Protein 2QG7 (pdb70)

Secondary structure (DSSP, 8-state):
-PBPTTTT---TTS-HHHHHHHHHHH--S--BSSHHHHHHHHHHIIIIITTTTS-GGGSTTEEEEEE---EEEEEEEETTTTEEEEEEEE----S-S-HHHHHHHHHHHTTSSSB--EEEEETTEEEEE---SEE--TTTTTSHHHHHHHHHHHHHHHT----HHHHHHHHHHHT--SSS--SHHHHHHHHHHHHHHHHHS---TTSTTHHHHHB-HHHHHHHHHHHHHHHHTTTPPEEEE-S---GGGEEE-------EEE---TT-EEEEHHHHHHHHHHGGGTTTT-GGGSPPHHHHHHHHHHHHT---HHHHHHHHHHHTTHHHHHHHHHHHHHHHHTT----HHHHHHHHHHHTTSHHHHTT-/-GGG---TTS-TTTTHHHHHHH------SSHHHHHHHHHHHHHHTTTTTS-GGGGGGEEEEEE---SSEEEEEEETTTTEEEEEEE---S--HHHHHHHHHHHHHTTSS--EEEEETTEEEEE---SEE--HHHHHSHHHHHHHHHHHHHHHT----HHHHHHHHHHHT--SSS--SHHHHHHHHHHHHHHHHHS---TT-GGGTTTTB-HHHHHHHHHHHHHHHHTTTPPEEEE-S---GGGEEE------EEE---TT-EEEEHHHHHHHHHHGGGTTTT-GGGSPPHHHHHHHHHHHHT---HHHHHHHHHHHTTHHHHHHHHHHHHHHHHHHH-----HHHHHHHHHHHTT-HHHHTT-/-PBPTTTS---TTS-TTHHHHHHHHH--S--BSSHHHHHHHHHHHHHHTSTTTS-TTGGGT-EEEEE----EEEEEEE-SSS--EEEEEEE-S-----TTHHHHHHHHHHTTSS--EEEEETTEEEEE---SEEP-HHHHHSHHHHHHHHHHHHHHHHS---HHHHHHHHHHTT--SSS--SHHHHHHHHHHHHHHHHHS---TT-TTHHHHTB-HHHHHHHHHHHHHHHHTT-PPEEEE-S---GGGEEE-----EEE---SS-EEEEHHHHHHHHHHTTSTTTT-GGGS--HHHHHHHHHHHHTS--HHHHHHHHHHHTTHHHHHHHHHHHHHHHHHHS-----HHHHHHHHHHHTTSHHHHTT-/-PBPTTTT---TTS-HHHHHHHHHHH--S--BSSHHHHHHHHHHIIIIITTTT-------EEEEE---SEEEEEEE-TTT---EEEEEE-S-SSSS--HHHHHHHHHHHHHTTSSPPEEEEETTEEEEE----EEPPHHHHHSHHHHHHHHHHHHHHHT----HHHHHHHHHHHT--SSS--SHHHHHHHHHHHHHHHHTS---TT-TTHHHHTB-HHHHHHHHHHHHHHHHTT---EEEE-S---GGGEEE------EEE---SS-EEEEHHHHHHHHHHTTSTTTT-GGGSPPHHHHHHHHHHHHT---HHHHHHHHHHHTTHHHHHHHHHHHHHHHHHHS-----HHHHHHHHHHHTT-HHHHTT-

Solvent-accessible surface area: 65878 Å² total; per-residue (Å²): 224,55,3,41,44,74,53,0,126,42,119,185,86,75,89,86,58,94,49,0,90,93,10,1,140,145,48,67,55,5,36,29,86,69,91,124,0,7,40,35,0,0,51,10,0,0,8,41,45,0,113,137,40,2,67,58,140,45,3,99,55,17,46,36,88,50,53,155,82,151,54,34,27,0,59,0,48,1,105,68,142,144,31,90,24,15,0,18,0,20,10,116,69,33,113,43,34,29,46,103,14,1,88,59,0,14,93,32,6,83,114,103,139,4,16,19,76,18,60,38,40,19,127,9,0,1,0,0,51,40,33,110,20,108,51,6,48,65,105,34,0,53,54,77,117,8,2,90,44,0,0,96,8,0,54,104,0,6,64,19,165,11,98,71,121,36,2,118,75,1,15,117,41,24,79,8,103,58,111,115,20,15,0,0,17,52,16,3,56,78,9,0,91,74,0,10,111,52,58,134,118,180,34,71,58,58,33,86,10,17,1,0,56,8,5,18,6,87,38,2,80,90,23,3,82,84,4,27,57,34,0,113,164,54,131,7,62,58,22,0,0,0,3,16,0,24,16,55,8,0,11,2,46,73,69,176,45,50,50,16,19,0,17,26,12,19,36,0,3,0,6,9,30,0,2,0,0,0,0,0,0,2,7,0,0,15,110,105,13,54,20,139,52,19,5,54,136,117,50,6,64,64,0,0,65,32,3,38,65,38,119,57,100,131,95,0,47,74,0,15,153,5,0,25,4,0,0,0,1,0,0,4,7,16,0,0,33,0,0,29,16,9,22,151,97,148,77,43,15,24,20,0,8,33,2,0,0,0,6,8,15,39,84,1,21,65,53,70,72,108,84,10,150,36,124,179,71,87,74,89,44,118,56,0,78,109,13,1,134,149,72,56,90,25,132,55,137,79,112,119,5,10,46,25,3,0,64,10,0,0,9,26,28,0,105,133,43,1,76,57,128,28,0,102,53,15,101,30,97,47,44,157,54,92,35,10,81,5,0,64,0,51,2,88,66,146,139,36,78,22,2,0,7,1,54,139,110,20,10,43,62,98,10,3,102,53,0,11,71,20,0,89,102,97,130,18,19,114,68,33,74,38,55,18,115,10,0,8,0,15,48,34,40,100,43,107,49,7,43,60,110,38,0,57,52,78,122,13,2,74,48,0,0,97,21,0,54,106,0,9,92,13,151,14,90,116,123,28,4,108,83,0,6,106,19,42,181,6,98,51,121,99,18,16,0,0,16,52,21,3,56,107,5,6,94,45,0,20,102,29,41,141,125,182,42,70,70,58,26,107,7,16,2,0,52,6,3,18,4,61,27,3,93,60,25,2,81,78,6,25,52,30,0,105,151,50,128,8,65,60,21,0,0,0,3,12,0,24,15,58,7,0,4,1,49,100,96,96,47,65,15,48,4,30,18,17,7,21,0,4,0,7,9,42,0,1,0,0,0,0,0,0,2,4,0,0,12,88,112,12,40,21,121,44,20,4,61,146,146,46,5,57,53,0,0,50,26,4,44,67,41,126,62,104,125,86,0,53,78,1,7,154,14,0,27,4,0,0,1,0,0,0,2,9,12,0,0,10,0,0,19,29,2,9,135,59,105,170,62,85,14,24,26,18,0,6,31,3,0,0,0,6,7,16,35,95,1,20,64,54,72,190,49,2,49,54,80,49,1,148,41,116,175,85,57,70,95,50,101,67,0,60,101,20,1,137,121,28,31,42,6,58,34,81,71,94,130,0,15,46,38,0,0,46,12,0,1,18,42,53,1,116,144,40,4,56,80,111,60,2,94,51,10,97,27,108,71,57,145,46,68,50,19,51,12,0,64,0,72,0,101,67,120,141,34,80,17,4,0,6,0,16,21,90,130,75,62,50,56,116,13,6,78,66,0,11,67,21,0,87,100,107,124,24,16,29,84,22,65,35,86,17,124,10,0,13,0,0,71,33,49,114,23,104,49,6,46,67,111,32,0,60,55,72,124,18,3,88,42,0,0,90,22,0,52,97,1,11,87,16,166,24,53,139,121,41,2,125,52,0,20,98,39,19,115,8,117,55,123,130,23,12,0,0,16,38,17,0,50,67,6,0,105,84,0,14,75,36,40,84,118,68,47,68,52,58,19,89,10,10,1,0,48,8,3,19,1,95,46,2,87,92,24,0,87,78,4,30,64,41,1,111,192,58,123,6,64,48,20,0,0,0,4,18,1,24,15,59,8,0,14,2,60,126,106,54,67,16,21,4,14,34,16,25,36,0,2,0,8,12,45,0,3,0,0,0,0,0,0,3,10,0,0,13,110,113,12,47,21,132,48,19,6,53,139,137,46,8,54,50,0,0,50,37,3,28,66,53,122,67,109,122,85,0,36,98,1,5,145,12,0,29,4,0,0,5,0,0,0,3,7,16,0,0,19,0,0,15,26,2,17,92,36,90,186,86,83,29,20,27,16,0,6,34,2,0,0,0,6,5,16,37,96,0,22,68,52,80,203,60,0,42,39,72,50,0,138,43,113,176,74,62,91,96,58,86,52,0,94,71,19,0,123,78,23,25,28,4,55,31,81,66,92,124,0,6,42,30,0,0,73,15,0,5,20,41,31,0,126,129,45,43,70,166,47,77,79,18,115,22,80,67,82,148,53,80,8,14,47,14,0,31,0,74,10,157,78,164,151,34,80,28,19,0,10,0,11,16,70,11,38,79,69,8,1,28,36,99,12,7,106,62,0,10,68,22,0,85,100,121,126,19,15,87,80,34,74,37,85,16,108,7,0,14,0,17,50,41,39,90,40,104,52,6,44,61,110,34,0,55,50,76,113,6,1,82,43,0,0,87,16,0,49,109,0,10,83,15,178,37,81,129,120,31,9,119,80,0,20,95,34,24,121,14,119,52,128,47,25,14,0,0,15,48,21,2,52,78,3,1,89,73,0,16,107,41,44,90,121,79,40,66,54,56,24,97,8,11,2,0,46,7,3,27,2,62,45,3,81,98,20,2,82,74,9,29,55,33,0,106,154,54,131,8,66,59,19,0,0,0,4,14,0,25,16,55,6,0,16,0,44,94,102,90,47,60,18,26,5,48,15,20,8,19,0,2,0,8,8,43,0,1,0,0,0,0,0,0,2,8,1,0,13,83,102,13,45,20,129,50,19,6,60,128,141,50,4,57,60,0,0,52,40,3,33,66,38,119,67,103,128,87,0,56,121,3,3,186,15,0,24,2,0,0,3,0,0,0,5,8,13,0,0,8,0,0,9,1,3,16,97,57,60,178,55,85,7,18,21,18,0,5,34,3,1,0,0,6,6,11,34,98,2,20,68,53,68

Organism: Plasmodium vivax (strain Salvador I) (NCBI:txid126793)

B-factor: mean 61.78, std 18.73, range [25.59, 129.17]

Radius of gyration: 41.49 Å; Cα contacts (8 Å, |Δi|>4): 2337; chains: 4; bounding box: 93×149×98 Å

Nearest PDB structures (foldseek):
  2qg7-assembly1_A  TM=1.003E+00  e=7.247E-63  Plasmodium vivax
  2qg7-assembly2_B  TM=9.684E-01  e=3.246E-54  Plasmodium vivax
  2qg7-assembly1_E  TM=9.569E-01  e=1.333E-53  Plasmodium vivax
  2qg7-assembly2_D  TM=9.509E-01  e=3.203E-53  Plasmodium vivax
  3mes-assembly1_A  TM=7.557E-01  e=2.251E-16  Cryptosporidium parvum Iowa II

CATH classification: 3.30.200.20 (+1 more: 3.90.1200.10)

Foldseek 3Di:
DAAEPVLLDDDPPDDNLVSLVVSCVVDQQQGHPDPVRVVSNVLSCCLHFVCVPDPNVQSVQKDWDFDPLVWTWIWIARPPVGFIKIKTFAHNDDPPFLVVLVVLVLVLCQPQQAAWHWDGDDDGTTITHDDPFAFFALVQCLPLLVLLQNLQSLLSQQPRDADQVSQVVSCVSLVPDDGLDACQLVLLVVLLVVLVVLQPDDDDPPALNVLSVVDDSVVVVVLSVVLVVVLVVLVAHWGWAQQQDARRQWTWDPPVDTHIHGYDSRPTDTHRSLLRLLLHQQNSCPLVRNVVSRDDPVSQLSSLCSNVVHPDPVVSVSSLLNNQSSNLSSLSSQLSVLSVCSNPDVVSNVSSVSSVVSSVDCVRVVSD/DVLLDDPPPDDNQVVLVVSCVVDQPLDDDDDVGVVSNVLSCCLHFVCVPDPNVLSVQKDKDWDDDDQWTKIWIASPVVRAIKIKIFGDVQFQVVLVVLVQVLCVVLVQDWAWPGDDDGTTMTHDDAFAFFALVQCLDLVVLLQVLLSQLSQQPRDADQVSQVVSCVSLVPDDGLDACQLVLLVSLLVVLVVLQVDDDDPPALNPLSVVDDSVVVVVLSVVLVVLLVVLVADWGWAQQAPARRQWTFNPCVTHIHGDDSRNTDTHGSLLRLLLHLQNSCPLVRPNVRRDDPVSQLSSQCSNVVHPPVVVSVSSLLNNQSSNLSSLSSQLSVLSVCSNPHDPDPSPVSSVSSVVVSVDCVRVVSD/DADELVLLDDDDPGDLAPVLVVSCVVHQQQGHPDPVSNLSNVLSCCCHFVPVPDPVVCSVVWDWDWDDDDCKTKIKIARPVVRAIKIKIFHHHDDLADVLLVVVQVLVVVLPQAFAWDGDDPGITMTHDDDFAFFDLVQCLPLVNLLQVLQSQLSQQPDDDDDVNQVVSCVRVVDPDHLDFPQLVLLVSLLVVLVVLQVDDDDPPALNPLSVVDDSVVVVVLSVVLVVLLVVLVADWGWALQQQARRQWTWPPVTHIGGYDSVVTDTHRSLLRLLLNLQNSCPLVRPNVRRDDPVSQLSSQCSNVVHDDPVVSVSSLLNNQSSNLSSLSSQLSVLSVQSNSDPDDPSNVSSVSSNVVSVDPVSVVSD/DAQEPVLLDDDPPDDNLVSLVVSLVVHQQLHHPDPVRNVSPVLSCCCHFVVVPDPPDPVWDWDFDDPDQWTKIWIADDVVRFIKIKIFGHPCDPLQFQVQLLVLVQVLCVVLPQHFAWDGDDPGITMTHDDDFAFFDLVRCLDLVVLLQVLLSQLSQQVRDDDDPSQVVNCVSLVDDDDPDACQLVLLVSLLVVLVVVLPDDDDPPALNPLSVVDDSVVVVVLSVVLVVVLVVLVADWGFAQQQQARRQWGWDPPVTHIGGDDSRVTDTHGSLLRLLLHLQNSCPLVRPVVSRDDPVSQQSSQCSNVVHPPVVVSVSSQLNNQSSNLSSLSSQLSVLSSCSNVDDPDPSNVSSVSSNVVSVDPVRVVSD

Sequence (1467 aa):
YPITESNLRILEGEDRSEKAKELLKKYVSNVFENEKTLYIYCKYVMLHYGKDLVNPNEVDSLEFQIINGTNILIKVKDMSKQAKYLIRLYGPTDEIINREREKKISCILYNKNIAKKIYVFFTNGRIEEFMDGYALSREEDIKNPKFQKLIAKNLKLLHDIKLNENLYKELQVTQKVPGTRPSFLWNTIWKYFHLLNEERKKICSFDAKANILKLIDFDVLRDSIVEVESLCKRENSPIVLCHCDLLSSNIINTVGEGDSISFIDFEYSCPMERAYDIANHFNEYAGFNCDWDDLTPSKEEEYHFIMHYLGTDDEELINQLIREIQPFYICSHINWGLWSLLQGMHSFDFINYGMTRLTASCLPIFRSKVESNLRILEGEDRSEKAKELLKKYVSNVFENEKTLYIYCKYVMLHYGKDLVNPNEVDSLEFQIINGITNILIKVKDMSKQAKYLIRLYDEIINREREKKISCILYNKNIAKKIYVFFTNGRIEEFMDGYALSREDIKNPKFQKLIAKNLKLLHDIKLNENLYKELQVTQKVPGTRPSFLWNTIWKYFHLLNEERKKICSFDAKANILKLIDFDVLRDSIVEVESLCKRENSPIVLCHCDLLSSNIINTVGGDSISFIDFEYSCPMERAYDIANHFNEYAGFNCDWDLTPSKEEEYHFIMHYLGTDDEELINQLIREIQPFYICSHINWGLWSLLQGMHSSDFDFINNYGMTRLTASCLPIFRSKVYPITESNLRILEGEDRSEKAKELLKKYVSNVFENEKTLYIYCKYVMLHYGKDLVNPNEVDSLEFQIINGGTNILIKVKDMSKQAKYLIRLYGPKTDNREREKKISCILYNKNIAKKIYVFFTNGRIEEFMDGYALSREDIKNPKFQKLIAKNLKLLHDIKLNENLYKELQVTQKVPGTRPSFLWNTIWKYFHLLNEERKKICSFDAKANILKLIDFDVLRDSIVEVESLCKRENSPIVLCHCDLLSSNIINTVGDSISFIDFEYSCPMERAYDIANHFNEYAGFNCDWDLTPSKEEEYHFIMHYLGTDDEELINQLIREIQPFYICSHINWGLWSLLQGMHSSDFDFINYGMTRLTASCLPIFRSKVYPITESNLRILEGEDRSEKAKELLKKYVSNVFENEKTLYIYCKYVMLHYGKDLVNEVDSLEFQIINGITNILIKVKDMMSKQAKYLIRLYGPKTDEIINREREKKISCILYNKNIAKKIYVFFTNGRIEEFMDGYALSREDIKNPKFQKLIAKNLKLLHDIKLNENLYKELQVTQKVPGTRPSFLWNTIWKYFHLLNEERKKICSFDAKANILKLIDFDVLRDSIVEVESLCKRENSPIVLCHCDLLSSNIINTVGGDSISFIDFEYSCPMERAYDIANHFNEYAGFNCDWDLTPSKEEEYHFIMHYLGTDDEELINQLIREIQPFYICSHINWGLWSLLQGMHSSDFDFINYGMTRLTASCLPIFRSKV

Structure (mmCIF, N/CA/C/O backbone):
data_2QG7
#
_entry.id   2QG7
#
_cell.length_a   77.031
_cell.length_b   172.702
_cell.length_c   93.353
_cell.angle_alpha   90.00
_cell.angle_beta   110.72
_cell.angle_gamma   90.00
#
_symmetry.space_group_name_H-M   'P 1 21 1'
#
loop_
_entity.id
_entity.type
_entity.pdbx_description
1 polymer 'ethanolamine kinase Pv091845'
2 non-polymer 'SULFATE ION'
3 water water
#
loop_
_atom_site.group_PDB
_atom_site.id
_atom_site.type_symbol
_atom_site.label_atom_id
_atom_site.label_alt_id
_atom_site.label_comp_id
_atom_site.label_asym_id
_atom_site.label_entity_id
_atom_site.label_seq_id
_atom_site.pdbx_PDB_ins_code
_atom_site.Cartn_x
_atom_site.Cartn_y
_atom_site.Cartn_z
_atom_site.occupancy
_atom_site.B_iso_or_equiv
_atom_site.auth_seq_id
_atom_site.auth_comp_id
_atom_site.auth_asym_id
_atom_site.auth_atom_id
_atom_site.pdbx_PDB_model_num
ATOM 1 N N . TYR A 1 50 ? 44.178 -12.520 34.238 1.00 72.52 50 TYR A N 1
ATOM 2 C CA . TYR A 1 50 ? 43.261 -13.640 33.825 1.00 72.24 50 TYR A CA 1
ATOM 3 C C . TYR A 1 50 ? 42.339 -14.117 34.989 1.00 70.92 50 TYR A C 1
ATOM 4 O O . TYR A 1 50 ? 41.115 -13.921 34.900 1.00 71.51 50 TYR A O 1
ATOM 13 N N . PRO A 1 51 ? 42.894 -14.715 36.083 1.00 69.29 51 PRO A N 1
ATOM 14 C CA . PRO A 1 51 ? 41.964 -14.978 37.194 1.00 68.06 51 PRO A CA 1
ATOM 15 C C . PRO A 1 51 ? 41.507 -13.684 37.880 1.00 67.13 51 PRO A C 1
ATOM 16 O O . PRO A 1 51 ? 42.313 -12.737 38.018 1.00 67.01 51 PRO A O 1
ATOM 20 N N . ILE A 1 52 ? 40.222 -13.617 38.258 1.00 65.77 52 ILE A N 1
ATOM 21 C CA . ILE A 1 52 ? 39.708 -12.485 39.053 1.00 65.10 52 ILE A CA 1
ATOM 22 C C . ILE A 1 52 ? 40.433 -12.377 40.411 1.00 64.64 52 ILE A C 1
ATOM 23 O O . ILE A 1 52 ? 40.464 -13.332 41.177 1.00 63.95 52 ILE A O 1
ATOM 28 N N . THR A 1 53 ? 41.041 -11.218 40.664 1.00 65.16 53 THR A N 1
ATOM 29 C CA . THR A 1 53 ? 41.897 -11.000 41.834 1.00 65.80 53 THR A CA 1
ATOM 30 C C . THR A 1 53 ? 41.172 -10.256 42.945 1.00 65.92 53 THR A C 1
ATOM 31 O O . THR A 1 53 ? 40.155 -9.594 42.721 1.00 64.96 53 THR A O 1
ATOM 35 N N . GLU A 1 54 ? 41.718 -10.374 44.152 1.00 66.97 54 GLU A N 1
ATOM 36 C CA . GLU A 1 54 ? 41.239 -9.591 45.280 1.00 68.04 54 GLU A CA 1
ATOM 37 C C . GLU A 1 54 ? 41.265 -8.083 44.984 1.00 68.59 54 GLU A C 1
ATOM 38 O O . GLU A 1 54 ? 40.331 -7.358 45.368 1.00 69.06 54 GLU A O 1
ATOM 44 N N . SER A 1 55 ? 42.330 -7.622 44.309 1.00 69.38 55 SER A N 1
ATOM 45 C CA . SER A 1 55 ? 42.445 -6.215 43.885 1.00 70.01 55 SER A CA 1
ATOM 46 C C . SER A 1 55 ? 41.443 -5.813 42.832 1.00 69.69 55 SER A C 1
ATOM 47 O O . SER A 1 55 ? 41.056 -4.652 42.808 1.00 69.84 55 SER A O 1
ATOM 50 N N . ASN A 1 56 ? 41.052 -6.748 41.950 1.00 69.61 56 ASN A N 1
ATOM 51 C CA . ASN A 1 56 ? 39.997 -6.465 40.963 1.00 69.63 56 ASN A CA 1
ATOM 52 C C . ASN A 1 56 ? 38.666 -6.023 41.590 1.00 70.07 56 ASN A C 1
ATOM 53 O O . ASN A 1 56 ? 37.948 -5.190 41.022 1.00 69.67 56 ASN A O 1
ATOM 58 N N . LEU A 1 57 ? 38.349 -6.582 42.767 1.00 70.83 57 LEU A N 1
ATOM 59 C CA . LEU A 1 57 ? 37.035 -6.365 43.411 1.00 71.31 57 LEU A CA 1
ATOM 60 C C . LEU A 1 57 ? 37.096 -5.397 44.574 1.00 71.68 57 LEU A C 1
ATOM 61 O O . LEU A 1 57 ? 36.120 -5.246 45.284 1.00 71.62 57 LEU A O 1
ATOM 66 N N . ARG A 1 58 ? 38.242 -4.750 44.755 1.00 73.17 58 ARG A N 1
ATOM 67 C CA . ARG A 1 58 ? 38.413 -3.761 45.811 1.00 75.16 58 ARG A CA 1
ATOM 68 C C . ARG A 1 58 ? 37.408 -2.589 45.705 1.00 75.90 58 ARG A C 1
ATOM 69 O O . ARG A 1 58 ? 37.238 -1.992 44.635 1.00 76.03 58 ARG A O 1
ATOM 77 N N . ILE A 1 59 ? 36.713 -2.308 46.809 1.00 77.17 59 ILE A N 1
ATOM 78 C CA . ILE A 1 59 ? 35.785 -1.178 46.898 1.00 78.62 59 ILE A CA 1
ATOM 79 C C . ILE A 1 59 ? 36.393 -0.122 47.832 1.00 80.37 59 ILE A C 1
ATOM 80 O O . ILE A 1 59 ? 36.610 -0.378 49.017 1.00 80.76 59 ILE A O 1
ATOM 85 N N . LEU A 1 60 ? 36.681 1.055 47.288 1.00 82.34 60 LEU A N 1
ATOM 86 C CA . LEU A 1 60 ? 37.370 2.102 48.048 1.00 84.51 60 LEU A CA 1
ATOM 87 C C . LEU A 1 60 ? 36.447 2.846 49.005 1.00 85.28 60 LEU A C 1
ATOM 88 O O . LEU A 1 60 ? 35.239 3.025 48.734 1.00 85.55 60 LEU A O 1
ATOM 93 N N . GLU A 1 61 ? 37.051 3.261 50.131 1.00 86.61 61 GLU A N 1
ATOM 94 C CA . GLU A 1 61 ? 36.389 4.058 51.173 1.00 87.26 61 GLU A CA 1
ATOM 95 C C . GLU A 1 61 ? 35.753 5.282 50.522 1.00 86.85 61 GLU A C 1
ATOM 96 O O . GLU A 1 61 ? 36.385 5.975 49.684 1.00 87.07 61 GLU A O 1
ATOM 102 N N . GLY A 1 62 ? 34.494 5.524 50.878 1.00 86.35 62 GLY A N 1
ATOM 103 C CA . GLY A 1 62 ? 33.757 6.652 50.309 1.00 85.63 62 GLY A CA 1
ATOM 104 C C . GLY A 1 62 ? 33.024 6.392 49.002 1.00 84.78 62 GLY A C 1
ATOM 105 O O . GLY A 1 62 ? 32.421 7.319 48.444 1.00 84.85 62 GLY A O 1
ATOM 106 N N . GLU A 1 63 ? 33.054 5.144 48.518 1.00 83.82 63 GLU A N 1
ATOM 107 C CA . GLU A 1 63 ? 32.269 4.761 47.332 1.00 82.66 63 GLU A CA 1
ATOM 108 C C . GLU A 1 63 ? 31.080 3.923 47.758 1.00 80.99 63 GLU A C 1
ATOM 109 O O . GLU A 1 63 ? 31.194 3.138 48.692 1.00 81.39 63 GLU A O 1
ATOM 115 N N . ASP A 1 64 ? 29.935 4.107 47.107 1.00 79.24 64 ASP A N 1
ATOM 116 C CA . ASP A 1 64 ? 28.745 3.326 47.437 1.00 77.71 64 ASP A CA 1
ATOM 117 C C . ASP A 1 64 ? 28.984 1.836 47.125 1.00 76.37 64 ASP A C 1
ATOM 118 O O . ASP A 1 64 ? 29.192 1.448 45.965 1.00 76.32 64 ASP A O 1
ATOM 123 N N . ARG A 1 65 ? 28.984 1.023 48.181 1.00 74.25 65 ARG A N 1
ATOM 124 C CA . ARG A 1 65 ? 29.247 -0.403 48.088 1.00 72.34 65 ARG A CA 1
ATOM 125 C C . ARG A 1 65 ? 28.249 -1.090 47.145 1.00 70.58 65 ARG A C 1
ATOM 126 O O . ARG A 1 65 ? 28.665 -1.845 46.286 1.00 70.40 65 ARG A O 1
ATOM 134 N N . SER A 1 66 ? 26.958 -0.790 47.283 1.00 69.02 66 SER A N 1
ATOM 135 C CA . SER A 1 66 ? 25.904 -1.415 46.475 1.00 68.31 66 SER A CA 1
ATOM 136 C C . SER A 1 66 ? 26.037 -1.181 44.973 1.00 68.24 66 SER A C 1
ATOM 137 O O . SER A 1 66 ? 25.784 -2.097 44.185 1.00 68.70 66 SER A O 1
ATOM 140 N N . GLU A 1 67 ? 26.385 0.046 44.572 1.00 67.96 67 GLU A N 1
ATOM 141 C CA . GLU A 1 67 ? 26.591 0.365 43.155 1.00 67.19 67 GLU A CA 1
ATOM 142 C C . GLU A 1 67 ? 27.937 -0.153 42.630 1.00 65.60 67 GLU A C 1
ATOM 143 O O . GLU A 1 67 ? 28.031 -0.599 41.501 1.00 65.53 67 GLU A O 1
ATOM 149 N N . LYS A 1 68 ? 28.970 -0.114 43.459 1.00 64.05 68 LYS A N 1
ATOM 150 C CA . LYS A 1 68 ? 30.272 -0.557 43.034 1.00 62.68 68 LYS A CA 1
ATOM 151 C C . LYS A 1 68 ? 30.289 -2.062 42.836 1.00 62.03 68 LYS A C 1
ATOM 152 O O . LYS A 1 68 ? 31.060 -2.575 42.023 1.00 62.39 68 LYS A O 1
ATOM 158 N N . ALA A 1 69 ? 29.440 -2.765 43.588 1.00 61.13 69 ALA A N 1
ATOM 159 C CA . ALA A 1 69 ? 29.371 -4.220 43.536 1.00 59.69 69 ALA A CA 1
ATOM 160 C C . ALA A 1 69 ? 28.556 -4.650 42.329 1.00 59.08 69 ALA A C 1
ATOM 161 O O . ALA A 1 69 ? 28.872 -5.659 41.729 1.00 58.39 69 ALA A O 1
ATOM 163 N N . LYS A 1 70 ? 27.498 -3.893 42.011 1.00 58.57 70 LYS A N 1
ATOM 164 C CA . LYS A 1 70 ? 26.725 -4.060 40.781 1.00 58.47 70 LYS A CA 1
ATOM 165 C C . LYS A 1 70 ? 27.591 -3.929 39.511 1.00 58.35 70 LYS A C 1
ATOM 166 O O . LYS A 1 70 ? 27.438 -4.717 38.576 1.00 59.18 70 LYS A O 1
ATOM 172 N N . GLU A 1 71 ? 28.506 -2.959 39.505 1.00 57.57 71 GLU A N 1
ATOM 173 C CA . GLU A 1 71 ? 29.459 -2.748 38.430 1.00 57.03 71 GLU A CA 1
ATOM 174 C C . GLU A 1 71 ? 30.466 -3.882 38.356 1.00 56.16 71 GLU A C 1
ATOM 175 O O . GLU A 1 71 ? 30.813 -4.330 37.263 1.00 56.38 71 GLU A O 1
ATOM 181 N N . LEU A 1 72 ? 30.940 -4.351 39.502 1.00 54.61 72 LEU A N 1
ATOM 182 C CA . LEU A 1 72 ? 31.926 -5.420 39.512 1.00 54.13 72 LEU A CA 1
ATOM 183 C C . LEU A 1 72 ? 31.372 -6.812 39.128 1.00 54.03 72 LEU A C 1
ATOM 184 O O . LEU A 1 72 ? 32.113 -7.693 38.690 1.00 54.25 72 LEU A O 1
ATOM 189 N N . LEU A 1 73 ? 30.074 -7.004 39.289 1.00 53.70 73 LEU A N 1
ATOM 190 C CA . LEU A 1 73 ? 29.450 -8.279 38.986 1.00 53.70 73 LEU A CA 1
ATOM 191 C C . LEU A 1 73 ? 29.194 -8.398 37.484 1.00 54.51 73 LEU A C 1
ATOM 192 O O . LEU A 1 73 ? 29.122 -9.512 36.958 1.00 55.25 73 LEU A O 1
ATOM 197 N N . LYS A 1 74 ? 29.028 -7.261 36.810 1.00 55.18 74 LYS A N 1
ATOM 198 C CA . LYS A 1 74 ? 28.874 -7.229 35.340 1.00 55.94 74 LYS A CA 1
ATOM 199 C C . LYS A 1 74 ? 30.216 -7.350 34.635 1.00 55.38 74 LYS A C 1
ATOM 200 O O . LYS A 1 74 ? 30.318 -7.934 33.572 1.00 55.40 74 LYS A O 1
ATOM 206 N N . LYS A 1 75 ? 31.243 -6.795 35.258 1.00 55.20 75 LYS A N 1
ATOM 207 C CA . LYS A 1 75 ? 32.550 -6.727 34.666 1.00 55.11 75 LYS A CA 1
ATOM 208 C C . LYS A 1 75 ? 33.279 -8.042 34.797 1.00 55.29 75 LYS A C 1
ATOM 209 O O . LYS A 1 75 ? 34.087 -8.369 33.944 1.00 56.05 75 LYS A O 1
ATOM 215 N N . TYR A 1 76 ? 33.023 -8.776 35.880 1.00 55.28 76 TYR A N 1
ATOM 216 C CA . TYR A 1 76 ? 33.694 -10.036 36.152 1.00 54.01 76 TYR A CA 1
ATOM 217 C C . TYR A 1 76 ? 32.687 -11.160 36.253 1.00 53.56 76 TYR A C 1
ATOM 218 O O . TYR A 1 76 ? 32.039 -11.332 37.284 1.00 54.49 76 TYR A O 1
ATOM 227 N N . VAL A 1 77 ? 32.560 -11.910 35.167 1.00 52.42 77 VAL A N 1
ATOM 228 C CA . VAL A 1 77 ? 31.603 -13.000 35.048 1.00 50.82 77 VAL A CA 1
ATOM 229 C C . VAL A 1 77 ? 32.230 -14.376 34.768 1.00 50.40 77 VAL A C 1
ATOM 230 O O . VAL A 1 77 ? 31.525 -15.384 34.749 1.00 51.33 77 VAL A O 1
ATOM 234 N N . SER A 1 78 ? 33.546 -14.431 34.569 1.00 49.40 78 SER A N 1
ATOM 235 C CA . SER A 1 78 ? 34.222 -15.653 34.123 1.00 47.80 78 SER A CA 1
ATOM 236 C C . SER A 1 78 ? 34.217 -16.754 35.158 1.00 47.27 78 SER A C 1
ATOM 237 O O . SER A 1 78 ? 34.375 -17.937 34.809 1.00 47.70 78 SER A O 1
ATOM 240 N N . ASN A 1 79 ? 34.078 -16.356 36.425 1.00 46.32 79 ASN A N 1
ATOM 241 C CA . ASN A 1 79 ? 34.049 -17.259 37.591 1.00 45.20 79 ASN A CA 1
ATOM 242 C C . ASN A 1 79 ? 35.355 -17.970 37.868 1.00 45.08 79 ASN A C 1
ATOM 243 O O . ASN A 1 79 ? 35.367 -19.071 38.386 1.00 45.26 79 ASN A O 1
ATOM 248 N N . VAL A 1 80 ? 36.452 -17.321 37.529 1.00 45.59 80 VAL A N 1
ATOM 249 C CA . VAL A 1 80 ? 37.761 -17.879 37.776 1.00 46.83 80 VAL A CA 1
ATOM 250 C C . VAL A 1 80 ? 38.474 -16.920 38.703 1.00 46.12 80 VAL A C 1
ATOM 251 O O . VAL A 1 80 ? 38.644 -15.767 38.368 1.00 45.91 80 VAL A O 1
ATOM 255 N N . PHE A 1 81 ? 38.865 -17.403 39.887 1.00 46.43 81 PHE A N 1
ATOM 256 C CA . PHE A 1 81 ? 39.339 -16.499 40.952 1.00 45.60 81 PHE A CA 1
ATOM 257 C C . PHE A 1 81 ? 40.695 -16.968 41.386 1.00 46.71 81 PHE A C 1
ATOM 258 O O . PHE A 1 81 ? 40.945 -18.164 41.328 1.00 47.85 81 PHE A O 1
ATOM 266 N N . GLU A 1 82 ? 41.549 -16.054 41.845 1.00 47.99 82 GLU A N 1
ATOM 267 C CA . GLU A 1 82 ? 42.918 -16.419 42.259 1.00 49.99 82 GLU A CA 1
ATOM 268 C C . GLU A 1 82 ? 42.986 -17.296 43.515 1.00 49.92 82 GLU A C 1
ATOM 269 O O . GLU A 1 82 ? 43.805 -18.219 43.602 1.00 49.37 82 GLU A O 1
ATOM 275 N N . ASN A 1 83 ? 42.100 -17.013 44.476 1.00 50.05 83 ASN A N 1
ATOM 276 C CA . ASN A 1 83 ? 42.048 -17.773 45.723 1.00 49.65 83 ASN A CA 1
ATOM 277 C C . ASN A 1 83 ? 40.616 -17.810 46.285 1.00 49.30 83 ASN A C 1
ATOM 278 O O . ASN A 1 83 ? 39.728 -17.087 45.797 1.00 48.79 83 ASN A O 1
ATOM 283 N N . GLU A 1 84 ? 40.428 -18.652 47.307 1.00 49.14 84 GLU A N 1
ATOM 284 C CA . GLU A 1 84 ? 39.164 -18.829 48.016 1.00 49.04 84 GLU A CA 1
ATOM 285 C C . GLU A 1 84 ? 38.651 -17.518 48.591 1.00 48.27 84 GLU A C 1
ATOM 286 O O . GLU A 1 84 ? 37.455 -17.224 48.521 1.00 48.66 84 GLU A O 1
ATOM 292 N N . LYS A 1 85 ? 39.563 -16.703 49.103 1.00 48.04 85 LYS A N 1
ATOM 293 C CA . LYS A 1 85 ? 39.220 -15.392 49.632 1.00 47.45 85 LYS A CA 1
ATOM 294 C C . LYS A 1 85 ? 38.526 -14.488 48.633 1.00 46.86 85 LYS A C 1
ATOM 295 O O . LYS A 1 85 ? 37.560 -13.788 48.981 1.00 48.03 85 LYS A O 1
ATOM 301 N N . THR A 1 86 ? 39.065 -14.434 47.414 1.00 46.25 86 THR A N 1
ATOM 302 C CA . THR A 1 86 ? 38.497 -13.666 46.301 1.00 44.45 86 THR A CA 1
ATOM 303 C C . THR A 1 86 ? 37.127 -14.237 45.851 1.00 43.63 86 THR A C 1
ATOM 304 O O . THR A 1 86 ? 36.182 -13.494 45.613 1.00 43.73 86 THR A O 1
ATOM 308 N N . LEU A 1 87 ? 37.041 -15.566 45.749 1.00 42.82 87 LEU A N 1
ATOM 309 C CA . LEU A 1 87 ? 35.770 -16.241 45.583 1.00 41.90 87 LEU A CA 1
ATOM 310 C C . LEU A 1 87 ? 34.672 -15.730 46.560 1.00 41.87 87 LEU A C 1
ATOM 311 O O . LEU A 1 87 ? 33.550 -15.418 46.133 1.00 42.57 87 LEU A O 1
ATOM 316 N N . TYR A 1 88 ? 34.993 -15.655 47.858 1.00 40.12 88 TYR A N 1
ATOM 317 C CA . TYR A 1 88 ? 34.011 -15.240 48.870 1.00 39.63 88 TYR A CA 1
ATOM 318 C C . TYR A 1 88 ? 33.648 -13.747 48.838 1.00 40.20 88 TYR A C 1
ATOM 319 O O . TYR A 1 88 ? 32.507 -13.389 49.056 1.00 39.16 88 TYR A O 1
ATOM 328 N N . ILE A 1 89 ? 34.613 -12.894 48.511 1.00 40.94 89 ILE A N 1
ATOM 329 C CA . ILE A 1 89 ? 34.334 -11.476 48.364 1.00 42.16 89 ILE A CA 1
ATOM 330 C C . ILE A 1 89 ? 33.317 -11.289 47.245 1.00 42.81 89 ILE A C 1
ATOM 331 O O . ILE A 1 89 ? 32.411 -10.469 47.359 1.00 44.70 89 ILE A O 1
ATOM 336 N N . TYR A 1 90 ? 33.454 -12.078 46.179 1.00 42.96 90 TYR A N 1
ATOM 337 C CA . TYR A 1 90 ? 32.558 -12.036 45.039 1.00 41.30 90 TYR A CA 1
ATOM 338 C C . TYR A 1 90 ? 31.203 -12.601 45.433 1.00 40.40 90 TYR A C 1
ATOM 339 O O . TYR A 1 90 ? 30.162 -12.075 45.081 1.00 39.30 90 TYR A O 1
ATOM 348 N N . CYS A 1 91 ? 31.223 -13.714 46.172 1.00 40.88 91 CYS A N 1
ATOM 349 C CA . CYS A 1 91 ? 29.969 -14.251 46.751 1.00 40.04 91 CYS A CA 1
ATOM 350 C C . CYS A 1 91 ? 29.231 -13.247 47.634 1.00 38.80 91 CYS A C 1
ATOM 351 O O . CYS A 1 91 ? 28.032 -13.225 47.669 1.00 38.94 91 CYS A O 1
ATOM 354 N N . LYS A 1 92 ? 29.963 -12.403 48.333 1.00 39.15 92 LYS A N 1
ATOM 355 C CA . LYS A 1 92 ? 29.323 -11.374 49.107 1.00 41.02 92 LYS A CA 1
ATOM 356 C C . LYS A 1 92 ? 28.518 -10.382 48.241 1.00 40.64 92 LYS A C 1
ATOM 357 O O . LYS A 1 92 ? 27.422 -9.970 48.617 1.00 41.46 92 LYS A O 1
ATOM 363 N N . TYR A 1 93 ? 29.075 -9.979 47.090 1.00 40.98 93 TYR A N 1
ATOM 364 C CA . TYR A 1 93 ? 28.375 -9.085 46.158 1.00 39.86 93 TYR A CA 1
ATOM 365 C C . TYR A 1 93 ? 27.220 -9.765 45.451 1.00 39.51 93 TYR A C 1
ATOM 366 O O . TYR A 1 93 ? 26.204 -9.133 45.207 1.00 39.70 93 TYR A O 1
ATOM 375 N N . VAL A 1 94 ? 27.361 -11.051 45.106 1.00 38.47 94 VAL A N 1
ATOM 376 C CA . VAL A 1 94 ? 26.229 -11.809 44.612 1.00 37.50 94 VAL A CA 1
ATOM 377 C C . VAL A 1 94 ? 25.058 -11.690 45.591 1.00 38.70 94 VAL A C 1
ATOM 378 O O . VAL A 1 94 ? 23.897 -11.404 45.203 1.00 39.99 94 VAL A O 1
ATOM 382 N N . MET A 1 95 ? 25.347 -11.923 46.865 1.00 38.25 95 MET A N 1
ATOM 383 C CA . MET A 1 95 ? 24.283 -11.894 47.870 1.00 38.37 95 MET A CA 1
ATOM 384 C C . MET A 1 95 ? 23.779 -10.459 48.084 1.00 38.56 95 MET A C 1
ATOM 385 O O . MET A 1 95 ? 22.610 -10.245 48.315 1.00 38.66 95 MET A O 1
ATOM 390 N N . LEU A 1 96 ? 24.691 -9.487 48.021 1.00 39.96 96 LEU A N 1
ATOM 391 C CA . LEU A 1 96 ? 24.286 -8.083 48.074 1.00 41.94 96 LEU A CA 1
ATOM 392 C C . LEU A 1 96 ? 23.363 -7.571 46.969 1.00 42.76 96 LEU A C 1
ATOM 393 O O . LEU A 1 96 ? 22.324 -6.937 47.261 1.00 44.72 96 LEU A O 1
ATOM 398 N N . HIS A 1 97 ? 23.745 -7.805 45.706 1.00 44.17 97 HIS A N 1
ATOM 399 C CA . HIS A 1 97 ? 23.034 -7.293 44.553 1.00 43.93 97 HIS A CA 1
ATOM 400 C C . HIS A 1 97 ? 21.955 -8.271 44.121 1.00 44.75 97 HIS A C 1
ATOM 401 O O . HIS A 1 97 ? 20.778 -7.908 43.973 1.00 45.61 97 HIS A O 1
ATOM 408 N N . TYR A 1 98 ? 22.311 -9.527 43.907 1.00 45.38 98 TYR A N 1
ATOM 409 C CA . TYR A 1 98 ? 21.288 -10.455 43.409 1.00 46.19 98 TYR A CA 1
ATOM 410 C C . TYR A 1 98 ? 20.394 -11.043 44.494 1.00 46.77 98 TYR A C 1
ATOM 411 O O . TYR A 1 98 ? 19.261 -11.434 44.214 1.00 47.37 98 TYR A O 1
ATOM 420 N N . GLY A 1 99 ? 20.895 -11.128 45.723 1.00 47.57 99 GLY A N 1
ATOM 421 C CA . GLY A 1 99 ? 20.162 -11.781 46.790 1.00 49.22 99 GLY A CA 1
ATOM 422 C C . GLY A 1 99 ? 19.605 -10.822 47.827 1.00 50.73 99 GLY A C 1
ATOM 423 O O . GLY A 1 99 ? 19.655 -11.107 49.017 1.00 50.94 99 GLY A O 1
ATOM 424 N N . LYS A 1 100 ? 19.065 -9.682 47.389 1.00 52.11 100 LYS A N 1
ATOM 425 C CA . LYS A 1 100 ? 18.537 -8.695 48.335 1.00 52.25 100 LYS A CA 1
ATOM 426 C C . LYS A 1 100 ? 17.125 -8.991 48.810 1.00 52.45 100 LYS A C 1
ATOM 427 O O . LYS A 1 100 ? 16.668 -8.403 49.800 1.00 53.64 100 LYS A O 1
ATOM 433 N N . ASP A 1 101 ? 16.457 -9.938 48.162 1.00 52.36 101 ASP A N 1
ATOM 434 C CA . ASP A 1 101 ? 15.151 -10.432 48.625 1.00 52.63 101 ASP A CA 1
ATOM 435 C C . ASP A 1 101 ? 15.206 -11.688 49.467 1.00 51.31 101 ASP A C 1
ATOM 436 O O . ASP A 1 101 ? 14.170 -12.252 49.817 1.00 51.66 101 ASP A O 1
ATOM 441 N N . LEU A 1 102 ? 16.428 -12.110 49.792 1.00 50.25 102 LEU A N 1
ATOM 442 C CA . LEU A 1 102 ? 16.696 -13.337 50.518 1.00 48.73 102 LEU A CA 1
ATOM 443 C C . LEU A 1 102 ? 17.447 -12.998 51.789 1.00 48.15 102 LEU A C 1
ATOM 444 O O . LEU A 1 102 ? 17.153 -13.559 52.838 1.00 49.28 102 LEU A O 1
ATOM 449 N N . VAL A 1 103 ? 18.437 -12.122 51.666 1.00 46.17 103 VAL A N 1
ATOM 450 C CA . VAL A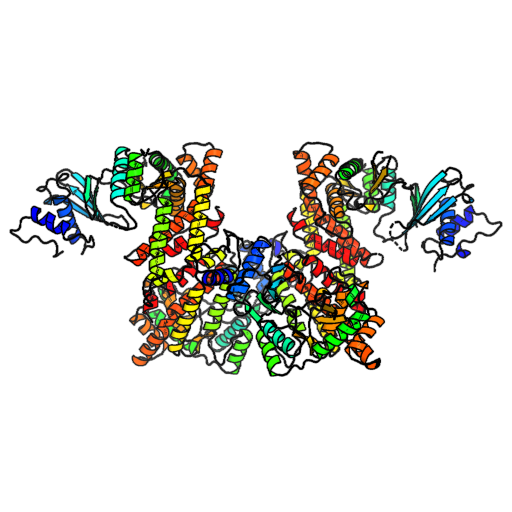 1 103 ? 19.222 -11.682 52.762 1.00 45.76 103 VAL A CA 1
ATOM 451 C C . VAL A 1 103 ? 19.223 -10.138 52.692 1.00 47.40 103 VAL A C 1
ATOM 452 O O . VAL A 1 103 ? 19.504 -9.531 51.635 1.00 46.68 103 VAL A O 1
ATOM 456 N N . ASN A 1 104 ? 18.926 -9.526 53.834 1.00 46.85 104 ASN A N 1
ATOM 457 C CA . ASN A 1 104 ? 18.926 -8.094 53.957 1.00 47.64 104 ASN A CA 1
ATOM 458 C C . ASN A 1 104 ? 20.296 -7.513 53.613 1.00 47.25 104 ASN A C 1
ATOM 459 O O . ASN A 1 104 ? 21.286 -7.969 54.140 1.00 47.35 104 ASN A O 1
ATOM 464 N N . PRO A 1 105 ? 20.340 -6.499 52.714 1.00 47.72 105 PRO A N 1
ATOM 465 C CA . PRO A 1 105 ? 21.587 -5.833 52.354 1.00 47.82 105 PRO A CA 1
ATOM 466 C C . PRO A 1 105 ? 22.429 -5.311 53.514 1.00 48.53 105 PRO A C 1
ATOM 467 O O . PRO A 1 105 ? 23.632 -5.154 53.366 1.00 49.45 105 PRO A O 1
ATOM 471 N N . ASN A 1 106 ? 21.790 -4.994 54.641 1.00 49.61 106 ASN A N 1
ATOM 472 C CA . ASN A 1 106 ? 22.484 -4.590 55.861 1.00 49.96 106 ASN A CA 1
ATOM 473 C C . ASN A 1 106 ? 23.192 -5.729 56.570 1.00 49.41 106 ASN A C 1
ATOM 474 O O . ASN A 1 106 ? 24.097 -5.510 57.374 1.00 50.23 106 ASN A O 1
ATOM 479 N N . GLU A 1 107 ? 22.795 -6.955 56.268 1.00 48.03 107 GLU A N 1
ATOM 480 C CA . GLU A 1 107 ? 23.380 -8.096 56.946 1.00 48.18 107 GLU A CA 1
ATOM 481 C C . GLU A 1 107 ? 24.324 -8.946 56.091 1.00 46.88 107 GLU A C 1
ATOM 482 O O . GLU A 1 107 ? 24.400 -10.128 56.319 1.00 47.32 107 GLU A O 1
ATOM 488 N N . VAL A 1 108 ? 25.053 -8.331 55.146 1.00 44.86 108 VAL A N 1
ATOM 489 C CA . VAL A 1 108 ? 25.925 -9.067 54.219 1.00 43.82 108 VAL A CA 1
ATOM 490 C C . VAL A 1 108 ? 27.288 -9.361 54.838 1.00 43.40 108 VAL A C 1
ATOM 491 O O . VAL A 1 108 ? 27.920 -10.393 54.483 1.00 41.86 108 VAL A O 1
ATOM 495 N N . ASP A 1 109 ? 27.739 -8.471 55.763 1.00 42.46 109 ASP A N 1
ATOM 496 C CA . ASP A 1 109 ? 28.978 -8.734 56.547 1.00 41.18 109 ASP A CA 1
ATOM 497 C C . ASP A 1 109 ? 28.821 -9.785 57.670 1.00 39.71 109 ASP A C 1
ATOM 498 O O . ASP A 1 109 ? 29.810 -10.189 58.308 1.00 38.46 109 ASP A O 1
ATOM 503 N N . SER A 1 110 ? 27.599 -10.278 57.868 1.00 38.43 110 SER A N 1
ATOM 504 C CA . SER A 1 110 ? 27.381 -11.398 58.806 1.00 39.99 110 SER A CA 1
ATOM 505 C C . SER A 1 110 ? 27.281 -12.740 58.139 1.00 38.67 110 SER A C 1
ATOM 506 O O . SER A 1 110 ? 27.130 -13.741 58.819 1.00 38.60 110 SER A O 1
ATOM 509 N N . LEU A 1 111 ? 27.383 -12.754 56.811 1.00 38.79 111 LEU A N 1
ATOM 510 C CA . LEU A 1 111 ? 27.231 -13.979 56.017 1.00 36.66 111 LEU A CA 1
ATOM 511 C C . LEU A 1 111 ? 28.504 -14.764 56.139 1.00 36.97 111 LEU A C 1
ATOM 512 O O . LEU A 1 111 ? 29.599 -14.190 56.127 1.00 37.16 111 LEU A O 1
ATOM 517 N N . GLU A 1 112 ? 28.353 -16.067 56.306 1.00 36.06 112 GLU A N 1
ATOM 518 C CA . GLU A 1 112 ? 29.478 -16.982 56.223 1.00 36.18 112 GLU A CA 1
ATOM 519 C C . GLU A 1 112 ? 29.419 -17.783 54.909 1.00 35.04 112 GLU A C 1
ATOM 520 O O . GLU A 1 112 ? 28.354 -18.167 54.432 1.00 33.25 112 GLU A O 1
ATOM 522 N N . PHE A 1 113 ? 30.596 -18.094 54.378 1.00 36.72 113 PHE A N 1
ATOM 523 C CA . PHE A 1 113 ? 30.713 -18.800 53.073 1.00 36.38 113 PHE A CA 1
ATOM 524 C C . PHE A 1 113 ? 31.592 -19.992 53.177 1.00 36.54 113 PHE A C 1
ATOM 525 O O . PHE A 1 113 ? 32.616 -19.923 53.799 1.00 37.77 113 PHE A O 1
ATOM 533 N N . GLN A 1 114 ? 31.168 -21.109 52.599 1.00 39.32 114 GLN A N 1
ATOM 534 C CA . GLN A 1 114 ? 32.038 -22.295 52.469 1.00 42.10 114 GLN A CA 1
ATOM 535 C C . GLN A 1 114 ? 31.924 -22.893 51.060 1.00 43.96 114 GLN A C 1
ATOM 536 O O . GLN A 1 114 ? 30.837 -23.235 50.616 1.00 44.20 114 GLN A O 1
ATOM 542 N N . ILE A 1 115 ? 33.039 -23.026 50.367 1.00 46.25 115 ILE A N 1
ATOM 543 C CA . ILE A 1 115 ? 33.021 -23.730 49.095 1.00 49.00 115 ILE A CA 1
ATOM 544 C C . ILE A 1 115 ? 32.712 -25.233 49.324 1.00 51.19 115 ILE A C 1
ATOM 545 O O . ILE A 1 115 ? 33.364 -25.912 50.128 1.00 51.69 115 ILE A O 1
ATOM 550 N N . ILE A 1 116 ? 31.683 -25.725 48.651 1.00 53.47 116 ILE A N 1
ATOM 551 C CA . ILE A 1 116 ? 31.282 -27.115 48.711 1.00 56.67 116 ILE A CA 1
ATOM 552 C C . ILE A 1 116 ? 32.037 -27.924 47.647 1.00 58.54 116 ILE A C 1
ATOM 553 O O . ILE A 1 116 ? 31.996 -27.615 46.469 1.00 58.77 116 ILE A O 1
ATOM 558 N N . ASN A 1 117 ? 32.764 -28.944 48.079 1.00 62.02 117 ASN A N 1
ATOM 559 C CA . ASN A 1 117 ? 33.490 -29.840 47.164 1.00 64.83 117 ASN A CA 1
ATOM 560 C C . ASN A 1 117 ? 32.541 -30.914 46.636 1.00 65.96 117 ASN A C 1
ATOM 561 O O . ASN A 1 117 ? 32.887 -32.093 46.591 1.00 66.74 117 ASN A O 1
ATOM 566 N N . GLY A 1 118 ? 31.339 -30.493 46.244 1.00 67.64 118 GLY A N 1
ATOM 567 C CA . GLY A 1 118 ? 30.288 -31.414 45.765 1.00 68.56 118 GLY A CA 1
ATOM 568 C C . GLY A 1 118 ? 28.953 -30.700 45.575 1.00 68.96 118 GLY A C 1
ATOM 569 O O . GLY A 1 118 ? 27.870 -31.321 45.650 1.00 69.36 118 GLY A O 1
ATOM 570 N N . THR A 1 121 ? 30.702 -28.634 35.625 1.00 63.98 121 THR A N 1
ATOM 571 C CA . THR A 1 121 ? 31.724 -27.996 36.436 1.00 63.80 121 THR A CA 1
ATOM 572 C C . THR A 1 121 ? 31.358 -26.539 36.714 1.00 62.75 121 THR A C 1
ATOM 573 O O . THR A 1 121 ? 31.168 -25.718 35.813 1.00 63.42 121 THR A O 1
ATOM 577 N N . ASN A 1 122 ? 31.264 -26.246 37.999 1.00 60.87 122 ASN A N 1
ATOM 578 C CA . ASN A 1 122 ? 30.916 -24.942 38.510 1.00 57.93 122 ASN A CA 1
ATOM 579 C C . ASN A 1 122 ? 31.384 -24.903 39.958 1.00 55.75 122 ASN A C 1
ATOM 580 O O . ASN A 1 122 ? 31.842 -25.915 40.488 1.00 55.44 122 ASN A O 1
ATOM 585 N N . ILE A 1 123 ? 31.260 -23.734 40.576 1.00 52.92 123 ILE A N 1
ATOM 586 C CA . ILE A 1 123 ? 31.583 -23.567 41.971 1.00 50.66 123 ILE A CA 1
ATOM 587 C C . ILE A 1 123 ? 30.271 -23.538 42.729 1.00 48.77 123 ILE A C 1
ATOM 588 O O . ILE A 1 123 ? 29.339 -22.803 42.368 1.00 48.14 123 ILE A O 1
ATOM 593 N N . LEU A 1 124 ? 30.179 -24.399 43.734 1.00 47.26 124 LEU A N 1
ATOM 594 C CA . LEU A 1 124 ? 29.039 -24.389 44.645 1.00 46.58 124 LEU A CA 1
ATOM 595 C C . LEU A 1 124 ? 29.478 -23.832 46.016 1.00 45.32 124 LEU A C 1
ATOM 596 O O . LEU A 1 124 ? 30.461 -24.284 46.604 1.00 44.66 124 LEU A O 1
ATOM 601 N N . ILE A 1 125 ? 28.782 -22.799 46.478 1.00 43.85 125 ILE A N 1
ATOM 602 C CA . ILE A 1 125 ? 29.151 -22.108 47.722 1.00 42.45 125 ILE A CA 1
ATOM 603 C C . ILE A 1 125 ? 28.005 -22.126 48.739 1.00 41.49 125 ILE A C 1
ATOM 604 O O . ILE A 1 125 ? 26.887 -21.627 48.454 1.00 41.06 125 ILE A O 1
ATOM 609 N N . LYS A 1 126 ? 28.287 -22.709 49.901 1.00 39.97 126 LYS A N 1
ATOM 610 C CA . LYS A 1 126 ? 27.384 -22.596 51.049 1.00 40.02 126 LYS A CA 1
ATOM 611 C C . LYS A 1 126 ? 27.361 -21.177 51.671 1.00 39.37 126 LYS A C 1
ATOM 612 O O . LYS A 1 126 ? 28.393 -20.623 52.036 1.00 38.64 126 LYS A O 1
ATOM 618 N N . VAL A 1 127 ? 26.165 -20.613 51.796 1.00 40.36 127 VAL A N 1
ATOM 619 C CA . VAL A 1 127 ? 25.945 -19.298 52.382 1.00 40.50 127 VAL A CA 1
ATOM 620 C C . VAL A 1 127 ? 25.127 -19.424 53.651 1.00 42.43 127 VAL A C 1
ATOM 621 O O . VAL A 1 127 ? 24.005 -19.955 53.629 1.00 41.05 127 VAL A O 1
ATOM 625 N N . LYS A 1 128 ? 25.689 -18.892 54.744 1.00 43.62 128 LYS A N 1
ATOM 626 C CA . LYS A 1 128 ? 24.940 -18.789 56.011 1.00 45.02 128 LYS A CA 1
ATOM 627 C C . LYS A 1 128 ? 24.737 -17.376 56.490 1.00 45.05 128 LYS A C 1
ATOM 628 O O . LYS A 1 128 ? 25.708 -16.653 56.759 1.00 44.28 128 LYS A O 1
ATOM 634 N N . ASP A 1 129 ? 23.459 -17.015 56.580 1.00 46.48 129 ASP A N 1
ATOM 635 C CA . ASP A 1 129 ? 23.010 -15.811 57.232 1.00 48.21 129 ASP A CA 1
ATOM 636 C C . ASP A 1 129 ? 23.002 -16.140 58.715 1.00 48.99 129 ASP A C 1
ATOM 637 O O . ASP A 1 129 ? 22.186 -16.938 59.192 1.00 48.28 129 ASP A O 1
ATOM 642 N N . MET A 1 130 ? 23.948 -15.542 59.429 1.00 50.69 130 MET A N 1
ATOM 643 C CA . MET A 1 130 ? 24.173 -15.894 60.802 1.00 52.66 130 MET A CA 1
ATOM 644 C C . MET A 1 130 ? 23.139 -15.185 61.635 1.00 53.38 130 MET A C 1
ATOM 645 O O . MET A 1 130 ? 22.681 -15.709 62.666 1.00 54.05 130 MET A O 1
ATOM 650 N N . SER A 1 131 ? 22.726 -14.028 61.135 1.00 54.54 131 SER A N 1
ATOM 651 C CA . SER A 1 131 ? 21.612 -13.267 61.708 1.00 55.90 131 SER A CA 1
ATOM 652 C C . SER A 1 131 ? 20.271 -14.047 61.850 1.00 57.57 131 SER A C 1
ATOM 653 O O . SER A 1 131 ? 19.751 -14.202 62.986 1.00 59.16 131 SER A O 1
ATOM 656 N N . LYS A 1 132 ? 19.729 -14.538 60.733 1.00 57.95 132 LYS A N 1
ATOM 657 C CA . LYS A 1 132 ? 18.432 -15.195 60.717 1.00 58.53 132 LYS A CA 1
ATOM 658 C C . LYS A 1 132 ? 18.576 -16.714 60.655 1.00 58.69 132 LYS A C 1
ATOM 659 O O . LYS A 1 132 ? 17.606 -17.425 60.399 1.00 59.36 132 LYS A O 1
ATOM 665 N N . GLN A 1 133 ? 19.785 -17.208 60.885 1.00 58.43 133 GLN A N 1
ATOM 666 C CA . GLN A 1 133 ? 20.093 -18.621 60.694 1.00 58.22 133 GLN A CA 1
ATOM 667 C C . GLN A 1 133 ? 19.413 -19.342 59.473 1.00 57.51 133 GLN A C 1
ATOM 668 O O . GLN A 1 133 ? 18.557 -20.234 59.628 1.00 57.20 133 GLN A O 1
ATOM 674 N N . ALA A 1 134 ? 19.810 -18.927 58.267 1.00 55.39 134 ALA A N 1
ATOM 675 C CA . ALA A 1 134 ? 19.226 -19.412 57.000 1.00 53.34 134 ALA A CA 1
ATOM 676 C C . ALA A 1 134 ? 20.356 -19.706 56.032 1.00 52.08 134 ALA A C 1
ATOM 677 O O . ALA A 1 134 ? 21.283 -18.924 55.962 1.00 52.64 134 ALA A O 1
ATOM 679 N N . LYS A 1 135 ? 20.278 -20.831 55.314 1.00 50.75 135 LYS A N 1
ATOM 680 C CA . LYS A 1 135 ? 21.327 -21.276 54.406 1.00 49.27 135 LYS A CA 1
ATOM 681 C C . LYS A 1 135 ? 20.870 -21.128 52.965 1.00 47.41 135 LYS A C 1
ATOM 682 O O . LYS A 1 135 ? 19.683 -21.287 52.627 1.00 47.16 135 LYS A O 1
ATOM 688 N N . TYR A 1 136 ? 21.836 -20.828 52.110 1.00 45.58 136 TYR A N 1
ATOM 689 C CA . TYR A 1 136 ? 21.618 -20.677 50.658 1.00 43.40 136 TYR A CA 1
ATOM 690 C C . TYR A 1 136 ? 22.805 -21.288 49.941 1.00 42.38 136 TYR A C 1
ATOM 691 O O . TYR A 1 136 ? 23.905 -21.462 50.513 1.00 40.16 136 TYR A O 1
ATOM 700 N N . LEU A 1 137 ? 22.579 -21.602 48.668 1.00 41.75 137 LEU A N 1
ATOM 701 C CA . LEU A 1 137 ? 23.651 -22.099 47.819 1.00 41.20 137 LEU A CA 1
ATOM 702 C C . LEU A 1 137 ? 23.819 -21.189 46.586 1.00 40.86 137 LEU A C 1
ATOM 703 O O . LEU A 1 137 ? 22.890 -21.005 45.797 1.00 40.31 137 LEU A O 1
ATOM 708 N N . ILE A 1 138 ? 24.989 -20.570 46.477 1.00 40.98 138 ILE A N 1
ATOM 709 C CA . ILE A 1 138 ? 25.351 -19.881 45.252 1.00 41.43 138 ILE A CA 1
ATOM 710 C C . ILE A 1 138 ? 25.977 -20.875 44.251 1.00 42.34 138 ILE A C 1
ATOM 711 O O . ILE A 1 138 ? 26.949 -21.580 44.564 1.00 41.43 138 ILE A O 1
ATOM 716 N N . ARG A 1 139 ? 25.376 -20.940 43.067 1.00 42.84 139 ARG A N 1
ATOM 717 C CA . ARG A 1 139 ? 25.960 -21.697 41.951 1.00 44.07 139 ARG A CA 1
ATOM 718 C C . ARG A 1 139 ? 26.583 -20.759 40.919 1.00 43.59 139 ARG A C 1
ATOM 719 O O . ARG A 1 139 ? 25.887 -20.034 40.253 1.00 42.84 139 ARG A O 1
ATOM 727 N N . LEU A 1 140 ? 27.906 -20.793 40.828 1.00 45.10 140 LEU A N 1
ATOM 728 C CA . LEU A 1 140 ? 28.655 -20.010 39.850 1.00 46.17 140 LEU A CA 1
ATOM 729 C C . LEU A 1 140 ? 29.063 -20.887 38.670 1.00 46.60 140 LEU A C 1
ATOM 730 O O . LEU A 1 140 ? 29.886 -21.788 38.829 1.00 46.87 140 LEU A O 1
ATOM 735 N N . TYR A 1 141 ? 28.481 -20.629 37.496 1.00 48.25 141 TYR A N 1
ATOM 736 C CA . TYR A 1 141 ? 28.756 -21.425 36.260 1.00 49.07 141 TYR A CA 1
ATOM 737 C C . TYR A 1 141 ? 30.223 -21.390 35.824 1.00 50.94 141 TYR A C 1
ATOM 738 O O . TYR A 1 141 ? 30.868 -20.346 35.819 1.00 51.24 141 TYR A O 1
ATOM 747 N N . GLY A 1 142 ? 30.744 -22.554 35.468 1.00 53.82 142 GLY A N 1
ATOM 748 C CA . GLY A 1 142 ? 32.149 -22.701 35.128 1.00 57.62 142 GLY A CA 1
ATOM 749 C C . GLY A 1 142 ? 32.481 -22.278 33.705 1.00 60.32 142 GLY A C 1
ATOM 750 O O . GLY A 1 142 ? 31.590 -22.225 32.851 1.00 59.85 142 GLY A O 1
ATOM 751 N N . PRO A 1 143 ? 33.779 -21.957 33.453 1.00 62.68 143 PRO A N 1
ATOM 752 C CA . PRO A 1 143 ? 34.285 -21.533 32.119 1.00 63.72 143 PRO A CA 1
ATOM 753 C C . PRO A 1 143 ? 34.341 -22.695 31.120 1.00 63.69 143 PRO A C 1
ATOM 754 O O . PRO A 1 143 ? 33.280 -23.138 30.641 1.00 63.69 143 PRO A O 1
ATOM 758 N N . THR A 1 145 ? 30.943 -25.623 31.686 1.00 92.17 145 THR A N 1
ATOM 759 C CA . THR A 1 145 ? 29.571 -25.363 31.226 1.00 92.26 145 THR A CA 1
ATOM 760 C C . THR A 1 145 ? 29.556 -25.228 29.694 1.00 91.98 145 THR A C 1
ATOM 761 O O . THR A 1 145 ? 30.346 -24.445 29.115 1.00 91.99 145 THR A O 1
ATOM 765 N N . ASP A 1 146 ? 28.673 -25.994 29.038 1.00 91.26 146 ASP A N 1
ATOM 766 C CA . ASP A 1 146 ? 28.523 -25.907 27.563 1.00 90.47 146 ASP A CA 1
ATOM 767 C C . ASP A 1 146 ? 27.222 -25.241 27.108 1.00 89.12 146 ASP A C 1
ATOM 768 O O . ASP A 1 146 ? 26.208 -25.284 27.831 1.00 89.06 146 ASP A O 1
ATOM 773 N N . GLU A 1 147 ? 27.272 -24.644 25.910 1.00 87.42 147 GLU A N 1
ATOM 774 C CA . GLU A 1 147 ? 26.197 -23.786 25.392 1.00 85.72 147 GLU A CA 1
ATOM 775 C C . GLU A 1 147 ? 24.976 -24.544 24.871 1.00 84.29 147 GLU A C 1
ATOM 776 O O . GLU A 1 147 ? 24.178 -23.980 24.123 1.00 84.28 147 GLU A O 1
ATOM 778 N N . ILE A 1 148 ? 24.836 -25.813 25.261 1.00 82.51 148 ILE A N 1
ATOM 779 C CA . ILE A 1 148 ? 23.640 -26.628 24.931 1.00 80.20 148 ILE A CA 1
ATOM 780 C C . ILE A 1 148 ? 22.785 -26.946 26.191 1.00 78.17 148 ILE A C 1
ATOM 781 O O . ILE A 1 148 ? 22.252 -28.066 26.340 1.00 78.35 148 ILE A O 1
ATOM 786 N N . ILE A 1 149 ? 22.710 -25.967 27.100 1.00 74.99 149 ILE A N 1
ATOM 787 C CA . ILE A 1 149 ? 21.716 -25.897 28.178 1.00 71.97 149 ILE A CA 1
ATOM 788 C C . ILE A 1 149 ? 21.005 -24.575 27.988 1.00 69.19 149 ILE A C 1
ATOM 789 O O . ILE A 1 149 ? 21.652 -23.533 27.968 1.00 69.35 149 ILE A O 1
ATOM 794 N N . ASN A 1 150 ? 19.684 -24.629 27.846 1.00 66.49 150 ASN A N 1
ATOM 795 C CA . ASN A 1 150 ? 18.839 -23.453 27.728 1.00 63.31 150 ASN A CA 1
ATOM 796 C C . ASN A 1 150 ? 18.477 -22.953 29.123 1.00 61.70 150 ASN A C 1
ATOM 797 O O . ASN A 1 150 ? 17.598 -23.523 29.793 1.00 61.55 150 ASN A O 1
ATOM 802 N N . ARG A 1 151 ? 19.153 -21.895 29.567 1.00 59.18 151 ARG A N 1
ATOM 803 C CA . ARG A 1 151 ? 18.900 -21.334 30.886 1.00 57.63 151 ARG A CA 1
ATOM 804 C C . ARG A 1 151 ? 17.505 -20.723 30.998 1.00 56.78 151 ARG A C 1
ATOM 805 O O . ARG A 1 151 ? 16.892 -20.741 32.061 1.00 56.37 151 ARG A O 1
ATOM 813 N N . GLU A 1 152 ? 17.028 -20.167 29.890 1.00 56.23 152 GLU A N 1
ATOM 814 C CA . GLU A 1 152 ? 15.715 -19.523 29.808 1.00 55.53 152 GLU A CA 1
ATOM 815 C C . GLU A 1 152 ? 14.554 -20.522 29.917 1.00 53.70 152 GLU A C 1
ATOM 816 O O . GLU A 1 152 ? 13.569 -20.213 30.560 1.00 53.80 152 GLU A O 1
ATOM 822 N N . ARG A 1 153 ? 14.679 -21.701 29.291 1.00 52.42 153 ARG A N 1
ATOM 823 C CA . ARG A 1 153 ? 13.771 -22.845 29.529 1.00 51.61 153 ARG A CA 1
ATOM 824 C C . ARG A 1 153 ? 13.845 -23.322 30.984 1.00 51.78 153 ARG A C 1
ATOM 825 O O . ARG A 1 153 ? 12.825 -23.637 31.606 1.00 52.08 153 ARG A O 1
ATOM 833 N N . GLU A 1 154 ? 15.075 -23.409 31.500 1.00 51.58 154 GLU A N 1
ATOM 834 C CA . GLU A 1 154 ? 15.355 -23.857 32.856 1.00 51.80 154 GLU A CA 1
ATOM 835 C C . GLU A 1 154 ? 14.702 -22.915 33.898 1.00 51.51 154 GLU A C 1
ATOM 836 O O . GLU A 1 154 ? 14.067 -23.387 34.862 1.00 51.53 154 GLU A O 1
ATOM 842 N N . LYS A 1 155 ? 14.811 -21.598 33.658 1.00 52.12 155 LYS A N 1
ATOM 843 C CA . LYS A 1 155 ? 14.070 -20.562 34.415 1.00 51.77 155 LYS A CA 1
ATOM 844 C C . LYS A 1 155 ? 12.540 -20.729 34.423 1.00 51.87 155 LYS A C 1
ATOM 845 O O . LYS A 1 155 ? 11.899 -20.607 35.472 1.00 51.45 155 LYS A O 1
ATOM 851 N N . LYS A 1 156 ? 11.966 -21.011 33.253 1.00 52.14 156 LYS A N 1
ATOM 852 C CA . LYS A 1 156 ? 10.523 -21.196 33.100 1.00 52.57 156 LYS A CA 1
ATOM 853 C C . LYS A 1 156 ? 9.993 -22.408 33.855 1.00 52.71 156 LYS A C 1
ATOM 854 O O . LYS A 1 156 ? 8.977 -22.309 34.553 1.00 52.81 156 LYS A O 1
ATOM 860 N N . ILE A 1 157 ? 10.681 -23.548 33.713 1.00 52.69 157 ILE A N 1
ATOM 861 C CA . ILE A 1 157 ? 10.330 -24.772 34.439 1.00 52.21 157 ILE A CA 1
ATOM 862 C C . ILE A 1 157 ? 10.548 -24.588 35.933 1.00 52.87 157 ILE A C 1
ATOM 863 O O . ILE A 1 157 ? 9.766 -25.043 36.741 1.00 52.65 157 ILE A O 1
ATOM 868 N N . SER A 1 158 ? 11.618 -23.896 36.293 1.00 54.16 158 SER A N 1
ATOM 869 C CA . SER A 1 158 ? 11.845 -23.537 37.679 1.00 55.77 158 SER A CA 1
ATOM 870 C C . SER A 1 158 ? 10.643 -22.806 38.290 1.00 55.90 158 SER A C 1
ATOM 871 O O . SER A 1 158 ? 10.301 -23.051 39.443 1.00 56.82 158 SER A O 1
ATOM 874 N N . CYS A 1 159 ? 9.984 -21.934 37.524 1.00 56.80 159 CYS A N 1
ATOM 875 C CA . CYS A 1 159 ? 8.812 -21.194 38.027 1.00 56.80 159 CYS A CA 1
ATOM 876 C C . CYS A 1 159 ? 7.578 -22.044 38.167 1.00 56.28 159 CYS A C 1
ATOM 877 O O . CYS A 1 159 ? 6.838 -21.896 39.132 1.00 57.15 159 CYS A O 1
ATOM 880 N N . ILE A 1 160 ? 7.351 -22.928 37.197 1.00 56.21 160 ILE A N 1
ATOM 881 C CA . ILE A 1 160 ? 6.285 -23.920 37.308 1.00 55.93 160 ILE A CA 1
ATOM 882 C C . ILE A 1 160 ? 6.433 -24.800 38.554 1.00 56.48 160 ILE A C 1
ATOM 883 O O . ILE A 1 160 ? 5.436 -25.268 39.089 1.00 57.15 160 ILE A O 1
ATOM 888 N N . LEU A 1 161 ? 7.667 -25.030 39.013 1.00 56.80 161 LEU A N 1
ATOM 889 C CA . LEU A 1 161 ? 7.942 -25.999 40.092 1.00 57.43 161 LEU A CA 1
ATOM 890 C C . LEU A 1 161 ? 8.128 -25.403 41.491 1.00 57.87 161 LEU A C 1
ATOM 891 O O . LEU A 1 161 ? 8.271 -26.149 42.472 1.00 57.41 161 LEU A O 1
ATOM 896 N N . TYR A 1 162 ? 8.161 -24.072 41.572 1.00 58.71 162 TYR A N 1
ATOM 897 C CA . TYR A 1 162 ? 8.607 -23.360 42.785 1.00 59.97 162 TYR A CA 1
ATOM 898 C C . TYR A 1 162 ? 7.844 -23.790 44.061 1.00 60.49 162 TYR A C 1
ATOM 899 O O . TYR A 1 162 ? 8.456 -23.934 45.134 1.00 60.20 162 TYR A O 1
ATOM 908 N N . ASN A 1 163 ? 6.537 -24.045 43.915 1.00 60.92 163 ASN A N 1
ATOM 909 C CA . ASN A 1 163 ? 5.687 -24.450 45.031 1.00 61.92 163 ASN A CA 1
ATOM 910 C C . ASN A 1 163 ? 5.136 -25.878 44.954 1.00 61.88 163 ASN A C 1
ATOM 911 O O . ASN A 1 163 ? 4.259 -26.253 45.745 1.00 62.91 163 ASN A O 1
ATOM 916 N N . LYS A 1 164 ? 5.642 -26.685 44.028 1.00 61.46 164 LYS A N 1
ATOM 917 C CA . LYS A 1 164 ? 5.041 -27.993 43.784 1.00 60.78 164 LYS A CA 1
ATOM 918 C C . LYS A 1 164 ? 5.514 -29.123 44.675 1.00 60.00 164 LYS A C 1
ATOM 919 O O . LYS A 1 164 ? 4.942 -30.214 44.599 1.00 61.02 164 LYS A O 1
ATOM 925 N N . ASN A 1 165 ? 6.519 -28.875 45.524 1.00 58.60 165 ASN A N 1
ATOM 926 C CA . ASN A 1 165 ? 7.142 -29.940 46.368 1.00 57.82 165 ASN A CA 1
ATOM 927 C C . ASN A 1 165 ? 7.790 -31.156 45.659 1.00 55.89 165 ASN A C 1
ATOM 928 O O . ASN A 1 165 ? 7.867 -32.257 46.218 1.00 55.57 165 ASN A O 1
ATOM 933 N N . ILE A 1 166 ? 8.277 -30.927 44.439 1.00 53.79 166 ILE A N 1
ATOM 934 C CA . ILE A 1 166 ? 8.919 -31.939 43.623 1.00 51.40 166 ILE A CA 1
ATOM 935 C C . ILE A 1 166 ? 10.428 -31.665 43.540 1.00 50.75 166 ILE A C 1
ATOM 936 O O . ILE A 1 166 ? 11.248 -32.588 43.629 1.00 50.31 166 ILE A O 1
ATOM 941 N N . ALA A 1 167 ? 10.778 -30.394 43.389 1.00 49.98 167 ALA A N 1
ATOM 942 C CA . ALA A 1 167 ? 12.147 -29.980 43.103 1.00 50.02 167 ALA A CA 1
ATOM 943 C C . ALA A 1 167 ? 12.640 -28.980 44.137 1.00 49.68 167 ALA A C 1
ATOM 944 O O . ALA A 1 167 ? 11.854 -28.455 44.886 1.00 50.90 167 ALA A O 1
ATOM 946 N N . LYS A 1 168 ? 13.936 -28.718 44.180 1.00 48.89 168 LYS A N 1
ATOM 947 C CA . LYS A 1 168 ? 14.457 -27.634 44.998 1.00 47.87 168 LYS A CA 1
ATOM 948 C C . LYS A 1 168 ? 14.097 -26.269 44.443 1.00 47.72 168 LYS A C 1
ATOM 949 O O . LYS A 1 168 ? 13.909 -26.116 43.241 1.00 49.58 168 LYS A O 1
ATOM 955 N N . LYS A 1 169 ? 14.048 -25.265 45.294 1.00 47.04 169 LYS A N 1
ATOM 956 C CA . LYS A 1 169 ? 13.825 -23.924 44.833 1.00 47.17 169 LYS A CA 1
ATOM 957 C C . LYS A 1 169 ? 15.087 -23.254 44.303 1.00 47.28 169 LYS A C 1
ATOM 958 O O . LYS A 1 169 ? 16.205 -23.447 44.818 1.00 46.93 169 LYS A O 1
ATOM 964 N N . ILE A 1 170 ? 14.883 -22.433 43.266 1.00 47.40 170 ILE A N 1
ATOM 965 C CA . ILE A 1 170 ? 15.913 -21.540 42.771 1.00 46.50 170 ILE A CA 1
ATOM 966 C C . ILE A 1 170 ? 15.348 -20.142 42.906 1.00 46.65 170 ILE A C 1
ATOM 967 O O . ILE A 1 170 ? 14.269 -19.851 42.430 1.00 47.90 170 ILE A O 1
ATOM 972 N N . TYR A 1 171 ? 16.088 -19.267 43.563 1.00 47.24 171 TYR A N 1
ATOM 973 C CA . TYR A 1 171 ? 15.543 -17.987 43.959 1.00 47.33 171 TYR A CA 1
ATOM 974 C C . TYR A 1 171 ? 15.780 -16.932 42.904 1.00 47.32 171 TYR A C 1
ATOM 975 O O . TYR A 1 171 ? 14.856 -16.254 42.478 1.00 48.65 171 TYR A O 1
ATOM 984 N N . VAL A 1 172 ? 17.032 -16.780 42.499 1.00 46.73 172 VAL A N 1
ATOM 985 C CA . VAL A 1 172 ? 17.438 -15.795 41.495 1.00 46.04 172 VAL A CA 1
ATOM 986 C C . VAL A 1 172 ? 18.335 -16.445 40.403 1.00 44.94 172 VAL A C 1
ATOM 987 O O . VAL A 1 172 ? 19.273 -17.195 40.702 1.00 44.71 172 VAL A O 1
ATOM 991 N N . PHE A 1 173 ? 18.045 -16.134 39.150 1.00 44.09 173 PHE A N 1
ATOM 992 C CA . PHE A 1 173 ? 18.905 -16.489 38.025 1.00 42.43 173 PHE A CA 1
ATOM 993 C C . PHE A 1 173 ? 19.639 -15.239 37.577 1.00 42.36 173 PHE A C 1
ATOM 994 O O . PHE A 1 173 ? 19.004 -14.216 37.292 1.00 42.59 173 PHE A O 1
ATOM 1002 N N . PHE A 1 174 ? 20.964 -15.297 37.545 1.00 41.79 174 PHE A N 1
ATOM 1003 C CA . PHE A 1 174 ? 21.743 -14.250 36.912 1.00 42.79 174 PHE A CA 1
ATOM 1004 C C . PHE A 1 174 ? 22.597 -14.876 35.786 1.00 44.46 174 PHE A C 1
ATOM 1005 O O . PHE A 1 174 ? 22.552 -16.109 35.583 1.00 45.47 174 PHE A O 1
ATOM 1013 N N . THR A 1 175 ? 23.356 -14.052 35.064 1.00 44.83 175 THR A N 1
ATOM 1014 C CA . THR A 1 175 ? 23.985 -14.513 33.806 1.00 46.43 175 THR A CA 1
ATOM 1015 C C . THR A 1 175 ? 25.106 -15.543 34.015 1.00 45.56 175 THR A C 1
ATOM 1016 O O . THR A 1 175 ? 25.201 -16.491 33.228 1.00 47.11 175 THR A O 1
ATOM 1020 N N . ASN A 1 176 ? 25.929 -15.378 35.059 1.00 43.63 176 ASN A N 1
ATOM 1021 C CA . ASN A 1 176 ? 26.996 -16.348 35.354 1.00 42.13 176 ASN A CA 1
ATOM 1022 C C . ASN A 1 176 ? 26.728 -17.272 36.556 1.00 41.71 176 ASN A C 1
ATOM 1023 O O . ASN A 1 176 ? 27.655 -17.904 37.071 1.00 41.68 176 ASN A O 1
ATOM 1028 N N . GLY A 1 177 ? 25.474 -17.375 36.980 1.00 40.53 177 GLY A N 1
ATOM 1029 C CA . GLY A 1 177 ? 25.139 -18.261 38.068 1.00 39.95 177 GLY A CA 1
ATOM 1030 C C . GLY A 1 177 ? 23.738 -18.032 38.593 1.00 41.31 177 GLY A C 1
ATOM 1031 O O . GLY A 1 177 ? 22.948 -17.311 37.989 1.00 41.99 177 GLY A O 1
ATOM 1032 N N . ARG A 1 178 ? 23.407 -18.677 39.710 1.00 41.92 178 ARG A N 1
ATOM 1033 C CA . ARG A 1 178 ? 22.090 -18.513 40.349 1.00 41.41 178 ARG A CA 1
ATOM 1034 C C . ARG A 1 178 ? 22.230 -18.700 41.886 1.00 41.33 178 ARG A C 1
ATOM 1035 O O . ARG A 1 178 ? 23.282 -19.153 42.386 1.00 41.34 178 ARG A O 1
ATOM 1043 N N . ILE A 1 179 ? 21.174 -18.348 42.620 1.00 41.31 179 ILE A N 1
ATOM 1044 C CA . ILE A 1 179 ? 21.117 -18.589 44.060 1.00 40.64 179 ILE A CA 1
ATOM 1045 C C . ILE A 1 179 ? 19.959 -19.559 44.268 1.00 41.31 179 ILE A C 1
ATOM 1046 O O . ILE A 1 179 ? 18.825 -19.283 43.879 1.00 41.17 179 ILE A O 1
ATOM 1051 N N . GLU A 1 180 ? 20.253 -20.704 44.871 1.00 42.14 180 GLU A N 1
ATOM 1052 C CA . GLU A 1 180 ? 19.276 -21.759 44.999 1.00 43.11 180 GLU A CA 1
ATOM 1053 C C . GLU A 1 180 ? 19.176 -22.246 46.432 1.00 44.40 180 GLU A C 1
ATOM 1054 O O . GLU A 1 180 ? 19.953 -21.826 47.294 1.00 45.14 180 GLU A O 1
ATOM 1060 N N . GLU A 1 181 ? 18.219 -23.145 46.669 1.00 45.20 181 GLU A N 1
ATOM 1061 C CA . GLU A 1 181 ? 17.977 -23.744 47.957 1.00 46.26 181 GLU A CA 1
ATOM 1062 C C . GLU A 1 181 ? 19.172 -24.576 48.484 1.00 46.60 181 GLU A C 1
ATOM 1063 O O . GLU A 1 181 ? 19.786 -25.338 47.738 1.00 46.38 181 GLU A O 1
ATOM 1069 N N . PHE A 1 182 ? 19.479 -24.436 49.774 1.00 46.33 182 PHE A N 1
ATOM 1070 C CA . PHE A 1 182 ? 20.457 -25.302 50.377 1.00 47.56 182 PHE A CA 1
ATOM 1071 C C . PHE A 1 182 ? 19.839 -26.620 50.836 1.00 48.13 182 PHE A C 1
ATOM 1072 O O . PHE A 1 182 ? 18.871 -26.637 51.573 1.00 47.80 182 PHE A O 1
ATOM 1080 N N . MET A 1 183 ? 20.414 -27.726 50.376 1.00 49.86 183 MET A N 1
ATOM 1081 C CA . MET A 1 183 ? 19.886 -29.039 50.680 1.00 50.85 183 MET A CA 1
ATOM 1082 C C . MET A 1 183 ? 20.606 -29.647 51.862 1.00 51.93 183 MET A C 1
ATOM 1083 O O . MET A 1 183 ? 21.807 -29.960 51.777 1.00 52.31 183 MET A O 1
ATOM 1088 N N . ASP A 1 184 ? 19.871 -29.799 52.971 1.00 52.79 184 ASP A N 1
ATOM 1089 C CA . ASP A 1 184 ? 20.362 -30.553 54.149 1.00 53.36 184 ASP A CA 1
ATOM 1090 C C . ASP A 1 184 ? 20.461 -32.067 53.961 1.00 52.42 184 ASP A C 1
ATOM 1091 O O . ASP A 1 184 ? 21.240 -32.719 54.645 1.00 53.80 184 ASP A O 1
ATOM 1096 N N . GLY A 1 185 ? 19.720 -32.623 53.018 1.00 51.72 185 GLY A N 1
ATOM 1097 C CA . GLY A 1 185 ? 19.803 -34.048 52.727 1.00 50.43 185 GLY A CA 1
ATOM 1098 C C . GLY A 1 185 ? 21.024 -34.397 51.919 1.00 49.74 185 GLY A C 1
ATOM 1099 O O . GLY A 1 185 ? 21.867 -33.561 51.678 1.00 49.58 185 GLY A O 1
ATOM 1100 N N . TYR A 1 186 ? 21.122 -35.657 51.518 1.00 50.09 186 TYR A N 1
ATOM 1101 C CA . TYR A 1 186 ? 22.247 -36.153 50.732 1.00 49.14 186 TYR A CA 1
ATOM 1102 C C . TYR A 1 186 ? 21.791 -36.696 49.379 1.00 48.97 186 TYR A C 1
ATOM 1103 O O . TYR A 1 186 ? 20.670 -37.132 49.228 1.00 49.03 186 TYR A O 1
ATOM 1112 N N . ALA A 1 187 ? 22.678 -36.639 48.395 1.00 49.19 187 ALA A N 1
ATOM 1113 C CA . ALA A 1 187 ? 22.459 -37.203 47.081 1.00 48.71 187 ALA A CA 1
ATOM 1114 C C . ALA A 1 187 ? 22.553 -38.747 47.155 1.00 49.11 187 ALA A C 1
ATOM 1115 O O . ALA A 1 187 ? 23.390 -39.309 47.861 1.00 49.27 187 ALA A O 1
ATOM 1117 N N . LEU A 1 188 ? 21.700 -39.437 46.404 1.00 49.19 188 LEU A N 1
ATOM 1118 C CA . LEU A 1 188 ? 21.695 -40.890 46.424 1.00 47.97 188 LEU A CA 1
ATOM 1119 C C . LEU A 1 188 ? 22.812 -41.468 45.574 1.00 47.88 188 LEU A C 1
ATOM 1120 O O . LEU A 1 188 ? 23.414 -40.777 44.736 1.00 47.30 188 LEU A O 1
ATOM 1125 N N . SER A 1 189 ? 23.100 -42.746 45.811 1.00 47.27 189 SER A N 1
ATOM 1126 C CA . SER A 1 189 ? 24.070 -43.442 45.005 1.00 47.11 189 SER A CA 1
ATOM 1127 C C . SER A 1 189 ? 23.304 -44.350 44.066 1.00 46.29 189 SER A C 1
ATOM 1128 O O . SER A 1 189 ? 22.086 -44.530 44.223 1.00 46.18 189 SER A O 1
ATOM 1131 N N . ARG A 1 190 ? 24.007 -44.923 43.101 1.00 45.42 190 ARG A N 1
ATOM 1132 C CA . ARG A 1 190 ? 23.420 -45.919 42.228 1.00 45.70 190 ARG A CA 1
ATOM 1133 C C . ARG A 1 190 ? 22.838 -47.162 42.926 1.00 46.34 190 ARG A C 1
ATOM 1134 O O . ARG A 1 190 ? 22.029 -47.861 42.338 1.00 47.33 190 ARG A O 1
ATOM 1142 N N A GLU A 1 191 ? 23.268 -47.439 44.158 0.50 46.34 191 GLU A N 1
ATOM 1143 N N B GLU A 1 191 ? 23.269 -47.428 44.165 0.50 46.97 191 GLU A N 1
ATOM 1144 C CA A GLU A 1 191 ? 22.736 -48.574 44.909 0.50 46.20 191 GLU A CA 1
ATOM 1145 C CA B GLU A 1 191 ? 22.784 -48.577 44.941 0.50 47.50 191 GLU A CA 1
ATOM 1146 C C A GLU A 1 191 ? 21.438 -48.173 45.595 0.50 46.40 191 GLU A C 1
ATOM 1147 C C B GLU A 1 191 ? 21.510 -48.200 45.710 0.50 47.13 191 GLU A C 1
ATOM 1148 O O A GLU A 1 191 ? 20.499 -48.974 45.676 0.50 47.31 191 GLU A O 1
ATOM 1149 O O B GLU A 1 191 ? 20.654 -49.047 45.950 0.50 48.03 191 GLU A O 1
ATOM 1160 N N . ASP A 1 192 ? 21.398 -46.929 46.094 1.00 46.77 192 ASP A N 1
ATOM 1161 C CA . ASP A 1 192 ? 20.156 -46.365 46.655 1.00 46.37 192 ASP A CA 1
ATOM 1162 C C . ASP A 1 192 ? 18.973 -46.338 45.685 1.00 45.77 192 ASP A C 1
ATOM 1163 O O . ASP A 1 192 ? 17.861 -46.700 46.085 1.00 46.76 192 ASP A O 1
ATOM 1168 N N . ILE A 1 193 ? 19.195 -45.883 44.448 1.00 44.25 193 ILE A N 1
ATOM 1169 C CA . ILE A 1 193 ? 18.107 -45.789 43.471 1.00 43.78 193 ILE A CA 1
ATOM 1170 C C . ILE A 1 193 ? 17.559 -47.149 43.047 1.00 43.80 193 ILE A C 1
ATOM 1171 O O . ILE A 1 193 ? 16.410 -47.241 42.621 1.00 43.90 193 ILE A O 1
ATOM 1176 N N . LYS A 1 194 ? 18.372 -48.189 43.199 1.00 44.54 194 LYS A N 1
ATOM 1177 C CA . LYS A 1 194 ? 17.975 -49.561 42.926 1.00 44.97 194 LYS A CA 1
ATOM 1178 C C . LYS A 1 194 ? 17.168 -50.147 44.080 1.00 46.33 194 LYS A C 1
ATOM 1179 O O . LYS A 1 194 ? 16.347 -51.053 43.890 1.00 47.13 194 LYS A O 1
ATOM 1185 N N . ASN A 1 195 ? 17.411 -49.645 45.289 1.00 47.50 195 ASN A N 1
ATOM 1186 C CA . ASN A 1 195 ? 16.715 -50.102 46.487 1.00 47.53 195 ASN A CA 1
ATOM 1187 C C . ASN A 1 195 ? 15.218 -49.806 46.392 1.00 48.00 195 ASN A C 1
ATOM 1188 O O . ASN A 1 195 ? 14.826 -48.637 46.203 1.00 47.56 195 ASN A O 1
ATOM 1193 N N . PRO A 1 196 ? 14.370 -50.869 46.483 1.00 48.24 196 PRO A N 1
ATOM 1194 C CA . PRO A 1 196 ? 12.928 -50.765 46.345 1.00 48.48 196 PRO A CA 1
ATOM 1195 C C . PRO A 1 196 ? 12.320 -49.690 47.242 1.00 49.79 196 PRO A C 1
ATOM 1196 O O . PRO A 1 196 ? 11.266 -49.126 46.924 1.00 49.62 196 PRO A O 1
ATOM 1200 N N . LYS A 1 197 ? 12.978 -49.436 48.370 1.00 50.89 197 LYS A N 1
ATOM 1201 C CA . LYS A 1 197 ? 12.560 -48.432 49.342 1.00 51.38 197 LYS A CA 1
ATOM 1202 C C . LYS A 1 197 ? 12.618 -47.031 48.715 1.00 50.89 197 LYS A C 1
ATOM 1203 O O . LYS A 1 197 ? 11.736 -46.185 48.935 1.00 51.30 197 LYS A O 1
ATOM 1209 N N . PHE A 1 198 ? 13.665 -46.788 47.933 1.00 49.89 198 PHE A N 1
ATOM 1210 C CA . PHE A 1 198 ? 13.813 -45.530 47.228 1.00 49.38 198 PHE A CA 1
ATOM 1211 C C . PHE A 1 198 ? 13.099 -45.533 45.859 1.00 49.46 198 PHE A C 1
ATOM 1212 O O . PHE A 1 198 ? 12.583 -44.504 45.427 1.00 50.93 198 PHE A O 1
ATOM 1220 N N . GLN A 1 199 ? 13.095 -46.670 45.164 1.00 49.15 199 GLN A N 1
ATOM 1221 C CA . GLN A 1 199 ? 12.217 -46.856 43.988 1.00 48.04 199 GLN A CA 1
ATOM 1222 C C . GLN A 1 199 ? 10.793 -46.310 44.215 1.00 48.08 199 GLN A C 1
ATOM 1223 O O . GLN A 1 199 ? 10.263 -45.588 43.351 1.00 48.53 199 GLN A O 1
ATOM 1229 N N . LYS A 1 200 ? 10.202 -46.648 45.374 1.00 47.09 200 LYS A N 1
ATOM 1230 C CA . LYS A 1 200 ? 8.868 -46.198 45.773 1.00 46.34 200 LYS A CA 1
ATOM 1231 C C . LYS A 1 200 ? 8.758 -44.673 45.780 1.00 46.34 200 LYS A C 1
ATOM 1232 O O . LYS A 1 200 ? 7.869 -44.095 45.146 1.00 47.83 200 LYS A O 1
ATOM 1238 N N . LEU A 1 201 ? 9.695 -44.028 46.465 1.00 45.65 201 LEU A N 1
ATOM 1239 C CA . LEU A 1 201 ? 9.699 -42.595 46.668 1.00 43.63 201 LEU A CA 1
ATOM 1240 C C . LEU A 1 201 ? 10.081 -41.820 45.411 1.00 42.86 201 LEU A C 1
ATOM 1241 O O . LEU A 1 201 ? 9.649 -40.692 45.224 1.00 43.13 201 LEU A O 1
ATOM 1246 N N . ILE A 1 202 ? 10.907 -42.408 44.567 1.00 42.20 202 ILE A N 1
ATOM 1247 C CA . ILE A 1 202 ? 11.342 -41.731 43.349 1.00 42.28 202 ILE A CA 1
ATOM 1248 C C . ILE A 1 202 ? 10.225 -41.720 42.306 1.00 42.21 202 ILE A C 1
ATOM 1249 O O . ILE A 1 202 ? 9.878 -40.659 41.778 1.00 42.72 202 ILE A O 1
ATOM 1254 N N . ALA A 1 203 ? 9.659 -42.912 42.051 1.00 43.17 203 ALA A N 1
ATOM 1255 C CA . ALA A 1 203 ? 8.473 -43.107 41.173 1.00 42.53 203 ALA A CA 1
ATOM 1256 C C . ALA A 1 203 ? 7.309 -42.187 41.505 1.00 43.64 203 ALA A C 1
ATOM 1257 O O . ALA A 1 203 ? 6.647 -41.648 40.596 1.00 44.83 203 ALA A O 1
ATOM 1259 N N . LYS A 1 204 ? 7.059 -41.997 42.805 1.00 44.10 204 LYS A N 1
ATOM 1260 C CA . LYS A 1 204 ? 5.965 -41.149 43.264 1.00 44.32 204 LYS A CA 1
ATOM 1261 C C . LYS A 1 204 ? 6.226 -39.657 43.068 1.00 44.04 204 LYS A C 1
ATOM 1262 O O . LYS A 1 204 ? 5.282 -38.867 42.831 1.00 45.35 204 LYS A O 1
ATOM 1268 N N . ASN A 1 205 ? 7.493 -39.269 43.167 1.00 42.89 205 ASN A N 1
ATOM 1269 C CA . ASN A 1 205 ? 7.878 -37.891 42.966 1.00 42.17 205 ASN A CA 1
ATOM 1270 C C . ASN A 1 205 ? 7.989 -37.648 41.447 1.00 42.98 205 ASN A C 1
ATOM 1271 O O . ASN A 1 205 ? 7.750 -36.536 40.969 1.00 41.90 205 ASN A O 1
ATOM 1276 N N . LEU A 1 206 ? 8.340 -38.719 40.716 1.00 42.38 206 LEU A N 1
ATOM 1277 C CA . LEU A 1 206 ? 8.319 -38.670 39.283 1.00 43.28 206 LEU A CA 1
ATOM 1278 C C . LEU A 1 206 ? 6.902 -38.509 38.702 1.00 44.27 206 LEU A C 1
ATOM 1279 O O . LEU A 1 206 ? 6.702 -37.748 37.750 1.00 45.81 206 LEU A O 1
ATOM 1284 N N . LYS A 1 207 ? 5.936 -39.240 39.254 1.00 44.73 207 LYS A N 1
ATOM 1285 C CA . LYS A 1 207 ? 4.549 -39.124 38.844 1.00 45.08 207 LYS A CA 1
ATOM 1286 C C . LYS A 1 207 ? 3.982 -37.699 39.029 1.00 45.64 207 LYS A C 1
ATOM 1287 O O . LYS A 1 207 ? 3.342 -37.145 38.137 1.00 45.67 207 LYS A O 1
ATOM 1293 N N . LEU A 1 208 ? 4.232 -37.110 40.194 1.00 46.29 208 LEU A N 1
ATOM 1294 C CA . LEU A 1 208 ? 3.850 -35.758 40.458 1.00 46.92 208 LEU A CA 1
ATOM 1295 C C . LEU A 1 208 ? 4.429 -34.757 39.454 1.00 47.48 208 LEU A C 1
ATOM 1296 O O . LEU A 1 208 ? 3.736 -33.825 39.048 1.00 48.85 208 LEU A O 1
ATOM 1301 N N . LEU A 1 209 ? 5.691 -34.927 39.068 1.00 47.36 209 LEU A N 1
ATOM 1302 C CA . LEU A 1 209 ? 6.294 -34.114 38.016 1.00 46.70 209 LEU A CA 1
ATOM 1303 C C . LEU A 1 209 ? 5.626 -34.370 36.666 1.00 46.28 209 LEU A C 1
ATOM 1304 O O . LEU A 1 209 ? 5.245 -33.421 35.977 1.00 46.24 209 LEU A O 1
ATOM 1309 N N . HIS A 1 210 ? 5.455 -35.650 36.321 1.00 45.99 210 HIS A N 1
ATOM 1310 C CA . HIS A 1 210 ? 4.775 -36.031 35.080 1.00 46.46 210 HIS A CA 1
ATOM 1311 C C . HIS A 1 210 ? 3.309 -35.541 34.905 1.00 47.78 210 HIS A C 1
ATOM 1312 O O . HIS A 1 210 ? 2.831 -35.359 33.760 1.00 47.05 210 HIS A O 1
ATOM 1319 N N . ASP A 1 211 ? 2.610 -35.350 36.036 1.00 48.93 211 ASP A N 1
ATOM 1320 C CA . ASP A 1 211 ? 1.216 -34.917 36.056 1.00 50.22 211 ASP A CA 1
ATOM 1321 C C . ASP A 1 211 ? 1.027 -33.404 36.073 1.00 51.91 211 ASP A C 1
ATOM 1322 O O . ASP A 1 211 ? -0.100 -32.938 36.056 1.00 52.31 211 ASP A O 1
ATOM 1327 N N . ILE A 1 212 ? 2.118 -32.641 36.094 1.00 53.84 212 ILE A N 1
ATOM 1328 C CA . ILE A 1 212 ? 2.021 -31.198 35.988 1.00 55.75 212 ILE A CA 1
ATOM 1329 C C . ILE A 1 212 ? 1.430 -30.813 34.636 1.00 58.61 212 ILE A C 1
ATOM 1330 O O . ILE A 1 212 ? 1.963 -31.169 33.569 1.00 57.91 212 ILE A O 1
ATOM 1335 N N . LYS A 1 213 ? 0.289 -30.109 34.706 1.00 62.04 213 LYS A N 1
ATOM 1336 C CA . LYS A 1 213 ? -0.456 -29.729 33.515 1.00 64.91 213 LYS A CA 1
ATOM 1337 C C . LYS A 1 213 ? 0.209 -28.516 32.910 1.00 65.99 213 LYS A C 1
ATOM 1338 O O . LYS A 1 213 ? 0.463 -27.533 33.603 1.00 65.65 213 LYS A O 1
ATOM 1344 N N . LEU A 1 214 ? 0.506 -28.629 31.614 1.00 68.13 214 LEU A N 1
ATOM 1345 C CA . LEU A 1 214 ? 1.187 -27.591 30.850 1.00 70.09 214 LEU A CA 1
ATOM 1346 C C . LEU A 1 214 ? 0.231 -26.949 29.857 1.00 71.74 214 LEU A C 1
ATOM 1347 O O . LEU A 1 214 ? -0.115 -27.560 28.845 1.00 71.84 214 LEU A O 1
ATOM 1352 N N . ASN A 1 215 ? -0.181 -25.712 30.141 1.00 74.44 215 ASN A N 1
ATOM 1353 C CA . ASN A 1 215 ? -0.987 -24.903 29.196 1.00 76.55 215 ASN A CA 1
ATOM 1354 C C . ASN A 1 215 ? -0.394 -24.805 27.801 1.00 77.48 215 ASN A C 1
ATOM 1355 O O . ASN A 1 215 ? 0.814 -25.037 27.614 1.00 77.73 215 ASN A O 1
ATOM 1360 N N . GLU A 1 216 ? -1.246 -24.464 26.828 1.00 78.77 216 GLU A N 1
ATOM 1361 C CA . GLU A 1 216 ? -0.791 -24.175 25.468 1.00 79.63 216 GLU A CA 1
ATOM 1362 C C . GLU A 1 216 ? 0.064 -22.912 25.455 1.00 79.67 216 GLU A C 1
ATOM 1363 O O . GLU A 1 216 ? 0.997 -22.796 24.651 1.00 79.47 216 GLU A O 1
ATOM 1369 N N . ASN A 1 217 ? -0.240 -21.977 26.361 1.00 79.64 217 ASN A N 1
ATOM 1370 C CA . ASN A 1 217 ? 0.563 -20.751 26.505 1.00 79.67 217 ASN A CA 1
ATOM 1371 C C . ASN A 1 217 ? 1.933 -20.998 27.137 1.00 79.14 217 ASN A C 1
ATOM 1372 O O . ASN A 1 217 ? 2.922 -20.365 26.756 1.00 78.97 217 ASN A O 1
ATOM 1377 N N . LEU A 1 218 ? 1.996 -21.912 28.104 1.00 78.68 218 LEU A N 1
ATOM 1378 C CA . LEU A 1 218 ? 3.286 -22.239 28.719 1.00 78.05 218 LEU A CA 1
ATOM 1379 C C . LEU A 1 218 ? 4.036 -23.241 27.845 1.00 77.04 218 LEU A C 1
ATOM 1380 O O . LEU A 1 218 ? 5.263 -23.231 27.796 1.00 76.96 218 LEU A O 1
ATOM 1385 N N . TYR A 1 219 ? 3.279 -24.090 27.152 1.00 76.01 219 TYR A N 1
ATOM 1386 C CA . TYR A 1 219 ? 3.858 -24.967 26.148 1.00 75.34 219 TYR A CA 1
ATOM 1387 C C . TYR A 1 219 ? 4.516 -24.230 24.975 1.00 75.82 219 TYR A C 1
ATOM 1388 O O . TYR A 1 219 ? 5.539 -24.672 24.440 1.00 75.88 219 TYR A O 1
ATOM 1397 N N . LYS A 1 220 ? 3.925 -23.116 24.551 1.00 76.73 220 LYS A N 1
ATOM 1398 C CA . LYS A 1 220 ? 4.468 -22.414 23.396 1.00 77.42 220 LYS A CA 1
ATOM 1399 C C . LYS A 1 220 ? 5.628 -21.510 23.770 1.00 77.33 220 LYS A C 1
ATOM 1400 O O . LYS A 1 220 ? 6.533 -21.273 22.956 1.00 77.60 220 LYS A O 1
ATOM 1406 N N . GLU A 1 221 ? 5.628 -21.023 25.002 1.00 77.14 221 GLU A N 1
ATOM 1407 C CA . GLU A 1 221 ? 6.744 -20.218 25.438 1.00 77.90 221 GLU A CA 1
ATOM 1408 C C . GLU A 1 221 ? 7.968 -21.093 25.696 1.00 77.46 221 GLU A C 1
ATOM 1409 O O . GLU A 1 221 ? 9.087 -20.590 25.686 1.00 77.85 221 GLU A O 1
ATOM 1415 N N . LEU A 1 222 ? 7.743 -22.392 25.924 1.00 76.95 222 LEU A N 1
ATOM 1416 C CA . LEU A 1 222 ? 8.816 -23.385 26.008 1.00 76.53 222 LEU A CA 1
ATOM 1417 C C . LEU A 1 222 ? 9.278 -23.790 24.611 1.00 77.04 222 LEU A C 1
ATOM 1418 O O . LEU A 1 222 ? 10.487 -23.990 24.380 1.00 76.58 222 LEU A O 1
ATOM 1423 N N . GLN A 1 223 ? 8.301 -23.921 23.693 1.00 77.79 223 GLN A N 1
ATOM 1424 C CA . GLN A 1 223 ? 8.565 -24.246 22.289 1.00 78.36 223 GLN A CA 1
ATOM 1425 C C . GLN A 1 223 ? 9.413 -23.189 21.611 1.00 78.92 223 GLN A C 1
ATOM 1426 O O . GLN A 1 223 ? 10.286 -23.543 20.832 1.00 79.51 223 GLN A O 1
ATOM 1432 N N . VAL A 1 224 ? 9.164 -21.902 21.880 1.00 79.78 224 VAL A N 1
ATOM 1433 C CA . VAL A 1 224 ? 9.988 -20.828 21.267 1.00 80.70 224 VAL A CA 1
ATOM 1434 C C . VAL A 1 224 ? 11.421 -20.737 21.832 1.00 81.19 224 VAL A C 1
ATOM 1435 O O . VAL A 1 224 ? 12.369 -20.404 21.074 1.00 81.50 224 VAL A O 1
ATOM 1439 N N . THR A 1 225 ? 11.577 -21.026 23.145 1.00 81.39 225 THR A N 1
ATOM 1440 C CA . THR A 1 225 ? 12.924 -21.094 23.736 1.00 81.96 225 THR A CA 1
ATOM 1441 C C . THR A 1 225 ? 13.833 -22.117 23.006 1.00 82.07 225 THR A C 1
ATOM 1442 O O . THR A 1 225 ? 15.017 -21.823 22.734 1.00 82.60 225 THR A O 1
ATOM 1446 N N . GLN A 1 226 ? 13.289 -23.300 22.682 1.00 81.51 226 GLN A N 1
ATOM 1447 C CA . GLN A 1 226 ? 14.089 -24.338 22.012 1.00 80.82 226 GLN A CA 1
ATOM 1448 C C . GLN A 1 226 ? 13.765 -24.528 20.518 1.00 80.36 226 GLN A C 1
ATOM 1449 O O . GLN A 1 226 ? 14.297 -25.446 19.880 1.00 80.70 226 GLN A O 1
ATOM 1455 N N . LYS A 1 227 ? 12.901 -23.666 19.971 1.00 79.37 227 LYS A N 1
ATOM 1456 C CA . LYS A 1 227 ? 12.462 -23.737 18.559 1.00 78.45 227 LYS A CA 1
ATOM 1457 C C . LYS A 1 227 ? 11.940 -25.110 18.086 1.00 77.89 227 LYS A C 1
ATOM 1458 O O . LYS A 1 227 ? 12.189 -25.521 16.945 1.00 77.71 227 LYS A O 1
ATOM 1460 N N . VAL A 1 228 ? 11.199 -25.800 18.967 1.00 77.21 228 VAL A N 1
ATOM 1461 C CA . VAL A 1 228 ? 10.501 -27.058 18.604 1.00 76.76 228 VAL A CA 1
ATOM 1462 C C . VAL A 1 228 ? 9.104 -26.795 18.008 1.00 76.51 228 VAL A C 1
ATOM 1463 O O . VAL A 1 228 ? 8.242 -26.205 18.674 1.00 76.69 228 VAL A O 1
ATOM 1467 N N . PRO A 1 229 ? 8.876 -27.232 16.752 1.00 76.08 229 PRO A N 1
ATOM 1468 C CA . PRO A 1 229 ? 7.598 -27.009 16.072 1.00 75.26 229 PRO A CA 1
ATOM 1469 C C . PRO A 1 229 ? 6.572 -28.130 16.265 1.00 74.10 229 PRO A C 1
ATOM 1470 O O . PRO A 1 229 ? 6.926 -29.221 16.737 1.00 73.97 229 PRO A O 1
ATOM 1474 N N . GLY A 1 230 ? 5.318 -27.845 15.876 1.00 72.91 230 GLY A N 1
ATOM 1475 C CA . GLY A 1 230 ? 4.167 -28.743 16.068 1.00 70.47 230 GLY A CA 1
ATOM 1476 C C . GLY A 1 230 ? 3.287 -28.291 17.231 1.00 69.22 230 GLY A C 1
ATOM 1477 O O . GLY A 1 230 ? 3.472 -27.179 17.797 1.00 68.61 230 GLY A O 1
ATOM 1478 N N . THR A 1 231 ? 2.329 -29.153 17.594 1.00 67.53 231 THR A N 1
ATOM 1479 C CA . THR A 1 231 ? 1.425 -28.866 18.712 1.00 66.11 231 THR A CA 1
ATOM 1480 C C . THR A 1 231 ? 1.534 -29.954 19.793 1.00 65.25 231 THR A C 1
ATOM 1481 O O . THR A 1 231 ? 1.380 -31.179 19.505 1.00 64.50 231 THR A O 1
ATOM 1485 N N . ARG A 1 232 ? 1.767 -29.507 21.036 1.00 63.04 232 ARG A N 1
ATOM 1486 C CA . ARG A 1 232 ? 2.033 -30.451 22.122 1.00 61.54 232 ARG A CA 1
ATOM 1487 C C . ARG A 1 232 ? 3.173 -31.420 21.751 1.00 58.97 232 ARG A C 1
ATOM 1488 O O . ARG A 1 232 ? 3.040 -32.646 21.923 1.00 59.05 232 ARG A O 1
ATOM 1496 N N . PRO A 1 233 ? 4.284 -30.874 21.226 1.00 56.45 233 PRO A N 1
ATOM 1497 C CA . PRO A 1 233 ? 5.330 -31.779 20.750 1.00 54.99 233 PRO A CA 1
ATOM 1498 C C . PRO A 1 233 ? 6.325 -32.239 21.838 1.00 53.49 233 PRO A C 1
ATOM 1499 O O . PRO A 1 233 ? 6.489 -31.581 22.881 1.00 53.20 233 PRO A O 1
ATOM 1503 N N . SER A 1 234 ? 6.952 -33.385 21.589 1.00 52.41 234 SER A N 1
ATOM 1504 C CA . SER A 1 234 ? 8.066 -33.884 22.378 1.00 50.59 234 SER A CA 1
ATOM 1505 C C . SER A 1 234 ? 9.299 -33.074 21.993 1.00 49.70 234 SER A C 1
ATOM 1506 O O . SER A 1 234 ? 9.522 -32.810 20.812 1.00 50.12 234 SER A O 1
ATOM 1509 N N . PHE A 1 235 ? 10.088 -32.647 22.984 1.00 48.39 235 PHE A N 1
ATOM 1510 C CA . PHE A 1 235 ? 11.362 -31.962 22.711 1.00 46.55 235 PHE A CA 1
ATOM 1511 C C . PHE A 1 235 ? 12.475 -32.994 22.442 1.00 45.78 235 PHE A C 1
ATOM 1512 O O . PHE A 1 235 ? 13.585 -32.632 22.062 1.00 46.83 235 PHE A O 1
ATOM 1520 N N . LEU A 1 236 ? 12.166 -34.273 22.610 1.00 44.89 236 LEU A N 1
ATOM 1521 C CA . LEU A 1 236 ? 13.175 -35.330 22.608 1.00 45.59 236 LEU A CA 1
ATOM 1522 C C . LEU A 1 236 ? 13.937 -35.518 21.291 1.00 46.07 236 LEU A C 1
ATOM 1523 O O . LEU A 1 236 ? 15.198 -35.483 21.272 1.00 48.07 236 LEU A O 1
ATOM 1528 N N . TRP A 1 237 ? 13.206 -35.696 20.201 1.00 45.93 237 TRP A N 1
ATOM 1529 C CA . TRP A 1 237 ? 13.795 -35.927 18.893 1.00 45.60 237 TRP A CA 1
ATOM 1530 C C . TRP A 1 237 ? 14.467 -34.720 18.305 1.00 46.30 237 TRP A C 1
ATOM 1531 O O . TRP A 1 237 ? 15.429 -34.834 17.558 1.00 48.71 237 TRP A O 1
ATOM 1542 N N . ASN A 1 238 ? 13.941 -33.547 18.602 1.00 47.14 238 ASN A N 1
ATOM 1543 C CA . ASN A 1 238 ? 14.570 -32.300 18.215 1.00 47.10 238 ASN A CA 1
ATOM 1544 C C . ASN A 1 238 ? 15.999 -32.155 18.845 1.00 46.72 238 ASN A C 1
ATOM 1545 O O . ASN A 1 238 ? 16.932 -31.629 18.212 1.00 46.17 238 ASN A O 1
ATOM 1550 N N . THR A 1 239 ? 16.128 -32.608 20.098 1.00 45.62 239 THR A N 1
ATOM 1551 C CA . THR A 1 239 ? 17.364 -32.544 20.855 1.00 44.82 239 THR A CA 1
ATOM 1552 C C . THR A 1 239 ? 18.391 -33.536 20.334 1.00 44.48 239 THR A C 1
ATOM 1553 O O . THR A 1 239 ? 19.532 -33.186 20.102 1.00 44.63 239 THR A O 1
ATOM 1557 N N . ILE A 1 240 ? 17.967 -34.772 20.143 1.00 43.99 240 ILE A N 1
ATOM 1558 C CA . ILE A 1 240 ? 18.812 -35.798 19.561 1.00 43.92 240 ILE A CA 1
ATOM 1559 C C . ILE A 1 240 ? 19.320 -35.419 18.184 1.00 43.57 240 ILE A C 1
ATOM 1560 O O . ILE A 1 240 ? 20.500 -35.602 17.898 1.00 44.92 240 ILE A O 1
ATOM 1565 N N . TRP A 1 241 ? 18.448 -34.933 17.317 1.00 42.87 241 TRP A N 1
ATOM 1566 C CA . TRP A 1 241 ? 18.907 -34.505 15.986 1.00 43.34 241 TRP A CA 1
ATOM 1567 C C . TRP A 1 241 ? 19.825 -33.299 16.026 1.00 43.33 241 TRP A C 1
ATOM 1568 O O . TRP A 1 241 ? 20.709 -33.179 15.189 1.00 44.28 241 TRP A O 1
ATOM 1579 N N . LYS A 1 242 ? 19.629 -32.408 16.996 1.00 43.38 242 LYS A N 1
ATOM 1580 C CA . LYS A 1 242 ? 20.505 -31.284 17.125 1.00 43.50 242 LYS A CA 1
ATOM 1581 C C . LYS A 1 242 ? 21.932 -31.785 17.483 1.00 43.37 242 LYS A C 1
ATOM 1582 O O . LYS A 1 242 ? 22.909 -31.387 16.852 1.00 44.08 242 LYS A O 1
ATOM 1588 N N . TYR A 1 243 ? 22.049 -32.653 18.489 1.00 42.02 243 TYR A N 1
ATOM 1589 C CA . TYR A 1 243 ? 23.325 -33.292 18.799 1.00 40.56 243 TYR A CA 1
ATOM 1590 C C . TYR A 1 243 ? 23.955 -33.995 17.593 1.00 41.35 243 TYR A C 1
ATOM 1591 O O . TYR A 1 243 ? 25.170 -33.866 17.371 1.00 41.41 243 TYR A O 1
ATOM 1600 N N . PHE A 1 244 ? 23.156 -34.748 16.833 1.00 40.79 244 PHE A N 1
ATOM 1601 C CA . PHE A 1 244 ? 23.686 -35.497 15.701 1.00 41.60 244 PHE A CA 1
ATOM 1602 C C . PHE A 1 244 ? 24.317 -34.608 14.645 1.00 42.27 244 PHE A C 1
ATOM 1603 O O . PHE A 1 244 ? 25.423 -34.888 14.178 1.00 44.03 244 PHE A O 1
ATOM 1611 N N . HIS A 1 245 ? 23.605 -33.567 14.235 1.00 42.51 245 HIS A N 1
ATOM 1612 C CA . HIS A 1 245 ? 24.085 -32.668 13.182 1.00 42.25 245 HIS A CA 1
ATOM 1613 C C . HIS A 1 245 ? 25.215 -31.749 13.621 1.00 42.66 245 HIS A C 1
ATOM 1614 O O . HIS A 1 245 ? 26.052 -31.392 12.812 1.00 43.64 245 HIS A O 1
ATOM 1621 N N . LEU A 1 246 ? 25.230 -31.343 14.890 1.00 42.77 246 LEU A N 1
ATOM 1622 C CA . LEU A 1 246 ? 26.360 -30.640 15.437 1.00 42.87 246 LEU A CA 1
ATOM 1623 C C . LEU A 1 246 ? 27.632 -31.493 15.399 1.00 44.04 246 LEU A C 1
ATOM 1624 O O . LEU A 1 246 ? 28.699 -30.984 15.079 1.00 44.82 246 LEU A O 1
ATOM 1629 N N . LEU A 1 247 ? 27.512 -32.786 15.705 1.00 45.33 247 LEU A N 1
ATOM 1630 C CA . LEU A 1 247 ? 28.631 -33.730 15.636 1.00 46.00 247 LEU A CA 1
ATOM 1631 C C . LEU A 1 247 ? 28.991 -34.125 14.224 1.00 46.77 247 LEU A C 1
ATOM 1632 O O . LEU A 1 247 ? 30.172 -34.168 13.903 1.00 47.48 247 LEU A O 1
ATOM 1637 N N . ASN A 1 248 ? 28.002 -34.440 13.392 1.00 48.16 248 ASN A N 1
ATOM 1638 C CA . ASN A 1 248 ? 28.274 -34.699 11.973 1.00 50.94 248 ASN A CA 1
ATOM 1639 C C . ASN A 1 248 ? 28.972 -33.533 11.245 1.00 53.42 248 ASN A C 1
ATOM 1640 O O . ASN A 1 248 ? 29.702 -33.721 10.270 1.00 54.18 248 ASN A O 1
ATOM 1645 N N . GLU A 1 249 ? 28.711 -32.320 11.712 1.00 55.81 249 GLU A N 1
ATOM 1646 C CA . GLU A 1 249 ? 29.325 -31.141 11.167 1.00 58.48 249 GLU A CA 1
ATOM 1647 C C . GLU A 1 249 ? 30.789 -31.011 11.591 1.00 59.08 249 GLU A C 1
ATOM 1648 O O . GLU A 1 249 ? 31.641 -30.636 10.754 1.00 60.00 249 GLU A O 1
ATOM 1654 N N . GLU A 1 250 ? 31.080 -31.264 12.882 1.00 59.51 250 GLU A N 1
ATOM 1655 C CA . GLU A 1 250 ? 32.476 -31.339 13.345 1.00 60.16 250 GLU A CA 1
ATOM 1656 C C . GLU A 1 250 ? 33.265 -32.415 12.582 1.00 59.83 250 GLU A C 1
ATOM 1657 O O . GLU A 1 250 ? 34.426 -32.203 12.215 1.00 60.28 250 GLU A O 1
ATOM 1663 N N . ARG A 1 251 ? 32.610 -33.554 12.345 1.00 60.18 251 ARG A N 1
ATOM 1664 C CA . ARG A 1 251 ? 33.207 -34.738 11.738 1.00 60.97 251 ARG A CA 1
ATOM 1665 C C . ARG A 1 251 ? 33.738 -34.480 10.318 1.00 61.69 251 ARG A C 1
ATOM 1666 O O . ARG A 1 251 ? 34.740 -35.094 9.899 1.00 61.99 251 ARG A O 1
ATOM 1674 N N . LYS A 1 252 ? 33.078 -33.580 9.588 1.00 62.25 252 LYS A N 1
ATOM 1675 C CA . LYS A 1 252 ? 33.435 -33.300 8.184 1.00 62.98 252 LYS A CA 1
ATOM 1676 C C . LYS A 1 252 ? 34.619 -32.319 8.015 1.00 63.51 252 LYS A C 1
ATOM 1677 O O . LYS A 1 252 ? 35.239 -32.257 6.940 1.00 64.07 252 LYS A O 1
ATOM 1683 N N . LYS A 1 253 ? 34.930 -31.571 9.074 1.00 63.48 253 LYS A N 1
ATOM 1684 C CA . LYS A 1 253 ? 36.027 -30.616 9.081 1.00 63.75 253 LYS A CA 1
ATOM 1685 C C . LYS A 1 253 ? 37.396 -31.309 8.988 1.00 64.82 253 LYS A C 1
ATOM 1686 O O . LYS A 1 253 ? 37.637 -32.363 9.617 1.00 64.29 253 LYS A O 1
ATOM 1692 N N . ILE A 1 254 ? 38.291 -30.689 8.207 1.00 66.07 254 ILE A N 1
ATOM 1693 C CA . ILE A 1 254 ? 39.677 -31.150 8.053 1.00 66.58 254 ILE A CA 1
ATOM 1694 C C . ILE A 1 254 ? 40.365 -31.008 9.395 1.00 65.86 254 ILE A C 1
ATOM 1695 O O . ILE A 1 254 ? 40.322 -29.956 10.030 1.00 66.11 254 ILE A O 1
ATOM 1700 N N . CYS A 1 255 ? 41.011 -32.091 9.804 1.00 64.92 255 CYS A N 1
ATOM 1701 C CA . CYS A 1 255 ? 41.388 -32.263 11.183 1.00 64.30 255 CYS A CA 1
ATOM 1702 C C . CYS A 1 255 ? 42.883 -32.629 11.311 1.00 63.24 255 CYS A C 1
ATOM 1703 O O . CYS A 1 255 ? 43.424 -33.409 10.501 1.00 62.88 255 CYS A O 1
ATOM 1706 N N . SER A 1 256 ? 43.542 -32.071 12.324 1.00 61.81 256 SER A N 1
ATOM 1707 C CA . SER A 1 256 ? 44.892 -32.532 12.642 1.00 61.53 256 SER A CA 1
ATOM 1708 C C . SER A 1 256 ? 44.898 -33.952 13.298 1.00 60.85 256 SER A C 1
ATOM 1709 O O . SER A 1 256 ? 43.952 -34.345 14.006 1.00 60.42 256 SER A O 1
ATOM 1712 N N . PHE A 1 257 ? 45.975 -34.702 13.030 1.00 59.42 257 PHE A N 1
ATOM 1713 C CA . PHE A 1 257 ? 46.185 -36.076 13.486 1.00 57.12 257 PHE A CA 1
ATOM 1714 C C . PHE A 1 257 ? 45.908 -36.298 14.998 1.00 56.47 257 PHE A C 1
ATOM 1715 O O . PHE A 1 257 ? 45.512 -37.389 15.397 1.00 55.92 257 PHE A O 1
ATOM 1723 N N . ASP A 1 258 ? 46.089 -35.283 15.834 1.00 55.20 258 ASP A N 1
ATOM 1724 C CA . ASP A 1 258 ? 45.825 -35.464 17.264 1.00 55.01 258 ASP A CA 1
ATOM 1725 C C . ASP A 1 258 ? 44.698 -34.593 17.867 1.00 54.10 258 ASP A C 1
ATOM 1726 O O . ASP A 1 258 ? 44.673 -34.346 19.079 1.00 53.71 258 ASP A O 1
ATOM 1731 N N . ALA A 1 259 ? 43.761 -34.151 17.035 1.00 53.79 259 ALA A N 1
ATOM 1732 C CA . ALA A 1 259 ? 42.649 -33.313 17.516 1.00 53.83 259 ALA A CA 1
ATOM 1733 C C . ALA A 1 259 ? 41.554 -34.184 18.094 1.00 53.34 259 ALA A C 1
ATOM 1734 O O . ALA A 1 259 ? 41.483 -35.397 17.810 1.00 53.53 259 ALA A O 1
ATOM 1736 N N . LYS A 1 260 ? 40.704 -33.560 18.900 1.00 52.59 260 LYS A N 1
ATOM 1737 C CA . LYS A 1 260 ? 39.635 -34.272 19.591 1.00 52.49 260 LYS A CA 1
ATOM 1738 C C . LYS A 1 260 ? 38.628 -34.941 18.654 1.00 52.16 260 LYS A C 1
ATOM 1739 O O . LYS A 1 260 ? 38.069 -35.974 18.988 1.00 53.04 260 LYS A O 1
ATOM 1745 N N . ALA A 1 261 ? 38.481 -34.405 17.455 1.00 51.69 261 ALA A N 1
ATOM 1746 C CA . ALA A 1 261 ? 37.442 -34.796 16.532 1.00 50.94 261 ALA A CA 1
ATOM 1747 C C . ALA A 1 261 ? 37.683 -36.098 15.820 1.00 50.75 261 ALA A C 1
ATOM 1748 O O . ALA A 1 261 ? 36.779 -36.584 15.101 1.00 51.57 261 ALA A O 1
ATOM 1750 N N . ASN A 1 262 ? 38.881 -36.669 15.970 1.00 49.63 262 ASN A N 1
ATOM 1751 C CA . ASN A 1 262 ? 39.249 -37.878 15.187 1.00 47.90 262 ASN A CA 1
ATOM 1752 C C . ASN A 1 262 ? 38.455 -39.122 15.570 1.00 46.89 262 ASN A C 1
ATOM 1753 O O . ASN A 1 262 ? 38.314 -40.046 14.773 1.00 47.77 262 ASN A O 1
ATOM 1758 N N . ILE A 1 263 ? 37.956 -39.135 16.800 1.00 46.08 263 ILE A N 1
ATOM 1759 C CA . ILE A 1 263 ? 37.025 -40.156 17.274 1.00 45.63 263 ILE A CA 1
ATOM 1760 C C . ILE A 1 263 ? 35.695 -40.173 16.509 1.00 45.43 263 ILE A C 1
ATOM 1761 O O . ILE A 1 263 ? 35.179 -41.259 16.204 1.00 46.08 263 ILE A O 1
ATOM 1766 N N . LEU A 1 264 ? 35.192 -38.999 16.144 1.00 44.79 264 LEU A N 1
ATOM 1767 C CA . LEU A 1 264 ? 33.998 -38.915 15.299 1.00 44.68 264 LEU A CA 1
ATOM 1768 C C . LEU A 1 264 ? 34.178 -39.531 13.916 1.00 45.78 264 LEU A C 1
ATOM 1769 O O . LEU A 1 264 ? 33.229 -40.026 13.337 1.00 46.26 264 LEU A O 1
ATOM 1774 N N . LYS A 1 265 ? 35.393 -39.505 13.377 1.00 47.07 265 LYS A N 1
ATOM 1775 C CA . LYS A 1 265 ? 35.622 -40.033 12.021 1.00 47.61 265 LYS A CA 1
ATOM 1776 C C . LYS A 1 265 ? 35.554 -41.524 11.956 1.00 47.61 265 LYS A C 1
ATOM 1777 O O . LYS A 1 265 ? 35.207 -42.070 10.916 1.00 47.92 265 LYS A O 1
ATOM 1783 N N . LEU A 1 266 ? 35.894 -42.180 13.067 1.00 48.14 266 LEU A N 1
ATOM 1784 C CA . LEU A 1 266 ? 35.871 -43.644 13.145 1.00 48.27 266 LEU A CA 1
ATOM 1785 C C . LEU A 1 266 ? 34.425 -44.139 13.273 1.00 48.41 266 LEU A C 1
ATOM 1786 O O . LEU A 1 266 ? 34.111 -45.283 12.909 1.00 49.48 266 LEU A O 1
ATOM 1791 N N . ILE A 1 267 ? 33.546 -43.275 13.789 1.00 48.59 267 ILE A N 1
ATOM 1792 C CA . ILE A 1 267 ? 32.109 -43.560 13.855 1.00 47.50 267 ILE A CA 1
ATOM 1793 C C . ILE A 1 267 ? 31.501 -43.410 12.468 1.00 47.26 267 ILE A C 1
ATOM 1794 O O . ILE A 1 267 ? 31.603 -42.342 11.879 1.00 46.57 267 ILE A O 1
ATOM 1799 N N . ASP A 1 268 ? 30.904 -44.494 11.953 1.00 47.31 268 ASP A N 1
ATOM 1800 C CA . ASP A 1 268 ? 30.055 -44.437 10.751 1.00 48.13 268 ASP A CA 1
ATOM 1801 C C . ASP A 1 268 ? 28.746 -43.665 11.013 1.00 48.68 268 ASP A C 1
ATOM 1802 O O . ASP A 1 268 ? 27.830 -44.158 11.724 1.00 48.67 268 ASP A O 1
ATOM 1807 N N . PHE A 1 269 ? 28.676 -42.445 10.467 1.00 49.37 269 PHE A N 1
ATOM 1808 C CA . PHE A 1 269 ? 27.543 -41.531 10.707 1.00 50.07 269 PHE A CA 1
ATOM 1809 C C . PHE A 1 269 ? 26.296 -41.772 9.874 1.00 50.80 269 PHE A C 1
ATOM 1810 O O . PHE A 1 269 ? 25.227 -41.291 10.243 1.00 52.33 269 PHE A O 1
ATOM 1818 N N . ASP A 1 270 ? 26.430 -42.491 8.757 1.00 51.17 270 ASP A N 1
ATOM 1819 C CA . ASP A 1 270 ? 25.272 -42.919 7.991 1.00 51.33 270 ASP A CA 1
ATOM 1820 C C . ASP A 1 270 ? 24.525 -44.032 8.692 1.00 51.01 270 ASP A C 1
ATOM 1821 O O . ASP A 1 270 ? 23.304 -44.107 8.605 1.00 53.26 270 ASP A O 1
ATOM 1826 N N . VAL A 1 271 ? 25.254 -44.923 9.354 1.00 49.21 271 VAL A N 1
ATOM 1827 C CA . VAL A 1 271 ? 24.673 -45.981 10.136 1.00 47.05 271 VAL A CA 1
ATOM 1828 C C . VAL A 1 271 ? 24.104 -45.406 11.427 1.00 46.26 271 VAL A C 1
ATOM 1829 O O . VAL A 1 271 ? 23.091 -45.870 11.897 1.00 46.26 271 VAL A O 1
ATOM 1833 N N . LEU A 1 272 ? 24.775 -44.414 12.003 1.00 46.18 272 LEU A N 1
ATOM 1834 C CA . LEU A 1 272 ? 24.307 -43.731 13.216 1.00 46.38 272 LEU A CA 1
ATOM 1835 C C . LEU A 1 272 ? 22.960 -43.038 12.951 1.00 46.74 272 LEU A C 1
ATOM 1836 O O . LEU A 1 272 ? 22.092 -43.013 13.821 1.00 46.53 272 LEU A O 1
ATOM 1841 N N . ARG A 1 273 ? 22.811 -42.502 11.733 1.00 46.99 273 ARG A N 1
ATOM 1842 C CA . ARG A 1 273 ? 21.615 -41.834 11.272 1.00 47.28 273 ARG A CA 1
ATOM 1843 C C . ARG A 1 273 ? 20.484 -42.829 11.096 1.00 47.42 273 ARG A C 1
ATOM 1844 O O . ARG A 1 273 ? 19.431 -42.602 11.636 1.00 49.01 273 ARG A O 1
ATOM 1852 N N . ASP A 1 274 ? 20.707 -43.940 10.404 1.00 47.66 274 ASP A N 1
ATOM 1853 C CA . ASP A 1 274 ? 19.698 -44.996 10.280 1.00 48.04 274 ASP A CA 1
ATOM 1854 C C . ASP A 1 274 ? 19.303 -45.591 11.606 1.00 48.35 274 ASP A C 1
ATOM 1855 O O . ASP A 1 274 ? 18.183 -46.036 11.752 1.00 50.19 274 ASP A O 1
ATOM 1860 N N . SER A 1 275 ? 20.213 -45.627 12.576 1.00 47.42 275 SER A N 1
ATOM 1861 C CA . SER A 1 275 ? 19.891 -46.124 13.915 1.00 46.27 275 SER A CA 1
ATOM 1862 C C . SER A 1 275 ? 18.990 -45.164 14.726 1.00 45.19 275 SER A C 1
ATOM 1863 O O . SER A 1 275 ? 18.079 -45.607 15.398 1.00 45.24 275 SER A O 1
ATOM 1866 N N . ILE A 1 276 ? 19.297 -43.867 14.717 1.00 44.18 276 ILE A N 1
ATOM 1867 C CA . ILE A 1 276 ? 18.410 -42.867 15.298 1.00 43.96 276 ILE A CA 1
ATOM 1868 C C . ILE A 1 276 ? 17.017 -42.946 14.644 1.00 44.52 276 ILE A C 1
ATOM 1869 O O . ILE A 1 276 ? 15.995 -42.932 15.352 1.00 44.98 276 ILE A O 1
ATOM 1874 N N . VAL A 1 277 ? 16.971 -43.072 13.321 1.00 44.42 277 VAL A N 1
ATOM 1875 C CA . VAL A 1 277 ? 15.671 -43.244 12.600 1.00 45.63 277 VAL A CA 1
ATOM 1876 C C . VAL A 1 277 ? 14.909 -44.485 13.071 1.00 46.07 277 VAL A C 1
ATOM 1877 O O . VAL A 1 277 ? 13.728 -44.431 13.361 1.00 46.77 277 VAL A O 1
ATOM 1881 N N . GLU A 1 278 ? 15.602 -45.610 13.154 1.00 47.11 278 GLU A N 1
ATOM 1882 C CA . GLU A 1 278 ? 14.987 -46.858 13.565 1.00 47.84 278 GLU A CA 1
ATOM 1883 C C . GLU A 1 278 ? 14.489 -46.802 15.000 1.00 47.33 278 GLU A C 1
ATOM 1884 O O . GLU A 1 278 ? 13.389 -47.261 15.264 1.00 49.27 278 GLU A O 1
ATOM 1890 N N . VAL A 1 279 ? 15.252 -46.190 15.910 1.00 46.48 279 VAL A N 1
ATOM 1891 C CA . VAL A 1 279 ? 14.858 -46.057 17.314 1.00 45.55 279 VAL A CA 1
ATOM 1892 C C . VAL A 1 279 ? 13.683 -45.063 17.508 1.00 45.00 279 VAL A C 1
ATOM 1893 O O . VAL A 1 279 ? 12.764 -45.318 18.305 1.00 43.99 279 VAL A O 1
ATOM 1897 N N . GLU A 1 280 ? 13.740 -43.932 16.802 1.00 44.33 280 GLU A N 1
ATOM 1898 C CA . GLU A 1 280 ? 12.660 -42.919 16.812 1.00 44.74 280 GLU A CA 1
ATOM 1899 C C . GLU A 1 280 ? 11.300 -43.522 16.443 1.00 44.44 280 GLU A C 1
ATOM 1900 O O . GLU A 1 280 ? 10.274 -43.266 17.056 1.00 44.13 280 GLU A O 1
ATOM 1906 N N . SER A 1 281 ? 11.344 -44.389 15.465 1.00 45.30 281 SER A N 1
ATOM 1907 C CA . SER A 1 281 ? 10.176 -45.091 14.963 1.00 45.65 281 SER A CA 1
ATOM 1908 C C . SER A 1 281 ? 9.622 -46.068 15.990 1.00 46.51 281 SER A C 1
ATOM 1909 O O . SER A 1 281 ? 8.404 -46.086 16.259 1.00 46.51 281 SER A O 1
ATOM 1912 N N . LEU A 1 282 ? 10.523 -46.874 16.566 1.00 46.38 282 LEU A N 1
ATOM 1913 C CA . LEU A 1 282 ? 10.128 -47.828 17.586 1.00 46.74 282 LEU A CA 1
ATOM 1914 C C . LEU A 1 282 ? 9.547 -47.208 18.867 1.00 45.58 282 LEU A C 1
ATOM 1915 O O . LEU A 1 282 ? 8.716 -47.810 19.517 1.00 46.37 282 LEU A O 1
ATOM 1920 N N . CYS A 1 283 ? 9.994 -46.018 19.215 1.00 45.13 283 CYS A N 1
ATOM 1921 C CA . CYS A 1 283 ? 9.560 -45.310 20.406 1.00 44.38 283 CYS A CA 1
ATOM 1922 C C . CYS A 1 283 ? 8.232 -44.600 20.187 1.00 45.39 283 CYS A C 1
ATOM 1923 O O . CYS A 1 283 ? 7.332 -44.579 21.098 1.00 45.22 283 CYS A O 1
ATOM 1926 N N . LYS A 1 284 ? 8.137 -43.975 18.999 1.00 45.34 284 LYS A N 1
ATOM 1927 C CA . LYS A 1 284 ? 6.900 -43.354 18.523 1.00 46.28 284 LYS A CA 1
ATOM 1928 C C . LYS A 1 284 ? 5.722 -44.371 18.351 1.00 47.04 284 LYS A C 1
ATOM 1929 O O . LYS A 1 284 ? 4.564 -44.025 18.613 1.00 47.52 284 LYS A O 1
ATOM 1935 N N . ARG A 1 285 ? 6.027 -45.613 17.984 1.00 48.04 285 ARG A N 1
ATOM 1936 C CA . ARG A 1 285 ? 5.037 -46.703 17.928 1.00 50.29 285 ARG A CA 1
ATOM 1937 C C . ARG A 1 285 ? 4.427 -47.028 19.305 1.00 50.36 285 ARG A C 1
ATOM 1938 O O . ARG A 1 285 ? 3.300 -47.527 19.410 1.00 51.36 285 ARG A O 1
ATOM 1946 N N . GLU A 1 286 ? 5.164 -46.748 20.363 1.00 49.84 286 GLU A N 1
ATOM 1947 C CA . GLU A 1 286 ? 4.682 -47.010 21.704 1.00 49.03 286 GLU A CA 1
ATOM 1948 C C . GLU A 1 286 ? 3.691 -45.948 22.173 1.00 48.79 286 GLU A C 1
ATOM 1949 O O . GLU A 1 286 ? 3.010 -46.150 23.169 1.00 48.74 286 GLU A O 1
ATOM 1955 N N . ASN A 1 287 ? 3.619 -44.820 21.461 1.00 49.21 287 ASN A N 1
ATOM 1956 C CA . ASN A 1 287 ? 2.645 -43.770 21.762 1.00 50.16 287 ASN A CA 1
ATOM 1957 C C . ASN A 1 287 ? 2.682 -43.307 23.242 1.00 49.48 287 ASN A C 1
ATOM 1958 O O . ASN A 1 287 ? 1.670 -43.228 23.908 1.00 49.83 287 ASN A O 1
ATOM 1963 N N . SER A 1 288 ? 3.874 -43.010 23.737 1.00 48.62 288 SER A N 1
ATOM 1964 C CA . SER A 1 288 ? 4.085 -42.595 25.117 1.00 47.28 288 SER A CA 1
ATOM 1965 C C . SER A 1 288 ? 3.691 -41.118 25.309 1.00 46.32 288 SER A C 1
ATOM 1966 O O . SER A 1 288 ? 4.194 -40.234 24.607 1.00 46.37 288 SER A O 1
ATOM 1969 N N . PRO A 1 289 ? 2.772 -40.859 26.251 1.00 45.32 289 PRO A N 1
ATOM 1970 C CA . PRO A 1 289 ? 2.289 -39.505 26.462 1.00 45.41 289 PRO A CA 1
ATOM 1971 C C . PRO A 1 289 ? 3.400 -38.534 26.797 1.00 44.95 289 PRO A C 1
ATOM 1972 O O . PRO A 1 289 ? 4.284 -38.870 27.563 1.00 44.94 289 PRO A O 1
ATOM 1976 N N . ILE A 1 290 ? 3.320 -37.336 26.232 1.00 45.08 290 ILE A N 1
ATOM 1977 C CA . ILE A 1 290 ? 4.312 -36.291 26.433 1.00 44.69 290 ILE A CA 1
ATOM 1978 C C . ILE A 1 290 ? 3.987 -35.519 27.725 1.00 45.71 290 ILE A C 1
ATOM 1979 O O . ILE A 1 290 ? 2.835 -35.036 27.920 1.00 46.94 290 ILE A O 1
ATOM 1984 N N . VAL A 1 291 ? 4.984 -35.392 28.608 1.00 43.86 291 VAL A N 1
ATOM 1985 C CA . VAL A 1 291 ? 4.801 -34.761 29.907 1.00 42.63 291 VAL A CA 1
ATOM 1986 C C . VAL A 1 291 ? 6.021 -33.919 30.189 1.00 42.67 291 VAL A C 1
ATOM 1987 O O . VAL A 1 291 ? 6.998 -33.944 29.435 1.00 42.58 291 VAL A O 1
ATOM 1991 N N . LEU A 1 292 ? 5.980 -33.179 31.284 1.00 42.31 292 LEU A N 1
ATOM 1992 C CA . LEU A 1 292 ? 7.154 -32.451 31.741 1.00 41.38 292 LEU A CA 1
ATOM 1993 C C . LEU A 1 292 ? 8.101 -33.501 32.336 1.00 40.15 292 LEU A C 1
ATOM 1994 O O . LEU A 1 292 ? 7.773 -34.140 33.345 1.00 38.77 292 LEU A O 1
ATOM 1999 N N . CYS A 1 293 ? 9.231 -33.718 31.661 1.00 39.38 293 CYS A N 1
ATOM 2000 C CA . CYS A 1 293 ? 10.262 -34.628 32.153 1.00 39.31 293 CYS A CA 1
ATOM 2001 C C . CYS A 1 293 ? 11.456 -33.928 32.803 1.00 38.82 293 CYS A C 1
ATOM 2002 O O . CYS A 1 293 ? 11.732 -32.753 32.556 1.00 37.67 293 CYS A O 1
ATOM 2005 N N . HIS A 1 294 ? 12.160 -34.657 33.669 1.00 39.72 294 HIS A N 1
ATOM 2006 C CA . HIS A 1 294 ? 13.439 -34.139 34.244 1.00 38.53 294 HIS A CA 1
ATOM 2007 C C . HIS A 1 294 ? 14.627 -34.343 33.294 1.00 37.94 294 HIS A C 1
ATOM 2008 O O . HIS A 1 294 ? 15.456 -33.453 33.130 1.00 39.40 294 HIS A O 1
ATOM 2015 N N . CYS A 1 295 ? 14.707 -35.538 32.709 1.00 38.15 295 CYS A N 1
ATOM 2016 C CA . CYS A 1 295 ? 15.586 -35.893 31.588 1.00 39.15 295 CYS A CA 1
ATOM 2017 C C . CYS A 1 295 ? 16.985 -36.343 31.980 1.00 39.59 295 CYS A C 1
ATOM 2018 O O . CYS A 1 295 ? 17.704 -36.909 31.159 1.00 39.22 295 CYS A O 1
ATOM 2021 N N . ASP A 1 296 ? 17.366 -36.075 33.219 1.00 40.25 296 ASP A N 1
ATOM 2022 C CA . ASP A 1 296 ? 18.693 -36.442 33.681 1.00 42.23 296 ASP A CA 1
ATOM 2023 C C . ASP A 1 296 ? 18.621 -37.009 35.119 1.00 42.63 296 ASP A C 1
ATOM 2024 O O . ASP A 1 296 ? 19.230 -36.485 36.047 1.00 42.64 296 ASP A O 1
ATOM 2029 N N . LEU A 1 297 ? 17.831 -38.062 35.306 1.00 42.65 297 LEU A N 1
ATOM 2030 C CA . LEU A 1 297 ? 17.615 -38.587 36.645 1.00 42.22 297 LEU A CA 1
ATOM 2031 C C . LEU A 1 297 ? 18.656 -39.595 37.048 1.00 42.52 297 LEU A C 1
ATOM 2032 O O . LEU A 1 297 ? 18.336 -40.779 37.284 1.00 44.05 297 LEU A O 1
ATOM 2037 N N . LEU A 1 298 ? 19.902 -39.147 37.131 1.00 40.61 298 LEU A N 1
ATOM 2038 C CA . LEU A 1 298 ? 20.927 -39.957 37.769 1.00 39.82 298 LEU A CA 1
ATOM 2039 C C . LEU A 1 298 ? 20.832 -39.787 39.308 1.00 39.98 298 LEU A C 1
ATOM 2040 O O . LEU A 1 298 ? 20.178 -38.844 39.826 1.00 39.50 298 LEU A O 1
ATOM 2045 N N . SER A 1 299 ? 21.445 -40.726 40.016 1.00 39.27 299 SER A N 1
ATOM 2046 C CA . SER A 1 299 ? 21.278 -40.836 41.447 1.00 40.53 299 SER A CA 1
ATOM 2047 C C . SER A 1 299 ? 21.663 -39.555 42.165 1.00 41.20 299 SER A C 1
ATOM 2048 O O . SER A 1 299 ? 21.001 -39.184 43.157 1.00 42.69 299 SER A O 1
ATOM 2051 N N . SER A 1 300 ? 22.668 -38.831 41.671 1.00 41.62 300 SER A N 1
ATOM 2052 C CA . SER A 1 300 ? 23.058 -37.596 42.350 1.00 43.19 300 SER A CA 1
ATOM 2053 C C . SER A 1 300 ? 22.127 -36.406 42.162 1.00 43.48 300 SER A C 1
ATOM 2054 O O . SER A 1 300 ? 22.336 -35.348 42.813 1.00 44.10 300 SER A O 1
ATOM 2057 N N . ASN A 1 301 ? 21.090 -36.564 41.318 1.00 43.29 301 ASN A N 1
ATOM 2058 C CA . ASN A 1 301 ? 20.100 -35.493 41.137 1.00 42.33 301 ASN A CA 1
ATOM 2059 C C . ASN A 1 301 ? 18.887 -35.774 42.017 1.00 42.19 301 ASN A C 1
ATOM 2060 O O . ASN A 1 301 ? 17.900 -35.042 42.031 1.00 41.65 301 ASN A O 1
ATOM 2065 N N . ILE A 1 302 ? 18.965 -36.870 42.754 1.00 42.73 302 ILE A N 1
ATOM 2066 C CA . ILE A 1 302 ? 17.890 -37.265 43.648 1.00 42.59 302 ILE A CA 1
ATOM 2067 C C . ILE A 1 302 ? 18.404 -37.167 45.083 1.00 43.67 302 ILE A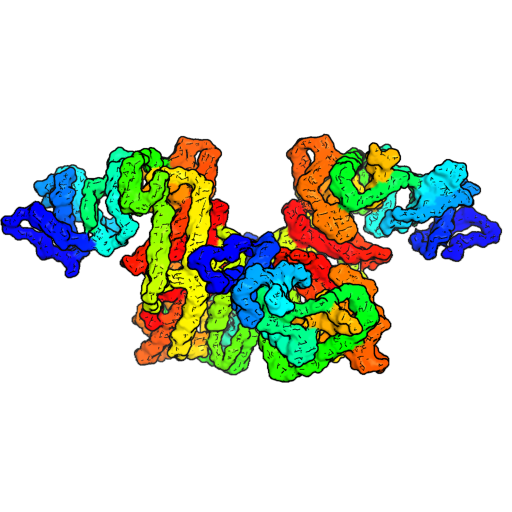 C 1
ATOM 2068 O O . ILE A 1 302 ? 19.394 -37.790 45.435 1.00 44.07 302 ILE A O 1
ATOM 2073 N N . ILE A 1 303 ? 17.717 -36.370 45.886 1.00 45.10 303 ILE A N 1
ATOM 2074 C CA . ILE A 1 303 ? 18.173 -35.993 47.213 1.00 47.56 303 ILE A CA 1
ATOM 2075 C C . ILE A 1 303 ? 17.245 -36.486 48.337 1.00 47.84 303 ILE A C 1
ATOM 2076 O O . ILE A 1 303 ? 16.041 -36.283 48.299 1.00 48.02 303 ILE A O 1
ATOM 2081 N N . ASN A 1 304 ? 17.824 -37.170 49.313 1.00 49.46 304 ASN A N 1
ATOM 2082 C CA . ASN A 1 304 ? 17.070 -37.682 50.455 1.00 51.01 304 ASN A CA 1
ATOM 2083 C C . ASN A 1 304 ? 17.237 -36.780 51.673 1.00 52.59 304 ASN A C 1
ATOM 2084 O O . ASN A 1 304 ? 18.324 -36.704 52.255 1.00 53.23 304 ASN A O 1
ATOM 2089 N N . THR A 1 305 ? 16.166 -36.062 52.012 1.00 54.73 305 THR A N 1
ATOM 2090 C CA . THR A 1 305 ? 16.086 -35.243 53.208 1.00 57.25 305 THR A CA 1
ATOM 2091 C C . THR A 1 305 ? 15.282 -36.008 54.270 1.00 59.08 305 THR A C 1
ATOM 2092 O O . THR A 1 305 ? 14.052 -36.143 54.158 1.00 58.57 305 THR A O 1
ATOM 2096 N N . VAL A 1 306 ? 15.992 -36.502 55.296 1.00 61.94 306 VAL A N 1
ATOM 2097 C CA . VAL A 1 306 ? 15.402 -37.315 56.392 1.00 63.96 306 VAL A CA 1
ATOM 2098 C C . VAL A 1 306 ? 14.532 -36.461 57.340 1.00 65.36 306 VAL A C 1
ATOM 2099 O O . VAL A 1 306 ? 15.070 -35.711 58.179 1.00 65.82 306 VAL A O 1
ATOM 2103 N N . GLY A 1 307 ? 13.201 -36.571 57.172 1.00 66.32 307 GLY A N 1
ATOM 2104 C CA . GLY A 1 307 ? 12.232 -35.670 57.824 1.00 67.32 307 GLY A CA 1
ATOM 2105 C C . GLY A 1 307 ? 11.796 -34.465 56.971 1.00 68.06 307 GLY A C 1
ATOM 2106 O O . GLY A 1 307 ? 11.470 -34.594 55.774 1.00 67.99 307 GLY A O 1
ATOM 2107 N N . GLU A 1 343 ? 14.114 -41.051 61.162 1.00 77.18 343 GLU A N 1
ATOM 2108 C CA . GLU A 1 343 ? 12.701 -40.844 60.830 1.00 76.93 343 GLU A CA 1
ATOM 2109 C C . GLU A 1 343 ? 12.414 -41.141 59.337 1.00 75.77 343 GLU A C 1
ATOM 2110 O O . GLU A 1 343 ? 12.955 -42.112 58.777 1.00 76.01 343 GLU A O 1
ATOM 2116 N N . GLY A 1 344 ? 11.561 -40.322 58.709 1.00 74.12 344 GLY A N 1
ATOM 2117 C CA . GLY A 1 344 ? 11.040 -40.636 57.386 1.00 71.89 344 GLY A CA 1
ATOM 2118 C C . GLY A 1 344 ? 11.909 -40.094 56.266 1.00 70.19 344 GLY A C 1
ATOM 2119 O O . GLY A 1 344 ? 12.359 -38.933 56.322 1.00 70.30 344 GLY A O 1
ATOM 2120 N N . ASP A 1 345 ? 12.136 -40.945 55.253 1.00 67.60 345 ASP A N 1
ATOM 2121 C CA . ASP A 1 345 ? 12.800 -40.545 54.016 1.00 64.69 345 ASP A CA 1
ATOM 2122 C C . ASP A 1 345 ? 11.897 -39.609 53.228 1.00 62.31 345 ASP A C 1
ATOM 2123 O O . ASP A 1 345 ? 10.711 -39.881 53.059 1.00 62.45 345 ASP A O 1
ATOM 2128 N N . SER A 1 346 ? 12.462 -38.519 52.732 1.00 59.35 346 SER A N 1
ATOM 2129 C CA . SER A 1 346 ? 11.738 -37.620 51.835 1.00 56.97 346 SER A CA 1
ATOM 2130 C C . SER A 1 346 ? 12.575 -37.288 50.592 1.00 55.35 346 SER A C 1
ATOM 2131 O O . SER A 1 346 ? 13.622 -36.639 50.702 1.00 55.38 346 SER A O 1
ATOM 2134 N N . ILE A 1 347 ? 12.094 -37.723 49.425 1.00 53.42 347 ILE A N 1
ATOM 2135 C CA . ILE A 1 347 ? 12.819 -37.608 48.145 1.00 51.41 347 ILE A CA 1
ATOM 2136 C C . ILE A 1 347 ? 12.463 -36.367 47.331 1.00 50.60 347 ILE A C 1
ATOM 2137 O O . ILE A 1 347 ? 11.289 -35.994 47.157 1.00 50.24 347 ILE A O 1
ATOM 2142 N N . SER A 1 348 ? 13.499 -35.739 46.803 1.00 48.83 348 SER A N 1
ATOM 2143 C CA . SER A 1 348 ? 13.321 -34.567 45.979 1.00 47.72 348 SER A CA 1
ATOM 2144 C C . SER A 1 348 ? 14.299 -34.553 44.819 1.00 45.51 348 SER A C 1
ATOM 2145 O O . SER A 1 348 ? 15.388 -35.087 44.938 1.00 44.36 348 SER A O 1
ATOM 2148 N N . PHE A 1 349 ? 13.900 -33.937 43.706 1.00 44.90 349 PHE A N 1
ATOM 2149 C CA . PHE A 1 349 ? 14.753 -33.801 42.482 1.00 43.74 349 PHE A CA 1
ATOM 2150 C C . PHE A 1 349 ? 15.423 -32.412 42.336 1.00 43.40 349 PHE A C 1
ATOM 2151 O O . PHE A 1 349 ? 14.835 -31.383 42.662 1.00 42.81 349 PHE A O 1
ATOM 2159 N N . ILE A 1 350 ? 16.654 -32.408 41.825 1.00 43.19 350 ILE A N 1
ATOM 2160 C CA . ILE A 1 350 ? 17.420 -31.203 41.602 1.00 42.41 350 ILE A CA 1
ATOM 2161 C C . ILE A 1 350 ? 17.985 -31.202 40.199 1.00 41.71 350 ILE A C 1
ATOM 2162 O O . ILE A 1 350 ? 18.003 -32.225 39.548 1.00 42.35 350 ILE A O 1
ATOM 2167 N N . ASP A 1 351 ? 18.443 -30.039 39.753 1.00 42.37 351 ASP A N 1
ATOM 2168 C CA . ASP A 1 351 ? 19.189 -29.854 38.488 1.00 42.42 351 ASP A CA 1
ATOM 2169 C C . ASP A 1 351 ? 18.360 -30.207 37.273 1.00 42.40 351 ASP A C 1
ATOM 2170 O O . ASP A 1 351 ? 18.448 -31.305 36.713 1.00 42.11 351 ASP A O 1
ATOM 2175 N N . PHE A 1 352 ? 17.523 -29.249 36.900 1.00 43.12 352 PHE A N 1
ATOM 2176 C CA . PHE A 1 352 ? 16.592 -29.383 35.784 1.00 42.77 352 PHE A CA 1
ATOM 2177 C C . PHE A 1 352 ? 17.095 -28.699 34.486 1.00 43.26 352 PHE A C 1
ATOM 2178 O O . PHE A 1 352 ? 16.300 -28.147 33.728 1.00 42.78 352 PHE A O 1
ATOM 2186 N N . GLU A 1 353 ? 18.410 -28.763 34.253 1.00 43.89 353 GLU A N 1
ATOM 2187 C CA . GLU A 1 353 ? 19.074 -28.174 33.087 1.00 44.05 353 GLU A CA 1
ATOM 2188 C C . GLU A 1 353 ? 18.593 -28.744 31.783 1.00 43.01 353 GLU A C 1
ATOM 2189 O O . GLU A 1 353 ? 18.623 -28.066 30.763 1.00 43.51 353 GLU A O 1
ATOM 2195 N N . TYR A 1 354 ? 18.209 -30.014 31.808 1.00 42.30 354 TYR A N 1
ATOM 2196 C CA . TYR A 1 354 ? 17.766 -30.732 30.616 1.00 42.22 354 TYR A CA 1
ATOM 2197 C C . TYR A 1 354 ? 16.246 -30.907 30.554 1.00 42.44 354 TYR A C 1
ATOM 2198 O O . TYR A 1 354 ? 15.722 -31.440 29.587 1.00 42.03 354 TYR A O 1
ATOM 2207 N N . SER A 1 355 ? 15.565 -30.477 31.611 1.00 42.86 355 SER A N 1
ATOM 2208 C CA . SER A 1 355 ? 14.141 -30.705 31.773 1.00 44.00 355 SER A CA 1
ATOM 2209 C C . SER A 1 355 ? 13.374 -30.088 30.597 1.00 44.04 355 SER A C 1
ATOM 2210 O O . SER A 1 355 ? 13.660 -28.956 30.189 1.00 44.47 355 SER A O 1
ATOM 2213 N N . CYS A 1 356 ? 12.434 -30.847 30.043 1.00 43.61 356 CYS A N 1
ATOM 2214 C CA . CYS A 1 356 ? 11.591 -30.360 28.944 1.00 44.15 356 CYS A CA 1
ATOM 2215 C C . CYS A 1 356 ? 10.473 -31.363 28.654 1.00 43.93 356 CYS A C 1
ATOM 2216 O O . CYS A 1 356 ? 10.508 -32.490 29.182 1.00 44.12 356 CYS A O 1
ATOM 2219 N N . PRO A 1 357 ? 9.426 -30.932 27.910 1.00 43.38 357 PRO A N 1
ATOM 2220 C CA . PRO A 1 357 ? 8.361 -31.884 27.515 1.00 42.61 357 PRO A CA 1
ATOM 2221 C C . PRO A 1 357 ? 8.852 -33.017 26.634 1.00 41.76 357 PRO A C 1
ATOM 2222 O O . PRO A 1 357 ? 9.348 -32.769 25.539 1.00 42.45 357 PRO A O 1
ATOM 2226 N N . MET A 1 358 ? 8.690 -34.249 27.101 1.00 40.80 358 MET A N 1
ATOM 2227 C CA . MET A 1 358 ? 9.123 -35.419 26.359 1.00 41.46 358 MET A CA 1
ATOM 2228 C C . MET A 1 358 ? 8.181 -36.585 26.678 1.00 40.62 358 MET A C 1
ATOM 2229 O O . MET A 1 358 ? 7.426 -36.510 27.622 1.00 39.99 358 MET A O 1
ATOM 2234 N N . GLU A 1 359 ? 8.307 -37.693 25.952 1.00 41.02 359 GLU A N 1
ATOM 2235 C CA . GLU A 1 359 ? 7.607 -38.914 26.271 1.00 40.22 359 GLU A CA 1
ATOM 2236 C C . GLU A 1 359 ? 7.954 -39.346 27.685 1.00 41.64 359 GLU A C 1
ATOM 2237 O O . GLU A 1 359 ? 9.148 -39.411 28.072 1.00 41.80 359 GLU A O 1
ATOM 2243 N N . ARG A 1 360 ? 6.932 -39.668 28.469 1.00 41.39 360 ARG A N 1
ATOM 2244 C CA . ARG A 1 360 ? 7.172 -40.105 29.851 1.00 41.74 360 ARG A CA 1
ATOM 2245 C C . ARG A 1 360 ? 8.071 -41.337 30.012 1.00 41.67 360 ARG A C 1
ATOM 2246 O O . ARG A 1 360 ? 8.731 -41.503 31.053 1.00 43.23 360 ARG A O 1
ATOM 2254 N N . ALA A 1 361 ? 8.112 -42.170 28.979 1.00 40.44 361 ALA A N 1
ATOM 2255 C CA . ALA A 1 361 ? 8.799 -43.457 28.985 1.00 39.23 361 ALA A CA 1
ATOM 2256 C C . ALA A 1 361 ? 10.302 -43.258 28.811 1.00 39.24 361 ALA A C 1
ATOM 2257 O O . ALA A 1 361 ? 11.106 -44.109 29.179 1.00 39.03 361 ALA A O 1
ATOM 2259 N N . TYR A 1 362 ? 10.664 -42.105 28.273 1.00 39.48 362 TYR A N 1
ATOM 2260 C CA . TYR A 1 362 ? 12.056 -41.700 28.208 1.00 40.08 362 TYR A CA 1
ATOM 2261 C C . TYR A 1 362 ? 12.629 -41.423 29.590 1.00 39.48 362 TYR A C 1
ATOM 2262 O O . TYR A 1 362 ? 13.707 -41.913 29.917 1.00 40.45 362 TYR A O 1
ATOM 2271 N N . ASP A 1 363 ? 11.907 -40.645 30.383 1.00 39.34 363 ASP A N 1
ATOM 2272 C CA . ASP A 1 363 ? 12.335 -40.291 31.727 1.00 40.14 363 ASP A CA 1
ATOM 2273 C C . ASP A 1 363 ? 12.566 -41.537 32.596 1.00 40.14 363 ASP A C 1
ATOM 2274 O O . ASP A 1 363 ? 13.490 -41.589 33.363 1.00 42.10 363 ASP A O 1
ATOM 2279 N N . ILE A 1 364 ? 11.707 -42.533 32.468 1.00 40.52 364 ILE A N 1
ATOM 2280 C CA . ILE A 1 364 ? 11.753 -43.752 33.259 1.00 39.97 364 ILE A CA 1
ATOM 2281 C C . ILE A 1 364 ? 12.891 -44.684 32.815 1.00 39.95 364 ILE A C 1
ATOM 2282 O O . ILE A 1 364 ? 13.627 -45.207 33.660 1.00 39.25 364 ILE A O 1
ATOM 2287 N N . ALA A 1 365 ? 13.015 -44.894 31.494 1.00 38.35 365 ALA A N 1
ATOM 2288 C CA . ALA A 1 365 ? 14.042 -45.740 30.932 1.00 36.64 365 ALA A CA 1
ATOM 2289 C C . ALA A 1 365 ? 15.425 -45.088 31.091 1.00 37.21 365 ALA A C 1
ATOM 2290 O O . ALA A 1 365 ? 16.418 -45.771 31.282 1.00 36.69 365 ALA A O 1
ATOM 2292 N N . ASN A 1 366 ? 15.473 -43.762 31.013 1.00 37.02 366 ASN A N 1
ATOM 2293 C CA . ASN A 1 366 ? 16.693 -43.031 31.279 1.00 38.21 366 ASN A CA 1
ATOM 2294 C C . ASN A 1 366 ? 17.130 -43.174 32.746 1.00 38.48 366 ASN A C 1
ATOM 2295 O O . ASN A 1 366 ? 18.316 -43.364 33.014 1.00 40.22 366 ASN A O 1
ATOM 2300 N N . HIS A 1 367 ? 16.185 -43.037 33.677 1.00 37.84 367 HIS A N 1
ATOM 2301 C CA . HIS A 1 367 ? 16.472 -43.303 35.057 1.00 37.98 367 HIS A CA 1
ATOM 2302 C C . HIS A 1 367 ? 16.933 -44.740 35.286 1.00 38.31 367 HIS A C 1
ATOM 2303 O O . HIS A 1 367 ? 17.809 -44.990 36.076 1.00 39.00 367 HIS A O 1
ATOM 2310 N N . PHE A 1 368 ? 16.349 -45.695 34.584 1.00 39.44 368 PHE A N 1
ATOM 2311 C CA . PHE A 1 368 ? 16.736 -47.072 34.754 1.00 39.92 368 PHE A CA 1
ATOM 2312 C C . PHE A 1 368 ? 18.157 -47.372 34.259 1.00 40.48 368 PHE A C 1
ATOM 2313 O O . PHE A 1 368 ? 18.826 -48.247 34.802 1.00 41.68 368 PHE A O 1
ATOM 2321 N N . ASN A 1 369 ? 18.602 -46.659 33.234 1.00 39.91 369 ASN A N 1
ATOM 2322 C CA . ASN A 1 369 ? 19.932 -46.798 32.723 1.00 39.97 369 ASN A CA 1
ATOM 2323 C C . ASN A 1 369 ? 20.975 -46.286 33.724 1.00 40.68 369 ASN A C 1
ATOM 2324 O O . ASN A 1 369 ? 22.091 -46.775 33.757 1.00 40.53 369 ASN A O 1
ATOM 2329 N N . GLU A 1 370 ? 20.592 -45.283 34.505 1.00 41.32 370 GLU A N 1
ATOM 2330 C CA . GLU A 1 370 ? 21.437 -44.671 35.496 1.00 42.10 370 GLU A CA 1
ATOM 2331 C C . GLU A 1 370 ? 21.593 -45.493 36.776 1.00 42.55 370 GLU A C 1
ATOM 2332 O O . GLU A 1 370 ? 22.342 -45.084 37.679 1.00 43.42 370 GLU A O 1
ATOM 2338 N N . TYR A 1 371 ? 20.891 -46.635 36.868 1.00 42.77 371 TYR A N 1
ATOM 2339 C CA . TYR A 1 371 ? 21.189 -47.682 37.892 1.00 42.89 371 TYR A CA 1
ATOM 2340 C C . TYR A 1 371 ? 22.647 -48.219 37.809 1.00 42.68 371 TYR A C 1
ATOM 2341 O O . TYR A 1 371 ? 23.214 -48.688 38.813 1.00 42.21 371 TYR A O 1
ATOM 2350 N N . ALA A 1 372 ? 23.193 -48.154 36.592 1.00 41.73 372 ALA A N 1
ATOM 2351 C CA . ALA A 1 372 ? 24.525 -48.558 36.239 1.00 41.93 372 ALA A CA 1
ATOM 2352 C C . ALA A 1 372 ? 25.596 -47.580 36.757 1.00 42.44 372 ALA A C 1
ATOM 2353 O O . ALA A 1 372 ? 26.752 -47.998 36.968 1.00 43.40 372 ALA A O 1
ATOM 2355 N N . GLY A 1 373 ? 25.222 -46.307 36.951 1.00 42.48 373 GLY A N 1
ATOM 2356 C CA . GLY A 1 373 ? 26.150 -45.242 37.356 1.00 41.63 373 GLY A CA 1
ATOM 2357 C C . GLY A 1 373 ? 26.957 -44.768 36.168 1.00 42.00 373 GLY A C 1
ATOM 2358 O O . GLY A 1 373 ? 26.739 -45.244 35.055 1.00 42.08 373 GLY A O 1
ATOM 2359 N N . PHE A 1 374 ? 27.898 -43.842 36.406 1.00 42.92 374 PHE A N 1
ATOM 2360 C CA . PHE A 1 374 ? 28.863 -43.398 35.370 1.00 43.65 374 PHE A CA 1
ATOM 2361 C C . PHE A 1 374 ? 29.860 -44.468 34.972 1.00 43.66 374 PHE A C 1
ATOM 2362 O O . PHE A 1 374 ? 30.495 -44.390 33.901 1.00 42.21 374 PHE A O 1
ATOM 2370 N N . ASN A 1 375 ? 29.992 -45.477 35.836 1.00 44.17 375 ASN A N 1
ATOM 2371 C CA . ASN A 1 375 ? 30.817 -46.640 35.484 1.00 45.82 375 ASN A CA 1
ATOM 2372 C C . ASN A 1 375 ? 30.249 -47.525 34.387 1.00 44.49 375 ASN A C 1
ATOM 2373 O O . ASN A 1 375 ? 30.986 -48.318 33.785 1.00 45.47 375 ASN A O 1
ATOM 2378 N N . CYS A 1 376 ? 28.943 -47.365 34.115 1.00 44.37 376 CYS A N 1
ATOM 2379 C CA . CYS A 1 376 ? 28.206 -48.071 33.049 1.00 42.02 376 CYS A CA 1
ATOM 2380 C C . CYS A 1 376 ? 28.209 -49.577 33.246 1.00 41.43 376 CYS A C 1
ATOM 2381 O O . CYS A 1 376 ? 28.395 -50.335 32.317 1.00 41.40 376 CYS A O 1
ATOM 2384 N N . ASP A 1 377 ? 28.012 -50.019 34.486 1.00 42.10 377 ASP A N 1
ATOM 2385 C CA . ASP A 1 377 ? 27.859 -51.439 34.769 1.00 42.15 377 ASP A CA 1
ATOM 2386 C C . ASP A 1 377 ? 26.420 -51.860 34.437 1.00 41.63 377 ASP A C 1
ATOM 2387 O O . ASP A 1 377 ? 25.534 -51.827 35.282 1.00 41.42 377 ASP A O 1
ATOM 2392 N N . TRP A 1 378 ? 26.220 -52.257 33.181 1.00 41.95 378 TRP A N 1
ATOM 2393 C CA . TRP A 1 378 ? 24.905 -52.538 32.612 1.00 41.52 378 TRP A CA 1
ATOM 2394 C C . TRP A 1 378 ? 24.101 -53.663 33.275 1.00 43.28 378 TRP A C 1
ATOM 2395 O O . TRP A 1 378 ? 22.862 -53.734 33.114 1.00 44.22 378 TRP A O 1
ATOM 2406 N N A ASP A 1 379 ? 24.763 -54.538 34.024 0.50 43.57 379 ASP A N 1
ATOM 2407 N N B ASP A 1 379 ? 24.807 -54.512 34.023 0.50 43.35 379 ASP A N 1
ATOM 2408 C CA A ASP A 1 379 ? 24.064 -55.639 34.687 0.50 43.78 379 ASP A CA 1
ATOM 2409 C CA B ASP A 1 379 ? 24.239 -55.638 34.766 0.50 43.35 379 ASP A CA 1
ATOM 2410 C C A ASP A 1 379 ? 23.344 -55.190 35.966 0.50 43.76 379 ASP A C 1
ATOM 2411 C C B ASP A 1 379 ? 23.366 -55.182 35.942 0.50 43.46 379 ASP A C 1
ATOM 2412 O O A ASP A 1 379 ? 22.620 -55.971 36.596 0.50 43.76 379 ASP A O 1
ATOM 2413 O O B ASP A 1 379 ? 22.563 -55.953 36.475 0.50 43.23 379 ASP A O 1
ATOM 2422 N N . LEU A 1 380 ? 23.519 -53.912 36.316 1.00 43.89 380 LEU A N 1
ATOM 2423 C CA . LEU A 1 380 ? 22.787 -53.294 37.409 1.00 43.36 380 LEU A CA 1
ATOM 2424 C C . LEU A 1 380 ? 21.441 -52.644 36.971 1.00 43.28 380 LEU A C 1
ATOM 2425 O O . LEU A 1 380 ? 20.602 -52.251 37.808 1.00 43.69 380 LEU A O 1
ATOM 2430 N N . THR A 1 381 ? 21.239 -52.529 35.669 1.00 43.41 381 THR A N 1
ATOM 2431 C CA . THR A 1 381 ? 19.955 -52.073 35.103 1.00 43.67 381 THR A CA 1
ATOM 2432 C C . THR A 1 381 ? 18.833 -53.048 35.491 1.00 43.99 381 THR A C 1
ATOM 2433 O O . THR A 1 381 ? 19.081 -54.248 35.578 1.00 44.02 381 THR A O 1
ATOM 2437 N N . PRO A 1 382 ? 17.598 -52.530 35.707 1.00 44.44 382 PRO A N 1
ATOM 2438 C CA . PRO A 1 382 ? 16.517 -53.326 36.321 1.00 44.41 382 PRO A CA 1
ATOM 2439 C C . PRO A 1 382 ? 16.071 -54.531 35.490 1.00 44.90 382 PRO A C 1
ATOM 2440 O O . PRO A 1 382 ? 15.993 -54.446 34.253 1.00 44.80 382 PRO A O 1
ATOM 2444 N N . SER A 1 383 ? 15.832 -55.653 36.180 1.00 45.46 383 SER A N 1
ATOM 2445 C CA . SER A 1 383 ? 15.122 -56.773 35.582 1.00 46.82 383 SER A CA 1
ATOM 2446 C C . SER A 1 383 ? 13.631 -56.407 35.416 1.00 48.01 383 SER A C 1
ATOM 2447 O O . SER A 1 383 ? 13.178 -55.375 35.924 1.00 47.99 383 SER A O 1
ATOM 2450 N N . LYS A 1 384 ? 12.876 -57.263 34.729 1.00 49.50 384 LYS A N 1
ATOM 2451 C CA . LYS A 1 384 ? 11.439 -57.091 34.542 1.00 50.96 384 LYS A CA 1
ATOM 2452 C C . LYS A 1 384 ? 10.703 -56.910 35.855 1.00 51.47 384 LYS A C 1
ATOM 2453 O O . LYS A 1 384 ? 9.749 -56.096 35.938 1.00 51.52 384 LYS A O 1
ATOM 2459 N N . GLU A 1 385 ? 11.157 -57.641 36.887 1.00 51.53 385 GLU A N 1
ATOM 2460 C CA . GLU A 1 385 ? 10.603 -57.515 38.243 1.00 52.52 385 GLU A CA 1
ATOM 2461 C C . GLU A 1 385 ? 10.903 -56.182 38.938 1.00 51.73 385 GLU A C 1
ATOM 2462 O O . GLU A 1 385 ? 10.071 -55.657 39.695 1.00 52.32 385 GLU A O 1
ATOM 2468 N N . GLU A 1 386 ? 12.066 -55.599 38.668 1.00 50.73 386 GLU A N 1
ATOM 2469 C CA . GLU A 1 386 ? 12.417 -54.328 39.309 1.00 49.31 386 GLU A CA 1
ATOM 2470 C C . GLU A 1 386 ? 11.806 -53.162 38.594 1.00 47.57 386 GLU A C 1
ATOM 2471 O O . GLU A 1 386 ? 11.525 -52.156 39.220 1.00 46.66 386 GLU A O 1
ATOM 2477 N N . GLU A 1 387 ? 11.665 -53.293 37.273 1.00 46.66 387 GLU A N 1
ATOM 2478 C CA . GLU A 1 387 ? 10.878 -52.372 36.441 1.00 45.92 387 GLU A CA 1
ATOM 2479 C C . GLU A 1 387 ? 9.420 -52.340 36.908 1.00 46.04 387 GLU A C 1
ATOM 2480 O O . GLU A 1 387 ? 8.809 -51.278 36.994 1.00 47.15 387 GLU A O 1
ATOM 2486 N N . TYR A 1 388 ? 8.871 -53.510 37.225 1.00 46.01 388 TYR A N 1
ATOM 2487 C CA . TYR A 1 388 ? 7.482 -53.661 37.717 1.00 45.87 388 TYR A CA 1
ATOM 2488 C C . TYR A 1 388 ? 7.233 -52.933 39.015 1.00 45.13 388 TYR A C 1
ATOM 2489 O O . TYR A 1 388 ? 6.199 -52.275 39.190 1.00 45.79 388 TYR A O 1
ATOM 2498 N N . HIS A 1 389 ? 8.181 -53.058 39.927 1.00 44.65 389 HIS A N 1
ATOM 2499 C CA . HIS A 1 389 ? 8.016 -52.512 41.242 1.00 44.67 389 HIS A CA 1
ATOM 2500 C C . HIS A 1 389 ? 8.056 -50.971 41.259 1.00 44.52 389 HIS A C 1
ATOM 2501 O O . HIS A 1 389 ? 7.293 -50.323 41.994 1.00 43.64 389 HIS A O 1
ATOM 2508 N N . PHE A 1 390 ? 8.933 -50.394 40.434 1.00 43.79 390 PHE A N 1
ATOM 2509 C CA . PHE A 1 390 ? 8.997 -48.944 40.270 1.00 43.03 390 PHE A CA 1
ATOM 2510 C C . PHE A 1 390 ? 7.713 -48.419 39.599 1.00 43.27 390 PHE A C 1
ATOM 2511 O O . PHE A 1 390 ? 7.066 -47.486 40.105 1.00 42.97 390 PHE A O 1
ATOM 2519 N N . ILE A 1 391 ? 7.349 -49.029 38.479 1.00 43.86 391 ILE A N 1
ATOM 2520 C CA . ILE A 1 391 ? 6.141 -48.640 37.709 1.00 45.90 391 ILE A CA 1
ATOM 2521 C C . ILE A 1 391 ? 4.809 -48.794 38.511 1.00 46.56 391 ILE A C 1
ATOM 2522 O O . ILE A 1 391 ? 3.895 -47.988 38.373 1.00 46.09 391 ILE A O 1
ATOM 2527 N N . MET A 1 392 ? 4.751 -49.805 39.383 1.00 47.71 392 MET A N 1
ATOM 2528 C CA . MET A 1 392 ? 3.629 -49.977 40.297 1.00 48.50 392 MET A CA 1
ATOM 2529 C C . MET A 1 392 ? 3.423 -48.768 41.193 1.00 48.59 392 MET A C 1
ATOM 2530 O O . MET A 1 392 ? 2.287 -48.346 41.422 1.00 49.81 392 MET A O 1
ATOM 2535 N N . HIS A 1 393 ? 4.512 -48.213 41.708 1.00 48.07 393 HIS A N 1
ATOM 2536 C CA . HIS A 1 393 ? 4.454 -47.017 42.538 1.00 47.48 393 HIS A CA 1
ATOM 2537 C C . HIS A 1 393 ? 4.349 -45.744 41.729 1.00 46.79 393 HIS A C 1
ATOM 2538 O O . HIS A 1 393 ? 3.828 -44.760 42.230 1.00 46.95 393 HIS A O 1
ATOM 2545 N N . TYR A 1 394 ? 4.838 -45.769 40.482 1.00 47.03 394 TYR A N 1
ATOM 2546 C CA . TYR A 1 394 ? 4.725 -44.619 39.587 1.00 46.81 394 TYR A CA 1
ATOM 2547 C C . TYR A 1 394 ? 3.259 -44.424 39.230 1.00 47.38 394 TYR A C 1
ATOM 2548 O O . TYR A 1 394 ? 2.755 -43.326 39.395 1.00 49.08 394 TYR A O 1
ATOM 2557 N N . LEU A 1 395 ? 2.597 -45.483 38.768 1.00 47.65 395 LEU A N 1
ATOM 2558 C CA . LEU A 1 395 ? 1.149 -45.475 38.467 1.00 48.54 395 LEU A CA 1
ATOM 2559 C C . LEU A 1 395 ? 0.224 -45.380 39.682 1.00 50.32 395 LEU A C 1
ATOM 2560 O O . LEU A 1 395 ? -0.872 -44.855 39.571 1.00 51.02 395 LEU A O 1
ATOM 2565 N N . GLY A 1 396 ? 0.643 -45.923 40.824 1.00 52.01 396 GLY A N 1
ATOM 2566 C CA . GLY A 1 396 ? -0.157 -45.869 42.051 1.00 54.63 396 GLY A CA 1
ATOM 2567 C C . GLY A 1 396 ? -1.319 -46.845 42.005 1.00 55.99 396 GLY A C 1
ATOM 2568 O O . GLY A 1 396 ? -2.417 -46.519 42.465 1.00 55.71 396 GLY A O 1
ATOM 2569 N N . THR A 1 397 ? -1.062 -48.023 41.418 1.00 57.27 397 THR A N 1
ATOM 2570 C CA . THR A 1 397 ? -2.043 -49.084 41.251 1.00 58.28 397 THR A CA 1
ATOM 2571 C C . THR A 1 397 ? -1.355 -50.450 41.311 1.00 59.95 397 THR A C 1
ATOM 2572 O O . THR A 1 397 ? -0.155 -50.556 41.007 1.00 60.42 397 THR A O 1
ATOM 2576 N N . ASP A 1 398 ? -2.131 -51.478 41.691 1.00 60.82 398 ASP A N 1
ATOM 2577 C CA . ASP A 1 398 ? -1.702 -52.883 41.747 1.00 61.36 398 ASP A CA 1
ATOM 2578 C C . ASP A 1 398 ? -2.127 -53.592 40.465 1.00 60.86 398 ASP A C 1
ATOM 2579 O O . ASP A 1 398 ? -1.838 -54.772 40.267 1.00 61.34 398 ASP A O 1
ATOM 2584 N N . ASP A 1 399 ? -2.809 -52.861 39.592 1.00 60.17 399 ASP A N 1
ATOM 2585 C CA . ASP A 1 399 ? -3.338 -53.408 38.356 1.00 59.25 399 ASP A CA 1
ATOM 2586 C C . ASP A 1 399 ? -2.226 -53.885 37.419 1.00 59.10 399 ASP A C 1
ATOM 2587 O O . ASP A 1 399 ? -1.445 -53.104 36.870 1.00 58.81 399 ASP A O 1
ATOM 2592 N N . GLU A 1 400 ? -2.183 -55.198 37.239 1.00 59.32 400 GLU A N 1
ATOM 2593 C CA . GLU A 1 400 ? -1.133 -55.867 36.514 1.00 58.82 400 GLU A CA 1
ATOM 2594 C C . GLU A 1 400 ? -1.092 -55.465 35.031 1.00 58.03 400 GLU A C 1
ATOM 2595 O O . GLU A 1 400 ? -0.010 -55.297 34.463 1.00 57.79 400 GLU A O 1
ATOM 2601 N N . GLU A 1 401 ? -2.258 -55.291 34.416 1.00 56.89 401 GLU A N 1
ATOM 2602 C CA . GLU A 1 401 ? -2.353 -54.938 32.984 1.00 55.82 401 GLU A CA 1
ATOM 2603 C C . GLU A 1 401 ? -1.857 -53.522 32.692 1.00 54.00 401 GLU A C 1
ATOM 2604 O O . GLU A 1 401 ? -1.291 -53.280 31.650 1.00 53.09 401 GLU A O 1
ATOM 2610 N N . LEU A 1 402 ? -2.092 -52.605 33.622 1.00 52.75 402 LEU A N 1
ATOM 2611 C CA . LEU A 1 402 ? -1.674 -51.219 33.494 1.00 52.71 402 LEU A CA 1
ATOM 2612 C C . LEU A 1 402 ? -0.150 -51.084 33.660 1.00 52.50 402 LEU A C 1
ATOM 2613 O O . LEU A 1 402 ? 0.492 -50.326 32.905 1.00 52.44 402 LEU A O 1
ATOM 2618 N N . ILE A 1 403 ? 0.399 -51.835 34.637 1.00 51.57 403 ILE A N 1
ATOM 2619 C CA . ILE A 1 403 ? 1.843 -51.972 34.847 1.00 49.64 403 ILE A CA 1
ATOM 2620 C C . ILE A 1 403 ? 2.549 -52.575 33.629 1.00 49.17 403 ILE A C 1
ATOM 2621 O O . ILE A 1 403 ? 3.484 -51.968 33.103 1.00 49.34 403 ILE A O 1
ATOM 2626 N N . ASN A 1 404 ? 2.073 -53.720 33.145 1.00 47.95 404 ASN A N 1
ATOM 2627 C CA . ASN A 1 404 ? 2.686 -54.381 32.003 1.00 47.17 404 ASN A CA 1
ATOM 2628 C C . ASN A 1 404 ? 2.698 -53.555 30.726 1.00 47.50 404 ASN A C 1
ATOM 2629 O O . ASN A 1 404 ? 3.608 -53.647 29.893 1.00 47.32 404 ASN A O 1
ATOM 2634 N N . GLN A 1 405 ? 1.674 -52.743 30.586 1.00 47.15 405 GLN A N 1
ATOM 2635 C CA . GLN A 1 405 ? 1.548 -51.830 29.490 1.00 46.96 405 GLN A CA 1
ATOM 2636 C C . GLN A 1 405 ? 2.663 -50.761 29.507 1.00 46.03 405 GLN A C 1
ATOM 2637 O O . GLN A 1 405 ? 3.203 -50.434 28.471 1.00 45.75 405 GLN A O 1
ATOM 2643 N N . LEU A 1 406 ? 2.965 -50.199 30.680 1.00 45.56 406 LEU A N 1
ATOM 2644 C CA . LEU A 1 406 ? 4.022 -49.206 30.815 1.00 44.73 406 LEU A CA 1
ATOM 2645 C C . LEU A 1 406 ? 5.401 -49.863 30.720 1.00 44.66 406 LEU A C 1
ATOM 2646 O O . LEU A 1 406 ? 6.321 -49.267 30.195 1.00 46.24 406 LEU A O 1
ATOM 2651 N N . ILE A 1 407 ? 5.543 -51.096 31.194 1.00 44.19 407 ILE A N 1
ATOM 2652 C CA . ILE A 1 407 ? 6.776 -51.861 31.000 1.00 43.72 407 ILE A CA 1
ATOM 2653 C C . ILE A 1 407 ? 7.054 -52.056 29.520 1.00 44.34 407 ILE A C 1
ATOM 2654 O O . ILE A 1 407 ? 8.183 -51.929 29.071 1.00 46.05 407 ILE A O 1
ATOM 2659 N N . ARG A 1 408 ? 6.026 -52.346 28.750 1.00 44.74 408 ARG A N 1
ATOM 2660 C CA . ARG A 1 408 ? 6.139 -52.523 27.312 1.00 45.04 408 ARG A CA 1
ATOM 2661 C C . ARG A 1 408 ? 6.472 -51.191 26.649 1.00 44.73 408 ARG A C 1
ATOM 2662 O O . ARG A 1 408 ? 7.278 -51.151 25.726 1.00 46.12 408 ARG A O 1
ATOM 2670 N N . GLU A 1 409 ? 5.859 -50.104 27.132 1.00 44.29 409 GLU A N 1
ATOM 2671 C CA . GLU A 1 409 ? 6.001 -48.771 26.576 1.00 43.37 409 GLU A CA 1
ATOM 2672 C C . GLU A 1 409 ? 7.453 -48.244 26.650 1.00 44.11 409 GLU A C 1
ATOM 2673 O O . GLU A 1 409 ? 7.964 -47.654 25.683 1.00 43.46 409 GLU A O 1
ATOM 2679 N N . ILE A 1 410 ? 8.093 -48.437 27.825 1.00 44.56 410 ILE A N 1
ATOM 2680 C CA . ILE A 1 410 ? 9.441 -47.945 28.102 1.00 43.01 410 ILE A CA 1
ATOM 2681 C C . ILE A 1 410 ? 10.581 -48.672 27.421 1.00 42.86 410 ILE A C 1
ATOM 2682 O O . ILE A 1 410 ? 11.643 -48.095 27.325 1.00 44.91 410 ILE A O 1
ATOM 2687 N N . GLN A 1 411 ? 10.383 -49.886 26.929 1.00 42.32 411 GLN A N 1
ATOM 2688 C CA . GLN A 1 411 ? 11.490 -50.710 26.350 1.00 42.24 411 GLN A CA 1
ATOM 2689 C C . GLN A 1 411 ? 12.444 -50.107 25.300 1.00 42.19 411 GLN A C 1
ATOM 2690 O O . GLN A 1 411 ? 13.662 -50.212 25.490 1.00 42.31 411 GLN A O 1
ATOM 2696 N N . PRO A 1 412 ? 11.911 -49.531 24.180 1.00 41.33 412 PRO A N 1
ATOM 2697 C CA . PRO A 1 412 ? 12.834 -48.999 23.143 1.00 40.26 412 PRO A CA 1
ATOM 2698 C C . PRO A 1 412 ? 13.537 -47.680 23.612 1.00 39.50 412 PRO A C 1
ATOM 2699 O O . PRO A 1 412 ? 14.395 -47.180 22.921 1.00 38.67 412 PRO A O 1
ATOM 2703 N N . PHE A 1 413 ? 13.107 -47.123 24.743 1.00 38.72 413 PHE A N 1
ATOM 2704 C CA . PHE A 1 413 ? 13.645 -45.843 25.209 1.00 39.40 413 PHE A CA 1
ATOM 2705 C C . PHE A 1 413 ? 14.980 -46.004 25.963 1.00 40.01 413 PHE A C 1
ATOM 2706 O O . PHE A 1 413 ? 15.663 -45.013 26.210 1.00 40.13 413 PHE A O 1
ATOM 2714 N N . TYR A 1 414 ? 15.353 -47.260 26.270 1.00 40.16 414 TYR A N 1
ATOM 2715 C CA . TYR A 1 414 ? 16.688 -47.605 26.750 1.00 38.90 414 TYR A CA 1
ATOM 2716 C C . TYR A 1 414 ? 17.752 -47.218 25.749 1.00 39.16 414 TYR A C 1
ATOM 2717 O O . TYR A 1 414 ? 18.687 -46.507 26.103 1.00 39.69 414 TYR A O 1
ATOM 2726 N N . ILE A 1 415 ? 17.594 -47.671 24.509 1.00 38.93 415 ILE A N 1
ATOM 2727 C CA . ILE A 1 415 ? 18.481 -47.352 23.406 1.00 40.07 415 ILE A CA 1
ATOM 2728 C C . ILE A 1 415 ? 18.501 -45.861 23.072 1.00 40.30 415 ILE A C 1
ATOM 2729 O O . ILE A 1 415 ? 19.553 -45.278 22.826 1.00 41.91 415 ILE A O 1
ATOM 2734 N N . CYS A 1 416 ? 17.326 -45.248 23.036 1.00 40.60 416 CYS A N 1
ATOM 2735 C CA . CYS A 1 416 ? 17.164 -43.800 22.872 1.00 39.54 416 CYS A CA 1
ATOM 2736 C C . CYS A 1 416 ? 17.933 -42.961 23.937 1.00 37.64 416 CYS A C 1
ATOM 2737 O O . CYS A 1 416 ? 18.435 -41.895 23.653 1.00 37.08 416 CYS A O 1
ATOM 2740 N N . SER A 1 417 ? 17.968 -43.440 25.171 1.00 38.13 417 SER A N 1
ATOM 2741 C CA . SER A 1 417 ? 18.748 -42.855 26.274 1.00 38.35 417 SER A CA 1
ATOM 2742 C C . SER A 1 417 ? 20.282 -42.964 26.050 1.00 39.17 417 SER A C 1
ATOM 2743 O O . SER A 1 417 ? 21.025 -42.016 26.316 1.00 40.79 417 SER A O 1
ATOM 2746 N N . HIS A 1 418 ? 20.743 -44.087 25.503 1.00 38.79 418 HIS A N 1
ATOM 2747 C CA . HIS A 1 418 ? 22.125 -44.281 25.154 1.00 37.94 418 HIS A CA 1
ATOM 2748 C C . HIS A 1 418 ? 22.634 -43.375 24.047 1.00 38.93 418 HIS A C 1
ATOM 2749 O O . HIS A 1 418 ? 23.699 -42.764 24.187 1.00 38.59 418 HIS A O 1
ATOM 2756 N N . ILE A 1 419 ? 21.894 -43.317 22.940 1.00 39.06 419 ILE A N 1
ATOM 2757 C CA . ILE A 1 419 ? 22.191 -42.391 21.865 1.00 39.17 419 ILE A CA 1
ATOM 2758 C C . ILE A 1 419 ? 22.196 -40.918 22.277 1.00 39.89 419 ILE A C 1
ATOM 2759 O O . ILE A 1 419 ? 23.116 -40.189 21.887 1.00 42.05 419 ILE A O 1
ATOM 2764 N N . ASN A 1 420 ? 21.208 -40.475 23.060 1.00 38.68 420 ASN A N 1
ATOM 2765 C CA . ASN A 1 420 ? 21.149 -39.098 23.520 1.00 37.96 420 ASN A CA 1
ATOM 2766 C C . ASN A 1 420 ? 22.391 -38.726 24.312 1.00 36.92 420 ASN A C 1
ATOM 2767 O O . ASN A 1 420 ? 23.050 -37.740 24.014 1.00 36.38 420 ASN A O 1
ATOM 2772 N N . TRP A 1 421 ? 22.688 -39.516 25.327 1.00 36.69 421 TRP A N 1
ATOM 2773 C CA . TRP A 1 421 ? 23.808 -39.247 26.190 1.00 37.17 421 TRP A CA 1
ATOM 2774 C C . TRP A 1 421 ? 25.172 -39.575 25.564 1.00 37.35 421 TRP A C 1
ATOM 2775 O O . TRP A 1 421 ? 26.187 -38.868 25.874 1.00 38.79 421 TRP A O 1
ATOM 2786 N N . GLY A 1 422 ? 25.199 -40.564 24.661 1.00 37.06 422 GLY A N 1
ATOM 2787 C CA . GLY A 1 422 ? 26.362 -40.789 23.772 1.00 36.25 422 GLY A CA 1
ATOM 2788 C C . GLY A 1 422 ? 26.778 -39.609 22.924 1.00 37.04 422 GLY A C 1
ATOM 2789 O O . GLY A 1 422 ? 27.956 -39.235 22.910 1.00 37.82 422 GLY A O 1
ATOM 2790 N N . LEU A 1 423 ? 25.820 -39.036 22.197 1.00 36.94 423 LEU A N 1
ATOM 2791 C CA . LEU A 1 423 ? 26.007 -37.854 21.371 1.00 37.35 423 LEU A CA 1
ATOM 2792 C C . LEU A 1 423 ? 26.286 -36.590 22.181 1.00 37.39 423 LEU A C 1
ATOM 2793 O O . LEU A 1 423 ? 27.113 -35.777 21.806 1.00 38.42 423 LEU A O 1
ATOM 2798 N N . TRP A 1 424 ? 25.626 -36.431 23.312 1.00 38.08 424 TRP A N 1
ATOM 2799 C CA . TRP A 1 424 ? 25.861 -35.279 24.186 1.00 38.81 424 TRP A CA 1
ATOM 2800 C C . TRP A 1 424 ? 27.306 -35.275 24.756 1.00 40.19 424 TRP A C 1
ATOM 2801 O O . TRP A 1 424 ? 27.948 -34.246 24.777 1.00 39.34 424 TRP A O 1
ATOM 2812 N N . SER A 1 425 ? 27.760 -36.435 25.259 1.00 41.81 425 SER A N 1
ATOM 2813 C CA . SER A 1 425 ? 29.089 -36.611 25.858 1.00 42.34 425 SER A CA 1
ATOM 2814 C C . SER A 1 425 ? 30.213 -36.386 24.847 1.00 42.15 425 SER A C 1
ATOM 2815 O O . SER A 1 425 ? 31.157 -35.631 25.112 1.00 40.92 425 SER A O 1
ATOM 2818 N N . LEU A 1 426 ? 30.074 -36.998 23.667 1.00 43.22 426 LEU A N 1
ATOM 2819 C CA . LEU A 1 426 ? 30.955 -36.653 22.571 1.00 43.69 426 LEU A CA 1
ATOM 2820 C C . LEU A 1 426 ? 31.003 -35.157 22.228 1.00 45.79 426 LEU A C 1
ATOM 2821 O O . LEU A 1 426 ? 32.092 -34.631 21.950 1.00 47.49 426 LEU A O 1
ATOM 2826 N N . LEU A 1 427 ? 29.857 -34.460 22.218 1.00 47.81 427 LEU A N 1
ATOM 2827 C CA . LEU A 1 427 ? 29.844 -32.996 22.041 1.00 49.23 427 LEU A CA 1
ATOM 2828 C C . LEU A 1 427 ? 30.572 -32.256 23.131 1.00 50.12 427 LEU A C 1
ATOM 2829 O O . LEU A 1 427 ? 31.280 -31.306 22.853 1.00 51.79 427 LEU A O 1
ATOM 2834 N N . GLN A 1 428 ? 30.385 -32.670 24.373 1.00 51.65 428 GLN A N 1
ATOM 2835 C CA . GLN A 1 428 ? 31.087 -32.075 25.503 1.00 52.69 428 GLN A CA 1
ATOM 2836 C C . GLN A 1 428 ? 32.561 -32.352 25.328 1.00 53.86 428 GLN A C 1
ATOM 2837 O O . GLN A 1 428 ? 33.396 -31.504 25.636 1.00 53.91 428 GLN A O 1
ATOM 2843 N N . GLY A 1 429 ? 32.866 -33.545 24.814 1.00 55.19 429 GLY A N 1
ATOM 2844 C CA . GLY A 1 429 ? 34.223 -33.964 24.571 1.00 56.68 429 GLY A CA 1
ATOM 2845 C C . GLY A 1 429 ? 34.939 -33.195 23.493 1.00 58.61 429 GLY A C 1
ATOM 2846 O O . GLY A 1 429 ? 36.146 -33.339 23.381 1.00 59.96 429 GLY A O 1
ATOM 2847 N N . MET A 1 430 ? 34.237 -32.395 22.683 1.00 60.48 430 MET A N 1
ATOM 2848 C CA . MET A 1 430 ? 34.904 -31.696 21.558 1.00 62.40 430 MET A CA 1
ATOM 2849 C C . MET A 1 430 ? 35.490 -30.378 21.979 1.00 64.58 430 MET A C 1
ATOM 2850 O O . MET A 1 430 ? 36.419 -29.888 21.343 1.00 64.66 430 MET A O 1
ATOM 2855 N N . HIS A 1 431 ? 34.932 -29.787 23.028 1.00 68.09 431 HIS A N 1
ATOM 2856 C CA . HIS A 1 431 ? 35.416 -28.487 23.484 1.00 71.69 431 HIS A CA 1
ATOM 2857 C C . HIS A 1 431 ? 35.064 -28.242 24.919 1.00 72.70 431 HIS A C 1
ATOM 2858 O O . HIS A 1 431 ? 34.108 -27.514 25.202 1.00 73.46 431 HIS A O 1
ATOM 2865 N N . SER A 1 432 ? 35.854 -28.850 25.813 1.00 74.33 432 SER A N 1
ATOM 2866 C CA . SER A 1 432 ? 35.702 -28.641 27.261 1.00 75.51 432 SER A CA 1
ATOM 2867 C C . SER A 1 432 ? 36.752 -29.434 28.061 1.00 75.88 432 SER A C 1
ATOM 2868 O O . SER A 1 432 ? 37.216 -28.968 29.114 1.00 76.50 432 SER A O 1
ATOM 2871 N N . PHE A 1 436 ? 36.757 -34.970 33.611 1.00 59.91 436 PHE A N 1
ATOM 2872 C CA . PHE A 1 436 ? 35.805 -35.961 33.087 1.00 59.35 436 PHE A CA 1
ATOM 2873 C C . PHE A 1 436 ? 36.205 -36.420 31.669 1.00 58.55 436 PHE A C 1
ATOM 2874 O O . PHE A 1 436 ? 36.503 -35.602 30.785 1.00 57.95 436 PHE A O 1
ATOM 2882 N N . ASP A 1 437 ? 36.225 -37.741 31.476 1.00 57.15 437 ASP A N 1
ATOM 2883 C CA . ASP A 1 437 ? 36.445 -38.312 30.154 1.00 55.92 437 ASP A CA 1
ATOM 2884 C C . ASP A 1 437 ? 35.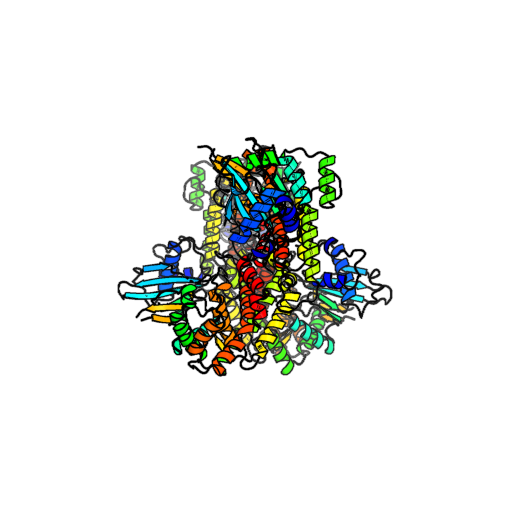143 -38.428 29.346 1.00 53.91 437 ASP A C 1
ATOM 2885 O O . ASP A 1 437 ? 34.471 -39.457 29.398 1.00 53.44 437 ASP A O 1
ATOM 2890 N N . PHE A 1 438 ? 34.825 -37.374 28.599 1.00 51.69 438 PHE A N 1
ATOM 2891 C CA . PHE A 1 438 ? 33.613 -37.263 27.816 1.00 49.55 438 PHE A CA 1
ATOM 2892 C C . PHE A 1 438 ? 33.607 -38.208 26.628 1.00 49.08 438 PHE A C 1
ATOM 2893 O O . PHE A 1 438 ? 32.587 -38.841 26.302 1.00 49.15 438 PHE A O 1
ATOM 2901 N N . ILE A 1 439 ? 34.756 -38.345 26.001 1.00 48.76 439 ILE A N 1
ATOM 2902 C CA . ILE A 1 439 ? 34.866 -39.156 24.779 1.00 48.98 439 ILE A CA 1
ATOM 2903 C C . ILE A 1 439 ? 34.621 -40.630 25.036 1.00 48.37 439 ILE A C 1
ATOM 2904 O O . ILE A 1 439 ? 33.894 -41.280 24.284 1.00 49.14 439 ILE A O 1
ATOM 2909 N N . ASN A 1 440 ? 35.207 -41.143 26.113 1.00 46.98 440 ASN A N 1
ATOM 2910 C CA . ASN A 1 440 ? 35.053 -42.520 26.458 1.00 45.76 440 ASN A CA 1
ATOM 2911 C C . ASN A 1 440 ? 33.666 -42.847 26.950 1.00 44.89 440 ASN A C 1
ATOM 2912 O O . ASN A 1 440 ? 33.145 -43.936 26.670 1.00 43.71 440 ASN A O 1
ATOM 2917 N N . TYR A 1 441 ? 33.109 -41.941 27.744 1.00 43.56 441 TYR A N 1
ATOM 2918 C CA . TYR A 1 441 ? 31.736 -42.099 28.211 1.00 43.70 441 TYR A CA 1
ATOM 2919 C C . TYR A 1 441 ? 30.727 -42.076 27.037 1.00 42.77 441 TYR A C 1
ATOM 2920 O O . TYR A 1 441 ? 29.858 -42.925 26.969 1.00 43.30 441 TYR A O 1
ATOM 2929 N N . GLY A 1 442 ? 30.891 -41.135 26.106 1.00 42.69 442 GLY A N 1
ATOM 2930 C CA . GLY A 1 442 ? 30.120 -41.100 24.857 1.00 41.47 442 GLY A CA 1
ATOM 2931 C C . GLY A 1 442 ? 30.188 -42.354 24.030 1.00 41.04 442 GLY A C 1
ATOM 2932 O O . GLY A 1 442 ? 29.206 -42.798 23.463 1.00 42.73 442 GLY A O 1
ATOM 2933 N N . MET A 1 443 ? 31.359 -42.943 23.933 1.00 41.45 443 MET A N 1
ATOM 2934 C CA . MET A 1 443 ? 31.537 -44.155 23.140 1.00 39.59 443 MET A CA 1
ATOM 2935 C C . MET A 1 443 ? 31.004 -45.369 23.865 1.00 38.64 443 MET A C 1
ATOM 2936 O O . MET A 1 443 ? 30.519 -46.300 23.211 1.00 38.62 443 MET A O 1
ATOM 2941 N N . THR A 1 444 ? 31.069 -45.359 25.200 1.00 37.56 444 THR A N 1
ATOM 2942 C CA . THR A 1 444 ? 30.477 -46.432 26.026 1.00 37.35 444 THR A CA 1
ATOM 2943 C C . THR A 1 444 ? 28.943 -46.422 25.935 1.00 36.93 444 THR A C 1
ATOM 2944 O O . THR A 1 444 ? 28.324 -47.465 25.930 1.00 37.33 444 THR A O 1
ATOM 2948 N N . ARG A 1 445 ? 28.346 -45.227 25.898 1.00 36.44 445 ARG A N 1
ATOM 2949 C CA . ARG A 1 445 ? 26.904 -45.070 25.649 1.00 35.91 445 ARG A CA 1
ATOM 2950 C C . ARG A 1 445 ? 26.459 -45.477 24.233 1.00 35.24 445 ARG A C 1
ATOM 2951 O O . ARG A 1 445 ? 25.515 -46.251 24.087 1.00 36.41 445 ARG A O 1
ATOM 2959 N N . LEU A 1 446 ? 27.120 -44.964 23.204 1.00 34.08 446 LEU A N 1
ATOM 2960 C CA . LEU A 1 446 ? 26.879 -45.458 21.851 1.00 34.47 446 LEU A CA 1
ATOM 2961 C C . LEU A 1 446 ? 27.126 -46.926 21.621 1.00 34.99 446 LEU A C 1
ATOM 2962 O O . LEU A 1 446 ? 26.493 -47.526 20.782 1.00 37.38 446 LEU A O 1
ATOM 2967 N N . THR A 1 447 ? 28.100 -47.509 22.298 1.00 35.69 447 THR A N 1
ATOM 2968 C CA . THR A 1 447 ? 28.287 -48.958 22.254 1.00 35.56 447 THR A CA 1
ATOM 2969 C C . THR A 1 447 ? 27.059 -49.646 22.832 1.00 36.12 447 THR A C 1
ATOM 2970 O O . THR A 1 447 ? 26.626 -50.646 22.262 1.00 36.27 447 THR A O 1
ATOM 2974 N N . ALA A 1 448 ? 26.572 -49.158 23.999 1.00 35.65 448 ALA A N 1
ATOM 2975 C CA . ALA A 1 448 ? 25.432 -49.723 24.693 1.00 36.25 448 ALA A CA 1
ATOM 2976 C C . ALA A 1 448 ? 24.151 -49.752 23.830 1.00 37.12 448 ALA A C 1
ATOM 2977 O O . ALA A 1 448 ? 23.326 -50.681 23.906 1.00 37.60 448 ALA A O 1
ATOM 2979 N N . SER A 1 449 ? 23.986 -48.713 23.024 1.00 37.79 449 SER A N 1
ATOM 2980 C CA . SER A 1 449 ? 22.909 -48.648 22.030 1.00 38.68 449 SER A CA 1
ATOM 2981 C C . SER A 1 449 ? 22.932 -49.812 20.988 1.00 38.57 449 SER A C 1
ATOM 2982 O O . SER A 1 449 ? 21.921 -50.127 20.381 1.00 39.08 449 SER A O 1
ATOM 2985 N N . CYS A 1 450 ? 24.065 -50.473 20.845 1.00 38.98 450 CYS A N 1
ATOM 2986 C CA . CYS A 1 450 ? 24.236 -51.559 19.867 1.00 39.27 450 CYS A CA 1
ATOM 2987 C C . CYS A 1 450 ? 24.307 -52.924 20.527 1.00 39.21 450 CYS A C 1
ATOM 2988 O O . CYS A 1 450 ? 24.384 -53.928 19.825 1.00 39.01 450 CYS A O 1
ATOM 2991 N N . LEU A 1 451 ? 24.283 -52.946 21.864 1.00 39.34 451 LEU A N 1
ATOM 2992 C CA . LEU A 1 451 ? 24.498 -54.177 22.626 1.00 39.57 451 LEU A CA 1
ATOM 2993 C C . LEU A 1 451 ? 23.225 -54.975 22.654 1.00 40.26 451 LEU A C 1
ATOM 2994 O O . LEU A 1 451 ? 22.179 -54.395 22.885 1.00 43.10 451 LEU A O 1
ATOM 2999 N N . PRO A 1 452 ? 23.298 -56.300 22.463 1.00 40.20 452 PRO A N 1
ATOM 3000 C CA . PRO A 1 452 ? 22.099 -57.133 22.530 1.00 40.75 452 PRO A CA 1
ATOM 3001 C C . PRO A 1 452 ? 21.257 -56.964 23.802 1.00 42.61 452 PRO A C 1
ATOM 3002 O O . PRO A 1 452 ? 20.010 -57.098 23.742 1.00 43.79 452 PRO A O 1
ATOM 3006 N N . ILE A 1 453 ? 21.902 -56.744 24.955 1.00 42.32 453 ILE A N 1
ATOM 3007 C CA . ILE A 1 453 ? 21.149 -56.655 26.207 1.00 42.12 453 ILE A CA 1
ATOM 3008 C C . ILE A 1 453 ? 20.169 -55.484 26.190 1.00 41.57 453 ILE A C 1
ATOM 3009 O O . ILE A 1 453 ? 19.203 -55.483 26.934 1.00 42.71 453 ILE A O 1
ATOM 3014 N N . PHE A 1 454 ? 20.443 -54.473 25.377 1.00 40.71 454 PHE A N 1
ATOM 3015 C CA . PHE A 1 454 ? 19.502 -53.377 25.241 1.00 40.06 454 PHE A CA 1
ATOM 3016 C C . PHE A 1 454 ? 18.600 -53.542 24.004 1.00 40.95 454 PHE A C 1
ATOM 3017 O O . PHE A 1 454 ? 17.416 -53.180 24.061 1.00 42.13 454 PHE A O 1
ATOM 3025 N N . ARG A 1 455 ? 19.151 -54.069 22.906 1.00 41.54 455 ARG A N 1
ATOM 3026 C CA . ARG A 1 455 ? 18.430 -54.215 21.642 1.00 42.60 455 ARG A CA 1
ATOM 3027 C C . ARG A 1 455 ? 17.362 -55.304 21.691 1.00 43.31 455 ARG A C 1
ATOM 3028 O O . ARG A 1 455 ? 16.384 -55.273 20.911 1.00 44.04 455 ARG A O 1
ATOM 3036 N N . SER A 1 456 ? 17.563 -56.272 22.586 1.00 43.55 456 SER A N 1
ATOM 3037 C CA . SER A 1 456 ? 16.684 -57.425 22.689 1.00 43.44 456 SER A CA 1
ATOM 3038 C C . SER A 1 456 ? 15.453 -57.127 23.527 1.00 43.25 456 SER A C 1
ATOM 3039 O O . SER A 1 456 ? 14.537 -57.932 23.599 1.00 43.58 456 SER A O 1
ATOM 3042 N N . LYS A 1 457 ? 15.446 -55.964 24.164 1.00 43.34 457 LYS A N 1
ATOM 3043 C CA . LYS A 1 457 ? 14.346 -55.516 24.996 1.00 42.51 457 LYS A CA 1
ATOM 3044 C C . LYS A 1 457 ? 13.149 -55.084 24.115 1.00 43.91 457 LYS A C 1
ATOM 3045 O O . LYS A 1 457 ? 12.002 -55.144 24.532 1.00 43.83 457 LYS A O 1
ATOM 3051 N N . VAL A 1 458 ? 13.459 -54.600 22.920 1.00 45.14 458 VAL A N 1
ATOM 3052 C CA . VAL A 1 458 ? 12.491 -54.046 22.002 1.00 46.75 458 VAL A CA 1
ATOM 3053 C C . VAL A 1 458 ? 11.572 -55.113 21.364 1.00 47.20 458 VAL A C 1
ATOM 3054 O O . VAL A 1 458 ? 11.914 -56.316 21.375 1.00 49.29 458 VAL A O 1
ATOM 3058 N N . GLU B 1 54 ? 10.305 -124.502 -12.387 1.00 120.71 54 GLU B N 1
ATOM 3059 C CA . GLU B 1 54 ? 9.059 -125.238 -12.777 1.00 120.82 54 GLU B CA 1
ATOM 3060 C C . GLU B 1 54 ? 9.224 -126.754 -12.675 1.00 121.05 54 GLU B C 1
ATOM 3061 O O . GLU B 1 54 ? 8.317 -127.452 -12.210 1.00 120.96 54 GLU B O 1
ATOM 3067 N N . SER B 1 55 ? 10.390 -127.249 -13.099 1.00 121.45 55 SER B N 1
ATOM 3068 C CA . SER B 1 55 ? 10.669 -128.694 -13.152 1.00 121.68 55 SER B CA 1
ATOM 3069 C C . SER B 1 55 ? 10.777 -129.324 -11.756 1.00 121.93 55 SER B C 1
ATOM 3070 O O . SER B 1 55 ? 10.823 -130.550 -11.622 1.00 121.71 55 SER B O 1
ATOM 3073 N N . ASN B 1 56 ? 10.809 -128.475 -10.726 1.00 122.35 56 ASN B N 1
ATOM 3074 C CA . ASN B 1 56 ? 10.755 -128.919 -9.339 1.00 122.76 56 ASN B CA 1
ATOM 3075 C C . ASN B 1 56 ? 9.396 -129.562 -9.025 1.00 123.20 56 ASN B C 1
ATOM 3076 O O . ASN B 1 56 ? 9.318 -130.652 -8.425 1.00 123.03 56 ASN B O 1
ATOM 3081 N N . LEU B 1 57 ? 8.329 -128.868 -9.437 1.00 123.74 57 LEU B N 1
ATOM 3082 C CA . LEU B 1 57 ? 6.962 -129.206 -9.019 1.00 124.15 57 LEU B CA 1
ATOM 3083 C C . LEU B 1 57 ? 6.188 -129.965 -10.090 1.00 124.60 57 LEU B C 1
ATOM 3084 O O . LEU B 1 57 ? 5.009 -129.687 -10.322 1.00 124.79 57 LEU B O 1
ATOM 3089 N N . ARG B 1 58 ? 6.850 -130.913 -10.749 1.00 125.03 58 ARG B N 1
ATOM 3090 C CA . ARG B 1 58 ? 6.188 -131.727 -11.758 1.00 125.37 58 ARG B CA 1
ATOM 3091 C C . ARG B 1 58 ? 5.809 -133.100 -11.198 1.00 125.33 58 ARG B C 1
ATOM 3092 O O . ARG B 1 58 ? 6.677 -133.891 -10.807 1.00 125.28 58 ARG B O 1
ATOM 3100 N N . ILE B 1 59 ? 4.507 -133.364 -11.130 1.00 125.28 59 ILE B N 1
ATOM 3101 C CA . ILE B 1 59 ? 4.040 -134.704 -10.818 1.00 125.42 59 ILE B CA 1
ATOM 3102 C C . ILE B 1 59 ? 3.862 -135.435 -12.148 1.00 125.65 59 ILE B C 1
ATOM 3103 O O . ILE B 1 59 ? 2.882 -135.211 -12.870 1.00 125.86 59 ILE B O 1
ATOM 3108 N N . LEU B 1 60 ? 4.844 -136.278 -12.475 1.00 125.59 60 LEU B N 1
ATOM 3109 C CA . LEU B 1 60 ? 4.804 -137.103 -13.685 1.00 125.47 60 LEU B CA 1
ATOM 3110 C C . LEU B 1 60 ? 3.659 -138.119 -13.589 1.00 125.11 60 LEU B C 1
ATOM 3111 O O . LEU B 1 60 ? 3.316 -138.577 -12.486 1.00 124.82 60 LEU B O 1
ATOM 3116 N N . GLU B 1 61 ? 3.073 -138.442 -14.748 1.00 124.83 61 GLU B N 1
ATOM 3117 C CA . GLU B 1 61 ? 1.909 -139.339 -14.865 1.00 124.42 61 GLU B CA 1
ATOM 3118 C C . GLU B 1 61 ? 2.069 -140.633 -14.047 1.00 123.81 61 GLU B C 1
ATOM 3119 O O . GLU B 1 61 ? 3.151 -141.253 -14.039 1.00 123.67 61 GLU B O 1
ATOM 3125 N N . GLY B 1 62 ? 0.989 -141.014 -13.352 1.00 122.97 62 GLY B N 1
ATOM 3126 C CA . GLY B 1 62 ? 0.966 -142.228 -12.542 1.00 121.89 62 GLY B CA 1
ATOM 3127 C C . GLY B 1 62 ? 0.963 -141.902 -11.063 1.00 121.25 62 GLY B C 1
ATOM 3128 O O . GLY B 1 62 ? 0.070 -142.359 -10.321 1.00 121.31 62 GLY B O 1
ATOM 3129 N N . GLU B 1 63 ? 1.962 -141.106 -10.646 1.00 120.33 63 GLU B N 1
ATOM 3130 C CA . GLU B 1 63 ? 2.125 -140.661 -9.249 1.00 119.30 63 GLU B CA 1
ATOM 3131 C C . GLU B 1 63 ? 0.859 -140.003 -8.699 1.00 118.16 63 GLU B C 1
ATOM 3132 O O . GLU B 1 63 ? 0.153 -139.298 -9.430 1.00 118.06 63 GLU B O 1
ATOM 3138 N N . ASP B 1 64 ? 0.581 -140.236 -7.414 1.00 116.77 64 ASP B N 1
ATOM 3139 C CA . ASP B 1 64 ? -0.566 -139.612 -6.736 1.00 115.42 64 ASP B CA 1
ATOM 3140 C C . ASP B 1 64 ? -0.381 -138.086 -6.522 1.00 114.05 64 ASP B C 1
ATOM 3141 O O . ASP B 1 64 ? 0.634 -137.640 -5.931 1.00 114.04 64 ASP B O 1
ATOM 3146 N N . ARG B 1 65 ? -1.364 -137.296 -6.990 1.00 112.08 65 ARG B N 1
ATOM 3147 C CA . ARG B 1 65 ? -1.221 -135.834 -6.981 1.00 110.15 65 ARG B CA 1
ATOM 3148 C C . ARG B 1 65 ? -1.217 -135.204 -5.584 1.00 108.82 65 ARG B C 1
ATOM 3149 O O . ARG B 1 65 ? -0.471 -134.263 -5.353 1.00 108.50 65 ARG B O 1
ATOM 3157 N N . SER B 1 66 ? -2.020 -135.736 -4.661 1.00 107.39 66 SER B N 1
ATOM 3158 C CA . SER B 1 66 ? -2.258 -135.080 -3.364 1.00 106.09 66 SER B CA 1
ATOM 3159 C C . SER B 1 66 ? -1.324 -135.501 -2.217 1.00 105.06 66 SER B C 1
ATOM 3160 O O . SER B 1 66 ? -0.883 -134.655 -1.434 1.00 105.27 66 SER B O 1
ATOM 3163 N N . GLU B 1 67 ? -1.047 -136.799 -2.099 1.00 103.51 67 GLU B N 1
ATOM 3164 C CA . GLU B 1 67 ? -0.106 -137.317 -1.088 1.00 101.84 67 GLU B CA 1
ATOM 3165 C C . GLU B 1 67 ? 1.358 -136.981 -1.433 1.00 100.15 67 GLU B C 1
ATOM 3166 O O . GLU B 1 67 ? 2.228 -137.024 -0.568 1.00 99.62 67 GLU B O 1
ATOM 3172 N N . LYS B 1 68 ? 1.598 -136.647 -2.702 1.00 98.32 68 LYS B N 1
ATOM 3173 C CA . LYS B 1 68 ? 2.898 -136.222 -3.218 1.00 96.66 68 LYS B CA 1
ATOM 3174 C C . LYS B 1 68 ? 2.946 -134.699 -3.340 1.00 95.22 68 LYS B C 1
ATOM 3175 O O . LYS B 1 68 ? 4.026 -134.109 -3.530 1.00 94.82 68 LYS B O 1
ATOM 3181 N N . ALA B 1 69 ? 1.769 -134.069 -3.233 1.00 93.90 69 ALA B N 1
ATOM 3182 C CA . ALA B 1 69 ? 1.660 -132.604 -3.136 1.00 92.54 69 ALA B CA 1
ATOM 3183 C C . ALA B 1 69 ? 2.116 -132.067 -1.770 1.00 91.60 69 ALA B C 1
ATOM 3184 O O . ALA B 1 69 ? 2.827 -131.071 -1.707 1.00 90.95 69 ALA B O 1
ATOM 3186 N N . LYS B 1 70 ? 1.704 -132.738 -0.690 1.00 91.06 70 LYS B N 1
ATOM 3187 C CA . LYS B 1 70 ? 2.117 -132.388 0.673 1.00 90.93 70 LYS B CA 1
ATOM 3188 C C . LYS B 1 70 ? 3.626 -132.431 0.804 1.00 90.33 70 LYS B C 1
ATOM 3189 O O . LYS B 1 70 ? 4.208 -131.533 1.393 1.00 90.72 70 LYS B O 1
ATOM 3195 N N . GLU B 1 71 ? 4.243 -133.473 0.244 1.00 89.66 71 GLU B N 1
ATOM 3196 C CA . GLU B 1 71 ? 5.696 -133.675 0.284 1.00 88.82 71 GLU B CA 1
ATOM 3197 C C . GLU B 1 71 ? 6.493 -132.550 -0.366 1.00 87.62 71 GLU B C 1
ATOM 3198 O O . GLU B 1 71 ? 7.499 -132.121 0.187 1.00 87.60 71 GLU B O 1
ATOM 3204 N N . LEU B 1 72 ? 6.048 -132.085 -1.531 1.00 86.50 72 LEU B N 1
ATOM 3205 C CA . LEU B 1 72 ? 6.734 -131.014 -2.268 1.00 85.59 72 LEU B CA 1
ATOM 3206 C C . LEU B 1 72 ? 6.560 -129.642 -1.631 1.00 85.02 72 LEU B C 1
ATOM 3207 O O . LEU B 1 72 ? 7.365 -128.749 -1.869 1.00 84.52 72 LEU B O 1
ATOM 3212 N N . LEU B 1 73 ? 5.485 -129.478 -0.854 1.00 84.66 73 LEU B N 1
ATOM 3213 C CA . LEU B 1 73 ? 5.197 -128.223 -0.147 1.00 84.37 73 LEU B CA 1
ATOM 3214 C C . LEU B 1 73 ? 6.078 -128.066 1.095 1.00 84.73 73 LEU B C 1
ATOM 3215 O O . LEU B 1 73 ? 6.526 -126.954 1.391 1.00 84.38 73 LEU B O 1
ATOM 3220 N N . LYS B 1 74 ? 6.301 -129.185 1.801 1.00 85.06 74 LYS B N 1
ATOM 3221 C CA . LYS B 1 74 ? 7.257 -129.296 2.906 1.00 85.46 74 LYS B CA 1
ATOM 3222 C C . LYS B 1 74 ? 8.684 -129.265 2.366 1.00 85.71 74 LYS B C 1
ATOM 3223 O O . LYS B 1 74 ? 9.594 -128.750 3.009 1.00 85.67 74 LYS B O 1
ATOM 3229 N N . LYS B 1 75 ? 8.872 -129.833 1.180 1.00 86.46 75 LYS B N 1
ATOM 3230 C CA . LYS B 1 75 ? 10.152 -129.768 0.479 1.00 87.30 75 LYS B CA 1
ATOM 3231 C C . LYS B 1 75 ? 10.433 -128.332 -0.028 1.00 87.35 75 LYS B C 1
ATOM 3232 O O . LYS B 1 75 ? 11.280 -127.640 0.540 1.00 87.99 75 LYS B O 1
ATOM 3238 N N . TYR B 1 76 ? 9.729 -127.874 -1.062 1.00 87.33 76 TYR B N 1
ATOM 3239 C CA . TYR B 1 76 ? 10.010 -126.536 -1.599 1.00 88.02 76 TYR B CA 1
ATOM 3240 C C . TYR B 1 76 ? 9.271 -125.452 -0.814 1.00 87.68 76 TYR B C 1
ATOM 3241 O O . TYR B 1 76 ? 8.035 -125.395 -0.795 1.00 87.09 76 TYR B O 1
ATOM 3250 N N . VAL B 1 77 ? 10.068 -124.611 -0.156 1.00 87.56 77 VAL B N 1
ATOM 3251 C CA . VAL B 1 77 ? 9.601 -123.637 0.828 1.00 87.42 77 VAL B CA 1
ATOM 3252 C C . VAL B 1 77 ? 10.183 -122.251 0.505 1.00 87.01 77 VAL B C 1
ATOM 3253 O O . VAL B 1 77 ? 9.869 -121.270 1.157 1.00 86.73 77 VAL B O 1
ATOM 3257 N N . SER B 1 78 ? 11.013 -122.184 -0.530 1.00 87.17 78 SER B N 1
ATOM 3258 C CA . SER B 1 78 ? 11.714 -120.947 -0.919 1.00 87.26 78 SER B CA 1
ATOM 3259 C C . SER B 1 78 ? 10.817 -119.714 -1.094 1.00 86.78 78 SER B C 1
ATOM 3260 O O . SER B 1 78 ? 11.128 -118.652 -0.555 1.00 86.86 78 SER B O 1
ATOM 3263 N N . ASN B 1 79 ? 9.715 -119.885 -1.832 1.00 86.49 79 ASN B N 1
ATOM 3264 C CA . ASN B 1 79 ? 8.824 -118.806 -2.310 1.00 85.98 79 ASN B CA 1
ATOM 3265 C C . ASN B 1 79 ? 9.501 -117.813 -3.259 1.00 86.23 79 ASN B C 1
ATOM 3266 O O . ASN B 1 79 ? 9.021 -116.684 -3.455 1.00 86.35 79 ASN B O 1
ATOM 3271 N N . VAL B 1 80 ? 10.624 -118.239 -3.836 1.00 86.35 80 VAL B N 1
ATOM 3272 C CA . VAL B 1 80 ? 11.220 -117.562 -4.994 1.00 86.31 80 VAL B CA 1
ATOM 3273 C C . VAL B 1 80 ? 10.839 -118.357 -6.231 1.00 86.00 80 VAL B C 1
ATOM 3274 O O . VAL B 1 80 ? 11.124 -119.561 -6.310 1.00 85.53 80 VAL B O 1
ATOM 3278 N N . PHE B 1 81 ? 10.218 -117.675 -7.201 1.00 86.00 81 PHE B N 1
ATOM 3279 C CA . PHE B 1 81 ? 9.583 -118.387 -8.318 1.00 85.84 81 PHE B CA 1
ATOM 3280 C C . PHE B 1 81 ? 10.083 -118.018 -9.699 1.00 86.26 81 PHE B C 1
ATOM 3281 O O . PHE B 1 81 ? 10.348 -116.829 -9.979 1.00 86.06 81 PHE B O 1
ATOM 3289 N N . GLU B 1 82 ? 10.167 -119.056 -10.551 1.00 86.77 82 GLU B N 1
ATOM 3290 C CA . GLU B 1 82 ? 10.581 -118.926 -11.958 1.00 87.61 82 GLU B CA 1
ATOM 3291 C C . GLU B 1 82 ? 9.904 -117.785 -12.743 1.00 87.15 82 GLU B C 1
ATOM 3292 O O . GLU B 1 82 ? 10.574 -116.834 -13.190 1.00 86.81 82 GLU B O 1
ATOM 3298 N N . ASN B 1 83 ? 8.584 -117.930 -12.921 1.00 86.87 83 ASN B N 1
ATOM 3299 C CA . ASN B 1 83 ? 7.702 -116.948 -13.582 1.00 86.25 83 ASN B CA 1
ATOM 3300 C C . ASN B 1 83 ? 6.245 -117.084 -13.083 1.00 85.85 83 ASN B C 1
ATOM 3301 O O . ASN B 1 83 ? 5.966 -117.805 -12.099 1.00 85.87 83 ASN B O 1
ATOM 3306 N N . GLU B 1 84 ? 5.333 -116.403 -13.780 1.00 85.35 84 GLU B N 1
ATOM 3307 C CA . GLU B 1 84 ? 3.899 -116.415 -13.461 1.00 84.78 84 GLU B CA 1
ATOM 3308 C C . GLU B 1 84 ? 3.272 -117.802 -13.494 1.00 83.98 84 GLU B C 1
ATOM 3309 O O . GLU B 1 84 ? 2.594 -118.198 -12.530 1.00 84.33 84 GLU B O 1
ATOM 3315 N N . LYS B 1 85 ? 3.526 -118.538 -14.580 1.00 82.69 85 LYS B N 1
ATOM 3316 C CA . LYS B 1 85 ? 3.050 -119.916 -14.748 1.00 81.51 85 LYS B CA 1
ATOM 3317 C C . LYS B 1 85 ? 3.510 -120.901 -13.653 1.00 80.61 85 LYS B C 1
ATOM 3318 O O . LYS B 1 85 ? 2.764 -121.811 -13.277 1.00 81.33 85 LYS B O 1
ATOM 3324 N N . THR B 1 86 ? 4.738 -120.735 -13.161 1.00 79.57 86 THR B N 1
ATOM 3325 C CA . THR B 1 86 ? 5.344 -121.662 -12.166 1.00 78.08 86 THR B CA 1
ATOM 3326 C C . THR B 1 86 ? 4.762 -121.505 -10.749 1.00 76.49 86 THR B C 1
ATOM 3327 O O . THR B 1 86 ? 4.668 -122.485 -9.969 1.00 75.61 86 THR B O 1
ATOM 3331 N N . LEU B 1 87 ? 4.423 -120.252 -10.423 1.00 74.80 87 LEU B N 1
ATOM 3332 C CA . LEU B 1 87 ? 3.885 -119.891 -9.113 1.00 73.08 87 LEU B CA 1
ATOM 3333 C C . LEU B 1 87 ? 2.517 -120.550 -8.922 1.00 71.69 87 LEU B C 1
ATOM 3334 O O . LEU B 1 87 ? 2.245 -121.177 -7.876 1.00 70.90 87 LEU B O 1
ATOM 3339 N N . TYR B 1 88 ? 1.698 -120.447 -9.981 1.00 70.26 88 TYR B N 1
ATOM 3340 C CA . TYR B 1 88 ? 0.309 -120.922 -9.997 1.00 68.09 88 TYR B CA 1
ATOM 3341 C C . TYR B 1 88 ? 0.185 -122.411 -9.725 1.00 67.24 88 TYR B C 1
ATOM 3342 O O . TYR B 1 88 ? -0.865 -122.893 -9.284 1.00 66.60 88 TYR B O 1
ATOM 3351 N N . ILE B 1 89 ? 1.280 -123.129 -9.966 1.00 66.29 89 ILE B N 1
ATOM 3352 C CA . ILE B 1 89 ? 1.345 -124.570 -9.736 1.00 65.55 89 ILE B CA 1
ATOM 3353 C C . ILE B 1 89 ? 1.532 -124.873 -8.260 1.00 65.06 89 ILE B C 1
ATOM 3354 O O . ILE B 1 89 ? 0.955 -125.829 -7.728 1.00 64.74 89 ILE B O 1
ATOM 3359 N N . TYR B 1 90 ? 2.357 -124.053 -7.606 1.00 64.93 90 TYR B N 1
ATOM 3360 C CA . TYR B 1 90 ? 2.601 -124.161 -6.161 1.00 63.87 90 TYR B CA 1
ATOM 3361 C C . TYR B 1 90 ? 1.334 -123.692 -5.445 1.00 62.71 90 TYR B C 1
ATOM 3362 O O . TYR B 1 90 ? 0.861 -124.342 -4.502 1.00 61.56 90 TYR B O 1
ATOM 3371 N N . CYS B 1 91 ? 0.770 -122.587 -5.953 1.00 62.20 91 CYS B N 1
ATOM 3372 C CA . CYS B 1 91 ? -0.557 -122.093 -5.526 1.00 62.21 91 CYS B CA 1
ATOM 3373 C C . CYS B 1 91 ? -1.674 -123.136 -5.614 1.00 61.25 91 CYS B C 1
ATOM 3374 O O . CYS B 1 91 ? -2.518 -123.233 -4.702 1.00 61.10 91 CYS B O 1
ATOM 3377 N N . LYS B 1 92 ? -1.664 -123.895 -6.706 1.00 60.16 92 LYS B N 1
ATOM 3378 C CA . LYS B 1 92 ? -2.610 -124.966 -6.919 1.00 59.84 92 LYS B CA 1
ATOM 3379 C C . LYS B 1 92 ? -2.457 -126.016 -5.840 1.00 58.60 92 LYS B C 1
ATOM 3380 O O . LYS B 1 92 ? -3.428 -126.550 -5.328 1.00 58.91 92 LYS B O 1
ATOM 3386 N N . TYR B 1 93 ? -1.211 -126.286 -5.489 1.00 58.77 93 TYR B N 1
ATOM 3387 C CA . TYR B 1 93 ? -0.827 -127.241 -4.446 1.00 57.75 93 TYR B CA 1
ATOM 3388 C C . TYR B 1 93 ? -1.121 -126.722 -3.037 1.00 56.38 93 TYR B C 1
ATOM 3389 O O . TYR B 1 93 ? -1.605 -127.472 -2.199 1.00 55.62 93 TYR B O 1
ATOM 3398 N N . VAL B 1 94 ? -0.819 -125.439 -2.793 1.00 55.59 94 VAL B N 1
ATOM 3399 C CA . VAL B 1 94 ? -1.241 -124.742 -1.568 1.00 55.01 94 VAL B CA 1
ATOM 3400 C C . VAL B 1 94 ? -2.745 -124.973 -1.283 1.00 54.68 94 VAL B C 1
ATOM 3401 O O . VAL B 1 94 ? -3.118 -125.426 -0.197 1.00 54.83 94 VAL B O 1
ATOM 3405 N N . MET B 1 95 ? -3.598 -124.654 -2.266 1.00 54.76 95 MET B N 1
ATOM 3406 C CA . MET B 1 95 ? -5.051 -124.846 -2.159 1.00 54.64 95 MET B CA 1
ATOM 3407 C C . MET B 1 95 ? -5.418 -126.315 -2.009 1.00 55.64 95 MET B C 1
ATOM 3408 O O . MET B 1 95 ? -6.372 -126.666 -1.320 1.00 55.00 95 MET B O 1
ATOM 3413 N N . LEU B 1 96 ? -4.652 -127.174 -2.679 1.00 57.74 96 LEU B N 1
ATOM 3414 C CA . LEU B 1 96 ? -4.850 -128.629 -2.606 1.00 58.71 96 LEU B CA 1
ATOM 3415 C C . LEU B 1 96 ? -4.561 -129.233 -1.230 1.00 59.46 96 LEU B C 1
ATOM 3416 O O . LEU B 1 96 ? -5.320 -130.070 -0.740 1.00 59.26 96 LEU B O 1
ATOM 3421 N N . HIS B 1 97 ? -3.432 -128.847 -0.623 1.00 60.72 97 HIS B N 1
ATOM 3422 C CA . HIS B 1 97 ? -3.015 -129.444 0.649 1.00 61.05 97 HIS B CA 1
ATOM 3423 C C . HIS B 1 97 ? -3.480 -128.616 1.833 1.00 61.37 97 HIS B C 1
ATOM 3424 O O . HIS B 1 97 ? -4.202 -129.118 2.692 1.00 61.89 97 HIS B O 1
ATOM 3431 N N . TYR B 1 98 ? -3.098 -127.341 1.860 1.00 61.36 98 TYR B N 1
ATOM 3432 C CA . TYR B 1 98 ? -3.432 -126.475 2.982 1.00 61.51 98 TYR B CA 1
ATOM 3433 C C . TYR B 1 98 ? -4.872 -125.967 2.925 1.00 61.99 98 TYR B C 1
ATOM 3434 O O . TYR B 1 98 ? -5.529 -125.832 3.963 1.00 61.69 98 TYR B O 1
ATOM 3443 N N . GLY B 1 99 ? -5.346 -125.679 1.707 1.00 62.37 99 GLY B N 1
ATOM 3444 C CA . GLY B 1 99 ? -6.693 -125.132 1.479 1.00 62.84 99 GLY B CA 1
ATOM 3445 C C . GLY B 1 99 ? -7.815 -126.143 1.331 1.00 63.06 99 GLY B C 1
ATOM 3446 O O . GLY B 1 99 ? -8.842 -125.845 0.758 1.00 63.40 99 GLY B O 1
ATOM 3447 N N . LYS B 1 100 ? -7.629 -127.337 1.873 1.00 64.52 100 LYS B N 1
ATOM 3448 C CA . LYS B 1 100 ? -8.551 -128.440 1.661 1.00 65.48 100 LYS B CA 1
ATOM 3449 C C . LYS B 1 100 ? -9.879 -128.316 2.422 1.00 65.71 100 LYS B C 1
ATOM 3450 O O . LYS B 1 100 ? -10.859 -129.040 2.106 1.00 66.03 100 LYS B O 1
ATOM 3456 N N . ASP B 1 101 ? -9.900 -127.428 3.425 1.00 65.78 101 ASP B N 1
ATOM 3457 C CA . ASP B 1 101 ? -11.101 -127.133 4.224 1.00 65.23 101 ASP B CA 1
ATOM 3458 C C . ASP B 1 101 ? -11.862 -125.993 3.578 1.00 63.96 101 ASP B C 1
ATOM 3459 O O . ASP B 1 101 ? -12.957 -125.654 4.013 1.00 64.39 101 ASP B O 1
ATOM 3464 N N . LEU B 1 102 ? -11.266 -125.383 2.554 1.00 62.78 102 LEU B N 1
ATOM 3465 C CA . LEU B 1 102 ? -11.851 -124.206 1.881 1.00 61.40 102 LEU B CA 1
ATOM 3466 C C . LEU B 1 102 ? -12.417 -124.588 0.548 1.00 59.98 102 LEU B C 1
ATOM 3467 O O . LEU B 1 102 ? -13.570 -124.319 0.254 1.00 60.08 102 LEU B O 1
ATOM 3472 N N . VAL B 1 103 ? -11.577 -125.215 -0.255 1.00 58.82 103 VAL B N 1
ATOM 3473 C CA . VAL B 1 103 ? -11.987 -125.688 -1.551 1.00 58.10 103 VAL B CA 1
ATOM 3474 C C . VAL B 1 103 ? -11.824 -127.193 -1.582 1.00 57.67 103 VAL B C 1
ATOM 3475 O O . VAL B 1 103 ? -10.799 -127.707 -1.126 1.00 58.00 103 VAL B O 1
ATOM 3479 N N . ASN B 1 104 ? -12.821 -127.891 -2.124 1.00 57.05 104 ASN B N 1
ATOM 3480 C CA . ASN B 1 104 ? -12.735 -129.348 -2.272 1.00 57.36 104 ASN B CA 1
ATOM 3481 C C . ASN B 1 104 ? -11.578 -129.762 -3.180 1.00 57.31 104 ASN B C 1
ATOM 3482 O O . ASN B 1 104 ? -11.442 -129.245 -4.289 1.00 55.72 104 ASN B O 1
ATOM 3487 N N . PRO B 1 105 ? -10.725 -130.686 -2.696 1.00 58.48 105 PRO B N 1
ATOM 3488 C CA . PRO B 1 105 ? -9.578 -131.220 -3.448 1.00 59.26 105 PRO B CA 1
ATOM 3489 C C . PRO B 1 105 ? -9.843 -131.570 -4.922 1.00 59.53 105 PRO B C 1
ATOM 3490 O O . PRO B 1 105 ? -8.947 -131.419 -5.739 1.00 59.37 105 PRO B O 1
ATOM 3494 N N . ASN B 1 106 ? -11.046 -132.040 -5.258 1.00 60.33 106 ASN B N 1
ATOM 3495 C CA . ASN B 1 106 ? -11.329 -132.403 -6.651 1.00 61.21 106 ASN B CA 1
ATOM 3496 C C . ASN B 1 106 ? -11.820 -131.236 -7.480 1.00 61.23 106 ASN B C 1
ATOM 3497 O O . ASN B 1 106 ? -11.964 -131.361 -8.693 1.00 61.32 106 ASN B O 1
ATOM 3502 N N . GLU B 1 107 ? -12.042 -130.106 -6.812 1.00 61.07 107 GLU B N 1
ATOM 3503 C CA . GLU B 1 107 ? -12.576 -128.907 -7.413 1.00 60.81 107 GLU B CA 1
ATOM 3504 C C . GLU B 1 107 ? -11.426 -127.957 -7.753 1.00 60.08 107 GLU B C 1
ATOM 3505 O O . GLU B 1 107 ? -11.645 -126.776 -8.049 1.00 60.62 107 GLU B O 1
ATOM 3511 N N . VAL B 1 108 ? -10.206 -128.498 -7.737 1.00 58.61 108 VAL B N 1
ATOM 3512 C CA . VAL B 1 108 ? -8.973 -127.717 -7.762 1.00 57.73 108 VAL B CA 1
ATOM 3513 C C . VAL B 1 108 ? -8.519 -127.300 -9.176 1.00 57.40 108 VAL B C 1
ATOM 3514 O O . VAL B 1 108 ? -7.845 -126.250 -9.357 1.00 57.06 108 VAL B O 1
ATOM 3518 N N . ASP B 1 109 ? -8.863 -128.109 -10.178 1.00 56.21 109 ASP B N 1
ATOM 3519 C CA . ASP B 1 109 ? -8.641 -127.672 -11.556 1.00 55.06 109 ASP B CA 1
ATOM 3520 C C . ASP B 1 109 ? -9.591 -126.586 -12.071 1.00 53.84 109 ASP B C 1
ATOM 3521 O O . ASP B 1 109 ? -9.373 -126.085 -13.160 1.00 54.35 109 ASP B O 1
ATOM 3526 N N . SER B 1 110 ? -10.591 -126.192 -11.280 1.00 52.86 110 SER B N 1
ATOM 3527 C CA . SER B 1 110 ? -11.488 -125.067 -11.620 1.00 53.38 110 SER B CA 1
ATOM 3528 C C . SER B 1 110 ? -11.091 -123.719 -10.989 1.00 53.30 110 SER B C 1
ATOM 3529 O O . SER B 1 110 ? -11.808 -122.688 -11.123 1.00 52.83 110 SER B O 1
ATOM 3532 N N . LEU B 1 111 ? -9.964 -123.733 -10.295 1.00 52.91 111 LEU B N 1
ATOM 3533 C CA . LEU B 1 111 ? -9.440 -122.520 -9.682 1.00 52.86 111 LEU B CA 1
ATOM 3534 C C . LEU B 1 111 ? -8.693 -121.682 -10.723 1.00 53.86 111 LEU B C 1
ATOM 3535 O O . LEU B 1 111 ? -7.828 -122.195 -11.448 1.00 53.66 111 LEU B O 1
ATOM 3540 N N . GLU B 1 112 ? -9.046 -120.402 -10.785 1.00 55.17 112 GLU B N 1
ATOM 3541 C CA . GLU B 1 112 ? -8.291 -119.378 -11.510 1.00 56.82 112 GLU B CA 1
ATOM 3542 C C . GLU B 1 112 ? -7.391 -118.592 -10.544 1.00 56.86 112 GLU B C 1
ATOM 3543 O O . GLU B 1 112 ? -7.861 -118.089 -9.513 1.00 56.15 112 GLU B O 1
ATOM 3549 N N . PHE B 1 113 ? -6.103 -118.508 -10.885 1.00 58.49 113 PHE B N 1
ATOM 3550 C CA . PHE B 1 113 ? -5.079 -117.775 -10.111 1.00 59.44 113 PHE B CA 1
ATOM 3551 C C . PHE B 1 113 ? -4.598 -116.510 -10.832 1.00 61.67 113 PHE B C 1
ATOM 3552 O O . PHE B 1 113 ? -4.497 -116.461 -12.069 1.00 61.51 113 PHE B O 1
ATOM 3560 N N . GLN B 1 114 ? -4.302 -115.485 -10.038 1.00 64.50 114 GLN B N 1
ATOM 3561 C CA . GLN B 1 114 ? -3.916 -114.166 -10.544 1.00 67.33 114 GLN B CA 1
ATOM 3562 C C . GLN B 1 114 ? -3.048 -113.430 -9.512 1.00 68.45 114 GLN B C 1
ATOM 3563 O O . GLN B 1 114 ? -3.469 -113.167 -8.383 1.00 68.30 114 GLN B O 1
ATOM 3569 N N . ILE B 1 115 ? -1.825 -113.113 -9.902 1.00 70.67 115 ILE B N 1
ATOM 3570 C CA . ILE B 1 115 ? -0.879 -112.463 -8.990 1.00 72.67 115 ILE B CA 1
ATOM 3571 C C . ILE B 1 115 ? -1.221 -110.976 -8.797 1.00 73.38 115 ILE B C 1
ATOM 3572 O O . ILE B 1 115 ? -1.417 -110.245 -9.767 1.00 73.75 115 ILE B O 1
ATOM 3577 N N . ILE B 1 116 ? -1.339 -110.545 -7.544 1.00 74.40 116 ILE B N 1
ATOM 3578 C CA . ILE B 1 116 ? -1.648 -109.141 -7.258 1.00 75.75 116 ILE B CA 1
ATOM 3579 C C . ILE B 1 116 ? -0.538 -108.442 -6.440 1.00 76.48 116 ILE B C 1
ATOM 3580 O O . ILE B 1 116 ? 0.483 -109.057 -6.112 1.00 76.15 116 ILE B O 1
ATOM 3585 N N . ASN B 1 117 ? -0.743 -107.154 -6.137 1.00 77.82 117 ASN B N 1
ATOM 3586 C CA . ASN B 1 117 ? 0.255 -106.329 -5.422 1.00 78.77 117 ASN B CA 1
ATOM 3587 C C . ASN B 1 117 ? -0.111 -106.058 -3.959 1.00 78.62 117 ASN B C 1
ATOM 3588 O O . ASN B 1 117 ? -0.721 -106.919 -3.301 1.00 78.38 117 ASN B O 1
ATOM 3593 N N . GLY B 1 119 ? 1.801 -105.839 -0.669 1.00 91.61 119 GLY B N 1
ATOM 3594 C CA . GLY B 1 119 ? 2.815 -106.787 -0.210 1.00 91.60 119 GLY B CA 1
ATOM 3595 C C . GLY B 1 119 ? 4.234 -106.413 -0.620 1.00 91.51 119 GLY B C 1
ATOM 3596 O O . GLY B 1 119 ? 4.560 -106.405 -1.807 1.00 91.72 119 GLY B O 1
ATOM 3597 N N . ILE B 1 120 ? 5.078 -106.112 0.368 1.00 91.24 120 ILE B N 1
ATOM 3598 C CA . ILE B 1 120 ? 6.497 -105.780 0.133 1.00 90.82 120 ILE B CA 1
ATOM 3599 C C . ILE B 1 120 ? 7.444 -106.943 0.505 1.00 89.89 120 ILE B C 1
ATOM 3600 O O . ILE B 1 120 ? 8.299 -107.327 -0.301 1.00 89.62 120 ILE B O 1
ATOM 3605 N N . THR B 1 121 ? 7.271 -107.500 1.711 1.00 88.84 121 THR B N 1
ATOM 3606 C CA . THR B 1 121 ? 8.044 -108.682 2.156 1.00 88.00 121 THR B CA 1
ATOM 3607 C C . THR B 1 121 ? 7.264 -110.014 1.972 1.00 86.75 121 THR B C 1
ATOM 3608 O O . THR B 1 121 ? 7.518 -111.020 2.678 1.00 86.54 121 THR B O 1
ATOM 3612 N N . ASN B 1 122 ? 6.301 -109.989 1.040 1.00 85.14 122 ASN B N 1
ATOM 3613 C CA . ASN B 1 122 ? 5.538 -111.177 0.610 1.00 83.27 122 ASN B CA 1
ATOM 3614 C C . ASN B 1 122 ? 4.871 -111.034 -0.775 1.00 81.38 122 ASN B C 1
ATOM 3615 O O . ASN B 1 122 ? 4.588 -109.921 -1.230 1.00 80.22 122 ASN B O 1
ATOM 3620 N N . ILE B 1 123 ? 4.661 -112.177 -1.446 1.00 79.99 123 ILE B N 1
ATOM 3621 C CA . ILE B 1 123 ? 3.899 -112.221 -2.731 1.00 78.16 123 ILE B CA 1
ATOM 3622 C C . ILE B 1 123 ? 2.416 -112.607 -2.517 1.00 75.92 123 ILE B C 1
ATOM 3623 O O . ILE B 1 123 ? 2.108 -113.525 -1.739 1.00 74.90 123 ILE B O 1
ATOM 3628 N N . LEU B 1 124 ? 1.523 -111.874 -3.191 1.00 73.72 124 LEU B N 1
ATOM 3629 C CA . LEU B 1 124 ? 0.077 -112.036 -3.015 1.00 72.10 124 LEU B CA 1
ATOM 3630 C C . LEU B 1 124 ? -0.665 -112.565 -4.253 1.00 70.14 124 LEU B C 1
ATOM 3631 O O . LEU B 1 124 ? -0.639 -111.930 -5.316 1.00 69.72 124 LEU B O 1
ATOM 3636 N N . ILE B 1 125 ? -1.357 -113.706 -4.098 1.00 67.85 125 ILE B N 1
ATOM 3637 C CA . ILE B 1 125 ? -2.144 -114.299 -5.222 1.00 65.12 125 ILE B CA 1
ATOM 3638 C C . ILE B 1 125 ? -3.669 -114.373 -5.025 1.00 63.30 125 ILE B C 1
ATOM 3639 O O . ILE B 1 125 ? -4.162 -115.059 -4.128 1.00 61.99 125 ILE B O 1
ATOM 3644 N N . LYS B 1 126 ? -4.391 -113.662 -5.899 1.00 61.95 126 LYS B N 1
ATOM 3645 C CA . LYS B 1 126 ? -5.867 -113.834 -6.026 1.00 61.15 126 LYS B CA 1
ATOM 3646 C C . LYS B 1 126 ? -6.294 -115.243 -6.522 1.00 59.03 126 LYS B C 1
ATOM 3647 O O . LYS B 1 126 ? -5.864 -115.704 -7.584 1.00 57.77 126 LYS B O 1
ATOM 3653 N N . VAL B 1 127 ? -7.149 -115.899 -5.742 1.00 57.51 127 VAL B N 1
ATOM 3654 C CA . VAL B 1 127 ? -7.713 -117.207 -6.107 1.00 56.30 127 VAL B CA 1
ATOM 3655 C C . VAL B 1 127 ? -9.230 -117.140 -6.248 1.00 56.51 127 VAL B C 1
ATOM 3656 O O . VAL B 1 127 ? -9.949 -116.836 -5.290 1.00 56.00 127 VAL B O 1
ATOM 3660 N N . LYS B 1 128 ? -9.722 -117.411 -7.453 1.00 56.44 128 LYS B N 1
ATOM 3661 C CA . LYS B 1 128 ? -11.165 -117.498 -7.642 1.00 56.54 128 LYS B CA 1
ATOM 3662 C C . LYS B 1 128 ? -11.580 -118.929 -7.908 1.00 56.53 128 LYS B C 1
ATOM 3663 O O . LYS B 1 128 ? -11.026 -119.602 -8.800 1.00 54.81 128 LYS B O 1
ATOM 3669 N N . ASP B 1 129 ? -12.531 -119.384 -7.080 1.00 57.46 129 ASP B N 1
ATOM 3670 C CA . ASP B 1 129 ? -13.239 -120.651 -7.270 1.00 58.41 129 ASP B CA 1
ATOM 3671 C C . ASP B 1 129 ? -14.398 -120.375 -8.231 1.00 58.54 129 ASP B C 1
ATOM 3672 O O . ASP B 1 129 ? -15.393 -119.757 -7.849 1.00 58.36 129 ASP B O 1
ATOM 3677 N N . MET B 1 130 ? -14.232 -120.819 -9.479 1.00 58.81 130 MET B N 1
ATOM 3678 C CA . MET B 1 130 ? -15.112 -120.458 -10.565 1.00 58.97 130 MET B CA 1
ATOM 3679 C C . MET B 1 130 ? -16.436 -121.194 -10.411 1.00 59.29 130 MET B C 1
ATOM 3680 O O . MET B 1 130 ? -17.481 -120.716 -10.854 1.00 58.78 130 MET B O 1
ATOM 3685 N N . SER B 1 131 ? -16.380 -122.359 -9.774 1.00 59.33 131 SER B N 1
ATOM 3686 C CA . SER B 1 131 ? -17.562 -123.162 -9.583 1.00 60.49 131 SER B CA 1
ATOM 3687 C C . SER B 1 131 ? -18.554 -122.560 -8.589 1.00 60.37 131 SER B C 1
ATOM 3688 O O . SER B 1 131 ? -19.768 -122.666 -8.772 1.00 60.68 131 SER B O 1
ATOM 3691 N N . LYS B 1 132 ? -18.027 -121.944 -7.540 1.00 60.46 132 LYS B N 1
ATOM 3692 C CA . LYS B 1 132 ? -18.826 -121.411 -6.449 1.00 60.60 132 LYS B CA 1
ATOM 3693 C C . LYS B 1 132 ? -18.739 -119.888 -6.379 1.00 60.25 132 LYS B C 1
ATOM 3694 O O . LYS B 1 132 ? -19.350 -119.261 -5.517 1.00 60.12 132 LYS B O 1
ATOM 3700 N N . GLN B 1 133 ? -17.972 -119.301 -7.296 1.00 60.20 133 GLN B N 1
ATOM 3701 C CA . GLN B 1 133 ? -17.740 -117.855 -7.338 1.00 60.65 133 GLN B CA 1
ATOM 3702 C C . GLN B 1 133 ? -17.142 -117.230 -6.032 1.00 59.86 133 GLN B C 1
ATOM 3703 O O . GLN B 1 133 ? -17.259 -116.015 -5.817 1.00 59.31 133 GLN B O 1
ATOM 3709 N N . ALA B 1 134 ? -16.523 -118.072 -5.187 1.00 59.20 134 ALA B N 1
ATOM 3710 C CA . ALA B 1 134 ? -15.818 -117.636 -3.973 1.00 58.78 134 ALA B CA 1
ATOM 3711 C C . ALA B 1 134 ? -14.374 -117.193 -4.264 1.00 58.77 134 ALA B C 1
ATOM 3712 O O . ALA B 1 134 ? -13.668 -117.835 -5.045 1.00 58.75 134 ALA B O 1
ATOM 3714 N N . LYS B 1 135 ? -13.953 -116.087 -3.637 1.00 59.07 135 LYS B N 1
ATOM 3715 C CA . LYS B 1 135 ? -12.581 -115.535 -3.774 1.00 58.99 135 LYS B CA 1
ATOM 3716 C C . LYS B 1 135 ? -11.696 -115.793 -2.543 1.00 58.54 135 LYS B C 1
ATOM 3717 O O . LYS B 1 135 ? -12.185 -115.832 -1.417 1.00 58.82 135 LYS B O 1
ATOM 3723 N N . TYR B 1 136 ? -10.405 -115.998 -2.784 1.00 57.96 136 TYR B N 1
ATOM 3724 C CA . TYR B 1 136 ? -9.410 -116.210 -1.734 1.00 57.65 136 TYR B CA 1
ATOM 3725 C C . TYR B 1 136 ? -8.103 -115.484 -2.014 1.00 57.14 136 TYR B C 1
ATO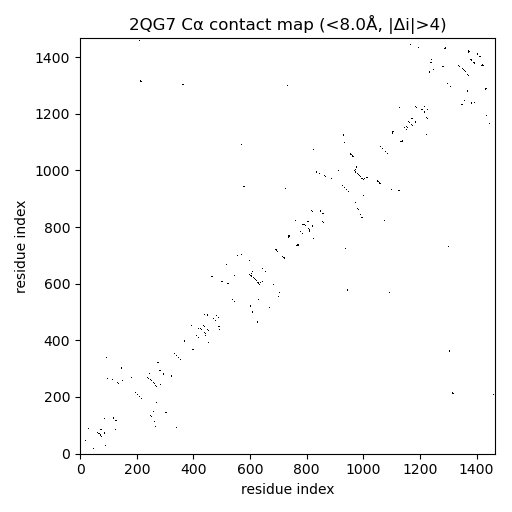M 3726 O O . TYR B 1 136 ? -7.871 -114.952 -3.105 1.00 56.28 136 TYR B O 1
ATOM 3735 N N . LEU B 1 137 ? -7.251 -115.466 -0.998 1.00 57.54 137 LEU B N 1
ATOM 3736 C CA . LEU B 1 137 ? -5.944 -114.822 -1.105 1.00 57.97 137 LEU B CA 1
ATOM 3737 C C . LEU B 1 137 ? -4.884 -115.748 -0.606 1.00 57.12 137 LEU B C 1
ATOM 3738 O O . LEU B 1 137 ? -4.976 -116.224 0.527 1.00 57.50 137 LEU B O 1
ATOM 3743 N N . ILE B 1 138 ? -3.908 -116.050 -1.457 1.00 56.70 138 ILE B N 1
ATOM 3744 C CA . ILE B 1 138 ? -2.728 -116.744 -0.983 1.00 56.88 138 ILE B CA 1
ATOM 3745 C C . ILE B 1 138 ? -1.622 -115.737 -0.758 1.00 57.66 138 ILE B C 1
ATOM 3746 O O . ILE B 1 138 ? -1.240 -115.005 -1.687 1.00 57.29 138 ILE B O 1
ATOM 3751 N N . ARG B 1 139 ? -1.111 -115.715 0.477 1.00 58.60 139 ARG B N 1
ATOM 3752 C CA . ARG B 1 139 ? 0.066 -114.899 0.812 1.00 60.14 139 ARG B CA 1
ATOM 3753 C C . ARG B 1 139 ? 1.271 -115.790 1.032 1.00 60.03 139 ARG B C 1
ATOM 3754 O O . ARG B 1 139 ? 1.265 -116.703 1.876 1.00 60.03 139 ARG B O 1
ATOM 3762 N N . LEU B 1 140 ? 2.306 -115.526 0.254 1.00 60.19 140 LEU B N 1
ATOM 3763 C CA . LEU B 1 140 ? 3.548 -116.270 0.397 1.00 60.66 140 LEU B CA 1
ATOM 3764 C C . LEU B 1 140 ? 4.677 -115.367 0.948 1.00 60.58 140 LEU B C 1
ATOM 3765 O O . LEU B 1 140 ? 5.041 -114.336 0.329 1.00 60.86 140 LEU B O 1
ATOM 3770 N N . TYR B 1 141 ? 5.200 -115.750 2.116 1.00 60.06 141 TYR B N 1
ATOM 3771 C CA . TYR B 1 141 ? 6.224 -114.967 2.798 1.00 59.20 141 TYR B CA 1
ATOM 3772 C C . TYR B 1 141 ? 7.552 -115.087 2.026 1.00 59.91 141 TYR B C 1
ATOM 3773 O O . TYR B 1 141 ? 7.918 -114.196 1.240 1.00 60.82 141 TYR B O 1
ATOM 3782 N N . ASP B 1 146 ? 12.683 -113.364 8.262 1.00 91.86 146 ASP B N 1
ATOM 3783 C CA . ASP B 1 146 ? 12.162 -112.850 9.537 1.00 91.69 146 ASP B CA 1
ATOM 3784 C C . ASP B 1 146 ? 13.215 -112.070 10.354 1.00 91.05 146 ASP B C 1
ATOM 3785 O O . ASP B 1 146 ? 13.943 -111.236 9.794 1.00 91.12 146 ASP B O 1
ATOM 3790 N N . GLU B 1 147 ? 13.284 -112.345 11.664 1.00 90.15 147 GLU B N 1
ATOM 3791 C CA . GLU B 1 147 ? 14.003 -111.505 12.646 1.00 89.37 147 GLU B CA 1
ATOM 3792 C C . GLU B 1 147 ? 13.399 -110.088 12.757 1.00 88.21 147 GLU B C 1
ATOM 3793 O O . GLU B 1 147 ? 13.696 -109.333 13.698 1.00 88.07 147 GLU B O 1
ATOM 3799 N N . ILE B 1 148 ? 12.557 -109.754 11.777 1.00 86.66 148 ILE B N 1
ATOM 3800 C CA . ILE B 1 148 ? 11.803 -108.500 11.720 1.00 84.81 148 ILE B CA 1
ATOM 3801 C C . ILE B 1 148 ? 10.308 -108.783 11.961 1.00 83.36 148 ILE B C 1
ATOM 3802 O O . ILE B 1 148 ? 9.587 -107.916 12.481 1.00 83.22 148 ILE B O 1
ATOM 3807 N N . ILE B 1 149 ? 9.864 -109.997 11.594 1.00 81.14 149 ILE B N 1
ATOM 3808 C CA . ILE B 1 149 ? 8.479 -110.452 11.825 1.00 78.74 149 ILE B CA 1
ATOM 3809 C C . ILE B 1 149 ? 8.449 -111.764 12.616 1.00 77.05 149 ILE B C 1
ATOM 3810 O O . ILE B 1 149 ? 9.062 -112.750 12.225 1.00 76.78 149 ILE B O 1
ATOM 3815 N N . ASN B 1 150 ? 7.743 -111.743 13.742 1.00 74.97 150 ASN B N 1
ATOM 3816 C CA . ASN B 1 150 ? 7.449 -112.924 14.535 1.00 72.52 150 ASN B CA 1
ATOM 3817 C C . ASN B 1 150 ? 6.099 -113.459 14.092 1.00 71.16 150 ASN B C 1
ATOM 3818 O O . ASN B 1 150 ? 5.071 -112.808 14.329 1.00 71.18 150 ASN B O 1
ATOM 3823 N N . ARG B 1 151 ? 6.092 -114.636 13.459 1.00 69.15 151 ARG B N 1
ATOM 3824 C CA . ARG B 1 151 ? 4.874 -115.181 12.826 1.00 66.41 151 ARG B CA 1
ATOM 3825 C C . ARG B 1 151 ? 3.854 -115.664 13.830 1.00 65.38 151 ARG B C 1
ATOM 3826 O O . ARG B 1 151 ? 2.657 -115.576 13.577 1.00 65.07 151 ARG B O 1
ATOM 3834 N N . GLU B 1 152 ? 4.332 -116.181 14.961 1.00 64.69 152 GLU B N 1
ATOM 3835 C CA . GLU B 1 152 ? 3.442 -116.621 16.046 1.00 64.61 152 GLU B CA 1
ATOM 3836 C C . GLU B 1 152 ? 2.718 -115.454 16.714 1.00 62.82 152 GLU B C 1
ATOM 3837 O O . GLU B 1 152 ? 1.585 -115.596 17.175 1.00 62.33 152 GLU B O 1
ATOM 3843 N N . ARG B 1 153 ? 3.402 -114.314 16.765 1.00 61.33 153 ARG B N 1
ATOM 3844 C CA . ARG B 1 153 ? 2.849 -113.056 17.269 1.00 59.76 153 ARG B CA 1
ATOM 3845 C C . ARG B 1 153 ? 1.718 -112.614 16.363 1.00 59.34 153 ARG B C 1
ATOM 3846 O O . ARG B 1 153 ? 0.668 -112.157 16.809 1.00 59.02 153 ARG B O 1
ATOM 3854 N N . GLU B 1 154 ? 1.972 -112.745 15.072 1.00 59.12 154 GLU B N 1
ATOM 3855 C CA . GLU B 1 154 ? 1.064 -112.280 14.062 1.00 59.66 154 GLU B CA 1
ATOM 3856 C C . GLU B 1 154 ? -0.185 -113.159 14.026 1.00 59.61 154 GLU B C 1
ATOM 3857 O O . GLU B 1 154 ? -1.290 -112.658 13.818 1.00 59.86 154 GLU B O 1
ATOM 3863 N N . LYS B 1 155 ? -0.003 -114.442 14.306 1.00 59.65 155 LYS B N 1
ATOM 3864 C CA . LYS B 1 155 ? -1.081 -115.400 14.387 1.00 60.04 155 LYS B CA 1
ATOM 3865 C C . LYS B 1 155 ? -2.000 -115.179 15.604 1.00 60.79 155 LYS B C 1
ATOM 3866 O O . LYS B 1 155 ? -3.246 -115.243 15.462 1.00 60.65 155 LYS B O 1
ATOM 3872 N N . LYS B 1 156 ? -1.399 -114.961 16.792 1.00 60.82 156 LYS B N 1
ATOM 3873 C CA . LYS B 1 156 ? -2.156 -114.615 17.999 1.00 61.22 156 LYS B CA 1
ATOM 3874 C C . LYS B 1 156 ? -2.903 -113.291 17.849 1.00 61.27 156 LYS B C 1
ATOM 3875 O O . LYS B 1 156 ? -4.026 -113.153 18.333 1.00 61.66 156 LYS B O 1
ATOM 3881 N N . ILE B 1 157 ? -2.279 -112.314 17.199 1.00 60.89 157 ILE B N 1
ATOM 3882 C CA . ILE B 1 157 ? -2.883 -110.990 17.068 1.00 61.06 157 ILE B CA 1
ATOM 3883 C C . ILE B 1 157 ? -3.998 -111.004 16.054 1.00 61.33 157 ILE B C 1
ATOM 3884 O O . ILE B 1 157 ? -5.025 -110.390 16.257 1.00 61.33 157 ILE B O 1
ATOM 3889 N N . SER B 1 158 ? -3.775 -111.723 14.960 1.00 62.62 158 SER B N 1
ATOM 3890 C CA . SER B 1 158 ? -4.750 -111.866 13.894 1.00 63.11 158 SER B CA 1
ATOM 3891 C C . SER B 1 158 ? -6.076 -112.450 14.393 1.00 63.36 158 SER B C 1
ATOM 3892 O O . SER B 1 158 ? -7.121 -112.121 13.848 1.00 63.01 158 SER B O 1
ATOM 3895 N N . CYS B 1 159 ? -6.030 -113.314 15.403 1.00 64.30 159 CYS B N 1
ATOM 3896 C CA . CYS B 1 159 ? -7.247 -113.805 16.030 1.00 66.80 159 CYS B CA 1
ATOM 3897 C C . CYS B 1 159 ? -8.098 -112.733 16.718 1.00 66.87 159 CYS B C 1
ATOM 3898 O O . CYS B 1 159 ? -9.334 -112.792 16.655 1.00 67.28 159 CYS B O 1
ATOM 3901 N N . ILE B 1 160 ? -7.443 -111.791 17.396 1.00 66.76 160 ILE B N 1
ATOM 3902 C CA . ILE B 1 160 ? -8.125 -110.769 18.158 1.00 67.53 160 ILE B CA 1
ATOM 3903 C C . ILE B 1 160 ? -8.717 -109.732 17.238 1.00 67.38 160 ILE B C 1
ATOM 3904 O O . ILE B 1 160 ? -9.739 -109.136 17.540 1.00 67.78 160 ILE B O 1
ATOM 3909 N N . LEU B 1 161 ? -8.051 -109.496 16.121 1.00 67.71 161 LEU B N 1
ATOM 3910 C CA . LEU B 1 161 ? -8.479 -108.478 15.184 1.00 68.06 161 LEU B CA 1
ATOM 3911 C C . LEU B 1 161 ? -9.659 -108.943 14.370 1.00 68.56 161 LEU B C 1
ATOM 3912 O O . LEU B 1 161 ? -10.536 -108.147 14.053 1.00 69.02 161 LEU B O 1
ATOM 3917 N N . TYR B 1 162 ? -9.679 -110.229 14.041 1.00 69.32 162 TYR B N 1
ATOM 3918 C CA . TYR B 1 162 ? -10.809 -110.834 13.347 1.00 70.32 162 TYR B CA 1
ATOM 3919 C C . TYR B 1 162 ? -12.044 -110.848 14.259 1.00 71.32 162 TYR B C 1
ATOM 3920 O O . TYR B 1 162 ? -13.160 -110.443 13.839 1.00 70.94 162 TYR B O 1
ATOM 3929 N N . ASN B 1 163 ? -11.829 -111.295 15.508 1.00 72.35 163 ASN B N 1
ATOM 3930 C CA . ASN B 1 163 ? -12.882 -111.310 16.525 1.00 73.85 163 ASN B CA 1
ATOM 3931 C C . ASN B 1 163 ? -13.551 -109.957 16.777 1.00 74.02 163 ASN B C 1
ATOM 3932 O O . ASN B 1 163 ? -14.749 -109.901 17.023 1.00 74.40 163 ASN B O 1
ATOM 3937 N N . LYS B 1 164 ? -12.776 -108.879 16.715 1.00 74.31 164 LYS B N 1
ATOM 3938 C CA . LYS B 1 164 ? -13.298 -107.529 16.903 1.00 74.77 164 LYS B CA 1
ATOM 3939 C C . LYS B 1 164 ? -13.600 -106.827 15.567 1.00 75.13 164 LYS B C 1
ATOM 3940 O O . LYS B 1 164 ? -13.870 -105.628 15.544 1.00 75.70 164 LYS B O 1
ATOM 3946 N N . ASN B 1 165 ? -13.547 -107.572 14.461 1.00 75.41 165 ASN B N 1
ATOM 3947 C CA . ASN B 1 165 ? -13.948 -107.072 13.136 1.00 75.66 165 ASN B CA 1
ATOM 3948 C C . ASN B 1 165 ? -13.131 -105.905 12.611 1.00 75.42 165 ASN B C 1
ATOM 3949 O O . ASN B 1 165 ? -13.661 -105.034 11.918 1.00 75.69 165 ASN B O 1
ATOM 3954 N N . ILE B 1 166 ? -11.842 -105.877 12.933 1.00 75.20 166 ILE B N 1
ATOM 3955 C CA . ILE B 1 166 ? -10.956 -104.858 12.375 1.00 74.76 166 ILE B CA 1
ATOM 3956 C C . ILE B 1 166 ? -10.073 -105.432 11.249 1.00 74.07 166 ILE B C 1
ATOM 3957 O O . ILE B 1 166 ? -9.575 -104.681 10.383 1.00 74.07 166 ILE B O 1
ATOM 3962 N N . ALA B 1 167 ? -9.918 -106.761 11.252 1.00 72.99 167 ALA B N 1
ATOM 3963 C CA . ALA B 1 167 ? -9.183 -107.466 10.197 1.00 72.53 167 ALA B CA 1
ATOM 3964 C C . ALA B 1 167 ? -9.936 -108.684 9.646 1.00 71.94 167 ALA B C 1
ATOM 3965 O O . ALA B 1 167 ? -10.821 -109.228 10.311 1.00 70.85 167 ALA B O 1
ATOM 3967 N N . LYS B 1 168 ? -9.553 -109.111 8.436 1.00 71.69 168 LYS B N 1
ATOM 3968 C CA . LYS B 1 168 ? -10.200 -110.242 7.748 1.00 72.12 168 LYS B CA 1
ATOM 3969 C C . LYS B 1 168 ? -9.838 -111.595 8.346 1.00 71.54 168 LYS B C 1
ATOM 3970 O O . LYS B 1 168 ? -8.883 -111.710 9.113 1.00 72.26 168 LYS B O 1
ATOM 3976 N N . LYS B 1 169 ? -10.595 -112.624 7.999 1.00 70.67 169 LYS B N 1
ATOM 3977 C CA . LYS B 1 169 ? -10.304 -113.956 8.513 1.00 70.63 169 LYS B CA 1
ATOM 3978 C C . LYS B 1 169 ? -9.083 -114.563 7.786 1.00 70.41 169 LYS B C 1
ATOM 3979 O O . LYS B 1 169 ? -8.957 -114.432 6.547 1.00 71.31 169 LYS B O 1
ATOM 3985 N N . ILE B 1 170 ? -8.183 -115.193 8.548 1.00 68.92 170 ILE B N 1
ATOM 3986 C CA . ILE B 1 170 ? -7.089 -115.964 7.966 1.00 67.76 170 ILE B CA 1
ATOM 3987 C C . ILE B 1 170 ? -7.391 -117.429 8.210 1.00 67.95 170 ILE B C 1
ATOM 3988 O O . ILE B 1 170 ? -7.352 -117.896 9.349 1.00 67.90 170 ILE B O 1
ATOM 3993 N N . TYR B 1 171 ? -7.709 -118.147 7.135 1.00 67.92 171 TYR B N 1
ATOM 3994 C CA . TYR B 1 171 ? -8.288 -119.489 7.245 1.00 67.33 171 TYR B CA 1
ATOM 3995 C C . TYR B 1 171 ? -7.274 -120.520 7.718 1.00 67.08 171 TYR B C 1
ATOM 3996 O O . TYR B 1 171 ? -7.630 -121.490 8.435 1.00 66.46 171 TYR B O 1
ATOM 4005 N N . VAL B 1 172 ? -6.018 -120.308 7.297 1.00 67.00 172 VAL B N 1
ATOM 4006 C CA . VAL B 1 172 ? -4.954 -121.292 7.537 1.00 67.09 172 VAL B CA 1
ATOM 4007 C C . VAL B 1 172 ? -3.553 -120.652 7.490 1.00 66.32 172 VAL B C 1
ATOM 4008 O O . VAL B 1 172 ? -3.238 -119.866 6.590 1.00 65.79 172 VAL B O 1
ATOM 4012 N N . PHE B 1 173 ? -2.743 -120.983 8.496 1.00 65.87 173 PHE B N 1
ATOM 4013 C CA . PHE B 1 173 ? -1.331 -120.569 8.558 1.00 65.33 173 PHE B CA 1
ATOM 4014 C C . PHE B 1 173 ? -0.426 -121.748 8.223 1.00 65.04 173 PHE B C 1
ATOM 4015 O O . PHE B 1 173 ? -0.612 -122.865 8.759 1.00 65.03 173 PHE B O 1
ATOM 4023 N N . PHE B 1 174 ? 0.539 -121.507 7.335 1.00 63.87 174 PHE B N 1
ATOM 4024 C CA . PHE B 1 174 ? 1.578 -122.508 7.069 1.00 63.40 174 PHE B CA 1
ATOM 4025 C C . PHE B 1 174 ? 2.975 -121.862 7.035 1.00 63.99 174 PHE B C 1
ATOM 4026 O O . PHE B 1 174 ? 3.108 -120.629 6.897 1.00 63.69 174 PHE B O 1
ATOM 4034 N N . THR B 1 175 ? 4.008 -122.701 7.147 1.00 64.22 175 THR B N 1
ATOM 4035 C CA . THR B 1 175 ? 5.360 -122.206 7.340 1.00 64.14 175 THR B CA 1
ATOM 4036 C C . THR B 1 175 ? 5.713 -121.009 6.465 1.00 63.56 175 THR B C 1
ATOM 4037 O O . THR B 1 175 ? 6.155 -119.970 6.976 1.00 64.80 175 THR B O 1
ATOM 4041 N N . ASN B 1 176 ? 5.541 -121.143 5.155 1.00 62.23 176 ASN B N 1
ATOM 4042 C CA . ASN B 1 176 ? 5.957 -120.080 4.223 1.00 60.10 176 ASN B CA 1
ATOM 4043 C C . ASN B 1 176 ? 4.811 -119.223 3.660 1.00 59.30 176 ASN B C 1
ATOM 4044 O O . ASN B 1 176 ? 4.990 -118.492 2.673 1.00 58.56 176 ASN B O 1
ATOM 4049 N N . GLY B 1 177 ? 3.641 -119.310 4.287 1.00 58.32 177 GLY B N 1
ATOM 4050 C CA . GLY B 1 177 ? 2.552 -118.407 3.931 1.00 58.13 177 GLY B CA 1
ATOM 4051 C C . GLY B 1 177 ? 1.223 -118.681 4.596 1.00 58.09 177 GLY B C 1
ATOM 4052 O O . GLY B 1 177 ? 1.109 -119.441 5.569 1.00 57.64 177 GLY B O 1
ATOM 4053 N N . ARG B 1 178 ? 0.194 -118.067 4.042 1.00 58.60 178 ARG B N 1
ATOM 4054 C CA . ARG B 1 178 ? -1.156 -118.287 4.551 1.00 59.70 178 ARG B CA 1
ATOM 4055 C C . ARG B 1 178 ? -2.219 -118.175 3.443 1.00 59.62 178 ARG B C 1
ATOM 4056 O O . ARG B 1 178 ? -1.950 -117.685 2.323 1.00 58.81 178 ARG B O 1
ATOM 4064 N N . ILE B 1 179 ? -3.421 -118.641 3.770 1.00 60.07 179 ILE B N 1
ATOM 4065 C CA . ILE B 1 179 ? -4.609 -118.353 2.969 1.00 60.39 179 ILE B CA 1
ATOM 4066 C C . ILE B 1 179 ? -5.614 -117.545 3.791 1.00 61.45 179 ILE B C 1
ATOM 4067 O O . ILE B 1 179 ? -6.066 -117.955 4.877 1.00 60.49 179 ILE B O 1
ATOM 4072 N N . GLU B 1 180 ? -5.947 -116.376 3.267 1.00 62.86 180 GLU B N 1
ATOM 4073 C CA . GLU B 1 180 ? -6.863 -115.487 3.955 1.00 64.84 180 GLU B CA 1
ATOM 4074 C C . GLU B 1 180 ? -8.090 -115.075 3.096 1.00 65.41 180 GLU B C 1
ATOM 4075 O O . GLU B 1 180 ? -8.169 -115.381 1.890 1.00 64.73 180 GLU B O 1
ATOM 4081 N N . GLU B 1 181 ? -9.047 -114.402 3.744 1.00 66.14 181 GLU B N 1
ATOM 4082 C CA . GLU B 1 181 ? -10.176 -113.787 3.055 1.00 66.95 181 GLU B CA 1
ATOM 4083 C C . GLU B 1 181 ? -9.695 -112.779 2.041 1.00 67.04 181 GLU B C 1
ATOM 4084 O O . GLU B 1 181 ? -8.775 -112.013 2.320 1.00 66.46 181 GLU B O 1
ATOM 4090 N N . PHE B 1 182 ? -10.341 -112.780 0.873 1.00 67.96 182 PHE B N 1
ATOM 4091 C CA . PHE B 1 182 ? -10.053 -111.793 -0.157 1.00 68.82 182 PHE B CA 1
ATOM 4092 C C . PHE B 1 182 ? -10.665 -110.424 0.167 1.00 70.17 182 PHE B C 1
ATOM 4093 O O . PHE B 1 182 ? -11.707 -110.329 0.792 1.00 70.10 182 PHE B O 1
ATOM 4101 N N . MET B 1 183 ? -9.974 -109.378 -0.275 1.00 72.31 183 MET B N 1
ATOM 4102 C CA . MET B 1 183 ? -10.254 -107.988 0.078 1.00 74.09 183 MET B CA 1
ATOM 4103 C C . MET B 1 183 ? -10.734 -107.186 -1.144 1.00 74.32 183 MET B C 1
ATOM 4104 O O . MET B 1 183 ? -9.938 -106.836 -2.068 1.00 74.02 183 MET B O 1
ATOM 4109 N N . ASP B 1 184 ? -12.038 -106.894 -1.140 1.00 74.57 184 ASP B N 1
ATOM 4110 C CA . ASP B 1 184 ? -12.603 -106.022 -2.155 1.00 75.31 184 ASP B CA 1
ATOM 4111 C C . ASP B 1 184 ? -12.297 -104.567 -1.807 1.00 74.91 184 ASP B C 1
ATOM 4112 O O . ASP B 1 184 ? -12.605 -104.112 -0.694 1.00 75.48 184 ASP B O 1
ATOM 4117 N N . GLY B 1 185 ? -11.676 -103.842 -2.739 1.00 73.61 185 GLY B N 1
ATOM 4118 C CA . GLY B 1 185 ? -11.352 -102.424 -2.505 1.00 71.60 185 GLY B CA 1
ATOM 4119 C C . GLY B 1 185 ? -10.040 -102.045 -3.142 1.00 69.92 185 GLY B C 1
ATOM 4120 O O . GLY B 1 185 ? -9.473 -102.843 -3.874 1.00 70.25 185 GLY B O 1
ATOM 4121 N N . TYR B 1 186 ? -9.564 -100.830 -2.883 1.00 68.43 186 TYR B N 1
ATOM 4122 C CA . TYR B 1 186 ? -8.277 -100.379 -3.413 1.00 67.29 186 TYR B CA 1
ATOM 4123 C C . TYR B 1 186 ? -7.429 -99.694 -2.320 1.00 66.60 186 TYR B C 1
ATOM 4124 O O . TYR B 1 186 ? -7.952 -99.102 -1.363 1.00 66.06 186 TYR B O 1
ATOM 4133 N N . ALA B 1 187 ? -6.117 -99.758 -2.492 1.00 65.80 187 ALA B N 1
ATOM 4134 C CA . ALA B 1 187 ? -5.182 -99.192 -1.539 1.00 65.09 187 ALA B CA 1
ATOM 4135 C C . ALA B 1 187 ? -5.017 -97.689 -1.749 1.00 64.92 187 ALA B C 1
ATOM 4136 O O . ALA B 1 187 ? -4.887 -97.238 -2.890 1.00 64.51 187 ALA B O 1
ATOM 4138 N N . LEU B 1 188 ? -4.989 -96.925 -0.645 1.00 64.47 188 LEU B N 1
ATOM 4139 C CA . LEU B 1 188 ? -4.831 -95.454 -0.697 1.00 63.41 188 LEU B CA 1
ATOM 4140 C C . LEU B 1 188 ? -3.432 -95.023 -1.107 1.00 62.53 188 LEU B C 1
ATOM 4141 O O . LEU B 1 188 ? -2.517 -95.841 -1.167 1.00 61.97 188 LEU B O 1
ATOM 4146 N N . SER B 1 189 ? -3.283 -93.723 -1.378 1.00 62.08 189 SER B N 1
ATOM 4147 C CA . SER B 1 189 ? -1.990 -93.131 -1.706 1.00 61.49 189 SER B CA 1
ATOM 4148 C C . SER B 1 189 ? -1.546 -92.139 -0.646 1.00 60.30 189 SER B C 1
ATOM 4149 O O . SER B 1 189 ? -2.280 -91.849 0.289 1.00 60.38 189 SER B O 1
ATOM 4152 N N . ARG B 1 190 ? -0.343 -91.610 -0.795 1.00 59.67 190 ARG B N 1
ATOM 4153 C CA . ARG B 1 190 ? 0.235 -90.726 0.208 1.00 59.06 190 ARG B CA 1
ATOM 4154 C C . ARG B 1 190 ? -0.447 -89.338 0.231 1.00 60.03 190 ARG B C 1
ATOM 4155 O O . ARG B 1 190 ? -0.396 -88.595 1.237 1.00 60.20 190 ARG B O 1
ATOM 4163 N N . GLU B 1 191 ? -1.094 -88.994 -0.880 1.00 60.31 191 GLU B N 1
ATOM 4164 C CA . GLU B 1 191 ? -1.909 -87.786 -0.944 1.00 60.15 191 GLU B CA 1
ATOM 4165 C C . GLU B 1 191 ? -3.307 -88.038 -0.374 1.00 59.56 191 GLU B C 1
ATOM 4166 O O . GLU B 1 191 ? -3.938 -87.115 0.180 1.00 60.18 191 GLU B O 1
ATOM 4172 N N . ASP B 1 192 ? -3.778 -89.286 -0.475 1.00 59.09 192 ASP B N 1
ATOM 4173 C CA . ASP B 1 192 ? -5.061 -89.664 0.110 1.00 58.93 192 ASP B CA 1
ATOM 4174 C C . ASP B 1 192 ? -5.070 -89.615 1.653 1.00 58.51 192 ASP B C 1
ATOM 4175 O O . ASP B 1 192 ? -6.018 -89.128 2.271 1.00 58.86 192 ASP B O 1
ATOM 4180 N N . ILE B 1 193 ? -4.022 -90.142 2.278 1.00 57.63 193 ILE B N 1
ATOM 4181 C CA . ILE B 1 193 ? -3.934 -90.175 3.741 1.00 56.33 193 ILE B CA 1
ATOM 4182 C C . ILE B 1 193 ? -3.734 -88.770 4.324 1.00 56.53 193 ILE B C 1
ATOM 4183 O O . ILE B 1 193 ? -4.095 -88.514 5.475 1.00 56.57 193 ILE B O 1
ATOM 4188 N N . LYS B 1 194 ? -3.198 -87.857 3.512 1.00 56.83 194 LYS B N 1
ATOM 4189 C CA . LYS B 1 194 ? -3.092 -86.448 3.889 1.00 57.81 194 LYS B CA 1
ATOM 4190 C C . LYS B 1 194 ? -4.443 -85.717 3.842 1.00 58.80 194 LYS B C 1
ATOM 4191 O O . LYS B 1 194 ? -4.635 -84.702 4.497 1.00 58.95 194 LYS B O 1
ATOM 4197 N N . ASN B 1 195 ? -5.369 -86.263 3.056 1.00 60.42 195 ASN B N 1
ATOM 4198 C CA . ASN B 1 195 ? -6.664 -85.670 2.788 1.00 61.92 195 ASN B CA 1
ATOM 4199 C C . ASN B 1 195 ? -7.560 -85.686 4.031 1.00 62.49 195 ASN B C 1
ATOM 4200 O O . ASN B 1 195 ? -7.859 -86.762 4.556 1.00 63.11 195 ASN B O 1
ATOM 4205 N N . PRO B 1 196 ? -8.007 -84.498 4.503 1.00 62.73 196 PRO B N 1
ATOM 4206 C CA . PRO B 1 196 ? -8.897 -84.373 5.671 1.00 62.59 196 PRO B CA 1
ATOM 4207 C C . PRO B 1 196 ? -10.085 -85.312 5.670 1.00 63.11 196 PRO B C 1
ATOM 4208 O O . PRO B 1 196 ? -10.544 -85.688 6.739 1.00 63.57 196 PRO B O 1
ATOM 4212 N N . LYS B 1 197 ? -10.579 -85.661 4.483 1.00 63.80 197 LYS B N 1
ATOM 4213 C CA . LYS B 1 197 ? -11.660 -86.634 4.301 1.00 64.48 197 LYS B CA 1
ATOM 4214 C C . LYS B 1 197 ? -11.255 -88.024 4.787 1.00 64.04 197 LYS B C 1
ATOM 4215 O O . LYS B 1 197 ? -12.006 -88.674 5.513 1.00 64.16 197 LYS B O 1
ATOM 4221 N N . PHE B 1 198 ? -10.078 -88.477 4.350 1.00 63.39 198 PHE B N 1
ATOM 4222 C CA . PHE B 1 198 ? -9.587 -89.806 4.679 1.00 62.47 198 PHE B CA 1
ATOM 4223 C C . PHE B 1 198 ? -8.986 -89.851 6.072 1.00 61.76 198 PHE B C 1
ATOM 4224 O O . PHE B 1 198 ? -9.137 -90.846 6.773 1.00 62.26 198 PHE B O 1
ATOM 4232 N N . GLN B 1 199 ? -8.341 -88.761 6.481 1.00 60.81 199 GLN B N 1
ATOM 4233 C CA . GLN B 1 199 ? -7.692 -88.702 7.783 1.00 60.61 199 GLN B CA 1
ATOM 4234 C C . GLN B 1 199 ? -8.668 -88.741 8.954 1.00 60.77 199 GLN B C 1
ATOM 4235 O O . GLN B 1 199 ? -8.309 -89.172 10.060 1.00 61.64 199 GLN B O 1
ATOM 4241 N N . LYS B 1 200 ? -9.916 -88.364 8.688 1.00 60.69 200 LYS B N 1
ATOM 4242 C CA . LYS B 1 200 ? -11.012 -88.587 9.618 1.00 60.06 200 LYS B CA 1
ATOM 4243 C C . LYS B 1 200 ? -11.327 -90.074 9.808 1.00 59.22 200 LYS B C 1
ATOM 4244 O O . LYS B 1 200 ? -11.616 -90.537 10.923 1.00 58.84 200 LYS B O 1
ATOM 4250 N N . LEU B 1 201 ? -11.300 -90.810 8.704 1.00 58.10 201 LEU B N 1
ATOM 4251 C CA . LEU B 1 201 ? -11.773 -92.188 8.713 1.00 56.87 201 LEU B CA 1
ATOM 4252 C C . LEU B 1 201 ? -10.681 -93.111 9.185 1.00 55.15 201 LEU B C 1
ATOM 4253 O O . LEU B 1 201 ? -10.951 -94.162 9.726 1.00 55.08 201 LEU B O 1
ATOM 4258 N N . ILE B 1 202 ? -9.443 -92.708 8.939 1.00 54.14 202 ILE B N 1
ATOM 4259 C CA . ILE B 1 202 ? -8.259 -93.433 9.404 1.00 52.41 202 ILE B CA 1
ATOM 4260 C C . ILE B 1 202 ? -8.159 -93.305 10.909 1.00 51.98 202 ILE B C 1
ATOM 4261 O O . ILE B 1 202 ? -7.972 -94.297 11.599 1.00 52.92 202 ILE B O 1
ATOM 4266 N N . ALA B 1 203 ? -8.334 -92.089 11.405 1.00 51.37 203 ALA B N 1
ATOM 4267 C CA . ALA B 1 203 ? -8.281 -91.812 12.830 1.00 51.29 203 ALA B CA 1
ATOM 4268 C C . ALA B 1 203 ? -9.310 -92.584 13.649 1.00 51.46 203 ALA B C 1
ATOM 4269 O O . ALA B 1 203 ? -8.981 -93.110 14.734 1.00 51.02 203 ALA B O 1
ATOM 4271 N N . LYS B 1 204 ? -10.541 -92.649 13.125 1.00 51.52 204 LYS B N 1
ATOM 4272 C CA . LYS B 1 204 ? -11.657 -93.361 13.761 1.00 51.36 204 LYS B CA 1
ATOM 4273 C C . LYS B 1 204 ? -11.425 -94.861 13.789 1.00 51.03 204 LYS B C 1
ATOM 4274 O O . LYS B 1 204 ? -11.759 -95.529 14.769 1.00 50.69 204 LYS B O 1
ATOM 4280 N N . ASN B 1 205 ? -10.856 -95.376 12.702 1.00 50.68 205 ASN B N 1
ATOM 4281 C CA . ASN B 1 205 ? -10.471 -96.778 12.612 1.00 50.50 205 ASN B CA 1
ATOM 4282 C C . ASN B 1 205 ? -9.232 -97.118 13.453 1.00 50.43 205 ASN B C 1
ATOM 4283 O O . ASN B 1 205 ? -9.154 -98.247 13.984 1.00 50.53 205 ASN B O 1
ATOM 4288 N N . LEU B 1 206 ? -8.291 -96.157 13.580 1.00 49.30 206 LEU B N 1
ATOM 4289 C CA . LEU B 1 206 ? -7.121 -96.335 14.461 1.00 48.39 206 LEU B CA 1
ATOM 4290 C C . LEU B 1 206 ? -7.507 -96.376 15.939 1.00 49.05 206 LEU B C 1
ATOM 4291 O O . LEU B 1 206 ? -6.921 -97.128 16.714 1.00 48.56 206 LEU B O 1
ATOM 4296 N N . LYS B 1 207 ? -8.502 -95.571 16.318 1.00 49.81 207 LYS B N 1
ATOM 4297 C CA . LYS B 1 207 ? -8.987 -95.522 17.693 1.00 50.36 207 LYS B CA 1
ATOM 4298 C C . LYS B 1 207 ? -9.679 -96.825 18.057 1.00 50.43 207 LYS B C 1
ATOM 4299 O O . LYS B 1 207 ? -9.524 -97.316 19.160 1.00 51.33 207 LYS B O 1
ATOM 4305 N N . LEU B 1 208 ? -10.447 -97.382 17.128 1.00 51.36 208 LEU B N 1
ATOM 4306 C CA . LEU B 1 208 ? -11.089 -98.704 17.318 1.00 51.23 208 LEU B CA 1
ATOM 4307 C C . LEU B 1 208 ? -10.056 -99.774 17.586 1.00 50.68 208 LEU B C 1
ATOM 4308 O O . LEU B 1 208 ? -10.261 -100.635 18.408 1.00 51.88 208 LEU B O 1
ATOM 4313 N N . LEU B 1 209 ? -8.959 -99.721 16.846 1.00 50.51 209 LEU B N 1
ATOM 4314 C CA . LEU B 1 209 ? -7.836 -100.625 17.025 1.00 50.13 209 LEU B CA 1
ATOM 4315 C C . LEU B 1 209 ? -7.108 -100.446 18.361 1.00 50.18 209 LEU B C 1
ATOM 4316 O O . LEU B 1 209 ? -6.809 -101.438 19.043 1.00 51.05 209 LEU B O 1
ATOM 4321 N N . HIS B 1 210 ? -6.818 -99.192 18.719 1.00 49.62 210 HIS B N 1
ATOM 4322 C CA . HIS B 1 210 ? -6.169 -98.852 19.988 1.00 49.15 210 HIS B CA 1
ATOM 4323 C C . HIS B 1 210 ? -7.048 -99.165 21.197 1.00 49.83 210 HIS B C 1
ATOM 4324 O O . HIS B 1 210 ? -6.527 -99.390 22.297 1.00 49.24 210 HIS B O 1
ATOM 4331 N N . ASP B 1 211 ? -8.369 -99.168 20.991 1.00 50.76 211 ASP B N 1
ATOM 4332 C CA . ASP B 1 211 ? -9.325 -99.495 22.044 1.00 52.41 211 ASP B CA 1
ATOM 4333 C C . ASP B 1 211 ? -9.554 -100.981 22.229 1.00 53.42 211 ASP B C 1
ATOM 4334 O O . ASP B 1 211 ? -10.291 -101.373 23.108 1.00 53.67 211 ASP B O 1
ATOM 4339 N N . ILE B 1 212 ? -8.930 -101.813 21.403 1.00 55.49 212 ILE B N 1
ATOM 4340 C CA . ILE B 1 212 ? -8.991 -103.265 21.608 1.00 56.94 212 ILE B CA 1
ATOM 4341 C C . ILE B 1 212 ? -8.354 -103.616 22.960 1.00 58.35 212 ILE B C 1
ATOM 4342 O O . ILE B 1 212 ? -7.192 -103.237 23.232 1.00 57.98 212 ILE B O 1
ATOM 4347 N N . LYS B 1 213 ? -9.133 -104.301 23.798 1.00 59.45 213 LYS B N 1
ATOM 4348 C CA . LYS B 1 213 ? -8.690 -104.701 25.124 1.00 61.49 213 LYS B CA 1
ATOM 4349 C C . LYS B 1 213 ? -7.761 -105.892 25.046 1.00 61.22 213 LYS B C 1
ATOM 4350 O O . LYS B 1 213 ? -7.987 -106.810 24.265 1.00 61.74 213 LYS B O 1
ATOM 4356 N N . LEU B 1 214 ? -6.707 -105.871 25.848 1.00 62.04 214 LEU B N 1
ATOM 4357 C CA . LEU B 1 214 ? -5.779 -107.016 25.933 1.00 62.87 214 LEU B CA 1
ATOM 4358 C C . LEU B 1 214 ? -5.691 -107.562 27.367 1.00 63.79 214 LEU B C 1
ATOM 4359 O O . LEU B 1 214 ? -5.161 -106.894 28.266 1.00 63.66 214 LEU B O 1
ATOM 4364 N N . ASN B 1 215 ? -6.202 -108.775 27.580 1.00 65.05 215 ASN B N 1
ATOM 4365 C CA . ASN B 1 215 ? -6.177 -109.395 28.903 1.00 66.16 215 ASN B CA 1
ATOM 4366 C C . ASN B 1 215 ? -4.770 -109.821 29.326 1.00 66.91 215 ASN B C 1
ATOM 4367 O O . ASN B 1 215 ? -3.849 -109.900 28.496 1.00 67.21 215 ASN B O 1
ATOM 4372 N N . GLU B 1 216 ? -4.605 -110.080 30.622 1.00 67.50 216 GLU B N 1
ATOM 4373 C CA . GLU B 1 216 ? -3.301 -110.394 31.189 1.00 67.68 216 GLU B CA 1
ATOM 4374 C C . GLU B 1 216 ? -2.716 -111.647 30.573 1.00 67.42 216 GLU B C 1
ATOM 4375 O O . GLU B 1 216 ? -1.519 -111.714 30.338 1.00 67.57 216 GLU B O 1
ATOM 4381 N N . ASN B 1 217 ? -3.562 -112.634 30.295 1.00 67.53 217 ASN B N 1
ATOM 4382 C CA . ASN B 1 217 ? -3.099 -113.910 29.728 1.00 67.34 217 ASN B CA 1
ATOM 4383 C C . ASN B 1 217 ? -2.607 -113.741 28.304 1.00 66.27 217 ASN B C 1
ATOM 4384 O O . ASN B 1 217 ? -1.569 -114.289 27.919 1.00 66.35 217 ASN B O 1
ATOM 4389 N N . LEU B 1 218 ? -3.375 -112.981 27.533 1.00 64.98 218 LEU B N 1
ATOM 4390 C CA . LEU B 1 218 ? -3.033 -112.632 26.162 1.00 64.25 218 LEU B CA 1
ATOM 4391 C C . LEU B 1 218 ? -1.754 -111.798 26.061 1.00 62.21 218 LEU B C 1
ATOM 4392 O O . LEU B 1 218 ? -0.891 -112.064 25.227 1.00 61.87 218 LEU B O 1
ATOM 4397 N N . TYR B 1 219 ? -1.657 -110.785 26.920 1.00 60.68 219 TYR B N 1
ATOM 4398 C CA . TYR B 1 219 ? -0.473 -109.939 26.964 1.00 58.96 219 TYR B CA 1
ATOM 4399 C C . TYR B 1 219 ? 0.775 -110.737 27.209 1.00 59.04 219 TYR B C 1
ATOM 4400 O O . TYR B 1 219 ? 1.756 -110.577 26.498 1.00 59.06 219 TYR B O 1
ATOM 4409 N N . LYS B 1 220 ? 0.727 -111.598 28.220 1.00 59.88 220 LYS B N 1
ATOM 4410 C CA . LYS B 1 220 ? 1.881 -112.408 28.618 1.00 61.11 220 LYS B CA 1
ATOM 4411 C C . LYS B 1 220 ? 2.227 -113.471 27.566 1.00 60.35 220 LYS B C 1
ATOM 4412 O O . LYS B 1 220 ? 3.385 -113.850 27.403 1.00 60.54 220 LYS B O 1
ATOM 4418 N N . GLU B 1 221 ? 1.213 -113.924 26.844 1.00 60.41 221 GLU B N 1
ATOM 4419 C CA . GLU B 1 221 ? 1.380 -114.876 25.753 1.00 60.66 221 GLU B CA 1
ATOM 4420 C C . GLU B 1 221 ? 2.133 -114.273 24.563 1.00 59.95 221 GLU B C 1
ATOM 4421 O O . GLU B 1 221 ? 2.876 -114.975 23.881 1.00 60.01 221 GLU B O 1
ATOM 4427 N N . LEU B 1 222 ? 1.917 -112.977 24.316 1.00 59.20 222 LEU B N 1
ATOM 4428 C CA . LEU B 1 222 ? 2.701 -112.198 23.340 1.00 58.24 222 LEU B CA 1
ATOM 4429 C C . LEU B 1 222 ? 4.119 -111.867 23.799 1.00 57.46 222 LEU B C 1
ATOM 4430 O O . LEU B 1 222 ? 4.999 -111.704 22.975 1.00 57.06 222 LEU B O 1
ATOM 4435 N N . GLN B 1 223 ? 4.327 -111.720 25.109 1.00 57.37 223 GLN B N 1
ATOM 4436 C CA . GLN B 1 223 ? 5.653 -111.385 25.662 1.00 56.81 223 GLN B CA 1
ATOM 4437 C C . GLN B 1 223 ? 6.587 -112.555 25.541 1.00 57.19 223 GLN B C 1
ATOM 4438 O O . GLN B 1 223 ? 7.753 -112.399 25.235 1.00 57.68 223 GLN B O 1
ATOM 4444 N N . VAL B 1 224 ? 6.046 -113.735 25.794 1.00 58.47 224 VAL B N 1
ATOM 4445 C CA . VAL B 1 224 ? 6.762 -114.987 25.668 1.00 59.64 224 VAL B CA 1
ATOM 4446 C C . VAL B 1 224 ? 7.162 -115.238 24.206 1.00 60.43 224 VAL B C 1
ATOM 4447 O O . VAL B 1 224 ? 8.277 -115.686 23.921 1.00 61.12 224 VAL B O 1
ATOM 4451 N N . THR B 1 225 ? 6.259 -114.910 23.281 1.00 61.37 225 THR B N 1
ATOM 4452 C CA . THR B 1 225 ? 6.513 -115.111 21.859 1.00 61.88 225 THR B CA 1
ATOM 4453 C C . THR B 1 225 ? 7.642 -114.246 21.268 1.00 61.74 225 THR B C 1
ATOM 4454 O O . THR B 1 225 ? 8.242 -114.644 20.278 1.00 63.03 225 THR B O 1
ATOM 4458 N N . GLN B 1 226 ? 7.917 -113.071 21.855 1.00 60.97 226 GLN B N 1
ATOM 4459 C CA . GLN B 1 226 ? 8.984 -112.170 21.378 1.00 58.85 226 GLN B CA 1
ATOM 4460 C C . GLN B 1 226 ? 10.068 -111.969 22.418 1.00 58.25 226 GLN B C 1
ATOM 4461 O O . GLN B 1 226 ? 11.054 -111.288 22.144 1.00 58.50 226 GLN B O 1
ATOM 4467 N N . LYS B 1 227 ? 9.890 -112.565 23.605 1.00 57.14 227 LYS B N 1
ATOM 4468 C CA . LYS B 1 227 ? 10.830 -112.429 24.732 1.00 56.43 227 LYS B CA 1
ATOM 4469 C C . LYS B 1 227 ? 10.958 -110.980 25.209 1.00 54.52 227 LYS B C 1
ATOM 4470 O O . LYS B 1 227 ? 12.058 -110.459 25.418 1.00 53.21 227 LYS B O 1
ATOM 4476 N N . VAL B 1 228 ? 9.803 -110.335 25.357 1.00 53.59 228 VAL B N 1
ATOM 4477 C CA . VAL B 1 228 ? 9.723 -108.977 25.892 1.00 51.93 228 VAL B CA 1
ATOM 4478 C C . VAL B 1 228 ? 9.392 -109.055 27.381 1.00 51.81 228 VAL B C 1
ATOM 4479 O O . VAL B 1 228 ? 8.350 -109.585 27.754 1.00 51.98 228 VAL B O 1
ATOM 4483 N N . PRO B 1 229 ? 10.307 -108.576 28.240 1.00 51.84 229 PRO B N 1
ATOM 4484 C CA . PRO B 1 229 ? 10.069 -108.605 29.695 1.00 51.61 229 PRO B CA 1
ATOM 4485 C C . PRO B 1 229 ? 9.198 -107.504 30.237 1.00 51.16 229 PRO B C 1
ATOM 4486 O O . PRO B 1 229 ? 8.951 -106.495 29.559 1.00 52.66 229 PRO B O 1
ATOM 4490 N N . GLY B 1 230 ? 8.754 -107.696 31.475 1.00 50.18 230 GLY B N 1
ATOM 4491 C CA . GLY B 1 230 ? 8.069 -106.664 32.229 1.00 48.45 230 GLY B CA 1
ATOM 4492 C C . GLY B 1 230 ? 6.591 -106.905 32.338 1.00 46.46 230 GLY B C 1
ATOM 4493 O O . GLY B 1 230 ? 6.098 -107.974 32.050 1.00 45.75 230 GLY B O 1
ATOM 4494 N N . THR B 1 231 ? 5.889 -105.857 32.728 1.00 45.80 231 THR B N 1
ATOM 4495 C CA . THR B 1 231 ? 4.466 -105.930 32.933 1.00 45.54 231 THR B CA 1
ATOM 4496 C C . THR B 1 231 ? 3.787 -104.950 31.995 1.00 44.97 231 THR B C 1
ATOM 4497 O O . THR B 1 231 ? 4.120 -103.762 31.978 1.00 44.88 231 THR B O 1
ATOM 4501 N N . ARG B 1 232 ? 2.797 -105.468 31.259 1.00 45.11 232 ARG B N 1
ATOM 4502 C CA . ARG B 1 232 ? 2.092 -104.745 30.197 1.00 44.74 232 ARG B CA 1
ATOM 4503 C C . ARG B 1 232 ? 3.043 -103.885 29.360 1.00 43.18 232 ARG B C 1
ATOM 4504 O O . ARG B 1 232 ? 2.789 -102.679 29.203 1.00 43.79 232 ARG B O 1
ATOM 4512 N N . PRO B 1 233 ? 4.136 -104.490 28.836 1.00 41.55 233 PRO B N 1
ATOM 4513 C CA . PRO B 1 233 ? 5.180 -103.661 28.281 1.00 41.66 233 PRO B CA 1
ATOM 4514 C C . PRO B 1 233 ? 4.971 -103.183 26.816 1.00 41.73 233 PRO B C 1
ATOM 4515 O O . PRO B 1 233 ? 4.219 -103.808 26.048 1.00 42.61 233 PRO B O 1
ATOM 4519 N N . SER B 1 234 ? 5.613 -102.066 26.457 1.00 40.93 234 SER B N 1
ATOM 4520 C CA . SER B 1 234 ? 5.764 -101.669 25.066 1.00 39.62 234 SER B CA 1
ATOM 4521 C C . SER B 1 234 ? 6.756 -102.599 24.346 1.00 39.76 234 SER B C 1
ATOM 4522 O O . SER B 1 234 ? 7.856 -102.909 24.854 1.00 39.48 234 SER B O 1
ATOM 4525 N N . PHE B 1 235 ? 6.373 -103.042 23.147 1.00 39.37 235 PHE B N 1
ATOM 4526 C CA . PHE B 1 235 ? 7.272 -103.901 22.368 1.00 38.81 235 PHE B CA 1
ATOM 4527 C C . PHE B 1 235 ? 8.217 -103.049 21.535 1.00 38.99 235 PHE B C 1
ATOM 4528 O O . PHE B 1 235 ? 9.230 -103.546 21.054 1.00 40.84 235 PHE B O 1
ATOM 4536 N N . LEU B 1 236 ? 7.898 -101.757 21.420 1.00 39.01 236 LEU B N 1
ATOM 4537 C CA . LEU B 1 236 ? 8.685 -100.776 20.656 1.00 39.40 236 LEU B CA 1
ATOM 4538 C C . LEU B 1 236 ? 10.218 -100.744 20.905 1.00 39.27 236 LEU B C 1
ATOM 4539 O O . LEU B 1 236 ? 11.001 -100.908 19.969 1.00 39.35 236 LEU B O 1
ATOM 4544 N N . TRP B 1 237 ? 10.625 -100.499 22.140 1.00 38.97 237 TRP B N 1
ATOM 4545 C CA . TRP B 1 237 ? 12.027 -100.316 22.496 1.00 39.65 237 TRP B CA 1
ATOM 4546 C C . TRP B 1 237 ? 12.833 -101.581 22.396 1.00 39.84 237 TRP B C 1
ATOM 4547 O O . TRP B 1 237 ? 13.996 -101.532 22.062 1.00 41.27 237 TRP B O 1
ATOM 4558 N N . ASN B 1 238 ? 12.221 -102.705 22.767 1.00 40.90 238 ASN B N 1
ATOM 4559 C CA . ASN B 1 238 ? 12.835 -104.012 22.636 1.00 40.65 238 ASN B CA 1
ATOM 4560 C C . ASN B 1 238 ? 13.188 -104.342 21.176 1.00 41.56 238 ASN B C 1
ATOM 4561 O O . ASN B 1 238 ? 14.160 -105.044 20.907 1.00 42.16 238 ASN B O 1
ATOM 4566 N N . THR B 1 239 ? 12.341 -103.876 20.251 1.00 41.83 239 THR B N 1
ATOM 4567 C CA . THR B 1 239 ? 12.501 -104.087 18.808 1.00 41.77 239 THR B CA 1
ATOM 4568 C C . THR B 1 239 ? 13.587 -103.165 18.217 1.00 42.17 239 THR B C 1
ATOM 4569 O O . THR B 1 239 ? 14.429 -103.623 17.449 1.00 43.48 239 THR B O 1
ATOM 4573 N N . ILE B 1 240 ? 13.564 -101.882 18.583 1.00 41.12 240 ILE B N 1
ATOM 4574 C CA . ILE B 1 240 ? 14.565 -100.927 18.157 1.00 40.68 240 ILE B CA 1
ATOM 4575 C C . ILE B 1 240 ? 15.933 -101.359 18.615 1.00 40.82 240 ILE B C 1
ATOM 4576 O O . ILE B 1 240 ? 16.891 -101.265 17.879 1.00 43.06 240 ILE B O 1
ATOM 4581 N N . TRP B 1 241 ? 16.075 -101.788 19.854 1.00 41.11 241 TRP B N 1
ATOM 4582 C CA . TRP B 1 241 ? 17.396 -102.257 20.307 1.00 40.47 241 TRP B CA 1
ATOM 4583 C C . TRP B 1 241 ? 17.791 -103.574 19.662 1.00 39.47 241 TRP B C 1
ATOM 4584 O O . TRP B 1 241 ? 18.943 -103.853 19.498 1.00 39.31 241 TRP B O 1
ATOM 4595 N N . LYS B 1 242 ? 16.807 -104.379 19.293 1.00 40.88 242 LYS B N 1
ATOM 4596 C CA . LYS B 1 242 ? 17.073 -105.623 18.582 1.00 43.20 242 LYS B CA 1
ATOM 4597 C C . LYS B 1 242 ? 17.683 -105.330 17.197 1.00 42.20 242 LYS B C 1
ATOM 4598 O O . LYS B 1 242 ? 18.736 -105.857 16.881 1.00 43.27 242 LYS B O 1
ATOM 4604 N N . TYR B 1 243 ? 17.044 -104.458 16.408 1.00 41.95 243 TYR B N 1
ATOM 4605 C CA . TYR B 1 243 ? 17.661 -103.958 15.152 1.00 40.72 243 TYR B CA 1
ATOM 4606 C C . TYR B 1 243 ? 19.036 -103.378 15.348 1.00 41.36 243 TYR B C 1
ATOM 4607 O O . TYR B 1 243 ? 19.958 -103.723 14.586 1.00 42.22 243 TYR B O 1
ATOM 4616 N N . PHE B 1 244 ? 19.193 -102.490 16.339 1.00 41.34 244 PHE B N 1
ATOM 4617 C CA . PHE B 1 244 ? 20.507 -101.855 16.587 1.00 41.77 244 PHE B CA 1
ATOM 4618 C C . PHE B 1 244 ? 21.617 -102.866 16.819 1.00 43.23 244 PHE B C 1
ATOM 4619 O O . PHE B 1 244 ? 22.679 -102.744 16.220 1.00 45.69 244 PHE B O 1
ATOM 4627 N N . HIS B 1 245 ? 21.416 -103.855 17.691 1.00 43.54 245 HIS B N 1
ATOM 4628 C CA . HIS B 1 245 ? 22.519 -104.752 18.044 1.00 43.85 245 HIS B CA 1
ATOM 4629 C C . HIS B 1 245 ? 22.780 -105.811 16.993 1.00 44.26 245 HIS B C 1
ATOM 4630 O O . HIS B 1 245 ? 23.887 -106.324 16.888 1.00 45.18 245 HIS B O 1
ATOM 4637 N N . LEU B 1 246 ? 21.751 -106.176 16.237 1.00 45.38 246 LEU B N 1
ATOM 4638 C CA . LEU B 1 246 ? 21.957 -107.045 15.088 1.00 46.03 246 LEU B CA 1
ATOM 4639 C C . LEU B 1 246 ? 22.844 -106.299 14.080 1.00 46.88 246 LEU B C 1
ATOM 4640 O O . LEU B 1 246 ? 23.763 -106.888 13.519 1.00 49.20 246 LEU B O 1
ATOM 4645 N N . LEU B 1 247 ? 22.600 -105.010 13.858 1.00 47.59 247 LEU B N 1
ATOM 4646 C CA . LEU B 1 247 ? 23.404 -104.248 12.895 1.00 48.65 247 LEU B CA 1
ATOM 4647 C C . LEU B 1 247 ? 24.787 -103.960 13.383 1.00 49.43 247 LEU B C 1
ATOM 4648 O O . LEU B 1 247 ? 25.720 -103.908 12.609 1.00 50.11 247 LEU B O 1
ATOM 4653 N N . ASN B 1 248 ? 24.913 -103.732 14.676 1.00 51.58 248 ASN B N 1
ATOM 4654 C CA . ASN B 1 248 ? 26.179 -103.341 15.296 1.00 52.89 248 ASN B CA 1
ATOM 4655 C C . ASN B 1 248 ? 27.171 -104.504 15.328 1.00 54.37 248 ASN B C 1
ATOM 4656 O O . ASN B 1 248 ? 28.365 -104.277 15.241 1.00 54.72 248 ASN B O 1
ATOM 4661 N N . GLU B 1 249 ? 26.676 -105.736 15.449 1.00 56.41 249 GLU B N 1
ATOM 4662 C CA . GLU B 1 249 ? 27.547 -106.914 15.434 1.00 59.11 249 GLU B CA 1
ATOM 4663 C C . GLU B 1 249 ? 27.966 -107.236 13.995 1.00 60.00 249 GLU B C 1
ATOM 4664 O O . GLU B 1 249 ? 29.027 -107.799 13.789 1.00 60.90 249 GLU B O 1
ATOM 4670 N N . GLU B 1 250 ? 27.102 -106.944 13.010 1.00 61.41 250 GLU B N 1
ATOM 4671 C CA . GLU B 1 250 ? 27.520 -106.952 11.596 1.00 62.31 250 GLU B CA 1
ATOM 4672 C C . GLU B 1 250 ? 28.649 -105.965 11.354 1.00 62.01 250 GLU B C 1
ATOM 4673 O O . GLU B 1 250 ? 29.623 -106.303 10.708 1.00 63.39 250 GLU B O 1
ATOM 4679 N N . ARG B 1 251 ? 28.517 -104.745 11.863 1.00 61.97 251 ARG B N 1
ATOM 4680 C CA . ARG B 1 251 ? 29.554 -103.731 11.704 1.00 62.52 251 ARG B CA 1
ATOM 4681 C C . ARG B 1 251 ? 30.908 -104.141 12.287 1.00 62.55 251 ARG B C 1
ATOM 4682 O O . ARG B 1 251 ? 31.950 -103.805 11.720 1.00 63.46 251 ARG B O 1
ATOM 4690 N N . LYS B 1 252 ? 30.902 -104.863 13.406 1.00 62.89 252 LYS B N 1
ATOM 4691 C CA . LYS B 1 252 ? 32.141 -105.152 14.143 1.00 63.07 252 LYS B CA 1
ATOM 4692 C C . LYS B 1 252 ? 33.016 -106.188 13.440 1.00 63.23 252 LYS B C 1
ATOM 4693 O O . LYS B 1 252 ? 34.233 -106.231 13.654 1.00 62.54 252 LYS B O 1
ATOM 4699 N N . LYS B 1 253 ? 32.371 -107.019 12.611 1.00 63.35 253 LYS B N 1
ATOM 4700 C CA . LYS B 1 253 ? 33.025 -108.049 11.818 1.00 63.81 253 LYS B CA 1
ATOM 4701 C C . LYS B 1 253 ? 34.031 -107.520 10.769 1.00 64.67 253 LYS B C 1
ATOM 4702 O O . LYS B 1 253 ? 33.854 -106.449 10.148 1.00 64.62 253 LYS B O 1
ATOM 4708 N N . ILE B 1 254 ? 35.081 -108.306 10.562 1.00 65.79 254 ILE B N 1
ATOM 4709 C CA . ILE B 1 254 ? 36.067 -108.046 9.515 1.00 66.38 254 ILE B CA 1
ATOM 4710 C C . ILE B 1 254 ? 35.404 -108.325 8.163 1.00 65.73 254 ILE B C 1
ATOM 4711 O O . ILE B 1 254 ? 34.637 -109.297 7.990 1.00 65.57 254 ILE B O 1
ATOM 4716 N N . CYS B 1 255 ? 35.710 -107.447 7.216 1.00 64.95 255 CYS B N 1
ATOM 4717 C CA . CYS B 1 255 ? 34.882 -107.288 6.042 1.00 64.69 255 CYS B CA 1
ATOM 4718 C C . CYS B 1 255 ? 35.722 -107.149 4.774 1.00 63.60 255 CYS B C 1
ATOM 4719 O O . CYS B 1 255 ? 36.757 -106.470 4.803 1.00 63.42 255 CYS B O 1
ATOM 4722 N N . SER B 1 256 ? 35.278 -107.771 3.671 1.00 62.56 256 SER B N 1
ATOM 4723 C CA . SER B 1 256 ? 35.874 -107.440 2.356 1.00 62.45 256 SER B CA 1
ATOM 4724 C C . SER B 1 256 ? 35.623 -105.973 1.947 1.00 61.55 256 SER B C 1
ATOM 4725 O O . SER B 1 256 ? 34.656 -105.343 2.407 1.00 61.44 256 SER B O 1
ATOM 4728 N N . PHE B 1 257 ? 36.490 -105.447 1.080 1.00 60.67 257 PHE B N 1
ATOM 4729 C CA . PHE B 1 257 ? 36.397 -104.052 0.601 1.00 59.42 257 PHE B CA 1
ATOM 4730 C C . PHE B 1 257 ? 35.067 -103.681 -0.070 1.00 58.24 257 PHE B C 1
ATOM 4731 O O . PHE B 1 257 ? 34.674 -102.515 -0.057 1.00 57.82 257 PHE B O 1
ATOM 4739 N N . ASP B 1 258 ? 34.366 -104.670 -0.619 1.00 57.13 258 ASP B N 1
ATOM 4740 C CA . ASP B 1 258 ? 33.129 -104.428 -1.335 1.00 56.67 258 ASP B CA 1
ATOM 4741 C C . ASP B 1 258 ? 31.938 -105.209 -0.752 1.00 56.61 258 ASP B C 1
ATOM 4742 O O . ASP B 1 258 ? 30.926 -105.449 -1.437 1.00 55.92 258 ASP B O 1
ATOM 4747 N N . ALA B 1 259 ? 32.046 -105.569 0.531 1.00 56.27 259 ALA B N 1
ATOM 4748 C CA . ALA B 1 259 ? 30.934 -106.194 1.245 1.00 56.20 259 ALA B CA 1
ATOM 4749 C C . ALA B 1 259 ? 29.804 -105.179 1.510 1.00 55.34 259 ALA B C 1
ATOM 4750 O O . ALA B 1 259 ? 30.065 -104.006 1.717 1.00 55.52 259 ALA B O 1
ATOM 4752 N N . LYS B 1 260 ? 28.564 -105.660 1.490 1.00 54.63 260 LYS B N 1
ATOM 4753 C CA . LYS B 1 260 ? 27.419 -104.856 1.828 1.00 55.40 260 LYS B CA 1
ATOM 4754 C C . LYS B 1 260 ? 27.482 -104.073 3.164 1.00 55.41 260 LYS B C 1
ATOM 4755 O O . LYS B 1 260 ? 26.913 -102.981 3.259 1.00 56.53 260 LYS B O 1
ATOM 4761 N N . ALA B 1 261 ? 28.183 -104.608 4.160 1.00 55.39 261 ALA B N 1
ATOM 4762 C CA . ALA B 1 261 ? 28.262 -104.014 5.509 1.00 54.82 261 ALA B CA 1
ATOM 4763 C C . ALA B 1 261 ? 29.226 -102.853 5.662 1.00 54.37 261 ALA B C 1
ATOM 4764 O O . ALA B 1 261 ? 29.420 -102.373 6.777 1.00 55.01 261 ALA B O 1
ATOM 4766 N N . ASN B 1 262 ? 29.876 -102.421 4.586 1.00 53.54 262 ASN B N 1
ATOM 4767 C CA . ASN B 1 262 ? 30.782 -101.255 4.709 1.00 53.03 262 ASN B CA 1
ATOM 4768 C C . ASN B 1 262 ? 30.091 -99.913 5.000 1.00 51.58 262 ASN B C 1
ATOM 4769 O O . ASN B 1 262 ? 30.723 -98.962 5.461 1.00 52.06 262 ASN B O 1
ATOM 4774 N N . ILE B 1 263 ? 28.797 -99.856 4.704 1.00 50.35 263 ILE B N 1
ATOM 4775 C CA . ILE B 1 263 ? 27.938 -98.707 5.012 1.00 49.13 263 ILE B CA 1
ATOM 4776 C C . ILE B 1 263 ? 27.660 -98.534 6.526 1.00 48.71 263 ILE B C 1
ATOM 4777 O O . ILE B 1 263 ? 27.613 -97.407 7.024 1.00 48.88 263 ILE B O 1
ATOM 4782 N N . LEU B 1 264 ? 27.489 -99.656 7.238 1.00 47.95 264 LEU B N 1
ATOM 4783 C CA . LEU B 1 264 ? 27.328 -99.650 8.694 1.00 46.88 264 LEU B CA 1
ATOM 4784 C C . LEU B 1 264 ? 28.556 -99.078 9.380 1.00 46.42 264 LEU B C 1
ATOM 4785 O O . LEU B 1 264 ? 28.429 -98.361 10.365 1.00 46.49 264 LEU B O 1
ATOM 4790 N N . LYS B 1 265 ? 29.738 -99.371 8.847 1.00 46.99 265 LYS B N 1
ATOM 4791 C CA . LYS B 1 265 ? 31.010 -98.849 9.433 1.00 47.68 265 LYS B CA 1
ATOM 4792 C C . LYS B 1 265 ? 31.161 -97.341 9.336 1.00 47.36 265 LYS B C 1
ATOM 4793 O O . LYS B 1 265 ? 31.891 -96.742 10.113 1.00 48.19 265 LYS B O 1
ATOM 4799 N N . LEU B 1 266 ? 30.483 -96.717 8.375 1.00 48.16 266 LEU B N 1
ATOM 4800 C CA . LEU B 1 266 ? 30.586 -95.253 8.210 1.00 48.36 266 LEU B CA 1
ATOM 4801 C C . LEU B 1 266 ? 29.735 -94.473 9.227 1.00 47.66 266 LEU B C 1
ATOM 4802 O O . LEU B 1 266 ? 30.059 -93.342 9.595 1.00 47.05 266 LEU B O 1
ATOM 4807 N N . ILE B 1 267 ? 28.635 -95.097 9.645 1.00 48.76 267 ILE B N 1
ATOM 4808 C CA . ILE B 1 267 ? 27.755 -94.602 10.708 1.00 48.85 267 ILE B CA 1
ATOM 4809 C C . ILE B 1 267 ? 28.441 -94.727 12.081 1.00 47.95 267 ILE B C 1
ATOM 4810 O O . ILE B 1 267 ? 28.919 -95.782 12.412 1.00 48.89 267 ILE B O 1
ATOM 4815 N N . ASP B 1 268 ? 28.528 -93.645 12.847 1.00 47.64 268 ASP B N 1
ATOM 4816 C CA . ASP B 1 268 ? 29.071 -93.699 14.216 1.00 47.22 268 ASP B CA 1
ATOM 4817 C C . ASP B 1 268 ? 28.053 -94.353 15.136 1.00 46.27 268 ASP B C 1
ATOM 4818 O O . ASP B 1 268 ? 27.000 -93.790 15.428 1.00 46.24 268 ASP B O 1
ATOM 4823 N N . PHE B 1 269 ? 28.346 -95.573 15.534 1.00 45.92 269 PHE B N 1
ATOM 4824 C CA . PHE B 1 269 ? 27.382 -96.390 16.268 1.00 47.02 269 PHE B CA 1
ATOM 4825 C C . PHE B 1 269 ? 27.304 -96.082 17.783 1.00 47.01 269 PHE B C 1
ATOM 4826 O O . PHE B 1 269 ? 26.309 -96.408 18.421 1.00 47.48 269 PHE B O 1
ATOM 4834 N N . ASP B 1 270 ? 28.355 -95.458 18.315 1.00 47.95 270 ASP B N 1
ATOM 4835 C CA . ASP B 1 270 ? 28.364 -94.911 19.647 1.00 48.99 270 ASP B CA 1
ATOM 4836 C C . ASP B 1 270 ? 27.340 -93.769 19.791 1.00 48.70 270 ASP B C 1
ATOM 4837 O O . ASP B 1 270 ? 26.573 -93.773 20.743 1.00 48.82 270 ASP B O 1
ATOM 4842 N N . VAL B 1 271 ? 27.320 -92.809 18.861 1.00 47.47 271 VAL B N 1
ATOM 4843 C CA . VAL B 1 271 ? 26.372 -91.708 18.962 1.00 47.62 271 VAL B CA 1
ATOM 4844 C C . VAL B 1 271 ? 24.959 -92.118 18.535 1.00 46.65 271 VAL B C 1
ATOM 4845 O O . VAL B 1 271 ? 23.984 -91.488 18.918 1.00 47.00 271 VAL B O 1
ATOM 4849 N N . LEU B 1 272 ? 24.849 -93.143 17.703 1.00 45.93 272 LEU B N 1
ATOM 4850 C CA . LEU B 1 272 ? 23.557 -93.703 17.343 1.00 45.32 272 LEU B CA 1
ATOM 4851 C C . LEU B 1 272 ? 22.901 -94.329 18.586 1.00 45.50 272 LEU B C 1
ATOM 4852 O O . LEU B 1 272 ? 21.693 -94.168 18.811 1.00 45.99 272 LEU B O 1
ATOM 4857 N N . ARG B 1 273 ? 23.708 -95.034 19.377 1.00 45.63 273 ARG B N 1
ATOM 4858 C CA . ARG B 1 273 ? 23.318 -95.575 20.675 1.00 46.00 273 ARG B CA 1
ATOM 4859 C C . ARG B 1 273 ? 22.865 -94.436 21.582 1.00 44.37 273 ARG B C 1
ATOM 4860 O O . ARG B 1 273 ? 21.807 -94.513 22.145 1.00 43.85 273 ARG B O 1
ATOM 4868 N N . ASP B 1 274 ? 23.662 -93.370 21.660 1.00 44.13 274 ASP B N 1
ATOM 4869 C CA . ASP B 1 274 ? 23.346 -92.175 22.435 1.00 43.78 274 ASP B CA 1
ATOM 4870 C C . ASP B 1 274 ? 22.089 -91.495 21.993 1.00 43.25 274 ASP B C 1
ATOM 4871 O O . ASP B 1 274 ? 21.449 -90.837 22.780 1.00 45.28 274 ASP B O 1
ATOM 4876 N N . SER B 1 275 ? 21.743 -91.637 20.726 1.00 43.14 275 SER B N 1
ATOM 4877 C CA . SER B 1 275 ? 20.542 -91.036 20.163 1.00 42.20 275 SER B CA 1
ATOM 4878 C C . SER B 1 275 ? 19.306 -91.847 20.484 1.00 41.19 275 SER B C 1
ATOM 4879 O O . SER B 1 275 ? 18.268 -91.267 20.709 1.00 40.87 275 SER B O 1
ATOM 4882 N N . ILE B 1 276 ? 19.409 -93.178 20.403 1.00 40.71 276 ILE B N 1
ATOM 4883 C CA . ILE B 1 276 ? 18.313 -94.046 20.753 1.00 40.64 276 ILE B CA 1
ATOM 4884 C C . ILE B 1 276 ? 17.976 -93.895 22.260 1.00 40.59 276 ILE B C 1
ATOM 4885 O O . ILE B 1 276 ? 16.816 -93.855 22.621 1.00 39.92 276 ILE B O 1
ATOM 4890 N N . VAL B 1 277 ? 18.996 -93.752 23.098 1.00 40.69 277 VAL B N 1
ATOM 4891 C CA . VAL B 1 277 ? 18.816 -93.560 24.522 1.00 41.65 277 VAL B CA 1
ATOM 4892 C C . VAL B 1 277 ? 18.055 -92.244 24.827 1.00 43.92 277 VAL B C 1
ATOM 4893 O O . VAL B 1 277 ? 17.139 -92.199 25.687 1.00 44.22 277 VAL B O 1
ATOM 4897 N N . GLU B 1 278 ? 18.428 -91.177 24.122 1.00 44.16 278 GLU B N 1
ATOM 4898 C CA . GLU B 1 278 ? 17.839 -89.878 24.341 1.00 44.47 278 GLU B CA 1
ATOM 4899 C C . GLU B 1 278 ? 16.406 -89.812 23.870 1.00 44.26 278 GLU B C 1
ATOM 4900 O O . GLU B 1 278 ? 15.549 -89.294 24.584 1.00 45.63 278 GLU B O 1
ATOM 4906 N N . VAL B 1 279 ? 16.144 -90.330 22.672 1.00 43.41 279 VAL B N 1
ATOM 4907 C CA . VAL B 1 279 ? 14.813 -90.399 22.077 1.00 42.52 279 VAL B CA 1
ATOM 4908 C C . VAL B 1 279 ? 13.886 -91.252 22.931 1.00 41.29 279 VAL B C 1
ATOM 4909 O O . VAL B 1 279 ? 12.693 -90.954 23.084 1.00 41.79 279 VAL B O 1
ATOM 4913 N N . GLU B 1 280 ? 14.434 -92.338 23.451 1.00 41.49 280 GLU B N 1
ATOM 4914 C CA . GLU B 1 280 ? 13.707 -93.276 24.326 1.00 41.64 280 GLU B CA 1
ATOM 4915 C C . GLU B 1 280 ? 13.184 -92.567 25.567 1.00 41.64 280 GLU B C 1
ATOM 4916 O O . GLU B 1 280 ? 12.026 -92.680 25.942 1.00 42.66 280 GLU B O 1
ATOM 4922 N N . SER B 1 281 ? 14.066 -91.818 26.177 1.00 42.81 281 SER B N 1
ATOM 4923 C CA . SER B 1 281 ? 13.788 -91.011 27.334 1.00 43.38 281 SER B CA 1
ATOM 4924 C C . SER B 1 281 ? 12.759 -89.925 27.055 1.00 43.98 281 SER B C 1
ATOM 4925 O O . SER B 1 281 ? 11.814 -89.745 27.826 1.00 43.99 281 SER B O 1
ATOM 4928 N N . LEU B 1 282 ? 12.944 -89.212 25.937 1.00 44.37 282 LEU B N 1
ATOM 4929 C CA . LEU B 1 282 ? 12.059 -88.170 25.494 1.00 43.30 282 LEU B CA 1
ATOM 4930 C C . LEU B 1 282 ? 10.672 -88.674 25.177 1.00 43.83 282 LEU B C 1
ATOM 4931 O O . LEU B 1 282 ? 9.666 -87.970 25.429 1.00 44.08 282 LEU B O 1
ATOM 4936 N N . CYS B 1 283 ? 10.589 -89.881 24.629 1.00 42.75 283 CYS B N 1
ATOM 4937 C CA . CYS B 1 283 ? 9.279 -90.480 24.348 1.00 42.28 283 CYS B CA 1
ATOM 4938 C C . CYS B 1 283 ? 8.595 -91.018 25.597 1.00 41.25 283 CYS B C 1
ATOM 4939 O O . CYS B 1 283 ? 7.382 -90.854 25.799 1.00 41.60 283 CYS B O 1
ATOM 4942 N N . LYS B 1 284 ? 9.359 -91.738 26.401 1.00 40.91 284 LYS B N 1
ATOM 4943 C CA . LYS B 1 284 ? 8.825 -92.225 27.663 1.00 41.59 284 LYS B CA 1
ATOM 4944 C C . LYS B 1 284 ? 8.410 -91.116 28.629 1.00 42.01 284 LYS B C 1
ATOM 4945 O O . LYS B 1 284 ? 7.553 -91.322 29.435 1.00 44.35 284 LYS B O 1
ATOM 4951 N N . ARG B 1 285 ? 9.004 -89.943 28.542 1.00 43.35 285 ARG B N 1
ATOM 4952 C CA . ARG B 1 285 ? 8.621 -88.790 29.349 1.00 44.80 285 ARG B CA 1
ATOM 4953 C C . ARG B 1 285 ? 7.201 -88.345 29.063 1.00 45.41 285 ARG B C 1
ATOM 4954 O O . ARG B 1 285 ? 6.595 -87.635 29.889 1.00 46.93 285 ARG B O 1
ATOM 4962 N N . GLU B 1 286 ? 6.654 -88.765 27.918 1.00 44.27 286 GLU B N 1
ATOM 4963 C CA . GLU B 1 286 ? 5.358 -88.315 27.504 1.00 44.32 286 GLU B CA 1
ATOM 4964 C C . GLU B 1 286 ? 4.251 -89.165 28.084 1.00 44.38 286 GLU B C 1
ATOM 4965 O O . GLU B 1 286 ? 3.063 -88.818 27.946 1.00 44.49 286 GLU B O 1
ATOM 4971 N N . ASN B 1 287 ? 4.636 -90.302 28.688 1.00 45.24 287 ASN B N 1
ATOM 4972 C CA . ASN B 1 287 ? 3.685 -91.285 29.257 1.00 44.99 287 ASN B CA 1
ATOM 4973 C C . ASN B 1 287 ? 2.560 -91.686 28.300 1.00 44.61 287 ASN B C 1
ATOM 4974 O O . ASN B 1 287 ? 1.390 -91.678 28.697 1.00 44.46 287 ASN B O 1
ATOM 4979 N N . SER B 1 288 ? 2.898 -92.042 27.060 1.00 44.27 288 SER B N 1
ATOM 4980 C CA . SER B 1 288 ? 1.875 -92.465 26.101 1.00 44.63 288 SER B CA 1
ATOM 4981 C C . SER B 1 288 ? 1.329 -93.863 26.477 1.00 45.02 288 SER B C 1
ATOM 4982 O O . SER B 1 288 ? 2.121 -94.799 26.691 1.00 45.90 288 SER B O 1
ATOM 4985 N N . PRO B 1 289 ? -0.013 -94.011 26.589 1.00 44.58 289 PRO B N 1
ATOM 4986 C CA . PRO B 1 289 ? -0.543 -95.342 26.949 1.00 44.94 289 PRO B CA 1
ATOM 4987 C C . PRO B 1 289 ? -0.257 -96.414 25.866 1.00 45.63 289 PRO B C 1
ATOM 4988 O O . PRO B 1 289 ? -0.356 -96.144 24.672 1.00 43.65 289 PRO B O 1
ATOM 4992 N N . ILE B 1 290 ? 0.113 -97.611 26.333 1.00 47.09 290 ILE B N 1
ATOM 4993 C CA . ILE B 1 290 ? 0.464 -98.755 25.500 1.00 46.74 290 ILE B CA 1
ATOM 4994 C C . ILE B 1 290 ? -0.821 -99.436 25.088 1.00 47.41 290 ILE B C 1
ATOM 4995 O O . ILE B 1 290 ? -1.653 -99.804 25.943 1.00 48.17 290 ILE B O 1
ATOM 5000 N N . VAL B 1 291 ? -0.974 -99.601 23.773 1.00 47.13 291 VAL B N 1
ATOM 5001 C CA . VAL B 1 291 ? -2.164 -100.169 23.151 1.00 45.99 291 VAL B CA 1
ATOM 5002 C C . VAL B 1 291 ? -1.738 -101.086 22.006 1.00 45.62 291 VAL B C 1
ATOM 5003 O O . VAL B 1 291 ? -0.579 -101.074 21.604 1.00 45.13 291 VAL B O 1
ATOM 5007 N N . LEU B 1 292 ? -2.662 -101.877 21.488 1.00 44.97 292 LEU B N 1
ATOM 5008 C CA . LEU B 1 292 ? -2.372 -102.671 20.295 1.00 45.29 292 LEU B CA 1
ATOM 5009 C C . LEU B 1 292 ? -2.192 -101.761 19.082 1.00 44.38 292 LEU B C 1
ATOM 5010 O O . LEU B 1 292 ? -3.144 -101.104 18.655 1.00 44.56 292 LEU B O 1
ATOM 5015 N N . CYS B 1 293 ? -0.989 -101.711 18.540 1.00 43.84 293 CYS B N 1
ATOM 5016 C CA . CYS B 1 293 ? -0.727 -100.827 17.415 1.00 44.83 293 CYS B CA 1
ATOM 5017 C C . CYS B 1 293 ? -0.577 -101.588 16.103 1.00 44.48 293 CYS B C 1
ATOM 5018 O O . CYS B 1 293 ? -0.267 -102.786 16.080 1.00 45.07 293 CYS B O 1
ATOM 5021 N N . HIS B 1 294 ? -0.763 -100.882 14.995 1.00 44.90 294 HIS B N 1
ATOM 5022 C CA . HIS B 1 294 ? -0.600 -101.487 13.665 1.00 44.22 294 HIS B CA 1
ATOM 5023 C C . HIS B 1 294 ? 0.874 -101.474 13.269 1.00 44.64 294 HIS B C 1
ATOM 5024 O O . HIS B 1 294 ? 1.409 -102.490 12.762 1.00 44.55 294 HIS B O 1
ATOM 5031 N N . CYS B 1 295 ? 1.513 -100.311 13.512 1.00 44.26 295 CYS B N 1
ATOM 5032 C CA . CYS B 1 295 ? 2.967 -100.143 13.523 1.00 43.07 295 CYS B CA 1
ATOM 5033 C C . CYS B 1 295 ? 3.572 -99.947 12.138 1.00 43.47 295 CYS B C 1
ATOM 5034 O O . CYS B 1 295 ? 4.781 -99.766 12.013 1.00 42.76 295 CYS B O 1
ATOM 5037 N N . ASP B 1 296 ? 2.727 -99.990 11.116 1.00 44.66 296 ASP B N 1
ATOM 5038 C CA . ASP B 1 296 ? 3.158 -99.805 9.735 1.00 47.22 296 ASP B CA 1
ATOM 5039 C C . ASP B 1 296 ? 2.047 -99.203 8.879 1.00 47.84 296 ASP B C 1
ATOM 5040 O O . ASP B 1 296 ? 1.664 -99.757 7.855 1.00 48.59 296 ASP B O 1
ATOM 5045 N N . LEU B 1 297 ? 1.528 -98.062 9.286 1.00 49.15 297 LEU B N 1
ATOM 5046 C CA . LEU B 1 297 ? 0.367 -97.505 8.612 1.00 49.45 297 LEU B CA 1
ATOM 5047 C C . LEU B 1 297 ? 0.790 -96.589 7.462 1.00 50.11 297 LEU B C 1
ATOM 5048 O O . LEU B 1 297 ? 0.533 -95.383 7.501 1.00 50.09 297 LEU B O 1
ATOM 5053 N N . LEU B 1 298 ? 1.461 -97.169 6.464 1.00 50.46 298 LEU B N 1
ATOM 5054 C CA . LEU B 1 298 ? 1.675 -96.482 5.173 1.00 51.52 298 LEU B CA 1
ATOM 5055 C C . LEU B 1 298 ? 0.447 -96.616 4.267 1.00 51.90 298 LEU B C 1
ATOM 5056 O O . LEU B 1 298 ? -0.437 -97.443 4.511 1.00 53.00 298 LEU B O 1
ATOM 5061 N N . SER B 1 299 ? 0.388 -95.773 3.242 1.00 52.96 299 SER B N 1
ATOM 5062 C CA . SER B 1 299 ? -0.732 -95.668 2.315 1.00 53.84 299 SER B CA 1
ATOM 5063 C C . SER B 1 299 ? -1.292 -96.999 1.841 1.00 53.60 299 SER B C 1
ATOM 5064 O O . SER B 1 299 ? -2.496 -97.229 1.929 1.00 54.53 299 SER B O 1
ATOM 5067 N N . SER B 1 300 ? -0.425 -97.884 1.358 1.00 54.11 300 SER B N 1
ATOM 5068 C CA . SER B 1 300 ? -0.875 -99.149 0.782 1.00 54.72 300 SER B CA 1
ATOM 5069 C C . SER B 1 300 ? -1.447 -100.151 1.777 1.00 54.66 300 SER B C 1
ATOM 5070 O O . SER B 1 300 ? -2.000 -101.183 1.360 1.00 55.45 300 SER B O 1
ATOM 5073 N N . ASN B 1 301 ? -1.329 -99.851 3.073 1.00 54.35 301 ASN B N 1
ATOM 5074 C CA . ASN B 1 301 ? -1.890 -100.691 4.121 1.00 53.96 301 ASN B CA 1
ATOM 5075 C C . ASN B 1 301 ? -3.246 -100.181 4.543 1.00 54.17 301 ASN B C 1
ATOM 5076 O O . ASN B 1 301 ? -3.853 -100.717 5.458 1.00 54.28 301 ASN B O 1
ATOM 5081 N N . ILE B 1 302 ? -3.725 -99.150 3.857 1.00 54.87 302 ILE B N 1
ATOM 5082 C CA . ILE B 1 302 ? -5.032 -98.558 4.153 1.00 55.92 302 ILE B CA 1
ATOM 5083 C C . ILE B 1 302 ? -5.966 -98.703 2.936 1.00 57.36 302 ILE B C 1
ATOM 5084 O O . ILE B 1 302 ? -5.632 -98.283 1.814 1.00 58.51 302 ILE B O 1
ATOM 5089 N N . ILE B 1 303 ? -7.108 -99.334 3.153 1.00 58.57 303 ILE B N 1
ATOM 5090 C CA . ILE B 1 303 ? -7.926 -99.817 2.042 1.00 60.60 303 ILE B CA 1
ATOM 5091 C C . ILE B 1 303 ? -9.288 -99.125 2.011 1.00 61.25 303 ILE B C 1
ATOM 5092 O O . ILE B 1 303 ? -10.025 -99.140 2.988 1.00 61.54 303 ILE B O 1
ATOM 5097 N N . ASN B 1 304 ? -9.614 -98.503 0.885 1.00 62.60 304 ASN B N 1
ATOM 5098 C CA . ASN B 1 304 ? -10.951 -97.940 0.721 1.00 63.98 304 ASN B CA 1
ATOM 5099 C C . ASN B 1 304 ? -11.884 -98.911 -0.032 1.00 64.71 304 ASN B C 1
ATOM 5100 O O . ASN B 1 304 ? -11.701 -99.181 -1.235 1.00 65.17 304 ASN B O 1
ATOM 5105 N N . THR B 1 305 ? -12.840 -99.479 0.692 1.00 65.86 305 THR B N 1
ATOM 5106 C CA . THR B 1 305 ? -13.890 -100.283 0.079 1.00 67.41 305 THR B CA 1
ATOM 5107 C C . THR B 1 305 ? -15.050 -99.336 -0.186 1.00 68.84 305 THR B C 1
ATOM 5108 O O . THR B 1 305 ? -15.916 -99.125 0.689 1.00 69.35 305 THR B O 1
ATOM 5112 N N . VAL B 1 306 ? -15.038 -98.740 -1.387 1.00 70.43 306 VAL B N 1
ATOM 5113 C CA . VAL B 1 306 ? -16.066 -97.763 -1.805 1.00 71.78 306 VAL B CA 1
ATOM 5114 C C . VAL B 1 306 ? -17.475 -98.389 -1.891 1.00 72.54 306 VAL B C 1
ATOM 5115 O O . VAL B 1 306 ? -18.475 -97.670 -1.795 1.00 73.54 306 VAL B O 1
ATOM 5119 N N . GLY B 1 307 ? -17.543 -99.719 -2.042 1.00 72.91 307 GLY B N 1
ATOM 5120 C CA . GLY B 1 307 ? -18.813 -100.456 -2.112 1.00 73.06 307 GLY B CA 1
ATOM 5121 C C . GLY B 1 307 ? -19.570 -100.514 -0.780 1.00 72.97 307 GLY B C 1
ATOM 5122 O O . GLY B 1 307 ? -19.607 -99.430 -0.061 1.00 72.06 307 GLY B O 1
ATOM 5123 N N . GLY B 1 344 ? -20.339 -93.913 1.866 1.00 77.20 344 GLY B N 1
ATOM 5124 C CA . GLY B 1 344 ? -19.603 -94.128 0.602 1.00 77.11 344 GLY B CA 1
ATOM 5125 C C . GLY B 1 344 ? -18.241 -94.774 0.844 1.00 76.77 344 GLY B C 1
ATOM 5126 O O . GLY B 1 344 ? -18.058 -95.978 0.591 1.00 76.91 344 GLY B O 1
ATOM 5127 N N . ASP B 1 345 ? -17.290 -93.972 1.340 1.00 75.82 345 ASP B N 1
ATOM 5128 C CA . ASP B 1 345 ? -15.949 -94.449 1.690 1.00 74.84 345 ASP B CA 1
ATOM 5129 C C . ASP B 1 345 ? -15.967 -95.254 3.000 1.00 74.15 345 ASP B C 1
ATOM 5130 O O . ASP B 1 345 ? -16.586 -94.849 3.997 1.00 74.51 345 ASP B O 1
ATOM 5135 N N . SER B 1 346 ? -15.319 -96.412 2.989 1.00 72.69 346 SER B N 1
ATOM 5136 C CA . SER B 1 346 ? -15.149 -97.188 4.211 1.00 71.17 346 SER B CA 1
ATOM 5137 C C . SER B 1 346 ? -13.715 -97.675 4.294 1.00 69.27 346 SER B C 1
ATOM 5138 O O . SER B 1 346 ? -13.258 -98.402 3.427 1.00 68.96 346 SER B O 1
ATOM 5141 N N . ILE B 1 347 ? -13.015 -97.280 5.351 1.00 67.39 347 ILE B N 1
ATOM 5142 C CA . ILE B 1 347 ? -11.585 -97.613 5.500 1.00 64.74 347 ILE B CA 1
ATOM 5143 C C . ILE B 1 347 ? -11.322 -98.809 6.404 1.00 63.07 347 ILE B C 1
ATOM 5144 O O . ILE B 1 347 ? -11.949 -98.975 7.453 1.00 61.94 347 ILE B O 1
ATOM 5149 N N . SER B 1 348 ? -10.400 -99.645 5.941 1.00 61.62 348 SER B N 1
ATOM 5150 C CA . SER B 1 348 ? -9.899 -100.813 6.661 1.00 60.61 348 SER B CA 1
ATOM 5151 C C . SER B 1 348 ? -8.391 -100.739 6.622 1.00 60.07 348 SER B C 1
ATOM 5152 O O . SER B 1 348 ? -7.844 -100.092 5.742 1.00 59.94 348 SER B O 1
ATOM 5155 N N . PHE B 1 349 ? -7.729 -101.440 7.546 1.00 59.76 349 PHE B N 1
ATOM 5156 C CA . PHE B 1 349 ? -6.281 -101.603 7.516 1.00 58.94 349 PHE B CA 1
ATOM 5157 C C . PHE B 1 349 ? -5.937 -103.044 7.188 1.00 58.96 349 PHE B C 1
ATOM 5158 O O . PHE B 1 349 ? -6.693 -103.979 7.530 1.00 58.94 349 PHE B O 1
ATOM 5166 N N . ILE B 1 350 ? -4.788 -103.228 6.533 1.00 58.24 350 ILE B N 1
ATOM 5167 C CA . ILE B 1 350 ? -4.258 -104.575 6.260 1.00 57.64 350 ILE B CA 1
ATOM 5168 C C . ILE B 1 350 ? -2.779 -104.661 6.661 1.00 57.53 350 ILE B C 1
ATOM 5169 O O . ILE B 1 350 ? -2.171 -103.658 7.039 1.00 56.56 350 ILE B O 1
ATOM 5174 N N . ASP B 1 351 ? -2.222 -105.867 6.558 1.00 57.86 351 ASP B N 1
ATOM 5175 C CA . ASP B 1 351 ? -0.812 -106.160 6.822 1.00 57.91 351 ASP B CA 1
ATOM 5176 C C . ASP B 1 351 ? -0.418 -105.818 8.257 1.00 56.97 351 ASP B C 1
ATOM 5177 O O . ASP B 1 351 ? 0.165 -104.764 8.534 1.00 56.96 351 ASP B O 1
ATOM 5182 N N . PHE B 1 352 ? -0.732 -106.742 9.151 1.00 55.78 352 PHE B N 1
ATOM 5183 C CA . PHE B 1 352 ? -0.470 -106.600 10.561 1.00 54.71 352 PHE B CA 1
ATOM 5184 C C . PHE B 1 352 ? 0.759 -107.387 11.037 1.00 54.56 352 PHE B C 1
ATOM 5185 O O . PHE B 1 352 ? 0.812 -107.828 12.203 1.00 54.32 352 PHE B O 1
ATOM 5193 N N . GLU B 1 353 ? 1.740 -107.554 10.148 1.00 53.63 353 GLU B N 1
ATOM 5194 C CA . GLU B 1 353 ? 2.932 -108.302 10.487 1.00 53.42 353 GLU B CA 1
ATOM 5195 C C . GLU B 1 353 ? 3.810 -107.660 11.552 1.00 51.88 353 GLU B C 1
ATOM 5196 O O . GLU B 1 353 ? 4.541 -108.376 12.261 1.00 50.94 353 GLU B O 1
ATOM 5202 N N . TYR B 1 354 ? 3.745 -106.323 11.650 1.00 50.40 354 TYR B N 1
ATOM 5203 C CA . TYR B 1 354 ? 4.543 -105.558 12.630 1.00 48.94 354 TYR B CA 1
ATOM 5204 C C . TYR B 1 354 ? 3.740 -105.241 13.895 1.00 48.60 354 TYR B C 1
ATOM 5205 O O . TYR B 1 354 ? 4.293 -104.703 14.848 1.00 48.76 354 TYR B O 1
ATOM 5214 N N . SER B 1 355 ? 2.458 -105.596 13.876 1.00 47.92 355 SER B N 1
ATOM 5215 C CA . SER B 1 355 ? 1.494 -105.148 14.849 1.00 48.48 355 SER B CA 1
ATOM 5216 C C . SER B 1 355 ? 1.779 -105.773 16.191 1.00 49.03 355 SER B C 1
ATOM 5217 O O . SER B 1 355 ? 1.991 -106.977 16.290 1.00 49.42 355 SER B O 1
ATOM 5220 N N . CYS B 1 356 ? 1.843 -104.927 17.230 1.00 49.56 356 CYS B N 1
ATOM 5221 C CA . CYS B 1 356 ? 2.170 -105.354 18.609 1.00 48.14 356 CYS B CA 1
ATOM 5222 C C . CYS B 1 356 ? 1.885 -104.195 19.565 1.00 46.92 356 CYS B C 1
ATOM 5223 O O . CYS B 1 356 ? 1.693 -103.065 19.090 1.00 46.04 356 CYS B O 1
ATOM 5226 N N . PRO B 1 357 ? 1.790 -104.491 20.895 1.00 45.85 357 PRO B N 1
ATOM 5227 C CA . PRO B 1 357 ? 1.628 -103.465 21.926 1.00 45.14 357 PRO B CA 1
ATOM 5228 C C . PRO B 1 357 ? 2.763 -102.445 21.950 1.00 43.95 357 PRO B C 1
ATOM 5229 O O . PRO B 1 357 ? 3.914 -102.785 22.169 1.00 43.96 357 PRO B O 1
ATOM 5233 N N . MET B 1 358 ? 2.392 -101.191 21.722 1.00 43.98 358 MET B N 1
ATOM 5234 C CA . MET B 1 358 ? 3.301 -100.050 21.772 1.00 43.69 358 MET B CA 1
ATOM 5235 C C . MET B 1 358 ? 2.490 -98.853 22.251 1.00 42.76 358 MET B C 1
ATOM 5236 O O . MET B 1 358 ? 1.260 -98.915 22.318 1.00 41.37 358 MET B O 1
ATOM 5241 N N . GLU B 1 359 ? 3.191 -97.753 22.510 1.00 43.06 359 GLU B N 1
ATOM 5242 C CA . GLU B 1 359 ? 2.610 -96.452 22.784 1.00 42.47 359 GLU B CA 1
ATOM 5243 C C . GLU B 1 359 ? 1.781 -96.006 21.613 1.00 43.85 359 GLU B C 1
ATOM 5244 O O . GLU B 1 359 ? 2.242 -96.056 20.476 1.00 45.10 359 GLU B O 1
ATOM 5250 N N . ARG B 1 360 ? 0.550 -95.572 21.882 1.00 44.42 360 ARG B N 1
ATOM 5251 C CA . ARG B 1 360 ? -0.343 -95.108 20.839 1.00 44.22 360 ARG B CA 1
ATOM 5252 C C . ARG B 1 360 ? 0.249 -93.989 20.002 1.00 44.62 360 ARG B C 1
ATOM 5253 O O . ARG B 1 360 ? -0.130 -93.820 18.841 1.00 45.16 360 ARG B O 1
ATOM 5261 N N . ALA B 1 361 ? 1.167 -93.227 20.597 1.00 44.30 361 ALA B N 1
ATOM 5262 C CA . ALA B 1 361 ? 1.764 -92.043 19.967 1.00 43.69 361 ALA B CA 1
ATOM 5263 C C . ALA B 1 361 ? 2.744 -92.418 18.853 1.00 43.76 361 ALA B C 1
ATOM 5264 O O . ALA B 1 361 ? 2.981 -91.649 17.931 1.00 43.58 361 ALA B O 1
ATOM 5266 N N . TYR B 1 362 ? 3.367 -93.582 18.992 1.00 43.99 362 TYR B N 1
ATOM 5267 C CA . TYR B 1 362 ? 4.218 -94.131 17.950 1.00 43.56 362 TYR B CA 1
ATOM 5268 C C . TYR B 1 362 ? 3.396 -94.421 16.715 1.00 43.07 362 TYR B C 1
ATOM 5269 O O . TYR B 1 362 ? 3.786 -94.026 15.645 1.00 43.73 362 TYR B O 1
ATOM 5278 N N . ASP B 1 363 ? 2.248 -95.080 16.873 1.00 42.93 363 ASP B N 1
ATOM 5279 C CA . ASP B 1 363 ? 1.406 -95.445 15.728 1.00 43.26 363 ASP B CA 1
ATOM 5280 C C . ASP B 1 363 ? 0.924 -94.218 14.936 1.00 44.02 363 ASP B C 1
ATOM 5281 O O . ASP B 1 363 ? 0.844 -94.256 13.678 1.00 44.38 363 ASP B O 1
ATOM 5286 N N . ILE B 1 364 ? 0.622 -93.138 15.673 1.00 43.44 364 ILE B N 1
ATOM 5287 C CA . ILE B 1 364 ? 0.210 -91.876 15.088 1.00 42.74 364 ILE B CA 1
ATOM 5288 C C . ILE B 1 364 ? 1.367 -91.124 14.398 1.00 43.15 364 ILE B C 1
ATOM 5289 O O . ILE B 1 364 ? 1.228 -90.690 13.261 1.00 43.87 364 ILE B O 1
ATOM 5294 N N . ALA B 1 365 ? 2.498 -90.960 15.088 1.00 42.94 365 ALA B N 1
ATOM 5295 C CA . ALA B 1 365 ? 3.664 -90.275 14.555 1.00 42.28 365 ALA B CA 1
ATOM 5296 C C . ALA B 1 365 ? 4.340 -91.023 13.415 1.00 42.83 365 ALA B C 1
ATOM 5297 O O . ALA B 1 365 ? 4.903 -90.401 12.523 1.00 43.37 365 ALA B O 1
ATOM 5299 N N . ASN B 1 366 ? 4.287 -92.351 13.459 1.00 42.46 366 ASN B N 1
ATOM 5300 C CA . ASN B 1 366 ? 4.676 -93.201 12.356 1.00 43.11 366 ASN B CA 1
ATOM 5301 C C . ASN B 1 366 ? 3.782 -93.111 11.090 1.00 43.19 366 ASN B C 1
ATOM 5302 O O . ASN B 1 366 ? 4.303 -93.031 9.984 1.00 44.28 366 ASN B O 1
ATOM 5307 N N . HIS B 1 367 ? 2.453 -93.160 11.252 1.00 43.52 367 HIS B N 1
ATOM 5308 C CA . HIS B 1 367 ? 1.529 -92.825 10.172 1.00 43.85 367 HIS B CA 1
ATOM 5309 C C . HIS B 1 367 ? 1.769 -91.418 9.587 1.00 45.16 367 HIS B C 1
ATOM 5310 O O . HIS B 1 367 ? 1.780 -91.227 8.358 1.00 46.25 367 HIS B O 1
ATOM 5317 N N . PHE B 1 368 ? 1.988 -90.420 10.445 1.00 45.60 368 PHE B N 1
ATOM 5318 C CA . PHE B 1 368 ? 2.288 -89.104 9.911 1.00 45.78 368 PHE B CA 1
ATOM 5319 C C . PHE B 1 368 ? 3.578 -89.016 9.101 1.00 45.89 368 PHE B C 1
ATOM 5320 O O . PHE B 1 368 ? 3.683 -88.157 8.233 1.00 46.80 368 PHE B O 1
ATOM 5328 N N . ASN B 1 369 ? 4.570 -89.852 9.404 1.00 46.34 369 ASN B N 1
ATOM 5329 C CA . ASN B 1 369 ? 5.825 -89.876 8.622 1.00 46.46 369 ASN B CA 1
ATOM 5330 C C . ASN B 1 369 ? 5.582 -90.405 7.230 1.00 46.65 369 ASN B C 1
ATOM 5331 O O . ASN B 1 369 ? 6.308 -90.075 6.311 1.00 46.62 369 ASN B O 1
ATOM 5336 N N . GLU B 1 370 ? 4.555 -91.238 7.101 1.00 48.64 370 GLU B N 1
ATOM 5337 C CA . GLU B 1 370 ? 4.212 -91.886 5.841 1.00 50.11 370 GLU B CA 1
ATOM 5338 C C . GLU B 1 370 ? 3.407 -90.964 4.898 1.00 50.50 370 GLU B C 1
ATOM 5339 O O . GLU B 1 370 ? 3.010 -91.384 3.807 1.00 51.36 370 GLU B O 1
ATOM 5345 N N . TYR B 1 371 ? 3.177 -89.717 5.322 1.00 50.45 371 TYR B N 1
ATOM 5346 C CA . TYR B 1 371 ? 2.587 -88.676 4.478 1.00 50.17 371 TYR B CA 1
ATOM 5347 C C . TYR B 1 371 ? 3.564 -88.325 3.351 1.00 50.49 371 TYR B C 1
ATOM 5348 O O . TYR B 1 371 ? 3.140 -87.940 2.225 1.00 50.88 371 TYR B O 1
ATOM 5357 N N . ALA B 1 372 ? 4.846 -88.475 3.683 1.00 48.58 372 ALA B N 1
ATOM 5358 C CA . ALA B 1 372 ? 5.948 -88.347 2.765 1.00 48.86 372 ALA B CA 1
ATOM 5359 C C . ALA B 1 372 ? 6.086 -89.494 1.752 1.00 49.14 372 ALA B C 1
ATOM 5360 O O . ALA B 1 372 ? 6.772 -89.328 0.747 1.00 49.65 372 ALA B O 1
ATOM 5362 N N . GLY B 1 373 ? 5.479 -90.653 2.038 1.00 49.47 373 GLY B N 1
ATOM 5363 C CA . GLY B 1 373 ? 5.602 -91.846 1.220 1.00 49.98 373 GLY B CA 1
ATOM 5364 C C . GLY B 1 373 ? 7.028 -92.385 1.219 1.00 50.84 373 GLY B C 1
ATOM 5365 O O . GLY B 1 373 ? 7.879 -91.912 1.983 1.00 51.02 373 GLY B O 1
ATOM 5366 N N . PHE B 1 374 ? 7.295 -93.364 0.343 1.00 52.09 374 PHE B N 1
ATOM 5367 C CA . PHE B 1 374 ? 8.640 -93.973 0.215 1.00 52.56 374 PHE B CA 1
ATOM 5368 C C . PHE B 1 374 ? 9.675 -93.067 -0.398 1.00 52.22 374 PHE B C 1
ATOM 5369 O O . PHE B 1 374 ? 10.861 -93.288 -0.208 1.00 52.78 374 PHE B O 1
ATOM 5377 N N . ASN B 1 375 ? 9.251 -92.033 -1.110 1.00 52.57 375 ASN B N 1
ATOM 5378 C CA . ASN B 1 375 ? 10.216 -91.049 -1.624 1.00 53.48 375 ASN B CA 1
ATOM 5379 C C . ASN B 1 375 ? 10.786 -90.106 -0.556 1.00 53.16 375 ASN B C 1
ATOM 5380 O O . ASN B 1 375 ? 11.787 -89.398 -0.818 1.00 54.07 375 ASN B O 1
ATOM 5385 N N . CYS B 1 376 ? 10.149 -90.075 0.627 1.00 51.54 376 CYS B N 1
ATOM 5386 C CA . CYS B 1 376 ? 10.659 -89.362 1.804 1.00 50.21 376 CYS B CA 1
ATOM 5387 C C . CYS B 1 376 ? 10.698 -87.842 1.628 1.00 50.47 376 CYS B C 1
ATOM 5388 O O . CYS B 1 376 ? 11.692 -87.180 1.957 1.00 49.84 376 CYS B O 1
ATOM 5391 N N . ASP B 1 377 ? 9.603 -87.302 1.086 1.00 50.94 377 ASP B N 1
ATOM 5392 C CA . ASP B 1 377 ? 9.436 -85.864 0.938 1.00 51.62 377 ASP B CA 1
ATOM 5393 C C . ASP B 1 377 ? 8.845 -85.296 2.217 1.00 51.35 377 ASP B C 1
ATOM 5394 O O . ASP B 1 377 ? 7.620 -85.246 2.383 1.00 51.39 377 ASP B O 1
ATOM 5399 N N . TRP B 1 378 ? 9.730 -84.894 3.122 1.00 50.96 378 TRP B N 1
ATOM 5400 C CA . TRP B 1 378 ? 9.363 -84.533 4.483 1.00 51.23 378 TRP B CA 1
ATOM 5401 C C . TRP B 1 378 ? 8.544 -83.236 4.540 1.00 53.04 378 TRP B C 1
ATOM 5402 O O . TRP B 1 378 ? 8.031 -82.855 5.586 1.00 52.31 378 TRP B O 1
ATOM 5413 N N . ASP B 1 379 ? 8.421 -82.580 3.393 1.00 54.80 379 ASP B N 1
ATOM 5414 C CA . ASP B 1 379 ? 7.561 -81.410 3.245 1.00 57.08 379 ASP B CA 1
ATOM 5415 C C . ASP B 1 379 ? 6.063 -81.770 3.295 1.00 56.66 379 ASP B C 1
ATOM 5416 O O . ASP B 1 379 ? 5.218 -80.889 3.490 1.00 57.61 379 ASP B O 1
ATOM 5421 N N . LEU B 1 380 ? 5.735 -83.053 3.149 1.00 55.76 380 LEU B N 1
ATOM 5422 C CA . LEU B 1 380 ? 4.342 -83.504 3.208 1.00 55.15 380 LEU B CA 1
ATOM 5423 C C . LEU B 1 380 ? 3.894 -83.934 4.605 1.00 55.21 380 LEU B C 1
ATOM 5424 O O . LEU B 1 380 ? 2.704 -84.180 4.823 1.00 55.76 380 LEU B O 1
ATOM 5429 N N . THR B 1 381 ? 4.817 -84.030 5.557 1.00 54.66 381 THR B N 1
ATOM 5430 C CA . THR B 1 381 ? 4.392 -84.333 6.918 1.00 54.96 381 THR B CA 1
ATOM 5431 C C . THR B 1 381 ? 3.511 -83.191 7.464 1.00 54.70 381 THR B C 1
ATOM 5432 O O . THR B 1 381 ? 3.800 -82.004 7.250 1.00 54.74 381 THR B O 1
ATOM 5436 N N . PRO B 1 382 ? 2.441 -83.558 8.192 1.00 54.77 382 PRO B N 1
ATOM 5437 C CA . PRO B 1 382 ? 1.389 -82.625 8.635 1.00 54.73 382 PRO B CA 1
ATOM 5438 C C . PRO B 1 382 ? 1.874 -81.428 9.478 1.00 55.13 382 PRO B C 1
ATOM 5439 O O . PRO B 1 382 ? 2.673 -81.586 10.397 1.00 55.51 382 PRO B O 1
ATOM 5443 N N . SER B 1 383 ? 1.378 -80.235 9.158 1.00 56.42 383 SER B N 1
ATOM 5444 C CA . SER B 1 383 ? 1.515 -79.072 10.057 1.00 57.03 383 SER B CA 1
ATOM 5445 C C . SER B 1 383 ? 0.775 -79.305 11.376 1.00 57.78 383 SER B C 1
ATOM 5446 O O . SER B 1 383 ? 0.000 -80.263 11.513 1.00 58.27 383 SER B O 1
ATOM 5449 N N . LYS B 1 384 ? 1.019 -78.429 12.354 1.00 59.00 384 LYS B N 1
ATOM 5450 C CA . LYS B 1 384 ? 0.287 -78.453 13.635 1.00 60.09 384 LYS B CA 1
ATOM 5451 C C . LYS B 1 384 ? -1.240 -78.585 13.488 1.00 60.05 384 LYS B C 1
ATOM 5452 O O . LYS B 1 384 ? -1.849 -79.355 14.228 1.00 60.29 384 LYS B O 1
ATOM 5458 N N . GLU B 1 385 ? -1.835 -77.847 12.541 1.00 60.23 385 GLU B N 1
ATOM 5459 C CA . GLU B 1 385 ? -3.290 -77.878 12.267 1.00 60.78 385 GLU B CA 1
ATOM 5460 C C . GLU B 1 385 ? -3.766 -79.171 11.603 1.00 59.69 385 GLU B C 1
ATOM 5461 O O . GLU B 1 385 ? -4.918 -79.583 11.784 1.00 59.78 385 GLU B O 1
ATOM 5467 N N . GLU B 1 386 ? -2.897 -79.794 10.811 1.00 58.67 386 GLU B N 1
ATOM 5468 C CA . GLU B 1 386 ? -3.192 -81.101 10.225 1.00 57.54 386 GLU B CA 1
ATOM 5469 C C . GLU B 1 386 ? -3.132 -82.266 11.222 1.00 56.13 386 GLU B C 1
ATOM 5470 O O . GLU B 1 386 ? -3.910 -83.198 11.122 1.00 56.15 386 GLU B O 1
ATOM 5476 N N . GLU B 1 387 ? -2.186 -82.218 12.155 1.00 55.31 387 GLU B N 1
ATOM 5477 C CA . GLU B 1 387 ? -2.127 -83.150 13.279 1.00 53.59 387 GLU B CA 1
ATOM 5478 C C . GLU B 1 387 ? -3.379 -82.991 14.152 1.00 54.08 387 GLU B C 1
ATOM 5479 O O . GLU B 1 387 ? -4.015 -83.995 14.556 1.00 52.90 387 GLU B O 1
ATOM 5485 N N . TYR B 1 388 ? -3.717 -81.714 14.439 1.00 54.21 388 TYR B N 1
ATOM 5486 C CA . TYR B 1 388 ? -4.951 -81.338 15.168 1.00 53.67 388 TYR B CA 1
ATOM 5487 C C . TYR B 1 388 ? -6.216 -81.966 14.564 1.00 53.74 388 TYR B C 1
ATOM 5488 O O . TYR B 1 388 ? -7.052 -82.534 15.284 1.00 54.05 388 TYR B O 1
ATOM 5497 N N . HIS B 1 389 ? -6.340 -81.883 13.246 1.00 53.72 389 HIS B N 1
ATOM 5498 C CA . HIS B 1 389 ? -7.473 -82.440 12.552 1.00 54.02 389 HIS B CA 1
ATOM 5499 C C . HIS B 1 389 ? -7.559 -83.943 12.782 1.00 54.22 389 HIS B C 1
ATOM 5500 O O . HIS B 1 389 ? -8.612 -84.431 13.236 1.00 55.65 389 HIS B O 1
ATOM 5507 N N . PHE B 1 390 ? -6.458 -84.664 12.524 1.00 53.26 390 PHE B N 1
ATOM 5508 C CA . PHE B 1 390 ? -6.398 -86.114 12.765 1.00 51.94 390 PHE B CA 1
ATOM 5509 C C . PHE B 1 390 ? -6.772 -86.501 14.189 1.00 51.67 390 PHE B C 1
ATOM 5510 O O . PHE B 1 390 ? -7.644 -87.337 14.397 1.00 51.94 390 PHE B O 1
ATOM 5518 N N . ILE B 1 391 ? -6.084 -85.906 15.154 1.00 51.36 391 ILE B N 1
ATOM 5519 C CA . ILE B 1 391 ? -6.205 -86.237 16.561 1.00 51.56 391 ILE B CA 1
ATOM 5520 C C . ILE B 1 391 ? -7.585 -85.906 17.143 1.00 52.98 391 ILE B C 1
ATOM 5521 O O . ILE B 1 391 ? -8.094 -86.611 18.013 1.00 53.87 391 ILE B O 1
ATOM 5526 N N . MET B 1 392 ? -8.195 -84.823 16.667 1.00 54.22 392 MET B N 1
ATOM 5527 C CA . MET B 1 392 ? -9.579 -84.519 16.987 1.00 54.23 392 MET B CA 1
ATOM 5528 C C . MET B 1 392 ? -10.497 -85.697 16.655 1.00 53.51 392 MET B C 1
ATOM 5529 O O . MET B 1 392 ? -11.294 -86.120 17.501 1.00 53.74 392 MET B O 1
ATOM 5534 N N . HIS B 1 393 ? -10.368 -86.227 15.437 1.00 52.73 393 HIS B N 1
ATOM 5535 C CA . HIS B 1 393 ? -11.106 -87.427 15.004 1.00 52.25 393 HIS B CA 1
ATOM 5536 C C . HIS B 1 393 ? -10.693 -88.738 15.667 1.00 51.80 393 HIS B C 1
ATOM 5537 O O . HIS B 1 393 ? -11.526 -89.628 15.846 1.00 52.23 393 HIS B O 1
ATOM 5544 N N . TYR B 1 394 ? -9.416 -88.853 16.016 1.00 51.01 394 TYR B N 1
ATOM 5545 C CA . TYR B 1 394 ? -8.932 -89.990 16.766 1.00 50.27 394 TYR B CA 1
ATOM 5546 C C . TYR B 1 394 ? -9.596 -90.016 18.136 1.00 50.64 394 TYR B C 1
ATOM 5547 O O . TYR B 1 394 ? -10.190 -91.025 18.512 1.00 50.88 394 TYR B O 1
ATOM 5556 N N . LEU B 1 395 ? -9.487 -88.917 18.878 1.00 50.56 395 LEU B N 1
ATOM 5557 C CA . LEU B 1 395 ? -10.054 -88.837 20.224 1.00 51.81 395 LEU B CA 1
ATOM 5558 C C . LEU B 1 395 ? -11.594 -88.756 20.190 1.00 53.38 395 LEU B C 1
ATOM 5559 O O . LEU B 1 395 ? -12.262 -89.204 21.114 1.00 53.62 395 LEU B O 1
ATOM 5564 N N . GLY B 1 396 ? -12.152 -88.205 19.110 1.00 55.17 396 GLY B N 1
ATOM 5565 C CA . GLY B 1 396 ? -13.608 -88.049 19.000 1.00 57.56 396 GLY B CA 1
ATOM 5566 C C . GLY B 1 396 ? -14.140 -86.909 19.861 1.00 58.89 396 GLY B C 1
ATOM 5567 O O . GLY B 1 396 ? -15.277 -86.960 20.315 1.00 59.69 396 GLY B O 1
ATOM 5568 N N . THR B 1 397 ? -13.309 -85.888 20.079 1.00 59.35 397 THR B N 1
ATOM 5569 C CA . THR B 1 397 ? -13.642 -84.753 20.923 1.00 59.38 397 THR B CA 1
ATOM 5570 C C . THR B 1 397 ? -13.164 -83.445 20.279 1.00 60.44 397 THR B C 1
ATOM 5571 O O . THR B 1 397 ? -12.223 -83.440 19.461 1.00 60.11 397 THR B O 1
ATOM 5575 N N . ASP B 1 398 ? -13.820 -82.341 20.653 1.00 61.38 398 ASP B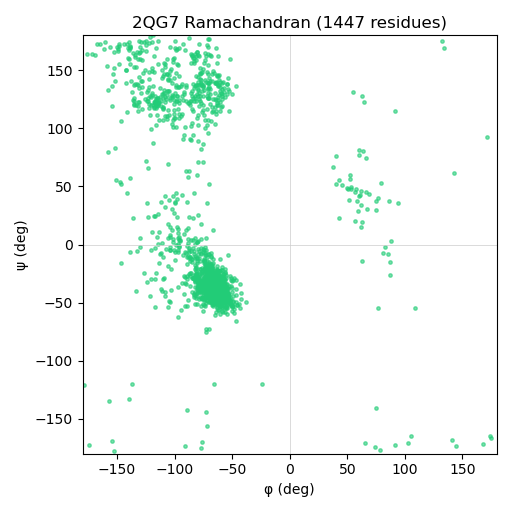 N 1
ATOM 5576 C CA . ASP B 1 398 ? -13.373 -80.991 20.284 1.00 62.06 398 ASP B CA 1
ATOM 5577 C C . ASP B 1 398 ? -12.698 -80.256 21.444 1.00 61.42 398 ASP B C 1
ATOM 5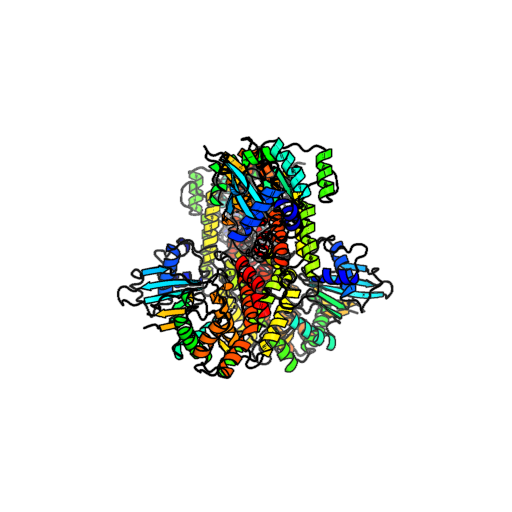578 O O . ASP B 1 398 ? -12.341 -79.071 21.302 1.00 62.01 398 ASP B O 1
ATOM 5583 N N . ASP B 1 399 ? -12.488 -80.966 22.569 1.00 60.42 399 ASP B N 1
ATOM 5584 C CA . ASP B 1 399 ? -11.715 -80.458 23.710 1.00 59.26 399 ASP B CA 1
ATOM 5585 C C . ASP B 1 399 ? -10.258 -80.235 23.327 1.00 58.76 399 ASP B C 1
ATOM 5586 O O . ASP B 1 399 ? -9.487 -81.188 23.243 1.00 58.49 399 ASP B O 1
ATOM 5591 N N . GLU B 1 400 ? -9.899 -78.965 23.120 1.00 58.27 400 GLU B N 1
ATOM 5592 C CA . GLU B 1 400 ? -8.598 -78.541 22.617 1.00 57.77 400 GLU B CA 1
ATOM 5593 C C . GLU B 1 400 ? -7.423 -78.865 23.538 1.00 57.28 400 GLU B C 1
ATOM 5594 O O . GLU B 1 400 ? -6.323 -79.182 23.076 1.00 56.81 400 GLU B O 1
ATOM 5600 N N . GLU B 1 401 ? -7.664 -78.750 24.843 1.00 56.75 401 GLU B N 1
ATOM 5601 C CA . GLU B 1 401 ? -6.747 -79.160 25.890 1.00 55.82 401 GLU B CA 1
ATOM 5602 C C . GLU B 1 401 ? -6.390 -80.657 25.801 1.00 54.44 401 GLU B C 1
ATOM 5603 O O . GLU B 1 401 ? -5.244 -81.015 25.965 1.00 54.91 401 GLU B O 1
ATOM 5609 N N . LEU B 1 402 ? -7.379 -81.515 25.573 1.00 52.78 402 LEU B N 1
ATOM 5610 C CA . LEU B 1 402 ? -7.168 -82.936 25.401 1.00 52.20 402 LEU B CA 1
ATOM 5611 C C . LEU B 1 402 ? -6.473 -83.243 24.083 1.00 51.80 402 LEU B C 1
ATOM 5612 O O . LEU B 1 402 ? -5.586 -84.102 24.037 1.00 51.08 402 LEU B O 1
ATOM 5617 N N . ILE B 1 403 ? -6.889 -82.540 23.021 1.00 51.27 403 ILE B N 1
ATOM 5618 C CA . ILE B 1 403 ? -6.210 -82.602 21.711 1.00 51.23 403 ILE B CA 1
ATOM 5619 C C . ILE B 1 403 ? -4.759 -82.164 21.758 1.00 51.51 403 ILE B C 1
ATOM 5620 O O . ILE B 1 403 ? -3.901 -82.865 21.258 1.00 52.68 403 ILE B O 1
ATOM 5625 N N . ASN B 1 404 ? -4.473 -81.012 22.360 1.00 52.34 404 ASN B N 1
ATOM 5626 C CA . ASN B 1 404 ? -3.076 -80.509 22.459 1.00 52.59 404 ASN B CA 1
ATOM 5627 C C . ASN B 1 404 ? -2.146 -81.385 23.294 1.00 52.14 404 ASN B C 1
ATOM 5628 O O . ASN B 1 404 ? -0.962 -81.365 23.104 1.00 52.27 404 ASN B O 1
ATOM 5633 N N . GLN B 1 405 ? -2.700 -82.116 24.251 1.00 52.53 405 GLN B N 1
ATOM 5634 C CA . GLN B 1 405 ? -1.955 -83.068 25.053 1.00 51.74 405 GLN B CA 1
ATOM 5635 C C . GLN B 1 405 ? -1.447 -84.217 24.196 1.00 50.77 405 GLN B C 1
ATOM 5636 O O . GLN B 1 405 ? -0.338 -84.659 24.370 1.00 49.34 405 GLN B O 1
ATOM 5642 N N . LEU B 1 406 ? -2.296 -84.702 23.290 1.00 50.68 406 LEU B N 1
ATOM 5643 C CA . LEU B 1 406 ? -1.915 -85.774 22.388 1.00 50.86 406 LEU B CA 1
ATOM 5644 C C . LEU B 1 406 ? -0.939 -85.320 21.295 1.00 50.32 406 LEU B C 1
ATOM 5645 O O . LEU B 1 406 ? -0.054 -86.081 20.923 1.00 50.87 406 LEU B O 1
ATOM 5650 N N . ILE B 1 407 ? -1.107 -84.096 20.788 1.00 49.83 407 ILE B N 1
ATOM 5651 C CA . ILE B 1 407 ? -0.145 -83.472 19.869 1.00 49.59 407 ILE B CA 1
ATOM 5652 C C . ILE B 1 407 ? 1.251 -83.351 20.490 1.00 50.12 407 ILE B C 1
ATOM 5653 O O . ILE B 1 407 ? 2.246 -83.676 19.845 1.00 50.09 407 ILE B O 1
ATOM 5658 N N . ARG B 1 408 ? 1.307 -82.865 21.732 1.00 50.09 408 ARG B N 1
ATOM 5659 C CA . ARG B 1 408 ? 2.517 -82.802 22.548 1.00 51.08 408 ARG B CA 1
ATOM 5660 C C . ARG B 1 408 ? 3.153 -84.214 22.762 1.00 50.67 408 ARG B C 1
ATOM 5661 O O . ARG B 1 408 ? 4.391 -84.376 22.800 1.00 51.78 408 ARG B O 1
ATOM 5669 N N . GLU B 1 409 ? 2.296 -85.220 22.896 1.00 48.97 409 GLU B N 1
ATOM 5670 C CA . GLU B 1 409 ? 2.682 -86.564 23.211 1.00 47.16 409 GLU B CA 1
ATOM 5671 C C . GLU B 1 409 ? 3.360 -87.265 22.006 1.00 46.76 409 GLU B C 1
ATOM 5672 O O . GLU B 1 409 ? 4.355 -87.976 22.184 1.00 45.46 409 GLU B O 1
ATOM 5678 N N . ILE B 1 410 ? 2.839 -87.041 20.789 1.00 45.39 410 ILE B N 1
ATOM 5679 C CA . ILE B 1 410 ? 3.395 -87.674 19.580 1.00 43.73 410 ILE B CA 1
ATOM 5680 C C . ILE B 1 410 ? 4.714 -87.122 19.060 1.00 43.75 410 ILE B C 1
ATOM 5681 O O . ILE B 1 410 ? 5.394 -87.758 18.243 1.00 45.06 410 ILE B O 1
ATOM 5686 N N . GLN B 1 411 ? 5.110 -85.954 19.537 1.00 43.64 411 GLN B N 1
ATOM 5687 C CA . GLN B 1 411 ? 6.200 -85.208 18.912 1.00 42.53 411 GLN B CA 1
ATOM 5688 C C . GLN B 1 411 ? 7.581 -85.922 18.850 1.00 42.93 411 GLN B C 1
ATOM 5689 O O . GLN B 1 411 ? 8.222 -85.896 17.785 1.00 44.24 411 GLN B O 1
ATOM 5695 N N . PRO B 1 412 ? 8.090 -86.473 19.985 1.00 42.13 412 PRO B N 1
ATOM 5696 C CA . PRO B 1 412 ? 9.412 -87.134 19.914 1.00 41.99 412 PRO B CA 1
ATOM 5697 C C . PRO B 1 412 ? 9.390 -88.498 19.195 1.00 41.87 412 PRO B C 1
ATOM 5698 O O . PRO B 1 412 ? 10.438 -89.094 18.984 1.00 41.12 412 PRO B O 1
ATOM 5702 N N . PHE B 1 413 ? 8.183 -88.966 18.878 1.00 42.21 413 PHE B N 1
ATOM 5703 C CA . PHE B 1 413 ? 7.939 -90.244 18.207 1.00 42.75 413 PHE B CA 1
ATOM 5704 C C . PHE B 1 413 ? 8.131 -90.200 16.663 1.00 43.86 413 PHE B C 1
ATOM 5705 O O . PHE B 1 413 ? 8.151 -91.238 16.003 1.00 45.18 413 PHE B O 1
ATOM 5713 N N . TYR B 1 414 ? 8.255 -89.003 16.090 1.00 44.43 414 TYR B N 1
ATOM 5714 C CA . TYR B 1 414 ? 8.666 -88.827 14.695 1.00 43.49 414 TYR B CA 1
ATOM 5715 C C . TYR B 1 414 ? 10.070 -89.351 14.525 1.00 42.97 414 TYR B C 1
ATOM 5716 O O . TYR B 1 414 ? 10.320 -90.177 13.645 1.00 42.98 414 TYR B O 1
ATOM 5725 N N . ILE B 1 415 ? 10.968 -88.903 15.389 1.00 41.95 415 ILE B N 1
ATOM 5726 C CA . ILE B 1 415 ? 12.354 -89.395 15.389 1.00 43.52 415 ILE B CA 1
ATOM 5727 C C . ILE B 1 415 ? 12.490 -90.896 15.704 1.00 43.60 415 ILE B C 1
ATOM 5728 O O . ILE B 1 415 ? 13.315 -91.594 15.130 1.00 44.75 415 ILE B O 1
ATOM 5733 N N . CYS B 1 416 ? 11.646 -91.389 16.599 1.00 43.12 416 CYS B N 1
ATOM 5734 C CA . CYS B 1 416 ? 11.641 -92.767 16.992 1.00 42.47 416 CYS B CA 1
ATOM 5735 C C . CYS B 1 416 ? 11.239 -93.715 15.805 1.00 41.98 416 CYS B C 1
ATOM 5736 O O . CYS B 1 416 ? 11.786 -94.789 15.641 1.00 40.80 416 CYS B O 1
ATOM 5739 N N . SER B 1 417 ? 10.266 -93.285 15.014 1.00 42.71 417 SER B N 1
ATOM 5740 C CA . SER B 1 417 ? 9.809 -93.935 13.781 1.00 42.49 417 SER B CA 1
ATOM 5741 C C . SER B 1 417 ? 10.941 -93.998 12.733 1.00 42.77 417 SER B C 1
ATOM 5742 O O . SER B 1 417 ? 11.157 -95.021 12.076 1.00 42.91 417 SER B O 1
ATOM 5745 N N . HIS B 1 418 ? 11.694 -92.906 12.614 1.00 43.55 418 HIS B N 1
ATOM 5746 C CA . HIS B 1 418 ? 12.785 -92.811 11.644 1.00 43.15 418 HIS B CA 1
ATOM 5747 C C . HIS B 1 418 ? 13.849 -93.821 11.925 1.00 44.74 418 HIS B C 1
ATOM 5748 O O . HIS B 1 418 ? 14.337 -94.477 10.990 1.00 45.78 418 HIS B O 1
ATOM 5755 N N . ILE B 1 419 ? 14.217 -93.933 13.205 1.00 44.73 419 ILE B N 1
ATOM 5756 C CA . ILE B 1 419 ? 15.250 -94.829 13.650 1.00 44.08 419 ILE B CA 1
ATOM 5757 C C . ILE B 1 419 ? 14.797 -96.273 13.502 1.00 44.76 419 ILE B C 1
ATOM 5758 O O . ILE B 1 419 ? 15.516 -97.103 12.967 1.00 45.17 419 ILE B O 1
ATOM 5763 N N . ASN B 1 420 ? 13.589 -96.567 13.957 1.00 45.50 420 ASN B N 1
ATOM 5764 C CA . ASN B 1 420 ? 13.053 -97.904 13.811 1.00 45.08 420 ASN B CA 1
ATOM 5765 C C . ASN B 1 420 ? 13.148 -98.375 12.354 1.00 44.69 420 ASN B C 1
ATOM 5766 O O . ASN B 1 420 ? 13.577 -99.492 12.105 1.00 45.29 420 ASN B O 1
ATOM 5771 N N . TRP B 1 421 ? 12.669 -97.553 11.407 1.00 43.73 421 TRP B N 1
ATOM 5772 C CA . TRP B 1 421 ? 12.678 -97.935 9.988 1.00 42.34 421 TRP B CA 1
ATOM 5773 C C . TRP B 1 421 ? 14.044 -97.793 9.307 1.00 42.32 421 TRP B C 1
ATOM 5774 O O . TRP B 1 421 ? 14.380 -98.601 8.451 1.00 42.56 421 TRP B O 1
ATOM 5785 N N . GLY B 1 422 ? 14.820 -96.778 9.704 1.00 42.05 422 GLY B N 1
ATOM 5786 C CA . GLY B 1 422 ? 16.220 -96.668 9.326 1.00 41.76 422 GLY B CA 1
ATOM 5787 C C . GLY B 1 422 ? 16.990 -97.937 9.646 1.00 42.84 422 GLY B C 1
ATOM 5788 O O . GLY B 1 422 ? 17.724 -98.464 8.813 1.00 44.02 422 GLY B O 1
ATOM 5789 N N . LEU B 1 423 ? 16.822 -98.449 10.857 1.00 42.99 423 LEU B N 1
ATOM 5790 C CA . LEU B 1 423 ? 17.493 -99.680 11.298 1.00 42.86 423 LEU B CA 1
ATOM 5791 C C . LEU B 1 423 ? 16.883 -100.925 10.711 1.00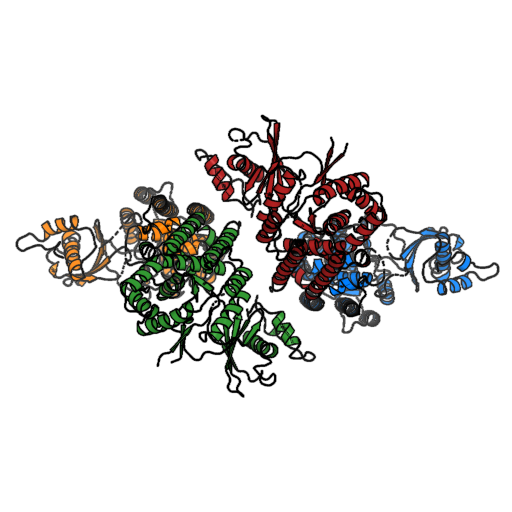 42.48 423 LEU B C 1
ATOM 5792 O O . LEU B 1 423 ? 17.593 -101.848 10.431 1.00 43.63 423 LEU B O 1
ATOM 5797 N N . TRP B 1 424 ? 15.565 -100.970 10.556 1.00 43.64 424 TRP B N 1
ATOM 5798 C CA . TRP B 1 424 ? 14.932 -102.063 9.846 1.00 45.23 424 TRP B CA 1
ATOM 5799 C C . TRP B 1 424 ? 15.427 -102.188 8.369 1.00 47.59 424 TRP B C 1
ATOM 5800 O O . TRP B 1 424 ? 15.647 -103.298 7.872 1.00 48.82 424 TRP B O 1
ATOM 5811 N N . SER B 1 425 ? 15.553 -101.060 7.677 1.00 48.89 425 SER B N 1
ATOM 5812 C CA . SER B 1 425 ? 15.929 -101.050 6.276 1.00 50.82 425 SER B CA 1
ATOM 5813 C C . SER B 1 425 ? 17.352 -101.510 6.047 1.00 51.08 425 SER B C 1
ATOM 5814 O O . SER B 1 425 ? 17.593 -102.265 5.138 1.00 51.85 425 SER B O 1
ATOM 5817 N N . LEU B 1 426 ? 18.280 -101.045 6.876 1.00 52.33 426 LEU B N 1
ATOM 5818 C CA . LEU B 1 426 ? 19.688 -101.412 6.769 1.00 52.62 426 LEU B CA 1
ATOM 5819 C C . LEU B 1 426 ? 19.943 -102.895 6.999 1.00 54.61 426 LEU B C 1
ATOM 5820 O O . LEU B 1 426 ? 20.868 -103.451 6.423 1.00 55.16 426 LEU B O 1
ATOM 5825 N N . LEU B 1 427 ? 19.143 -103.517 7.868 1.00 56.82 427 LEU B N 1
ATOM 5826 C CA . LEU B 1 427 ? 19.186 -104.961 8.121 1.00 58.10 427 LEU B CA 1
ATOM 5827 C C . LEU B 1 427 ? 18.673 -105.759 6.932 1.00 59.58 427 LEU B C 1
ATOM 5828 O O . LEU B 1 427 ? 19.221 -106.806 6.613 1.00 59.18 427 LEU B O 1
ATOM 5833 N N . GLN B 1 428 ? 17.581 -105.276 6.324 1.00 61.26 428 GLN B N 1
ATOM 5834 C CA . GLN B 1 428 ? 17.044 -105.859 5.126 1.00 63.07 428 GLN B CA 1
ATOM 5835 C C . GLN B 1 428 ? 18.079 -105.777 3.979 1.00 63.93 428 GLN B C 1
ATOM 5836 O O . GLN B 1 428 ? 18.262 -106.731 3.217 1.00 63.60 428 GLN B O 1
ATOM 5842 N N . GLY B 1 429 ? 18.760 -104.636 3.890 1.00 65.26 429 GLY B N 1
ATOM 5843 C CA . GLY B 1 429 ? 19.775 -104.393 2.887 1.00 67.33 429 GLY B CA 1
ATOM 5844 C C . GLY B 1 429 ? 21.105 -105.032 3.225 1.00 68.80 429 GLY B C 1
ATOM 5845 O O . GLY B 1 429 ? 22.155 -104.607 2.764 1.00 69.57 429 GLY B O 1
ATOM 5846 N N . MET B 1 430 ? 21.075 -106.078 4.019 1.00 70.72 430 MET B N 1
ATOM 5847 C CA . MET B 1 430 ? 22.310 -106.636 4.524 1.00 72.75 430 MET B CA 1
ATOM 5848 C C . MET B 1 430 ? 22.333 -108.099 4.125 1.00 75.13 430 MET B C 1
ATOM 5849 O O . MET B 1 430 ? 23.415 -108.659 3.847 1.00 75.23 430 MET B O 1
ATOM 5854 N N . HIS B 1 431 ? 21.130 -108.696 4.062 1.00 77.93 431 HIS B N 1
ATOM 5855 C CA . HIS B 1 431 ? 20.968 -110.133 3.780 1.00 80.80 431 HIS B CA 1
ATOM 5856 C C . HIS B 1 431 ? 19.845 -110.464 2.781 1.00 81.89 431 HIS B C 1
ATOM 5857 O O . HIS B 1 431 ? 19.342 -111.592 2.777 1.00 82.33 431 HIS B O 1
ATOM 5864 N N . SER B 1 432 ? 19.464 -109.502 1.933 1.00 83.53 432 SER B N 1
ATOM 5865 C CA . SER B 1 432 ? 18.377 -109.735 0.949 1.00 85.30 432 SER B CA 1
ATOM 5866 C C . SER B 1 432 ? 18.325 -108.755 -0.248 1.00 86.45 432 SER B C 1
ATOM 5867 O O . SER B 1 432 ? 19.023 -107.712 -0.265 1.00 86.44 432 SER B O 1
ATOM 5870 N N . SER B 1 433 ? 17.503 -109.111 -1.245 1.00 87.61 433 SER B N 1
ATOM 5871 C CA . SER B 1 433 ? 17.230 -108.226 -2.391 1.00 88.88 433 SER B CA 1
ATOM 5872 C C . SER B 1 433 ? 15.749 -108.270 -2.817 1.00 89.24 433 SER B C 1
ATOM 5873 O O . SER B 1 433 ? 15.070 -107.193 -2.849 1.00 89.46 433 SER B O 1
ATOM 5876 N N . ASP B 1 435 ? 13.802 -106.059 -5.223 1.00 69.52 435 ASP B N 1
ATOM 5877 C CA . ASP B 1 435 ? 14.626 -104.952 -5.755 1.00 69.46 435 ASP B CA 1
ATOM 5878 C C . ASP B 1 435 ? 14.284 -103.587 -5.129 1.00 67.75 435 ASP B C 1
ATOM 5879 O O . ASP B 1 435 ? 14.293 -102.548 -5.820 1.00 68.27 435 ASP B O 1
ATOM 5884 N N . PHE B 1 436 ? 14.006 -103.610 -3.819 1.00 65.39 436 PHE B N 1
ATOM 5885 C CA . PHE B 1 436 ? 13.925 -102.407 -2.973 1.00 62.34 436 PHE B CA 1
ATOM 5886 C C . PHE B 1 436 ? 15.349 -101.940 -2.612 1.00 59.96 436 PHE B C 1
ATOM 5887 O O . PHE B 1 436 ? 16.189 -102.733 -2.187 1.00 58.13 436 PHE B O 1
ATOM 5895 N N . ASP B 1 437 ? 15.603 -100.647 -2.816 1.00 57.72 437 ASP B N 1
ATOM 5896 C CA . ASP B 1 437 ? 16.841 -100.025 -2.393 1.00 56.04 437 ASP B CA 1
ATOM 5897 C C . ASP B 1 437 ? 16.843 -99.756 -0.868 1.00 54.72 437 ASP B C 1
ATOM 5898 O O . ASP B 1 437 ? 16.586 -98.640 -0.405 1.00 53.94 437 ASP B O 1
ATOM 5903 N N . PHE B 1 438 ? 17.171 -100.808 -0.115 1.00 53.34 438 PHE B N 1
ATOM 5904 C CA . PHE B 1 438 ? 17.098 -100.817 1.339 1.00 51.70 438 PHE B CA 1
ATOM 5905 C C . PHE B 1 438 ? 18.150 -99.954 1.974 1.00 50.63 438 PHE B C 1
ATOM 5906 O O . PHE B 1 438 ? 17.886 -99.399 3.010 1.00 50.72 438 PHE B O 1
ATOM 5914 N N . ILE B 1 439 ? 19.325 -99.839 1.358 1.00 49.51 439 ILE B N 1
ATOM 5915 C CA . ILE B 1 439 ? 20.413 -99.077 1.945 1.00 48.79 439 ILE B CA 1
ATOM 5916 C C . ILE B 1 439 ? 20.150 -97.586 1.876 1.00 48.63 439 ILE B C 1
ATOM 5917 O O . ILE B 1 439 ? 20.394 -96.873 2.855 1.00 50.14 439 ILE B O 1
ATOM 5922 N N A ASN B 1 440 ? 19.669 -97.091 0.748 0.50 47.91 440 ASN B N 1
ATOM 5923 N N B ASN B 1 440 ? 19.654 -97.127 0.718 0.50 48.10 440 ASN B N 1
ATOM 5924 C CA A ASN B 1 440 ? 19.469 -95.654 0.655 0.50 46.55 440 ASN B CA 1
ATOM 5925 C CA B ASN B 1 440 ? 19.344 -95.706 0.465 0.50 46.97 440 ASN B CA 1
ATOM 5926 C C A ASN B 1 440 ? 18.197 -95.195 1.380 0.50 46.04 440 ASN B C 1
ATOM 5927 C C B ASN B 1 440 ? 18.204 -95.234 1.333 0.50 46.12 440 ASN B C 1
ATOM 5928 O O A ASN B 1 440 ? 18.140 -94.044 1.855 0.50 45.74 440 ASN B O 1
ATOM 5929 O O B ASN B 1 440 ? 18.235 -94.111 1.825 0.50 45.72 440 ASN B O 1
ATOM 5938 N N . TYR B 1 441 ? 17.193 -96.082 1.474 1.00 45.64 441 TYR B N 1
ATOM 5939 C CA . TYR B 1 441 ? 16.016 -95.788 2.291 1.00 46.13 441 TYR B CA 1
ATOM 5940 C C . TYR B 1 441 ? 16.392 -95.718 3.789 1.00 46.17 441 TYR B C 1
ATOM 5941 O O . TYR B 1 441 ? 15.985 -94.780 4.498 1.00 46.89 441 TYR B O 1
ATOM 5950 N N . GLY B 1 442 ? 17.185 -96.685 4.235 1.00 45.46 442 GLY B N 1
ATOM 5951 C CA . GLY B 1 442 ? 17.720 -96.724 5.581 1.00 45.46 442 GLY B CA 1
ATOM 5952 C C . GLY B 1 442 ? 18.525 -95.517 5.955 1.00 45.58 442 GLY B C 1
ATOM 5953 O O . GLY B 1 442 ? 18.418 -95.039 7.078 1.00 46.86 442 GLY B O 1
ATOM 5954 N N . MET B 1 443 ? 19.349 -95.016 5.035 1.00 44.94 443 MET B N 1
ATOM 5955 C CA . MET B 1 443 ? 20.148 -93.823 5.313 1.00 44.35 443 MET B CA 1
ATOM 5956 C C . MET B 1 443 ? 19.327 -92.555 5.247 1.00 43.36 443 MET B C 1
ATOM 5957 O O . MET B 1 443 ? 19.692 -91.557 5.838 1.00 43.41 443 MET B O 1
ATOM 5962 N N . THR B 1 444 ? 18.215 -92.607 4.528 1.00 43.97 444 THR B N 1
ATOM 5963 C CA . THR B 1 444 ? 17.328 -91.440 4.399 1.00 44.48 444 THR B CA 1
ATOM 5964 C C . THR B 1 444 ? 16.483 -91.261 5.673 1.00 43.51 444 THR B C 1
ATOM 5965 O O . THR B 1 444 ? 16.271 -90.148 6.111 1.00 43.28 444 THR B O 1
ATOM 5969 N N . ARG B 1 445 ? 16.015 -92.381 6.234 1.00 43.89 445 ARG B N 1
ATOM 5970 C CA . ARG B 1 445 ? 15.250 -92.415 7.477 1.00 42.57 445 ARG B CA 1
ATOM 5971 C C . ARG B 1 445 ? 16.141 -92.066 8.669 1.00 42.76 445 ARG B C 1
ATOM 5972 O O . ARG B 1 445 ? 15.743 -91.292 9.531 1.00 42.23 445 ARG B O 1
ATOM 5980 N N . LEU B 1 446 ? 17.351 -92.622 8.689 1.00 42.18 446 LEU B N 1
ATOM 5981 C CA . LEU B 1 446 ? 18.346 -92.240 9.670 1.00 41.92 446 LEU B CA 1
ATOM 5982 C C . LEU B 1 446 ? 18.848 -90.807 9.552 1.00 41.95 446 LEU B C 1
ATOM 5983 O O . LEU B 1 446 ? 19.260 -90.207 10.552 1.00 43.51 446 LEU B O 1
ATOM 5988 N N . THR B 1 447 ? 18.860 -90.257 8.348 1.00 41.34 447 THR B N 1
ATOM 5989 C CA . THR B 1 447 ? 19.218 -88.863 8.165 1.00 41.07 447 THR B CA 1
ATOM 5990 C C . THR B 1 447 ? 18.138 -87.977 8.767 1.00 40.50 447 THR B C 1
ATOM 5991 O O . THR B 1 447 ? 18.442 -87.033 9.446 1.00 41.22 447 THR B O 1
ATOM 5995 N N . ALA B 1 448 ? 16.874 -88.318 8.521 1.00 40.74 448 ALA B N 1
ATOM 5996 C CA . ALA B 1 448 ? 15.734 -87.651 9.051 1.00 40.44 448 ALA B CA 1
ATOM 5997 C C . ALA B 1 448 ? 15.708 -87.571 10.618 1.00 42.51 448 ALA B C 1
ATOM 5998 O O . ALA B 1 448 ? 15.169 -86.602 11.189 1.00 41.90 448 ALA B O 1
ATOM 6000 N N . SER B 1 449 ? 16.297 -88.572 11.298 1.00 43.23 449 SER B N 1
ATOM 6001 C CA . SER B 1 449 ? 16.480 -88.570 12.761 1.00 44.03 449 SER B CA 1
ATOM 6002 C C . SER B 1 449 ? 17.285 -87.390 13.238 1.00 43.81 449 SER B C 1
ATOM 6003 O O . SER B 1 449 ? 17.159 -86.995 14.377 1.00 44.65 449 SER B O 1
ATOM 6006 N N . CYS B 1 450 ? 18.167 -86.884 12.393 1.00 44.37 450 CYS B N 1
ATOM 6007 C CA . CYS B 1 450 ? 19.085 -85.831 12.783 1.00 44.15 450 CYS B CA 1
ATOM 6008 C C . CYS B 1 450 ? 18.660 -84.499 12.231 1.00 44.24 450 CYS B C 1
ATOM 6009 O O . CYS B 1 450 ? 19.322 -83.515 12.481 1.00 45.84 450 CYS B O 1
ATOM 6012 N N . LEU B 1 451 ? 17.579 -84.460 11.464 1.00 44.94 451 LEU B N 1
ATOM 6013 C CA . LEU B 1 451 ? 17.158 -83.218 10.800 1.00 45.82 451 LEU B CA 1
ATOM 6014 C C . LEU B 1 451 ? 16.417 -82.287 11.741 1.00 46.75 451 LEU B C 1
ATOM 6015 O O . LEU B 1 451 ? 15.491 -82.715 12.431 1.00 48.35 451 LEU B O 1
ATOM 6020 N N . PRO B 1 452 ? 16.770 -80.993 11.727 1.00 47.39 452 PRO B N 1
ATOM 6021 C CA . PRO B 1 452 ? 16.082 -80.005 12.550 1.00 47.22 452 PRO B CA 1
ATOM 6022 C C . PRO B 1 452 ? 14.556 -80.029 12.431 1.00 46.57 452 PRO B C 1
ATOM 6023 O O . PRO B 1 452 ? 13.878 -79.805 13.425 1.00 46.35 452 PRO B O 1
ATOM 6027 N N . ILE B 1 453 ? 14.033 -80.263 11.232 1.00 46.15 453 ILE B N 1
ATOM 6028 C CA . ILE B 1 453 ? 12.588 -80.282 11.054 1.00 46.35 453 ILE B CA 1
ATOM 6029 C C . ILE B 1 453 ? 11.903 -81.350 11.887 1.00 45.53 453 ILE B C 1
ATOM 6030 O O . ILE B 1 453 ? 10.702 -81.268 12.119 1.00 46.16 453 ILE B O 1
ATOM 6035 N N . PHE B 1 454 ? 12.654 -82.381 12.267 1.00 45.56 454 PHE B N 1
ATOM 6036 C CA . PHE B 1 454 ? 12.142 -83.448 13.140 1.00 45.42 454 PHE B CA 1
ATOM 6037 C C . PHE B 1 454 ? 12.647 -83.291 14.570 1.00 45.32 454 PHE B C 1
ATOM 6038 O O . PHE B 1 454 ? 11.901 -83.544 15.504 1.00 46.13 454 PHE B O 1
ATOM 6046 N N . ARG B 1 455 ? 13.912 -82.893 14.722 1.00 46.04 455 ARG B N 1
ATOM 6047 C CA . ARG B 1 455 ? 14.493 -82.659 16.045 1.00 46.62 455 ARG B CA 1
ATOM 6048 C C . ARG B 1 455 ? 13.902 -81.461 16.791 1.00 46.91 455 ARG B C 1
ATOM 6049 O O . ARG B 1 455 ? 13.917 -81.432 18.015 1.00 47.13 455 ARG B O 1
ATOM 6057 N N . SER B 1 456 ? 13.387 -80.484 16.056 1.00 47.61 456 SER B N 1
ATOM 6058 C CA . SER B 1 456 ? 12.881 -79.265 16.665 1.00 48.26 456 SER B CA 1
ATOM 6059 C C . SER B 1 456 ? 11.422 -79.391 17.082 1.00 49.09 456 SER B C 1
ATOM 6060 O O . SER B 1 456 ? 10.852 -78.456 17.671 1.00 49.44 456 SER B O 1
ATOM 6063 N N . LYS B 1 457 ? 10.819 -80.538 16.774 1.00 49.77 457 LYS B N 1
ATOM 6064 C CA . LYS B 1 457 ? 9.454 -80.843 17.196 1.00 50.14 457 LYS B CA 1
ATOM 6065 C C . LYS B 1 457 ? 9.435 -81.115 18.706 1.00 51.09 457 LYS B C 1
ATOM 6066 O O . LYS B 1 457 ? 8.426 -80.960 19.370 1.00 51.37 457 LYS B O 1
ATOM 6072 N N . VAL B 1 458 ? 10.557 -81.565 19.233 1.00 52.06 458 VAL B N 1
ATOM 6073 C CA . VAL B 1 458 ? 10.700 -81.846 20.650 1.00 53.33 458 VAL B CA 1
ATOM 6074 C C . VAL B 1 458 ? 11.087 -80.566 21.429 1.00 54.39 458 VAL B C 1
ATOM 6075 O O . VAL B 1 458 ? 11.954 -79.786 20.971 1.00 54.72 458 VAL B O 1
ATOM 6079 N N . TYR C 1 50 ? 17.937 -60.873 6.850 1.00 92.40 50 TYR D N 1
ATOM 6080 C CA . TYR C 1 50 ? 18.109 -61.936 5.796 1.00 92.81 50 TYR D CA 1
ATOM 6081 C C . TYR C 1 50 ? 18.318 -61.372 4.368 1.00 92.64 50 TYR D C 1
ATOM 6082 O O . TYR C 1 50 ? 19.472 -61.279 3.916 1.00 92.76 50 TYR D O 1
ATOM 6091 N N . PRO C 1 51 ? 17.216 -60.992 3.653 1.00 92.47 51 PRO D N 1
ATOM 6092 C CA . PRO C 1 51 ? 17.354 -60.632 2.242 1.00 91.97 51 PRO D CA 1
ATOM 6093 C C . PRO C 1 51 ? 17.435 -59.124 1.994 1.00 91.52 51 PRO D C 1
ATOM 6094 O O . PRO C 1 51 ? 17.170 -58.300 2.905 1.00 91.46 51 PRO D O 1
ATOM 6098 N N . ILE C 1 52 ? 17.810 -58.783 0.759 1.00 90.98 52 ILE D N 1
ATOM 6099 C CA . ILE C 1 52 ? 17.869 -57.395 0.342 1.00 90.68 52 ILE D CA 1
ATOM 6100 C C . ILE C 1 52 ? 16.463 -56.977 -0.074 1.00 90.62 52 ILE D C 1
ATOM 6101 O O . ILE C 1 52 ? 15.748 -57.741 -0.757 1.00 90.32 52 ILE D O 1
ATOM 6106 N N . THR C 1 53 ? 16.072 -55.784 0.402 1.00 90.89 53 THR D N 1
ATOM 6107 C CA . THR C 1 53 ? 14.721 -55.247 0.227 1.00 91.15 53 THR D CA 1
ATOM 6108 C C . THR C 1 53 ? 14.719 -54.267 -0.930 1.00 91.22 53 THR D C 1
ATOM 6109 O O . THR C 1 53 ? 15.717 -53.578 -1.177 1.00 90.94 53 THR D O 1
ATOM 6113 N N . GLU C 1 54 ? 13.589 -54.216 -1.637 1.00 91.61 54 GLU D N 1
ATOM 6114 C CA . GLU C 1 54 ? 13.365 -53.202 -2.658 1.00 91.96 54 GLU D CA 1
ATOM 6115 C C . GLU C 1 54 ? 13.531 -51.788 -2.096 1.00 91.90 54 GLU D C 1
ATOM 6116 O O . GLU C 1 54 ? 14.009 -50.899 -2.797 1.00 92.06 54 GLU D O 1
ATOM 6122 N N . SER C 1 55 ? 13.163 -51.588 -0.827 1.00 92.17 55 SER D N 1
ATOM 6123 C CA . SER C 1 55 ? 13.334 -50.273 -0.190 1.00 92.22 55 SER D CA 1
ATOM 6124 C C . SER C 1 55 ? 14.792 -50.014 0.192 1.00 91.88 55 SER D C 1
ATOM 6125 O O . SER C 1 55 ? 15.186 -48.864 0.399 1.00 91.80 55 SER D O 1
ATOM 6128 N N . ASN C 1 56 ? 15.582 -51.086 0.293 1.00 91.46 56 ASN D N 1
ATOM 6129 C CA . ASN C 1 56 ? 17.020 -50.964 0.536 1.00 91.27 56 ASN D CA 1
ATOM 6130 C C . ASN C 1 56 ? 17.731 -50.323 -0.656 1.00 91.11 56 ASN D C 1
ATOM 6131 O O . ASN C 1 56 ? 18.611 -49.480 -0.490 1.00 91.22 56 ASN D O 1
ATOM 6136 N N . LEU C 1 57 ? 17.319 -50.711 -1.857 1.00 90.94 57 LEU D N 1
ATOM 6137 C CA . LEU C 1 57 ? 17.986 -50.280 -3.086 1.00 90.72 57 LEU D CA 1
ATOM 6138 C C . LEU C 1 57 ? 17.443 -48.968 -3.651 1.00 90.72 57 LEU D C 1
ATOM 6139 O O . LEU C 1 57 ? 17.906 -48.497 -4.694 1.00 90.48 57 LEU D O 1
ATOM 6144 N N . ARG C 1 58 ? 16.467 -48.391 -2.946 1.00 91.11 58 ARG D N 1
ATOM 6145 C CA . ARG C 1 58 ? 15.836 -47.127 -3.333 1.00 91.35 58 ARG D CA 1
ATOM 6146 C C . ARG C 1 58 ? 16.852 -45.984 -3.550 1.00 91.46 58 ARG D C 1
ATOM 6147 O O . ARG C 1 58 ? 17.829 -45.843 -2.786 1.00 91.05 58 ARG D O 1
ATOM 6155 N N . ILE C 1 59 ? 16.625 -45.198 -4.609 1.00 91.64 59 ILE D N 1
ATOM 6156 C CA . ILE C 1 59 ? 17.392 -43.977 -4.863 1.00 91.92 59 ILE D CA 1
ATOM 6157 C C . ILE C 1 59 ? 16.437 -42.781 -4.789 1.00 92.27 59 ILE D C 1
ATOM 6158 O O . ILE C 1 59 ? 15.422 -42.752 -5.494 1.00 92.66 59 ILE D O 1
ATOM 6163 N N . LEU C 1 60 ? 16.760 -41.801 -3.937 1.00 92.69 60 LEU D N 1
ATOM 6164 C CA . LEU C 1 60 ? 15.905 -40.617 -3.780 1.00 93.17 60 LEU D CA 1
ATOM 6165 C C . LEU C 1 60 ? 16.286 -39.442 -4.729 1.00 94.33 60 LEU D C 1
ATOM 6166 O O . LEU C 1 60 ? 17.140 -39.602 -5.610 1.00 94.53 60 LEU D O 1
ATOM 6171 N N . GLU C 1 61 ? 15.642 -38.283 -4.549 1.00 95.43 61 GLU D N 1
ATOM 6172 C CA . GLU C 1 61 ? 15.753 -37.132 -5.462 1.00 96.60 61 GLU D CA 1
ATOM 6173 C C . GLU C 1 61 ? 17.131 -36.432 -5.528 1.00 97.10 61 GLU D C 1
ATOM 6174 O O . GLU C 1 61 ? 17.671 -36.214 -6.625 1.00 97.04 61 GLU D O 1
ATOM 6180 N N . GLY C 1 62 ? 17.669 -36.041 -4.368 1.00 97.57 62 GLY D N 1
ATOM 6181 C CA . GLY C 1 62 ? 18.956 -35.325 -4.299 1.00 97.88 62 GLY D CA 1
ATOM 6182 C C . GLY C 1 62 ? 20.153 -36.276 -4.199 1.00 98.25 62 GLY D C 1
ATOM 6183 O O . GLY C 1 62 ? 21.140 -35.991 -3.490 1.00 98.21 62 GLY D O 1
ATOM 6184 N N . GLU C 1 63 ? 20.045 -37.412 -4.901 1.00 98.16 63 GLU D N 1
ATOM 6185 C CA . GLU C 1 63 ? 21.087 -38.441 -4.993 1.00 98.03 63 GLU D CA 1
ATOM 6186 C C . GLU C 1 63 ? 21.266 -38.805 -6.464 1.00 98.39 63 GLU D C 1
ATOM 6187 O O . GLU C 1 63 ? 20.267 -38.964 -7.189 1.00 98.53 63 GLU D O 1
ATOM 6193 N N . ASP C 1 64 ? 22.519 -38.948 -6.915 1.00 98.79 64 ASP D N 1
ATOM 6194 C CA . ASP C 1 64 ? 22.756 -39.292 -8.330 1.00 99.21 64 ASP D CA 1
ATOM 6195 C C . ASP C 1 64 ? 22.812 -40.807 -8.563 1.00 99.36 64 ASP D C 1
ATOM 6196 O O . ASP C 1 64 ? 23.437 -41.566 -7.781 1.00 98.98 64 ASP D O 1
ATOM 6201 N N . ARG C 1 65 ? 22.151 -41.227 -9.654 1.00 99.78 65 ARG D N 1
ATOM 6202 C CA . ARG C 1 65 ? 22.009 -42.650 -9.983 1.00 100.32 65 ARG D CA 1
ATOM 6203 C C . ARG C 1 65 ? 23.333 -43.350 -10.352 1.00 100.54 65 ARG D C 1
ATOM 6204 O O . ARG C 1 65 ? 23.318 -44.474 -10.866 1.00 100.99 65 ARG D O 1
ATOM 6212 N N . SER C 1 66 ? 24.470 -42.703 -10.096 1.00 100.41 66 SER D N 1
ATOM 6213 C CA . SER C 1 66 ? 25.767 -43.327 -10.380 1.00 100.34 66 SER D CA 1
ATOM 6214 C C . SER C 1 66 ? 26.592 -43.525 -9.110 1.00 99.99 66 SER D C 1
ATOM 6215 O O . SER C 1 66 ? 27.009 -44.647 -8.826 1.00 100.05 66 SER D O 1
ATOM 6218 N N . GLU C 1 67 ? 26.795 -42.461 -8.335 1.00 99.66 67 GLU D N 1
ATOM 6219 C CA . GLU C 1 67 ? 27.596 -42.557 -7.105 1.00 99.68 67 GLU D CA 1
ATOM 6220 C C . GLU C 1 67 ? 26.915 -43.376 -5.997 1.00 99.13 67 GLU D C 1
ATOM 6221 O O . GLU C 1 67 ? 27.587 -44.098 -5.247 1.00 98.94 67 GLU D O 1
ATOM 6227 N N . LYS C 1 68 ? 25.589 -43.264 -5.905 1.00 98.61 68 LYS D N 1
ATOM 6228 C CA . LYS C 1 68 ? 24.807 -44.007 -4.911 1.00 98.03 68 LYS D CA 1
ATOM 6229 C C . LYS C 1 68 ? 24.543 -45.432 -5.361 1.00 97.52 68 LYS D C 1
ATOM 6230 O O . LYS C 1 68 ? 24.354 -46.316 -4.525 1.00 97.72 68 LYS D O 1
ATOM 6236 N N . ALA C 1 69 ? 24.518 -45.642 -6.680 1.00 96.62 69 ALA D N 1
ATOM 6237 C CA . ALA C 1 69 ? 24.412 -46.972 -7.264 1.00 95.80 69 ALA D CA 1
ATOM 6238 C C . ALA C 1 69 ? 25.652 -47.818 -6.942 1.00 95.75 69 ALA D C 1
ATOM 6239 O O . ALA C 1 69 ? 25.551 -49.039 -6.775 1.00 95.58 69 ALA D O 1
ATOM 6241 N N . LYS C 1 70 ? 26.816 -47.165 -6.855 1.00 95.44 70 LYS D N 1
ATOM 6242 C CA . LYS C 1 70 ? 28.057 -47.823 -6.426 1.00 95.01 70 LYS D CA 1
ATOM 6243 C C . LYS C 1 70 ? 27.976 -48.197 -4.948 1.00 94.24 70 LYS D C 1
ATOM 6244 O O . LYS C 1 70 ? 28.342 -49.312 -4.564 1.00 94.26 70 LYS D O 1
ATOM 6250 N N . GLU C 1 71 ? 27.496 -47.252 -4.128 1.00 93.32 71 GLU D N 1
ATOM 6251 C CA . GLU C 1 71 ? 27.319 -47.474 -2.690 1.00 92.24 71 GLU D CA 1
ATOM 6252 C C . GLU C 1 71 ? 26.367 -48.634 -2.379 1.00 91.31 71 GLU D C 1
ATOM 6253 O O . GLU C 1 71 ? 26.554 -49.343 -1.384 1.00 91.17 71 GLU D O 1
ATOM 6259 N N . LEU C 1 72 ? 25.358 -48.820 -3.229 1.00 90.00 72 LEU D N 1
ATOM 6260 C CA . LEU C 1 72 ? 24.368 -49.870 -3.027 1.00 89.46 72 LEU D CA 1
ATOM 6261 C C . LEU C 1 72 ? 24.821 -51.277 -3.483 1.00 89.02 72 LEU D C 1
ATOM 6262 O O . LEU C 1 72 ? 24.306 -52.288 -2.987 1.00 88.74 72 LEU D O 1
ATOM 6267 N N . LEU C 1 73 ? 25.779 -51.340 -4.411 1.00 88.55 73 LEU D N 1
ATOM 6268 C CA . LEU C 1 73 ? 26.380 -52.625 -4.820 1.00 88.17 73 LEU D CA 1
ATOM 6269 C C . LEU C 1 73 ? 27.484 -53.076 -3.855 1.00 88.17 73 LEU D C 1
ATOM 6270 O O . LEU C 1 73 ? 27.737 -54.266 -3.709 1.00 87.93 73 LEU D O 1
ATOM 6275 N N . LYS C 1 74 ? 28.121 -52.113 -3.197 1.00 88.52 74 LYS D N 1
ATOM 6276 C CA . LYS C 1 74 ? 29.197 -52.385 -2.248 1.00 89.19 74 LYS D CA 1
ATOM 6277 C C . LYS C 1 74 ? 28.629 -52.814 -0.901 1.00 88.90 74 LYS D C 1
ATOM 6278 O O . LYS C 1 74 ? 29.235 -53.639 -0.200 1.00 89.10 74 LYS D O 1
ATOM 6284 N N . LYS C 1 75 ? 27.469 -52.255 -0.547 1.00 88.25 75 LYS D N 1
ATOM 6285 C CA . LYS C 1 75 ? 26.848 -52.523 0.743 1.00 87.48 75 LYS D CA 1
ATOM 6286 C C . LYS C 1 75 ? 26.042 -53.816 0.738 1.00 87.09 75 LYS D C 1
ATOM 6287 O O . LYS C 1 75 ? 26.112 -54.587 1.699 1.00 87.46 75 LYS D O 1
ATOM 6293 N N . TYR C 1 76 ? 25.283 -54.054 -0.333 1.00 86.27 76 TYR D N 1
ATOM 6294 C CA . TYR C 1 76 ? 24.449 -55.245 -0.409 1.00 85.54 76 TYR D CA 1
ATOM 6295 C C . TYR C 1 76 ? 25.065 -56.220 -1.374 1.00 85.12 76 TYR D C 1
ATOM 6296 O O . TYR C 1 76 ? 25.074 -56.003 -2.580 1.00 85.10 76 TYR D O 1
ATOM 6305 N N . VAL C 1 77 ? 25.568 -57.314 -0.815 1.00 84.67 77 VAL D N 1
ATOM 6306 C CA . VAL C 1 77 ? 26.565 -58.131 -1.483 1.00 83.93 77 VAL D CA 1
ATOM 6307 C C . VAL C 1 77 ? 26.263 -59.620 -1.276 1.00 83.21 77 VAL D C 1
ATOM 6308 O O . VAL C 1 77 ? 26.896 -60.485 -1.873 1.00 82.80 77 VAL D O 1
ATOM 6312 N N . SER C 1 78 ? 25.261 -59.900 -0.446 1.00 82.89 78 SER D N 1
ATOM 6313 C CA . SER C 1 78 ? 24.886 -61.278 -0.095 1.00 82.49 78 SER D CA 1
ATOM 6314 C C . SER C 1 78 ? 24.236 -62.021 -1.251 1.00 82.11 78 SER D C 1
ATOM 6315 O O . SER C 1 78 ? 24.256 -63.263 -1.279 1.00 81.67 78 SER D O 1
ATOM 6318 N N . ASN C 1 79 ? 23.655 -61.249 -2.180 1.00 81.67 79 ASN D N 1
ATOM 6319 C CA . ASN C 1 79 ? 22.870 -61.767 -3.316 1.00 81.07 79 ASN D CA 1
ATOM 6320 C C . ASN C 1 79 ? 21.671 -62.630 -2.909 1.00 81.06 79 ASN D C 1
ATOM 6321 O O . ASN C 1 79 ? 21.367 -63.638 -3.559 1.00 81.07 79 ASN D O 1
ATOM 6326 N N . VAL C 1 80 ? 21.010 -62.239 -1.819 1.00 81.34 80 VAL D N 1
ATOM 6327 C CA . VAL C 1 80 ? 19.714 -62.818 -1.420 1.00 81.89 80 VAL D CA 1
ATOM 6328 C C . VAL C 1 80 ? 18.690 -61.685 -1.519 1.00 82.31 80 VAL D C 1
ATOM 6329 O O . VAL C 1 80 ? 18.910 -60.605 -0.959 1.00 82.73 80 VAL D O 1
ATOM 6333 N N . PHE C 1 81 ? 17.604 -61.899 -2.265 1.00 82.88 81 PHE D N 1
ATOM 6334 C CA . PHE C 1 81 ? 16.649 -60.811 -2.554 1.00 83.33 81 PHE D CA 1
ATOM 6335 C C . PHE C 1 81 ? 15.232 -61.233 -2.186 1.00 84.83 81 PHE D C 1
ATOM 6336 O O . PHE C 1 81 ? 14.886 -62.416 -2.309 1.00 84.72 81 PHE D O 1
ATOM 6344 N N . GLU C 1 82 ? 14.419 -60.262 -1.752 1.00 86.72 82 GLU D N 1
ATOM 6345 C CA . GLU C 1 82 ? 13.046 -60.520 -1.277 1.00 88.55 82 GLU D CA 1
ATOM 6346 C C . GLU C 1 82 ? 12.060 -60.922 -2.385 1.00 89.56 82 GLU D C 1
ATOM 6347 O O . GLU C 1 82 ? 11.032 -61.566 -2.104 1.00 90.25 82 GLU D O 1
ATOM 6353 N N . ASN C 1 83 ? 12.366 -60.527 -3.630 1.00 90.45 83 ASN D N 1
ATOM 6354 C CA . ASN C 1 83 ? 11.582 -60.921 -4.824 1.00 90.90 83 ASN D CA 1
ATOM 6355 C C . ASN C 1 83 ? 12.345 -60.653 -6.130 1.00 91.10 83 ASN D C 1
ATOM 6356 O O . ASN C 1 83 ? 13.423 -60.024 -6.107 1.00 91.03 83 ASN D O 1
ATOM 6361 N N . GLU C 1 84 ? 11.778 -61.123 -7.252 1.00 91.20 84 GLU D N 1
ATOM 6362 C CA . GLU C 1 84 ? 12.364 -60.916 -8.593 1.00 91.23 84 GLU D CA 1
ATOM 6363 C C . GLU C 1 84 ? 12.600 -59.449 -8.979 1.00 90.75 84 GLU D C 1
ATOM 6364 O O . GLU C 1 84 ? 13.613 -59.125 -9.609 1.00 90.45 84 GLU D O 1
ATOM 6370 N N . LYS C 1 85 ? 11.662 -58.580 -8.596 1.00 90.51 85 LYS D N 1
ATOM 6371 C CA . LYS C 1 85 ? 11.736 -57.139 -8.884 1.00 90.19 85 LYS D CA 1
ATOM 6372 C C . LYS C 1 85 ? 13.003 -56.516 -8.297 1.00 89.80 85 LYS D C 1
ATOM 6373 O O . LYS C 1 85 ? 13.660 -55.713 -8.954 1.00 89.47 85 LYS D O 1
ATOM 6379 N N . THR C 1 86 ? 13.318 -56.908 -7.058 1.00 89.67 86 THR D N 1
ATOM 6380 C CA . THR C 1 86 ? 14.470 -56.405 -6.302 1.00 89.26 86 THR D CA 1
ATOM 6381 C C . THR C 1 86 ? 15.762 -56.944 -6.903 1.00 88.91 86 THR D C 1
ATOM 6382 O O . THR C 1 86 ? 16.747 -56.208 -7.056 1.00 89.01 86 THR D O 1
ATOM 6386 N N . LEU C 1 87 ? 15.748 -58.235 -7.235 1.00 88.31 87 LEU D N 1
ATOM 6387 C CA . LEU C 1 87 ? 16.837 -58.829 -7.987 1.00 88.02 87 LEU D CA 1
ATOM 6388 C C . LEU C 1 87 ? 17.177 -58.019 -9.246 1.00 87.77 87 LEU D C 1
ATOM 6389 O O . LEU C 1 87 ? 18.351 -57.663 -9.452 1.00 87.54 87 LEU D O 1
ATOM 6394 N N . TYR C 1 88 ? 16.147 -57.728 -10.061 1.00 87.71 88 TYR D N 1
ATOM 6395 C CA . TYR C 1 88 ? 16.309 -56.995 -11.332 1.00 87.57 88 TYR D CA 1
ATOM 6396 C C . TYR C 1 88 ? 16.784 -55.546 -11.167 1.00 87.14 88 TYR D C 1
ATOM 6397 O O . TYR C 1 88 ? 17.506 -55.026 -12.020 1.00 86.89 88 TYR D O 1
ATOM 6406 N N . ILE C 1 89 ? 16.359 -54.898 -10.080 1.00 86.75 89 ILE D N 1
ATOM 6407 C CA . ILE C 1 89 ? 16.819 -53.545 -9.723 1.00 86.08 89 ILE D CA 1
ATOM 6408 C C . ILE C 1 89 ? 18.310 -53.572 -9.400 1.00 85.76 89 ILE D C 1
ATOM 6409 O O . ILE C 1 89 ? 19.049 -52.664 -9.793 1.00 85.19 89 ILE D O 1
ATOM 6414 N N . TYR C 1 90 ? 18.740 -54.624 -8.698 1.00 85.31 90 TYR D N 1
ATOM 6415 C CA . TYR C 1 90 ? 20.149 -54.807 -8.378 1.00 85.31 90 TYR D CA 1
ATOM 6416 C C . TYR C 1 90 ? 20.991 -54.995 -9.655 1.00 85.69 90 TYR D C 1
ATOM 6417 O O . TYR C 1 90 ? 22.059 -54.400 -9.789 1.00 85.05 90 TYR D O 1
ATOM 6426 N N . CYS C 1 91 ? 20.477 -55.803 -10.584 1.00 86.43 91 CYS D N 1
ATOM 6427 C CA . CYS C 1 91 ? 21.099 -56.057 -11.892 1.00 87.53 91 CYS D CA 1
ATOM 6428 C C . CYS C 1 91 ? 21.153 -54.827 -12.790 1.00 88.29 91 CYS D C 1
ATOM 6429 O O . CYS C 1 91 ? 22.072 -54.691 -13.603 1.00 88.53 91 CYS D O 1
ATOM 6432 N N . LYS C 1 92 ? 20.150 -53.957 -12.665 1.00 89.32 92 LYS D N 1
ATOM 6433 C CA . LYS C 1 92 ? 20.123 -52.658 -13.354 1.00 90.21 92 LYS D CA 1
ATOM 6434 C C . LYS C 1 92 ? 21.246 -51.750 -12.827 1.00 90.40 92 LYS D C 1
ATOM 6435 O O . LYS C 1 92 ? 21.902 -51.042 -13.597 1.00 90.43 92 LYS D O 1
ATOM 6441 N N . TYR C 1 93 ? 21.461 -51.805 -11.512 1.00 90.95 93 TYR D N 1
ATOM 6442 C CA . TYR C 1 93 ? 22.552 -51.107 -10.830 1.00 91.65 93 TYR D CA 1
ATOM 6443 C C . TYR C 1 93 ? 23.909 -51.749 -11.102 1.00 91.70 93 TYR D C 1
ATOM 6444 O O . TYR C 1 93 ? 24.952 -51.060 -11.081 1.00 91.63 93 TYR D O 1
ATOM 6453 N N . VAL C 1 94 ? 23.893 -53.073 -11.324 1.00 91.76 94 VAL D N 1
ATOM 6454 C CA . VAL C 1 94 ? 25.123 -53.844 -11.528 1.00 91.60 94 VAL D CA 1
ATOM 6455 C C . VAL C 1 94 ? 25.854 -53.319 -12.755 1.00 91.73 94 VAL D C 1
ATOM 6456 O O . VAL C 1 94 ? 26.978 -52.841 -12.646 1.00 91.64 94 VAL D O 1
ATOM 6460 N N . MET C 1 95 ? 25.190 -53.364 -13.908 1.00 91.92 95 MET D N 1
ATOM 6461 C CA . MET C 1 95 ? 25.825 -52.978 -15.163 1.00 92.43 95 MET D CA 1
ATOM 6462 C C . MET C 1 95 ? 25.657 -51.496 -15.503 1.00 92.34 95 MET D C 1
ATOM 6463 O O . MET C 1 95 ? 25.932 -51.058 -16.620 1.00 92.15 95 MET D O 1
ATOM 6468 N N . LEU C 1 96 ? 25.197 -50.740 -14.516 1.00 92.47 96 LEU D N 1
ATOM 6469 C CA . LEU C 1 96 ? 25.164 -49.299 -14.602 1.00 92.48 96 LEU D CA 1
ATOM 6470 C C . LEU C 1 96 ? 26.502 -48.803 -14.071 1.00 92.32 96 LEU D C 1
ATOM 6471 O O . LEU C 1 96 ? 26.982 -47.745 -14.466 1.00 92.20 96 LEU D O 1
ATOM 6476 N N . HIS C 1 97 ? 27.103 -49.600 -13.193 1.00 92.45 97 HIS D N 1
ATOM 6477 C CA . HIS C 1 97 ? 28.367 -49.257 -12.549 1.00 92.75 97 HIS D CA 1
ATOM 6478 C C . HIS C 1 97 ? 29.531 -50.109 -13.067 1.00 93.15 97 HIS D C 1
ATOM 6479 O O . HIS C 1 97 ? 30.614 -49.588 -13.335 1.00 93.39 97 HIS D O 1
ATOM 6486 N N . TYR C 1 98 ? 29.309 -51.415 -13.194 1.00 93.64 98 TYR D N 1
ATOM 6487 C CA . TYR C 1 98 ? 30.345 -52.344 -13.659 1.00 93.88 98 TYR D CA 1
ATOM 6488 C C . TYR C 1 98 ? 30.294 -52.515 -15.181 1.00 94.40 98 TYR D C 1
ATOM 6489 O O . TYR C 1 98 ? 31.323 -52.704 -15.829 1.00 94.08 98 TYR D O 1
ATOM 6498 N N . GLY C 1 99 ? 29.089 -52.435 -15.739 1.00 95.07 99 GLY D N 1
ATOM 6499 C CA . GLY C 1 99 ? 28.895 -52.504 -17.181 1.00 96.69 99 GLY D CA 1
ATOM 6500 C C . GLY C 1 99 ? 28.863 -51.132 -17.842 1.00 97.73 99 GLY D C 1
ATOM 6501 O O . GLY C 1 99 ? 28.024 -50.875 -18.719 1.00 97.59 99 GLY D O 1
ATOM 6502 N N . LYS C 1 100 ? 29.782 -50.260 -17.416 1.00 98.79 100 LYS D N 1
ATOM 6503 C CA . LYS C 1 100 ? 29.930 -48.908 -17.965 1.00 99.96 100 LYS D CA 1
ATOM 6504 C C . LYS C 1 100 ? 30.328 -48.915 -19.442 1.00 100.68 100 LYS D C 1
ATOM 6505 O O . LYS C 1 100 ? 29.691 -48.233 -20.271 1.00 101.02 100 LYS D O 1
ATOM 6511 N N . ASP C 1 101 ? 31.368 -49.699 -19.759 1.00 101.50 101 ASP D N 1
ATOM 6512 C CA . ASP C 1 101 ? 31.954 -49.764 -21.112 1.00 102.13 101 ASP D CA 1
ATOM 6513 C C . ASP C 1 101 ? 31.157 -50.638 -22.084 1.00 102.38 101 ASP D C 1
ATOM 6514 O O . ASP C 1 101 ? 31.435 -50.660 -23.281 1.00 102.39 101 ASP D O 1
ATOM 6519 N N . LEU C 1 102 ? 30.163 -51.347 -21.565 1.00 102.96 102 LEU D N 1
ATOM 6520 C CA . LEU C 1 102 ? 29.455 -52.339 -22.358 1.00 103.86 102 LEU D CA 1
ATOM 6521 C C . LEU C 1 102 ? 28.084 -51.826 -22.776 1.00 104.49 102 LEU D C 1
ATOM 6522 O O . LEU C 1 102 ? 27.710 -51.918 -23.950 1.00 104.36 102 LEU D O 1
ATOM 6527 N N . VAL C 1 103 ? 27.344 -51.295 -21.804 1.00 105.47 103 VAL D N 1
ATOM 6528 C CA . VAL C 1 103 ? 26.018 -50.716 -22.043 1.00 106.46 103 VAL D CA 1
ATOM 6529 C C . VAL C 1 103 ? 26.108 -49.194 -21.914 1.00 107.18 103 VAL D C 1
ATOM 6530 O O . VAL C 1 103 ? 27.039 -48.659 -21.237 1.00 107.10 103 VAL D O 1
ATOM 6534 N N . ASN C 1 104 ? 25.159 -48.513 -22.598 1.00 108.16 104 ASN D N 1
ATOM 6535 C CA . ASN C 1 104 ? 25.047 -47.065 -22.517 1.00 109.09 104 ASN D CA 1
ATOM 6536 C C . ASN C 1 104 ? 24.279 -46.691 -21.249 1.00 109.72 104 ASN D C 1
ATOM 6537 O O . ASN C 1 104 ? 23.154 -47.180 -21.061 1.00 109.65 104 ASN D O 1
ATOM 6542 N N . PRO C 1 105 ? 24.885 -45.845 -20.367 1.00 110.42 105 PRO D N 1
ATOM 6543 C CA . PRO C 1 105 ? 24.242 -45.436 -19.098 1.00 111.15 105 PRO D CA 1
ATOM 6544 C C . PRO C 1 105 ? 22.835 -44.843 -19.262 1.00 111.89 105 PRO D C 1
ATOM 6545 O O . PRO C 1 105 ? 22.120 -44.647 -18.266 1.00 111.96 105 PRO D O 1
ATOM 6549 N N . ASN C 1 106 ? 22.450 -44.590 -20.514 1.00 112.86 106 ASN D N 1
ATOM 6550 C CA . ASN C 1 106 ? 21.138 -44.030 -20.866 1.00 113.93 106 ASN D CA 1
ATOM 6551 C C . ASN C 1 106 ? 20.052 -45.096 -21.111 1.00 114.40 106 ASN D C 1
ATOM 6552 O O . ASN C 1 106 ? 18.870 -44.890 -20.801 1.00 114.44 106 ASN D O 1
ATOM 6557 N N . GLU C 1 107 ? 20.460 -46.235 -21.667 1.00 115.14 107 GLU D N 1
ATOM 6558 C CA . GLU C 1 107 ? 19.512 -47.281 -22.061 1.00 115.73 107 GLU D CA 1
ATOM 6559 C C . GLU C 1 107 ? 19.269 -48.330 -20.958 1.00 115.66 107 GLU D C 1
ATOM 6560 O O . GLU C 1 107 ? 18.592 -49.358 -21.208 1.00 115.71 107 GLU D O 1
ATOM 6566 N N . VAL C 1 108 ? 19.795 -48.057 -19.747 1.00 115.69 108 VAL D N 1
ATOM 6567 C CA . VAL C 1 108 ? 19.674 -48.993 -18.602 1.00 115.78 108 VAL D CA 1
ATOM 6568 C C . VAL C 1 108 ? 18.224 -49.286 -18.164 1.00 115.86 108 VAL D C 1
ATOM 6569 O O . VAL C 1 108 ? 17.932 -50.357 -17.611 1.00 115.60 108 VAL D O 1
ATOM 6573 N N . ASP C 1 109 ? 17.331 -48.331 -18.427 1.00 116.12 109 ASP D N 1
ATOM 6574 C CA . ASP C 1 109 ? 15.894 -48.496 -18.186 1.00 116.32 109 ASP D CA 1
ATOM 6575 C C . ASP C 1 109 ? 15.244 -49.344 -19.278 1.00 116.30 109 ASP D C 1
ATOM 6576 O O . ASP C 1 109 ? 14.160 -49.903 -19.081 1.00 116.35 109 ASP D O 1
ATOM 6581 N N . SER C 1 110 ? 15.915 -49.423 -20.428 1.00 116.31 110 SER D N 1
ATOM 6582 C CA . SER C 1 110 ? 15.449 -50.203 -21.579 1.00 116.31 110 SER D CA 1
ATOM 6583 C C . SER C 1 110 ? 15.970 -51.653 -21.575 1.00 116.14 110 SER D C 1
ATOM 6584 O O . SER C 1 110 ? 15.567 -52.473 -22.410 1.00 116.18 110 SER D O 1
ATOM 6587 N N . LEU C 1 111 ? 16.857 -51.961 -20.630 1.00 115.84 111 LEU D N 1
ATOM 6588 C CA . LEU C 1 111 ? 17.429 -53.300 -20.507 1.00 115.43 111 LEU D CA 1
ATOM 6589 C C . LEU C 1 111 ? 16.388 -54.284 -19.998 1.00 115.28 111 LEU D C 1
ATOM 6590 O O . LEU C 1 111 ? 15.642 -53.986 -19.054 1.00 115.36 111 LEU D O 1
ATOM 6595 N N . GLU C 1 112 ? 16.344 -55.449 -20.643 1.00 115.04 112 GLU D N 1
ATOM 6596 C CA . GLU C 1 112 ? 15.388 -56.505 -20.313 1.00 114.94 112 GLU D CA 1
ATOM 6597 C C . GLU C 1 112 ? 16.026 -57.534 -19.369 1.00 114.53 112 GLU D C 1
ATOM 6598 O O . GLU C 1 112 ? 17.186 -57.964 -19.587 1.00 114.32 112 GLU D O 1
ATOM 6604 N N . PHE C 1 113 ? 15.267 -57.935 -18.334 1.00 114.09 113 PHE D N 1
ATOM 6605 C CA . PHE C 1 113 ? 15.785 -58.899 -17.361 1.00 113.58 113 PHE D CA 1
ATOM 6606 C C . PHE C 1 113 ? 14.947 -60.165 -17.231 1.00 113.60 113 PHE D C 1
ATOM 6607 O O . PHE C 1 113 ? 13.715 -60.114 -17.179 1.00 113.31 113 PHE D O 1
ATOM 6615 N N . GLN C 1 114 ? 15.648 -61.298 -17.188 1.00 113.65 114 GLN D N 1
ATOM 6616 C CA . GLN C 1 114 ? 15.049 -62.598 -16.925 1.00 113.83 114 GLN D CA 1
ATOM 6617 C C . GLN C 1 114 ? 16.050 -63.562 -16.271 1.00 114.11 114 GLN D C 1
ATOM 6618 O O . GLN C 1 114 ? 17.239 -63.595 -16.618 1.00 113.83 114 GLN D O 1
ATOM 6624 N N . ILE C 1 115 ? 15.534 -64.334 -15.314 1.00 114.52 115 ILE D N 1
ATOM 6625 C CA . ILE C 1 115 ? 16.310 -65.316 -14.571 1.00 114.79 115 ILE D CA 1
ATOM 6626 C C . ILE C 1 115 ? 16.333 -66.658 -15.284 1.00 114.86 115 ILE D C 1
ATOM 6627 O O . ILE C 1 115 ? 15.281 -67.253 -15.555 1.00 114.80 115 ILE D O 1
ATOM 6632 N N . ILE C 1 116 ? 17.546 -67.114 -15.593 1.00 115.14 116 ILE D N 1
ATOM 6633 C CA . ILE C 1 116 ? 17.779 -68.476 -16.080 1.00 115.42 116 ILE D CA 1
ATOM 6634 C C . ILE C 1 116 ? 18.521 -69.303 -15.024 1.00 115.45 116 ILE D C 1
ATOM 6635 O O . ILE C 1 116 ? 19.385 -68.776 -14.312 1.00 115.55 116 ILE D O 1
ATOM 6640 N N . ASN C 1 117 ? 18.175 -70.588 -14.929 1.00 115.45 117 ASN D N 1
ATOM 6641 C CA . ASN C 1 117 ? 18.731 -71.479 -13.898 1.00 115.58 117 ASN D CA 1
ATOM 6642 C C . ASN C 1 117 ? 20.256 -71.692 -13.983 1.00 115.30 117 ASN D C 1
ATOM 6643 O O . ASN C 1 117 ? 20.843 -71.712 -15.082 1.00 114.91 117 ASN D O 1
ATOM 6648 N N . GLY C 1 118 ? 20.879 -71.832 -12.806 1.00 115.24 118 GLY D N 1
ATOM 6649 C CA . GLY C 1 118 ? 22.314 -72.094 -12.696 1.00 115.18 118 GLY D CA 1
ATOM 6650 C C . GLY C 1 118 ? 22.547 -73.102 -11.584 1.00 115.21 118 GLY D C 1
ATOM 6651 O O . GLY C 1 118 ? 21.831 -74.133 -11.508 1.00 115.11 118 GLY D O 1
ATOM 6652 N N . GLY C 1 119 ? 23.525 -72.794 -10.709 1.00 115.15 119 GLY D N 1
ATOM 6653 C CA . GLY C 1 119 ? 23.857 -73.665 -9.570 1.00 114.73 119 GLY D CA 1
ATOM 6654 C C . GLY C 1 119 ? 22.750 -73.778 -8.536 1.00 114.48 119 GLY D C 1
ATOM 6655 O O . GLY C 1 119 ? 22.913 -74.438 -7.510 1.00 114.00 119 GLY D O 1
ATOM 6656 N N . THR C 1 121 ? 23.759 -72.832 -5.992 1.00 105.67 121 THR D N 1
ATOM 6657 C CA . THR C 1 121 ? 25.065 -72.233 -5.730 1.00 106.05 121 THR D CA 1
ATOM 6658 C C . THR C 1 121 ? 25.120 -70.780 -6.206 1.00 106.13 121 THR D C 1
ATOM 6659 O O . THR C 1 121 ? 25.446 -69.878 -5.409 1.00 106.51 121 THR D O 1
ATOM 6663 N N . ASN C 1 122 ? 24.803 -70.553 -7.493 1.00 105.92 122 ASN D N 1
ATOM 6664 C CA . ASN C 1 122 ? 24.790 -69.184 -8.052 1.00 105.57 122 ASN D CA 1
ATOM 6665 C C . ASN C 1 122 ? 23.484 -68.832 -8.773 1.00 105.51 122 ASN D C 1
ATOM 6666 O O . ASN C 1 122 ? 22.660 -69.712 -9.043 1.00 105.35 122 ASN D O 1
ATOM 6671 N N . ILE C 1 123 ? 23.306 -67.540 -9.060 1.00 105.55 123 ILE D N 1
ATOM 6672 C CA . ILE C 1 123 ? 22.122 -67.027 -9.766 1.00 105.64 123 ILE D CA 1
ATOM 6673 C C . ILE C 1 123 ? 22.503 -66.396 -11.120 1.00 105.85 123 ILE D C 1
ATOM 6674 O O . ILE C 1 123 ? 23.308 -65.446 -11.177 1.00 105.45 123 ILE D O 1
ATOM 6679 N N . LEU C 1 124 ? 21.915 -66.921 -12.203 1.00 106.37 124 LEU D N 1
ATOM 6680 C CA . LEU C 1 124 ? 22.141 -66.351 -13.541 1.00 107.05 124 LEU D CA 1
ATOM 6681 C C . LEU C 1 124 ? 21.014 -65.434 -14.007 1.00 107.34 124 LEU D C 1
ATOM 6682 O O . LEU C 1 124 ? 19.841 -65.798 -13.939 1.00 107.33 124 LEU D O 1
ATOM 6687 N N . ILE C 1 125 ? 21.377 -64.241 -14.474 1.00 107.92 125 ILE D N 1
ATOM 6688 C CA . ILE C 1 125 ? 20.400 -63.324 -15.057 1.00 108.85 125 ILE D CA 1
ATOM 6689 C C . ILE C 1 125 ? 20.924 -62.703 -16.357 1.00 109.79 125 ILE D C 1
ATOM 6690 O O . ILE C 1 125 ? 21.974 -62.045 -16.368 1.00 109.58 125 ILE D O 1
ATOM 6695 N N . LYS C 1 126 ? 20.181 -62.927 -17.446 1.00 111.02 126 LYS D N 1
ATOM 6696 C CA . LYS C 1 126 ? 20.546 -62.406 -18.770 1.00 112.29 126 LYS D CA 1
ATOM 6697 C C . LYS C 1 126 ? 19.840 -61.092 -19.088 1.00 112.87 126 LYS D C 1
ATOM 6698 O O . LYS C 1 126 ? 18.685 -60.869 -18.700 1.00 112.76 126 LYS D O 1
ATOM 6704 N N . VAL C 1 127 ? 20.559 -60.227 -19.792 1.00 113.85 127 VAL D N 1
ATOM 6705 C CA . VAL C 1 127 ? 20.003 -58.976 -20.283 1.00 114.86 127 VAL D CA 1
ATOM 6706 C C . VAL C 1 127 ? 20.075 -58.931 -21.812 1.00 115.48 127 VAL D C 1
ATOM 6707 O O . VAL C 1 127 ? 20.971 -59.534 -22.419 1.00 115.45 127 VAL D O 1
ATOM 6711 N N . LYS C 1 128 ? 19.106 -58.245 -22.427 1.00 116.38 128 LYS D N 1
ATOM 6712 C CA . LYS C 1 128 ? 19.258 -57.818 -23.819 1.00 117.31 128 LYS D CA 1
ATOM 6713 C C . LYS C 1 128 ? 19.034 -56.313 -23.962 1.00 117.64 128 LYS D C 1
ATOM 6714 O O . LYS C 1 128 ? 17.995 -55.781 -23.531 1.00 117.70 128 LYS D O 1
ATOM 6720 N N . ASP C 1 129 ? 20.032 -55.645 -24.553 1.00 118.13 129 ASP D N 1
ATOM 6721 C CA . ASP C 1 129 ? 19.918 -54.258 -25.012 1.00 118.44 129 ASP D CA 1
ATOM 6722 C C . ASP C 1 129 ? 18.975 -54.271 -26.218 1.00 118.86 129 ASP D C 1
ATOM 6723 O O . ASP C 1 129 ? 19.075 -55.164 -27.096 1.00 119.00 129 ASP D O 1
ATOM 6728 N N . MET C 1 130 ? 18.043 -53.309 -26.243 1.00 119.27 130 MET D N 1
ATOM 6729 C CA . MET C 1 130 ? 17.101 -53.193 -27.359 1.00 119.47 130 MET D CA 1
ATOM 6730 C C . MET C 1 130 ? 17.690 -52.367 -28.512 1.00 119.37 130 MET D C 1
ATOM 6731 O O . MET C 1 130 ? 17.291 -52.536 -29.678 1.00 119.16 130 MET D O 1
ATOM 6736 N N . SER C 1 131 ? 18.648 -51.495 -28.164 1.00 119.36 131 SER D N 1
ATOM 6737 C CA . SER C 1 131 ? 19.405 -50.697 -29.145 1.00 119.39 131 SER D CA 1
ATOM 6738 C C . SER C 1 131 ? 20.421 -51.546 -29.945 1.00 119.39 131 SER D C 1
ATOM 6739 O O . SER C 1 131 ? 20.204 -51.842 -31.161 1.00 119.53 131 SER D O 1
ATOM 6742 N N . LYS C 1 132 ? 21.522 -51.941 -29.258 1.00 119.05 132 LYS D N 1
ATOM 6743 C CA . LYS C 1 132 ? 22.637 -52.640 -29.924 1.00 118.65 132 LYS D CA 1
ATOM 6744 C C . LYS C 1 132 ? 22.345 -54.126 -30.208 1.00 118.43 132 LYS D C 1
ATOM 6745 O O . LYS C 1 132 ? 23.237 -54.861 -30.694 1.00 118.25 132 LYS D O 1
ATOM 6751 N N . GLN C 1 133 ? 21.093 -54.544 -29.904 1.00 117.99 133 GLN D N 1
ATOM 6752 C CA . GLN C 1 133 ? 20.654 -55.953 -29.977 1.00 117.59 133 GLN D CA 1
ATOM 6753 C C . GLN C 1 133 ? 21.677 -56.968 -29.414 1.00 117.11 133 GLN D C 1
ATOM 6754 O O . GLN C 1 133 ? 21.656 -58.154 -29.780 1.00 117.02 133 GLN D O 1
ATOM 6760 N N . ALA C 1 134 ? 22.560 -56.490 -28.529 1.00 116.43 134 ALA D N 1
ATOM 6761 C CA . ALA C 1 134 ? 23.581 -57.327 -27.888 1.00 115.76 134 ALA D CA 1
ATOM 6762 C C . ALA C 1 134 ? 23.032 -58.049 -26.636 1.00 115.19 134 ALA D C 1
ATOM 6763 O O . ALA C 1 134 ? 21.970 -57.664 -26.088 1.00 114.98 134 ALA D O 1
ATOM 6765 N N . LYS C 1 135 ? 23.744 -59.107 -26.207 1.00 114.35 135 LYS D N 1
ATOM 6766 C CA . LYS C 1 135 ? 23.286 -59.926 -25.090 1.00 113.52 135 LYS D CA 1
ATOM 6767 C C . LYS C 1 135 ? 24.406 -60.164 -24.068 1.00 113.19 135 LYS D C 1
ATOM 6768 O O . LYS C 1 135 ? 25.480 -60.683 -24.413 1.00 113.33 135 LYS D O 1
ATOM 6774 N N . TYR C 1 136 ? 24.152 -59.779 -22.816 1.00 112.48 136 TYR D N 1
ATOM 6775 C CA . TYR C 1 136 ? 25.107 -60.007 -21.729 1.00 111.68 136 TYR D CA 1
ATOM 6776 C C . TYR C 1 136 ? 24.523 -60.952 -20.685 1.00 110.60 136 TYR D C 1
ATOM 6777 O O . TYR C 1 136 ? 23.324 -61.259 -20.705 1.00 110.44 136 TYR D O 1
ATOM 6786 N N . LEU C 1 137 ? 25.380 -61.411 -19.778 1.00 109.32 137 LEU D N 1
ATOM 6787 C CA . LEU C 1 137 ? 24.989 -62.382 -18.761 1.00 108.27 137 LEU D CA 1
ATOM 6788 C C . LEU C 1 137 ? 25.566 -61.964 -17.412 1.00 107.40 137 LEU D C 1
ATOM 6789 O O . LEU C 1 137 ? 26.783 -61.758 -17.284 1.00 107.26 137 LEU D O 1
ATOM 6794 N N . ILE C 1 138 ? 24.688 -61.826 -16.417 1.00 106.32 138 ILE D N 1
ATOM 6795 C CA . ILE C 1 138 ? 25.114 -61.493 -15.060 1.00 105.20 138 ILE D CA 1
ATOM 6796 C C . ILE C 1 138 ? 25.107 -62.765 -14.214 1.00 104.26 138 ILE D C 1
ATOM 6797 O O . ILE C 1 138 ? 24.109 -63.512 -14.194 1.00 103.88 138 ILE D O 1
ATOM 6802 N N . ARG C 1 139 ? 26.246 -63.018 -13.560 1.00 103.29 139 ARG D N 1
ATOM 6803 C CA . ARG C 1 139 ? 26.386 -64.118 -12.604 1.00 102.46 139 ARG D CA 1
ATOM 6804 C C . ARG C 1 139 ? 26.643 -63.579 -11.188 1.00 101.57 139 ARG D C 1
ATOM 6805 O O . ARG C 1 139 ? 27.646 -62.890 -10.941 1.00 100.93 139 ARG D O 1
ATOM 6813 N N . LEU C 1 140 ? 25.721 -63.898 -10.274 1.00 100.61 140 LEU D N 1
ATOM 6814 C CA . LEU C 1 140 ? 25.797 -63.426 -8.899 1.00 99.91 140 LEU D CA 1
ATOM 6815 C C . LEU C 1 140 ? 26.119 -64.572 -7.956 1.00 99.96 140 LEU D C 1
ATOM 6816 O O . LEU C 1 140 ? 25.346 -65.530 -7.835 1.00 99.66 140 LEU D O 1
ATOM 6821 N N . TYR C 1 141 ? 27.266 -64.454 -7.287 1.00 100.47 141 TYR D N 1
ATOM 6822 C CA . TYR C 1 141 ? 27.760 -65.490 -6.382 1.00 101.02 141 TYR D CA 1
ATOM 6823 C C . TYR C 1 141 ? 26.952 -65.556 -5.088 1.00 102.06 141 TYR D C 1
ATOM 6824 O O . TYR C 1 141 ? 26.586 -64.525 -4.522 1.00 101.88 141 TYR D O 1
ATOM 6833 N N . GLY C 1 142 ? 26.700 -66.777 -4.618 1.00 103.47 142 GLY D N 1
ATOM 6834 C CA . GLY C 1 142 ? 25.742 -67.015 -3.537 1.00 105.15 142 GLY D CA 1
ATOM 6835 C C . GLY C 1 142 ? 26.235 -66.974 -2.100 1.00 106.39 142 GLY D C 1
ATOM 6836 O O . GLY C 1 142 ? 27.094 -66.158 -1.744 1.00 106.25 142 GLY D O 1
ATOM 6837 N N . PRO C 1 143 ? 25.680 -67.870 -1.261 1.00 107.67 143 PRO D N 1
ATOM 6838 C CA . PRO C 1 143 ? 25.911 -67.923 0.192 1.00 108.47 143 PRO D CA 1
ATOM 6839 C C . PRO C 1 143 ? 27.397 -67.900 0.632 1.00 109.14 143 PRO D C 1
ATOM 6840 O O . PRO C 1 143 ? 27.803 -66.983 1.427 1.00 109.51 143 PRO D O 1
ATOM 6844 N N . LYS C 1 144 ? 28.198 -68.883 0.138 1.00 109.70 144 LYS D N 1
ATOM 6845 C CA . LYS C 1 144 ? 29.610 -68.908 0.558 1.00 110.19 144 LYS D CA 1
ATOM 6846 C C . LYS C 1 144 ? 30.612 -69.310 -0.528 1.00 110.52 144 LYS D C 1
ATOM 6847 O O . LYS C 1 144 ? 30.301 -70.068 -1.453 1.00 110.13 144 LYS D O 1
ATOM 6853 N N . THR C 1 145 ? 31.822 -68.770 -0.388 1.00 111.14 145 THR D N 1
ATOM 6854 C CA . THR C 1 145 ? 32.984 -69.216 -1.144 1.00 111.40 145 THR D CA 1
ATOM 6855 C C . THR C 1 145 ? 33.748 -70.271 -0.330 1.00 111.52 145 THR D C 1
ATOM 6856 O O . THR C 1 145 ? 34.096 -70.052 0.866 1.00 111.54 145 THR D O 1
ATOM 6860 N N . ASP C 1 146 ? 34.005 -71.412 -0.994 1.00 111.47 146 ASP D N 1
ATOM 6861 C CA . ASP C 1 146 ? 34.761 -72.510 -0.397 1.00 111.25 146 ASP D CA 1
ATOM 6862 C C . ASP C 1 146 ? 36.190 -72.079 -0.019 1.00 111.41 146 ASP D C 1
ATOM 6863 O O . ASP C 1 146 ? 36.638 -70.924 -0.467 1.00 111.04 146 ASP D O 1
ATOM 6868 N N . ASN C 1 150 ? 37.222 -70.645 -4.369 1.00 85.83 150 ASN D N 1
ATOM 6869 C CA . ASN C 1 150 ? 38.330 -69.694 -4.571 1.00 86.21 150 ASN D CA 1
ATOM 6870 C C . ASN C 1 150 ? 38.114 -68.898 -5.869 1.00 86.27 150 ASN D C 1
ATOM 6871 O O . ASN C 1 150 ? 37.741 -69.473 -6.898 1.00 86.35 150 ASN D O 1
ATOM 6876 N N . ARG C 1 151 ? 38.348 -67.583 -5.814 1.00 86.18 151 ARG D N 1
ATOM 6877 C CA . ARG C 1 151 ? 37.927 -66.664 -6.890 1.00 86.18 151 ARG D CA 1
ATOM 6878 C C . ARG C 1 151 ? 39.079 -66.075 -7.698 1.00 86.41 151 ARG D C 1
ATOM 6879 O O . ARG C 1 151 ? 38.959 -65.926 -8.924 1.00 86.18 151 ARG D O 1
ATOM 6887 N N . GLU C 1 152 ? 40.169 -65.713 -7.010 1.00 86.84 152 GLU D N 1
ATOM 6888 C CA . GLU C 1 152 ? 41.393 -65.234 -7.666 1.00 87.49 152 GLU D CA 1
ATOM 6889 C C . GLU C 1 152 ? 42.242 -66.387 -8.222 1.00 87.42 152 GLU D C 1
ATOM 6890 O O . GLU C 1 152 ? 43.279 -66.165 -8.857 1.00 87.58 152 GLU D O 1
ATOM 6896 N N . ARG C 1 153 ? 41.790 -67.614 -7.961 1.00 87.34 153 ARG D N 1
ATOM 6897 C CA . ARG C 1 153 ? 42.266 -68.810 -8.651 1.00 87.03 153 ARG D CA 1
ATOM 6898 C C . ARG C 1 153 ? 41.403 -69.006 -9.891 1.00 86.30 153 ARG D C 1
ATOM 6899 O O . ARG C 1 153 ? 41.926 -69.221 -10.986 1.00 86.16 153 ARG D O 1
ATOM 6907 N N . GLU C 1 154 ? 40.085 -68.917 -9.705 1.00 85.58 154 GLU D N 1
ATOM 6908 C CA . GLU C 1 154 ? 39.120 -69.066 -10.792 1.00 85.17 154 GLU D CA 1
ATOM 6909 C C . GLU C 1 154 ? 39.281 -68.025 -11.908 1.00 85.30 154 GLU D C 1
ATOM 6910 O O . GLU C 1 154 ? 39.156 -68.362 -13.080 1.00 84.94 154 GLU D O 1
ATOM 6916 N N . LYS C 1 155 ? 39.544 -66.770 -11.522 1.00 85.64 155 LYS D N 1
ATOM 6917 C CA . LYS C 1 155 ? 39.761 -65.648 -12.442 1.00 85.85 155 LYS D CA 1
ATOM 6918 C C . LYS C 1 155 ? 40.899 -65.930 -13.435 1.00 85.64 155 LYS D C 1
ATOM 6919 O O . LYS C 1 155 ? 40.736 -65.762 -14.646 1.00 85.41 155 LYS D O 1
ATOM 6925 N N . LYS C 1 156 ? 42.038 -66.379 -12.903 1.00 85.71 156 LYS D N 1
ATOM 6926 C CA . LYS C 1 156 ? 43.168 -66.804 -13.725 1.00 86.18 156 LYS D CA 1
ATOM 6927 C C . LYS C 1 156 ? 42.830 -67.936 -14.713 1.00 86.20 156 LYS D C 1
ATOM 6928 O O . LYS C 1 156 ? 42.996 -67.765 -15.925 1.00 86.30 156 LYS D O 1
ATOM 6934 N N . ILE C 1 157 ? 42.355 -69.073 -14.193 1.00 86.16 157 ILE D N 1
ATOM 6935 C CA . ILE C 1 157 ? 41.912 -70.214 -15.008 1.00 86.13 157 ILE D CA 1
ATOM 6936 C C . ILE C 1 157 ? 40.913 -69.818 -16.097 1.00 86.55 157 ILE D C 1
ATOM 6937 O O . ILE C 1 157 ? 40.940 -70.369 -17.209 1.00 86.58 157 ILE D O 1
ATOM 6942 N N . SER C 1 158 ? 40.050 -68.851 -15.781 1.00 87.12 158 SER D N 1
ATOM 6943 C CA . SER C 1 158 ? 39.009 -68.390 -16.713 1.00 87.30 158 SER D CA 1
ATOM 6944 C C . SER C 1 158 ? 39.585 -67.675 -17.930 1.00 87.35 158 SER D C 1
ATOM 6945 O O . SER C 1 158 ? 39.065 -67.816 -19.041 1.00 87.22 158 SER D O 1
ATOM 6948 N N . CYS C 1 159 ? 40.658 -66.911 -17.719 1.00 87.50 159 CYS D N 1
ATOM 6949 C CA . CYS C 1 159 ? 41.227 -66.099 -18.798 1.00 87.75 159 CYS D CA 1
ATOM 6950 C C . CYS C 1 159 ? 42.205 -66.896 -19.665 1.00 87.24 159 CYS D C 1
ATOM 6951 O O . CYS C 1 159 ? 42.351 -66.608 -20.856 1.00 87.31 159 CYS D O 1
ATOM 6954 N N . ILE C 1 160 ? 42.854 -67.895 -19.063 1.00 86.89 160 ILE D N 1
ATOM 6955 C CA . ILE C 1 160 ? 43.684 -68.869 -19.788 1.00 86.48 160 ILE D CA 1
ATOM 6956 C C . ILE C 1 160 ? 42.837 -69.669 -20.772 1.00 86.28 160 ILE D C 1
ATOM 6957 O O . ILE C 1 160 ? 43.210 -69.851 -21.925 1.00 86.11 160 ILE D O 1
ATOM 6962 N N . LEU C 1 161 ? 41.685 -70.125 -20.301 1.00 86.33 161 LEU D N 1
ATOM 6963 C CA . LEU C 1 161 ? 40.774 -70.923 -21.105 1.00 86.55 161 LEU D CA 1
ATOM 6964 C C . LEU C 1 161 ? 40.065 -70.108 -22.178 1.00 86.64 161 LEU D C 1
ATOM 6965 O O . LEU C 1 161 ? 39.463 -70.677 -23.091 1.00 86.50 161 LEU D O 1
ATOM 6970 N N . TYR C 1 162 ? 40.132 -68.779 -22.047 1.00 87.14 162 TYR D N 1
ATOM 6971 C CA . TYR C 1 162 ? 39.555 -67.861 -23.028 1.00 87.71 162 TYR D CA 1
ATOM 6972 C C . TYR C 1 162 ? 40.510 -67.669 -24.213 1.00 88.09 162 TYR D C 1
ATOM 6973 O O . TYR C 1 162 ? 40.064 -67.530 -25.361 1.00 87.70 162 TYR D O 1
ATOM 6982 N N . ASN C 1 163 ? 41.814 -67.649 -23.905 1.00 88.82 163 ASN D N 1
ATOM 6983 C CA . ASN C 1 163 ? 42.909 -67.671 -24.898 1.00 89.52 163 ASN D CA 1
ATOM 6984 C C . ASN C 1 163 ? 42.961 -68.975 -25.684 1.00 89.87 163 ASN D C 1
ATOM 6985 O O . ASN C 1 163 ? 43.240 -68.971 -26.887 1.00 90.17 163 ASN D O 1
ATOM 6990 N N . LYS C 1 164 ? 42.716 -70.084 -24.985 1.00 90.21 164 LYS D N 1
ATOM 6991 C CA . LYS C 1 164 ? 42.674 -71.412 -25.586 1.00 90.61 164 LYS D CA 1
ATOM 6992 C C . LYS C 1 164 ? 41.319 -71.701 -26.234 1.00 90.87 164 LYS D C 1
ATOM 6993 O O . LYS C 1 164 ? 41.067 -72.815 -26.728 1.00 90.87 164 LYS D O 1
ATOM 6999 N N . ASN C 1 165 ? 40.465 -70.669 -26.240 1.00 91.36 165 ASN D N 1
ATOM 7000 C CA . ASN C 1 165 ? 39.188 -70.674 -26.956 1.00 92.21 165 ASN D CA 1
ATOM 7001 C C . ASN C 1 165 ? 38.275 -71.887 -26.690 1.00 92.57 165 ASN D C 1
ATOM 7002 O O . ASN C 1 165 ? 37.762 -72.513 -27.628 1.00 92.67 165 ASN D O 1
ATOM 7007 N N . ILE C 1 166 ? 38.095 -72.208 -25.401 1.00 92.98 166 ILE D N 1
ATOM 7008 C CA . ILE C 1 166 ? 37.152 -73.263 -24.944 1.00 93.34 166 ILE D CA 1
ATOM 7009 C C . ILE C 1 166 ? 36.259 -72.794 -23.785 1.00 93.08 166 ILE D C 1
ATOM 7010 O O . ILE C 1 166 ? 35.347 -73.512 -23.345 1.00 92.56 166 ILE D O 1
ATOM 7015 N N . ALA C 1 167 ? 36.547 -71.576 -23.313 1.00 92.90 167 ALA D N 1
ATOM 7016 C CA . ALA C 1 167 ? 35.649 -70.838 -22.430 1.00 92.70 167 ALA D CA 1
ATOM 7017 C C . ALA C 1 167 ? 35.117 -69.571 -23.139 1.00 92.56 167 ALA D C 1
ATOM 7018 O O . ALA C 1 167 ? 35.736 -69.036 -24.080 1.00 92.76 167 ALA D O 1
ATOM 7020 N N . LYS C 1 168 ? 33.950 -69.120 -22.682 1.00 92.23 168 LYS D N 1
ATOM 7021 C CA . LYS C 1 168 ? 33.385 -67.826 -23.029 1.00 91.40 168 LYS D CA 1
ATOM 7022 C C . LYS C 1 168 ? 34.204 -66.696 -22.373 1.00 91.01 168 LYS D C 1
ATOM 7023 O O . LYS C 1 168 ? 35.164 -66.952 -21.606 1.00 90.54 168 LYS D O 1
ATOM 7029 N N . LYS C 1 169 ? 33.817 -65.449 -22.682 1.00 90.76 169 LYS D N 1
ATOM 7030 C CA . LYS C 1 169 ? 34.505 -64.278 -22.140 1.00 90.56 169 LYS D CA 1
ATOM 7031 C C . LYS C 1 169 ? 33.758 -63.685 -20.942 1.00 90.16 169 LYS D C 1
ATOM 7032 O O . LYS C 1 169 ? 32.525 -63.550 -20.948 1.00 90.06 169 LYS D O 1
ATOM 7038 N N . ILE C 1 170 ? 34.523 -63.355 -19.911 1.00 89.51 170 ILE D N 1
ATOM 7039 C CA . ILE C 1 170 ? 34.002 -62.607 -18.786 1.00 89.03 170 ILE D CA 1
ATOM 7040 C C . ILE C 1 170 ? 34.525 -61.181 -18.972 1.00 88.48 170 ILE D C 1
ATOM 7041 O O . ILE C 1 170 ? 35.739 -60.969 -19.154 1.00 88.78 170 ILE D O 1
ATOM 7046 N N . TYR C 1 171 ? 33.601 -60.217 -18.972 1.00 87.52 171 TYR D N 1
ATOM 7047 C CA . TYR C 1 171 ? 33.942 -58.813 -19.190 1.00 86.32 171 TYR D CA 1
ATOM 7048 C C . TYR C 1 171 ? 34.430 -58.153 -17.909 1.00 85.71 171 TYR D C 1
ATOM 7049 O O . TYR C 1 171 ? 35.484 -57.525 -17.895 1.00 85.17 171 TYR D O 1
ATOM 7058 N N . VAL C 1 172 ? 33.655 -58.297 -16.835 1.00 85.65 172 VAL D N 1
ATOM 7059 C CA . VAL C 1 172 ? 33.968 -57.635 -15.564 1.00 85.54 172 VAL D CA 1
ATOM 7060 C C . VAL C 1 172 ? 33.959 -58.633 -14.413 1.00 85.18 172 VAL D C 1
ATOM 7061 O O . VAL C 1 172 ? 33.125 -59.555 -14.373 1.00 84.81 172 VAL D O 1
ATOM 7065 N N . PHE C 1 173 ? 34.914 -58.450 -13.497 1.00 85.02 173 PHE D N 1
ATOM 7066 C CA . PHE C 1 173 ? 34.943 -59.226 -12.266 1.00 85.06 173 PHE D CA 1
ATOM 7067 C C . PHE C 1 173 ? 34.653 -58.270 -11.120 1.00 84.13 173 PHE D C 1
ATOM 7068 O O . PHE C 1 173 ? 35.296 -57.228 -10.993 1.00 84.49 173 PHE D O 1
ATOM 7076 N N . PHE C 1 174 ? 33.671 -58.597 -10.297 1.00 82.97 174 PHE D N 1
ATOM 7077 C CA . PHE C 1 174 ? 33.478 -57.828 -9.072 1.00 82.00 174 PHE D CA 1
ATOM 7078 C C . PHE C 1 174 ? 33.262 -58.736 -7.876 1.00 81.71 174 PHE D C 1
ATOM 7079 O O . PHE C 1 174 ? 32.961 -59.918 -8.040 1.00 82.02 174 PHE D O 1
ATOM 7087 N N . THR C 1 175 ? 33.449 -58.187 -6.680 1.00 81.25 175 THR D N 1
ATOM 7088 C CA . THR C 1 175 ? 33.576 -58.993 -5.469 1.00 80.59 175 THR D CA 1
ATOM 7089 C C . THR C 1 175 ? 32.514 -60.093 -5.341 1.00 79.94 175 THR D C 1
ATOM 7090 O O . THR C 1 175 ? 32.832 -61.202 -4.903 1.00 80.34 175 THR D O 1
ATOM 7094 N N . ASN C 1 176 ? 31.278 -59.808 -5.746 1.00 78.69 176 ASN D N 1
ATOM 7095 C CA . ASN C 1 176 ? 30.182 -60.757 -5.551 1.00 77.58 176 ASN D CA 1
ATOM 7096 C C . ASN C 1 176 ? 29.501 -61.226 -6.832 1.00 77.29 176 ASN D C 1
ATOM 7097 O O . ASN C 1 176 ? 28.453 -61.875 -6.795 1.00 76.99 176 ASN D O 1
ATOM 7102 N N . GLY C 1 177 ? 30.103 -60.916 -7.972 1.00 77.15 177 GLY D N 1
ATOM 7103 C CA . GLY C 1 177 ? 29.548 -61.362 -9.234 1.00 76.87 177 GLY D CA 1
ATOM 7104 C C . GLY C 1 177 ? 30.412 -61.040 -10.415 1.00 76.81 177 GLY D C 1
ATOM 7105 O O . GLY C 1 177 ? 31.537 -60.573 -10.265 1.00 75.87 177 GLY D O 1
ATOM 7106 N N . ARG C 1 178 ? 29.860 -61.296 -11.596 1.00 77.67 178 ARG D N 1
ATOM 7107 C CA . ARG C 1 178 ? 30.535 -61.015 -12.862 1.00 78.67 178 ARG D CA 1
ATOM 7108 C C . ARG C 1 178 ? 29.535 -60.766 -13.985 1.00 79.32 178 ARG D C 1
ATOM 7109 O O . ARG C 1 178 ? 28.410 -61.281 -13.958 1.00 78.93 178 ARG D O 1
ATOM 7117 N N . ILE C 1 179 ? 29.951 -59.970 -14.971 1.00 80.73 179 ILE D N 1
ATOM 7118 C CA . ILE C 1 179 ? 29.218 -59.859 -16.245 1.00 81.56 179 ILE D CA 1
ATOM 7119 C C . ILE C 1 179 ? 30.050 -60.602 -17.271 1.00 82.10 179 ILE D C 1
ATOM 7120 O O . ILE C 1 179 ? 31.275 -60.407 -17.350 1.00 81.71 179 ILE D O 1
ATOM 7125 N N . GLU C 1 180 ? 29.378 -61.458 -18.047 1.00 83.29 180 GLU D N 1
ATOM 7126 C CA . GLU C 1 180 ? 30.054 -62.362 -18.980 1.00 84.49 180 GLU D CA 1
ATOM 7127 C C . GLU C 1 180 ? 29.260 -62.578 -20.285 1.00 85.26 180 GLU D C 1
ATOM 7128 O O . GLU C 1 180 ? 28.115 -62.128 -20.407 1.00 85.19 180 GLU D O 1
ATOM 7134 N N . GLU C 1 181 ? 29.886 -63.265 -21.246 1.00 86.35 181 GLU D N 1
ATOM 7135 C CA . GLU C 1 181 ? 29.276 -63.605 -22.532 1.00 87.59 181 GLU D CA 1
ATOM 7136 C C . GLU C 1 181 ? 28.041 -64.465 -22.366 1.00 88.18 181 GLU D C 1
ATOM 7137 O O . GLU C 1 181 ? 28.067 -65.457 -21.628 1.00 88.63 181 GLU D O 1
ATOM 7143 N N . PHE C 1 182 ? 26.958 -64.094 -23.048 1.00 88.80 182 PHE D N 1
ATOM 7144 C CA . PHE C 1 182 ? 25.781 -64.950 -23.101 1.00 89.53 182 PHE D CA 1
ATOM 7145 C C . PHE C 1 182 ? 26.019 -66.106 -24.091 1.00 90.15 182 PHE D C 1
ATOM 7146 O O . PHE C 1 182 ? 26.588 -65.891 -25.168 1.00 90.54 182 PHE D O 1
ATOM 7154 N N . MET C 1 183 ? 25.606 -67.326 -23.725 1.00 90.40 183 MET D N 1
ATOM 7155 C CA . MET C 1 183 ? 25.777 -68.493 -24.613 1.00 90.34 183 MET D CA 1
ATOM 7156 C C . MET C 1 183 ? 24.430 -68.964 -25.162 1.00 89.68 183 MET D C 1
ATOM 7157 O O . MET C 1 183 ? 23.454 -69.118 -24.425 1.00 89.47 183 MET D O 1
ATOM 7162 N N . ASP C 1 184 ? 24.393 -69.208 -26.466 1.00 88.98 184 ASP D N 1
ATOM 7163 C CA . ASP C 1 184 ? 23.124 -69.382 -27.161 1.00 88.33 184 ASP D CA 1
ATOM 7164 C C . ASP C 1 184 ? 22.532 -70.800 -27.168 1.00 87.15 184 ASP D C 1
ATOM 7165 O O . ASP C 1 184 ? 21.368 -70.979 -27.571 1.00 87.51 184 ASP D O 1
ATOM 7170 N N . GLY C 1 185 ? 23.311 -71.797 -26.741 1.00 85.21 185 GLY D N 1
ATOM 7171 C CA . GLY C 1 185 ? 22.845 -73.189 -26.787 1.00 83.15 185 GLY D CA 1
ATOM 7172 C C . GLY C 1 185 ? 22.066 -73.675 -25.572 1.00 81.61 185 GLY D C 1
ATOM 7173 O O . GLY C 1 185 ? 21.877 -72.952 -24.610 1.00 81.77 185 GLY D O 1
ATOM 7174 N N . TYR C 1 186 ? 21.604 -74.916 -25.625 1.00 80.25 186 TYR D N 1
ATOM 7175 C CA . TYR C 1 186 ? 20.914 -75.520 -24.500 1.00 78.74 186 TYR D CA 1
ATOM 7176 C C . TYR C 1 186 ? 21.795 -76.531 -23.716 1.00 77.54 186 TYR D C 1
ATOM 7177 O O . TYR C 1 186 ? 22.577 -77.307 -24.314 1.00 76.73 186 TYR D O 1
ATOM 7186 N N . ALA C 1 187 ? 21.650 -76.515 -22.380 1.00 76.11 187 ALA D N 1
ATOM 7187 C CA . ALA C 1 187 ? 22.354 -77.470 -21.495 1.00 74.19 187 ALA D CA 1
ATOM 7188 C C . ALA C 1 187 ? 21.806 -78.881 -21.635 1.00 72.81 187 ALA D C 1
ATOM 7189 O O . ALA C 1 187 ? 20.598 -79.083 -21.749 1.00 72.53 187 ALA D O 1
ATOM 7191 N N . LEU C 1 188 ? 22.709 -79.854 -21.639 1.00 71.20 188 LEU D N 1
ATOM 7192 C CA . LEU C 1 188 ? 22.324 -81.244 -21.788 1.00 69.80 188 LEU D CA 1
ATOM 7193 C C . LEU C 1 188 ? 21.647 -81.805 -20.545 1.00 69.09 188 LEU D C 1
ATOM 7194 O O . LEU C 1 188 ? 21.752 -81.237 -19.447 1.00 68.03 188 LEU D O 1
ATOM 7199 N N . SER C 1 189 ? 20.947 -82.922 -20.751 1.00 68.55 189 SER D N 1
ATOM 7200 C CA . SER C 1 189 ? 20.286 -83.676 -19.690 1.00 68.42 189 SER D CA 1
ATOM 7201 C C . SER C 1 189 ? 21.152 -84.864 -19.291 1.00 68.59 189 SER D C 1
ATOM 7202 O O . SER C 1 189 ? 22.186 -85.114 -19.901 1.00 69.45 189 SER D O 1
ATOM 7205 N N . ARG C 1 190 ? 20.747 -85.609 -18.276 1.00 68.39 190 ARG D N 1
ATOM 7206 C CA . ARG C 1 190 ? 21.552 -86.752 -17.842 1.00 68.24 190 ARG D CA 1
ATOM 7207 C C . ARG C 1 190 ? 21.519 -87.903 -18.844 1.00 67.76 190 ARG D C 1
ATOM 7208 O O . ARG C 1 190 ? 22.453 -88.706 -18.894 1.00 67.72 190 ARG D O 1
ATOM 7216 N N . GLU C 1 191 ? 20.445 -87.969 -19.634 1.00 67.22 191 GLU D N 1
ATOM 7217 C CA . GLU C 1 191 ? 20.313 -88.976 -20.699 1.00 67.11 191 GLU D CA 1
ATOM 7218 C C . GLU C 1 191 ? 21.044 -88.569 -21.981 1.00 65.87 191 GLU D C 1
ATOM 7219 O O . GLU C 1 191 ? 21.421 -89.431 -22.787 1.00 65.64 191 GLU D O 1
ATOM 7225 N N . ASP C 1 192 ? 21.288 -87.264 -22.118 1.00 64.82 192 ASP D N 1
ATOM 7226 C CA . ASP C 1 192 ? 22.134 -86.734 -23.187 1.00 64.00 192 ASP D CA 1
ATOM 7227 C C . ASP C 1 192 ? 23.579 -87.199 -23.067 1.00 63.04 192 ASP D C 1
ATOM 7228 O O . ASP C 1 192 ? 24.128 -87.813 -23.991 1.00 63.61 192 ASP D O 1
ATOM 7233 N N . ILE C 1 193 ? 24.195 -86.899 -21.927 1.00 61.95 193 ILE D N 1
ATOM 7234 C CA . ILE C 1 193 ? 25.613 -87.214 -21.699 1.00 60.62 193 ILE D CA 1
ATOM 7235 C C . ILE C 1 193 ? 25.953 -88.704 -21.818 1.00 60.04 193 ILE D C 1
ATOM 7236 O O . ILE C 1 193 ? 27.097 -89.058 -22.072 1.00 60.26 193 ILE D O 1
ATOM 7241 N N . LYS C 1 194 ? 24.944 -89.552 -21.648 1.00 59.82 194 LYS D N 1
ATOM 7242 C CA . LYS C 1 194 ? 25.072 -91.001 -21.689 1.00 59.88 194 LYS D CA 1
ATOM 7243 C C . LYS C 1 194 ? 24.944 -91.516 -23.130 1.00 60.85 194 LYS D C 1
ATOM 7244 O O . LYS C 1 194 ? 25.459 -92.606 -23.465 1.00 60.85 194 LYS D O 1
ATOM 7250 N N . ASN C 1 195 ? 24.218 -90.753 -23.950 1.00 61.38 195 ASN D N 1
ATOM 7251 C CA . ASN C 1 195 ? 24.020 -91.046 -25.370 1.00 62.27 195 ASN D CA 1
ATOM 7252 C C . ASN C 1 195 ? 25.368 -90.950 -26.115 1.00 61.91 195 ASN D C 1
ATOM 7253 O O . ASN C 1 195 ? 26.073 -89.931 -25.993 1.00 62.03 195 ASN D O 1
ATOM 7258 N N . PRO C 1 196 ? 25.745 -92.033 -26.831 1.00 61.58 196 PRO D N 1
ATOM 7259 C CA . PRO C 1 196 ? 27.077 -92.233 -27.454 1.00 61.73 196 PRO D CA 1
ATOM 7260 C C . PRO C 1 196 ? 27.494 -91.084 -28.384 1.00 61.82 196 PRO D C 1
ATOM 7261 O O . PRO C 1 196 ? 28.675 -90.721 -28.444 1.00 61.53 196 PRO D O 1
ATOM 7265 N N . LYS C 1 197 ? 26.504 -90.501 -29.065 1.00 62.54 197 LYS D N 1
ATOM 7266 C CA . LYS C 1 197 ? 26.687 -89.297 -29.888 1.00 62.17 197 LYS D CA 1
ATOM 7267 C C . LYS C 1 197 ? 27.283 -88.146 -29.101 1.00 60.86 197 LYS D C 1
ATOM 7268 O O . LYS C 1 197 ? 28.210 -87.481 -29.578 1.00 60.71 197 LYS D O 1
ATOM 7274 N N . PHE C 1 198 ? 26.754 -87.910 -27.895 1.00 59.84 198 PHE D N 1
ATOM 7275 C CA . PHE C 1 198 ? 27.258 -86.841 -27.024 1.00 57.76 198 PHE D CA 1
ATOM 7276 C C . PHE C 1 198 ? 28.547 -87.192 -26.297 1.00 56.74 198 PHE D C 1
ATOM 7277 O O . PHE C 1 198 ? 29.401 -86.322 -26.099 1.00 56.01 198 PHE D O 1
ATOM 7285 N N . GLN C 1 199 ? 28.714 -88.471 -25.932 1.00 56.63 199 GLN D N 1
ATOM 7286 C CA . GLN C 1 199 ? 29.983 -88.976 -25.309 1.00 55.61 199 GLN D CA 1
ATOM 7287 C C . GLN C 1 199 ? 31.179 -88.589 -26.171 1.00 55.09 199 GLN D C 1
ATOM 7288 O O . GLN C 1 199 ? 32.173 -88.007 -25.691 1.00 54.48 199 GLN D O 1
ATOM 7294 N N . LYS C 1 200 ? 31.045 -88.909 -27.466 1.00 55.41 200 LYS D N 1
ATOM 7295 C CA . LYS C 1 200 ? 32.028 -88.555 -28.500 1.00 54.57 200 LYS D CA 1
ATOM 7296 C C . LYS C 1 200 ? 32.418 -87.098 -28.451 1.00 53.49 200 LYS D C 1
ATOM 7297 O O . LYS C 1 200 ? 33.598 -86.783 -28.377 1.00 53.94 200 LYS D O 1
ATOM 7303 N N . LEU C 1 201 ? 31.427 -86.211 -28.480 1.00 52.78 201 LEU D N 1
ATOM 7304 C CA . LEU C 1 201 ? 31.684 -84.771 -28.480 1.00 52.46 201 LEU D CA 1
ATOM 7305 C C . LEU C 1 201 ? 32.237 -84.256 -27.149 1.00 52.13 201 LEU D C 1
ATOM 7306 O O . LEU C 1 201 ? 33.106 -83.376 -27.145 1.00 52.58 201 LEU D O 1
ATOM 7311 N N . ILE C 1 202 ? 31.713 -84.780 -26.027 1.00 51.69 202 ILE D N 1
ATOM 7312 C CA . ILE C 1 202 ? 32.157 -84.380 -24.687 1.00 51.15 202 ILE D CA 1
ATOM 7313 C C . ILE C 1 202 ? 33.601 -84.819 -24.484 1.00 50.48 202 ILE D C 1
ATOM 7314 O O . ILE C 1 202 ? 34.452 -84.019 -24.059 1.00 49.80 202 ILE D O 1
ATOM 7319 N N . ALA C 1 203 ? 33.865 -86.092 -24.808 1.00 50.69 203 ALA D N 1
ATOM 7320 C CA . ALA C 1 203 ? 35.209 -86.651 -24.723 1.00 51.17 203 ALA D CA 1
ATOM 7321 C C . ALA C 1 203 ? 36.248 -85.848 -25.497 1.00 52.13 203 ALA D C 1
ATOM 7322 O O . ALA C 1 203 ? 37.350 -85.586 -24.993 1.00 52.35 203 ALA D O 1
ATOM 7324 N N . LYS C 1 204 ? 35.904 -85.443 -26.728 1.00 53.90 204 LYS D N 1
ATOM 7325 C CA . LYS C 1 204 ? 36.847 -84.670 -27.577 1.00 55.11 204 LYS D CA 1
ATOM 7326 C C . LYS C 1 204 ? 37.098 -83.276 -27.026 1.00 55.32 204 LYS D C 1
ATOM 7327 O O . LYS C 1 204 ? 38.240 -82.790 -27.052 1.00 56.49 204 LYS D O 1
ATOM 7333 N N . ASN C 1 205 ? 36.052 -82.644 -26.504 1.00 55.15 205 ASN D N 1
ATOM 7334 C CA . ASN C 1 205 ? 36.207 -81.329 -25.891 1.00 55.46 205 ASN D CA 1
ATOM 7335 C C . ASN C 1 205 ? 36.966 -81.395 -24.559 1.00 55.42 205 ASN D C 1
ATOM 7336 O O . ASN C 1 205 ? 37.738 -80.484 -24.209 1.00 55.52 205 ASN D O 1
ATOM 7341 N N . LEU C 1 206 ? 36.764 -82.498 -23.841 1.00 55.40 206 LEU D N 1
ATOM 7342 C CA . LEU C 1 206 ? 37.482 -82.755 -22.606 1.00 55.25 206 LEU D CA 1
ATOM 7343 C C . LEU C 1 206 ? 38.949 -83.015 -22.839 1.00 55.84 206 LEU D C 1
ATOM 7344 O O . LEU C 1 206 ? 39.795 -82.575 -22.048 1.00 56.32 206 LEU D O 1
ATOM 7349 N N . LYS C 1 207 ? 39.283 -83.710 -23.931 1.00 57.16 207 LYS D N 1
ATOM 7350 C CA . LYS C 1 207 ? 40.700 -83.897 -24.270 1.00 57.89 207 LYS D CA 1
ATOM 7351 C C . LYS C 1 207 ? 41.385 -82.561 -24.552 1.00 58.05 207 LYS D C 1
ATOM 7352 O O . LYS C 1 207 ? 42.506 -82.337 -24.119 1.00 57.74 207 LYS D O 1
ATOM 7358 N N . LEU C 1 208 ? 40.699 -81.667 -25.265 1.00 58.90 208 LEU D N 1
ATOM 7359 C CA . LEU C 1 208 ? 41.244 -80.337 -25.534 1.00 60.05 208 LEU D CA 1
ATOM 7360 C C . LEU C 1 208 ? 41.578 -79.620 -24.254 1.00 60.47 208 LEU D C 1
ATOM 7361 O O . LEU C 1 208 ? 42.654 -79.041 -24.141 1.00 60.79 208 LEU D O 1
ATOM 7366 N N . LEU C 1 209 ? 40.639 -79.676 -23.296 1.00 61.87 209 LEU D N 1
ATOM 7367 C CA . LEU C 1 209 ? 40.815 -79.120 -21.939 1.00 61.64 209 LEU D CA 1
ATOM 7368 C C . LEU C 1 209 ? 42.046 -79.673 -21.230 1.00 61.87 209 LEU D C 1
ATOM 7369 O O . LEU C 1 209 ? 42.899 -78.909 -20.768 1.00 61.42 209 LEU D O 1
ATOM 7374 N N . HIS C 1 210 ? 42.148 -81.006 -21.170 1.00 63.55 210 HIS D N 1
ATOM 7375 C CA . HIS C 1 210 ? 43.303 -81.652 -20.536 1.00 65.03 210 HIS D CA 1
ATOM 7376 C C . HIS C 1 210 ? 44.617 -81.492 -21.291 1.00 67.40 210 HIS D C 1
ATOM 7377 O O . HIS C 1 210 ? 45.700 -81.717 -20.720 1.00 67.63 210 HIS D O 1
ATOM 7384 N N . ASP C 1 211 ? 44.516 -81.103 -22.567 1.00 70.05 211 ASP D N 1
ATOM 7385 C CA . ASP C 1 211 ? 45.681 -80.818 -23.411 1.00 72.65 211 ASP D CA 1
ATOM 7386 C C . ASP C 1 211 ? 46.392 -79.504 -23.124 1.00 74.08 211 ASP D C 1
ATOM 7387 O O . ASP C 1 211 ? 47.550 -79.362 -23.505 1.00 74.15 211 ASP D O 1
ATOM 7392 N N . ILE C 1 212 ? 45.705 -78.554 -22.477 1.00 76.47 212 ILE D N 1
ATOM 7393 C CA . ILE C 1 212 ? 46.319 -77.277 -22.075 1.00 78.65 212 ILE D CA 1
ATOM 7394 C C . ILE C 1 212 ? 47.606 -77.478 -21.282 1.00 80.81 212 ILE D C 1
ATOM 7395 O O . ILE C 1 212 ? 47.601 -78.026 -20.181 1.00 81.21 212 ILE D O 1
ATOM 7400 N N . LYS C 1 213 ? 48.706 -77.037 -21.882 1.00 83.75 213 LYS D N 1
ATOM 7401 C CA . LYS C 1 213 ? 50.021 -77.092 -21.286 1.00 86.63 213 LYS D CA 1
ATOM 7402 C C . LYS C 1 213 ? 50.024 -76.237 -20.023 1.00 88.08 213 LYS D C 1
ATOM 7403 O O . LYS C 1 213 ? 49.648 -75.060 -20.062 1.00 88.39 213 LYS D O 1
ATOM 7409 N N . LEU C 1 214 ? 50.440 -76.825 -18.906 1.00 89.85 214 LEU D N 1
ATOM 7410 C CA . LEU C 1 214 ? 50.598 -76.053 -17.676 1.00 91.85 214 LEU D CA 1
ATOM 7411 C C . LEU C 1 214 ? 52.077 -75.826 -17.377 1.00 93.24 214 LEU D C 1
ATOM 7412 O O . LEU C 1 214 ? 52.794 -76.771 -16.996 1.00 93.00 214 LEU D O 1
ATOM 7417 N N . ASN C 1 215 ? 52.522 -74.577 -17.571 1.00 94.99 215 ASN D N 1
ATOM 7418 C CA . ASN C 1 215 ? 53.932 -74.205 -17.375 1.00 96.65 215 ASN D CA 1
ATOM 7419 C C . ASN C 1 215 ? 54.305 -73.977 -15.902 1.00 97.68 215 ASN D C 1
ATOM 7420 O O . ASN C 1 215 ? 53.430 -73.839 -15.032 1.00 97.47 215 ASN D O 1
ATOM 7425 N N . GLU C 1 216 ? 55.615 -73.934 -15.655 1.00 99.05 216 GLU D N 1
ATOM 7426 C CA . GLU C 1 216 ? 56.189 -73.845 -14.311 1.00 100.20 216 GLU D CA 1
ATOM 7427 C C . GLU C 1 216 ? 55.773 -72.578 -13.561 1.00 100.84 216 GLU D C 1
ATOM 7428 O O . GLU C 1 216 ? 55.424 -72.641 -12.369 1.00 100.77 216 GLU D O 1
ATOM 7434 N N . ASN C 1 217 ? 55.818 -71.435 -14.254 1.00 101.75 217 ASN D N 1
ATOM 7435 C CA . ASN C 1 217 ? 55.491 -70.145 -13.631 1.00 102.59 217 ASN D CA 1
ATOM 7436 C C . ASN C 1 217 ? 54.029 -70.085 -13.186 1.00 103.09 217 ASN D C 1
ATOM 7437 O O . ASN C 1 217 ? 53.737 -69.721 -12.023 1.00 103.06 217 ASN D O 1
ATOM 7442 N N . LEU C 1 218 ? 53.124 -70.459 -14.102 1.00 103.60 218 LEU D N 1
ATOM 7443 C CA . LEU C 1 218 ? 51.684 -70.406 -13.817 1.00 104.22 218 LEU D CA 1
ATOM 7444 C C . LEU C 1 218 ? 51.219 -71.475 -12.826 1.00 104.43 218 LEU D C 1
ATOM 7445 O O . LEU C 1 218 ? 50.236 -71.275 -12.108 1.00 104.53 218 LEU D O 1
ATOM 7450 N N . TYR C 1 219 ? 51.924 -72.600 -12.776 1.00 104.56 219 TYR D N 1
ATOM 7451 C CA . TYR C 1 219 ? 51.585 -73.634 -11.813 1.00 104.86 219 TYR D CA 1
ATOM 7452 C C . TYR C 1 219 ? 51.849 -73.124 -10.399 1.00 104.99 219 TYR D C 1
ATOM 7453 O O . TYR C 1 219 ? 50.955 -73.188 -9.543 1.00 105.20 219 TYR D O 1
ATOM 7462 N N . LYS C 1 220 ? 53.057 -72.588 -10.179 1.00 105.30 220 LYS D N 1
ATOM 7463 C CA . LYS C 1 220 ? 53.483 -72.033 -8.873 1.00 105.49 220 LYS D CA 1
ATOM 7464 C C . LYS C 1 220 ? 52.655 -70.804 -8.435 1.00 105.08 220 LYS D C 1
ATOM 7465 O O . LYS C 1 220 ? 52.459 -70.579 -7.229 1.00 104.95 220 LYS D O 1
ATOM 7471 N N . GLU C 1 221 ? 52.176 -70.022 -9.407 1.00 104.62 221 GLU D N 1
ATOM 7472 C CA . GLU C 1 221 ? 51.312 -68.876 -9.118 1.00 104.32 221 GLU D CA 1
ATOM 7473 C C . GLU C 1 221 ? 49.958 -69.341 -8.550 1.00 103.97 221 GLU D C 1
ATOM 7474 O O . GLU C 1 221 ? 49.356 -68.657 -7.712 1.00 104.31 221 GLU D O 1
ATOM 7480 N N . LEU C 1 222 ? 49.494 -70.509 -8.998 1.00 103.32 222 LEU D N 1
ATOM 7481 C CA . LEU C 1 222 ? 48.267 -71.120 -8.462 1.00 102.41 222 LEU D CA 1
ATOM 7482 C C . LEU C 1 222 ? 48.499 -71.760 -7.067 1.00 101.71 222 LEU D C 1
ATOM 7483 O O . LEU C 1 222 ? 47.683 -71.529 -6.097 1.00 101.60 222 LEU D O 1
ATOM 7488 N N . GLN C 1 223 ? 49.617 -72.541 -6.981 1.00 100.80 223 GLN D N 1
ATOM 7489 C CA . GLN C 1 223 ? 50.088 -73.141 -5.716 1.00 99.68 223 GLN D CA 1
ATOM 7490 C C . GLN C 1 223 ? 50.172 -72.105 -4.593 1.00 98.94 223 GLN D C 1
ATOM 7491 O O . GLN C 1 223 ? 49.988 -72.446 -3.412 1.00 99.04 223 GLN D O 1
ATOM 7497 N N . VAL C 1 224 ? 50.467 -70.852 -4.961 1.00 97.65 224 VAL D N 1
ATOM 7498 C CA . VAL C 1 224 ? 50.546 -69.748 -3.986 1.00 96.15 224 VAL D CA 1
ATOM 7499 C C . VAL C 1 224 ? 49.140 -69.306 -3.543 1.00 94.73 224 VAL D C 1
ATOM 7500 O O . VAL C 1 224 ? 48.808 -69.356 -2.325 1.00 94.97 224 VAL D O 1
ATOM 7504 N N . THR C 1 225 ? 48.322 -68.913 -4.536 1.00 92.24 225 THR D N 1
ATOM 7505 C CA . THR C 1 225 ? 46.996 -68.349 -4.267 1.00 89.69 225 THR D CA 1
ATOM 7506 C C . THR C 1 225 ? 46.066 -69.284 -3.459 1.00 87.40 225 THR D C 1
ATOM 7507 O O . THR C 1 225 ? 45.263 -68.809 -2.640 1.00 87.46 225 THR D O 1
ATOM 7511 N N . GLN C 1 226 ? 46.190 -70.599 -3.669 1.00 84.15 226 GLN D N 1
ATOM 7512 C CA . GLN C 1 226 ? 45.344 -71.578 -2.965 1.00 80.34 226 GLN D CA 1
ATOM 7513 C C . GLN C 1 226 ? 46.103 -72.438 -1.938 1.00 77.21 226 GLN D C 1
ATOM 7514 O O . GLN C 1 226 ? 45.504 -73.326 -1.296 1.00 77.24 226 GLN D O 1
ATOM 7520 N N . LYS C 1 227 ? 47.412 -72.182 -1.780 1.00 61.33 227 LYS D N 1
ATOM 7521 C CA . LYS C 1 227 ? 48.202 -72.874 -0.733 1.00 61.33 227 LYS D CA 1
ATOM 7522 C C . LYS C 1 227 ? 48.108 -74.421 -0.741 1.00 61.33 227 LYS D C 1
ATOM 7523 O O . LYS C 1 227 ? 47.669 -75.051 0.249 1.00 71.58 227 LYS D O 1
ATOM 7529 N N . VAL C 1 228 ? 48.527 -75.009 -1.874 1.00 74.65 228 VAL D N 1
ATOM 7530 C CA . VAL C 1 228 ? 48.684 -76.467 -2.011 1.00 77.52 228 VAL D CA 1
ATOM 7531 C C . VAL C 1 228 ? 50.179 -76.841 -1.825 1.00 79.74 228 VAL D C 1
ATOM 7532 O O . VAL C 1 228 ? 50.999 -76.637 -2.749 1.00 80.30 228 VAL D O 1
ATOM 7536 N N . PRO C 1 229 ? 50.549 -77.354 -0.615 1.00 81.70 229 PRO D N 1
ATOM 7537 C CA . PRO C 1 229 ? 51.957 -77.766 -0.393 1.00 82.51 229 PRO D CA 1
ATOM 7538 C C . PRO C 1 229 ? 52.342 -78.935 -1.314 1.00 83.35 229 PRO D C 1
ATOM 7539 O O . PRO C 1 229 ? 51.528 -79.856 -1.533 1.00 83.62 229 PRO D O 1
ATOM 7543 N N . GLY C 1 230 ? 53.559 -78.877 -1.865 1.00 84.07 230 GLY D N 1
ATOM 7544 C CA . GLY C 1 230 ? 54.050 -79.892 -2.815 1.00 84.34 230 GLY D CA 1
ATOM 7545 C C . GLY C 1 230 ? 54.861 -79.270 -3.942 1.00 84.42 230 GLY D C 1
ATOM 7546 O O . GLY C 1 230 ? 55.235 -78.084 -3.877 1.00 84.55 230 GLY D O 1
ATOM 7547 N N . THR C 1 231 ? 55.137 -80.076 -4.972 1.00 84.30 231 THR D N 1
ATOM 7548 C CA . THR C 1 231 ? 55.853 -79.617 -6.180 1.00 83.83 231 THR D CA 1
ATOM 7549 C C . THR C 1 231 ? 55.248 -80.278 -7.425 1.00 83.12 231 THR D C 1
ATOM 7550 O O . THR C 1 231 ? 55.344 -81.519 -7.588 1.00 82.83 231 THR D O 1
ATOM 7554 N N . ARG C 1 232 ? 54.630 -79.452 -8.290 1.00 82.10 232 ARG D N 1
ATOM 7555 C CA . ARG C 1 232 ? 53.849 -79.937 -9.462 1.00 81.02 232 ARG D CA 1
ATOM 7556 C C . ARG C 1 232 ? 52.698 -80.899 -9.047 1.00 79.20 232 ARG D C 1
ATOM 7557 O O . ARG C 1 232 ? 52.525 -81.976 -9.649 1.00 78.88 232 ARG D O 1
ATOM 7565 N N . PRO C 1 233 ? 51.908 -80.501 -8.016 1.00 77.21 233 PRO D N 1
ATOM 7566 C CA . PRO C 1 233 ? 50.961 -81.430 -7.411 1.00 75.36 233 PRO D CA 1
ATOM 7567 C C . PRO C 1 233 ? 49.492 -81.264 -7.888 1.00 73.17 233 PRO D C 1
ATOM 7568 O O . PRO C 1 233 ? 49.145 -80.272 -8.553 1.00 72.28 233 PRO D O 1
ATOM 7572 N N . SER C 1 234 ? 48.666 -82.246 -7.521 1.00 71.06 234 SER D N 1
ATOM 7573 C CA . SER C 1 234 ? 47.221 -82.235 -7.746 1.00 69.16 234 SER D CA 1
ATOM 7574 C C . SER C 1 234 ? 46.521 -81.337 -6.730 1.00 68.56 234 SER D C 1
ATOM 7575 O O . SER C 1 234 ? 46.954 -81.217 -5.576 1.00 68.71 234 SER D O 1
ATOM 7578 N N . PHE C 1 235 ? 45.439 -80.703 -7.169 1.00 67.47 235 PHE D N 1
ATOM 7579 C CA . PHE C 1 235 ? 44.625 -79.866 -6.294 1.00 66.98 235 PHE D CA 1
ATOM 7580 C C . PHE C 1 235 ? 43.524 -80.676 -5.550 1.00 66.01 235 PHE D C 1
ATOM 7581 O O . PHE C 1 235 ? 42.838 -80.145 -4.667 1.00 65.21 235 PHE D O 1
ATOM 7589 N N . LEU C 1 236 ? 43.418 -81.964 -5.895 1.00 64.62 236 LEU D N 1
ATOM 7590 C CA . LEU C 1 236 ? 42.341 -82.848 -5.474 1.00 63.85 236 LEU D CA 1
ATOM 7591 C C . LEU C 1 236 ? 42.338 -83.193 -3.988 1.00 63.44 236 LEU D C 1
ATOM 7592 O O . LEU C 1 236 ? 41.300 -83.071 -3.324 1.00 63.99 236 LEU D O 1
ATOM 7597 N N . TRP C 1 237 ? 43.486 -83.604 -3.471 1.00 62.27 237 TRP D N 1
ATOM 7598 C CA . TRP C 1 237 ? 43.558 -84.136 -2.129 1.00 61.47 237 TRP D CA 1
ATOM 7599 C C . TRP C 1 237 ? 43.536 -83.027 -1.094 1.00 61.70 237 TRP D C 1
ATOM 7600 O O . TRP C 1 237 ? 42.956 -83.175 -0.025 1.00 61.73 237 TRP D O 1
ATOM 7611 N N . ASN C 1 238 ? 44.149 -81.905 -1.443 1.00 61.87 238 ASN D N 1
ATOM 7612 C CA . ASN C 1 238 ? 44.088 -80.693 -0.652 1.00 61.70 238 ASN D CA 1
ATOM 7613 C C . ASN C 1 238 ? 42.632 -80.236 -0.465 1.00 61.56 238 ASN D C 1
ATOM 7614 O O . ASN C 1 238 ? 42.287 -79.704 0.590 1.00 61.99 238 ASN D O 1
ATOM 7619 N N . THR C 1 239 ? 41.790 -80.445 -1.472 1.00 60.72 239 THR D N 1
ATOM 7620 C CA . THR C 1 239 ? 40.426 -79.932 -1.435 1.00 60.90 239 THR D CA 1
ATOM 7621 C C . THR C 1 239 ? 39.526 -80.853 -0.616 1.00 60.96 239 THR D C 1
ATOM 7622 O O . THR C 1 239 ? 38.728 -80.376 0.196 1.00 61.04 239 THR D O 1
ATOM 7626 N N . ILE C 1 240 ? 39.646 -82.159 -0.869 1.00 60.45 240 ILE D N 1
ATOM 7627 C CA . ILE C 1 240 ? 38.966 -83.179 -0.093 1.00 60.09 240 ILE D CA 1
ATOM 7628 C C . ILE C 1 240 ? 39.385 -83.103 1.377 1.00 59.94 240 ILE D C 1
ATOM 7629 O O . ILE C 1 240 ? 38.530 -83.178 2.248 1.00 60.12 240 ILE D O 1
ATOM 7634 N N . TRP C 1 241 ? 40.681 -82.952 1.648 1.00 59.73 241 TRP D N 1
ATOM 7635 C CA . TRP C 1 241 ? 41.146 -82.819 3.027 1.00 59.92 241 TRP D CA 1
ATOM 7636 C C . TRP C 1 241 ? 40.701 -81.542 3.679 1.00 60.09 241 TRP D C 1
ATOM 7637 O O . TRP C 1 241 ? 40.504 -81.526 4.883 1.00 61.14 241 TRP D O 1
ATOM 7648 N N . LYS C 1 242 ? 40.524 -80.478 2.904 1.00 60.28 242 LYS D N 1
ATOM 7649 C CA . LYS C 1 242 ? 40.044 -79.210 3.470 1.00 61.08 242 LYS D CA 1
ATOM 7650 C C . LYS C 1 242 ? 38.564 -79.340 3.849 1.00 61.01 242 LYS D C 1
ATOM 7651 O O . LYS C 1 242 ? 38.162 -78.906 4.917 1.00 60.37 242 LYS D O 1
ATOM 7657 N N . TYR C 1 243 ? 37.771 -79.932 2.946 1.00 61.12 243 TYR D N 1
ATOM 7658 C CA . TYR C 1 243 ? 36.370 -80.229 3.201 1.00 61.17 243 TYR D CA 1
ATOM 7659 C C . TYR C 1 243 ? 36.207 -81.082 4.464 1.00 60.84 243 TYR D C 1
ATOM 7660 O O . TYR C 1 243 ? 35.275 -80.879 5.228 1.00 60.15 243 TYR D O 1
ATOM 7669 N N . PHE C 1 244 ? 37.103 -82.051 4.637 1.00 60.64 244 PHE D N 1
ATOM 7670 C CA . PHE C 1 244 ? 37.058 -82.984 5.744 1.00 61.07 244 PHE D CA 1
ATOM 7671 C C . PHE C 1 244 ? 37.305 -82.242 7.047 1.00 61.38 244 PHE D C 1
ATOM 7672 O O . PHE C 1 244 ? 36.542 -82.389 7.985 1.00 61.41 244 PHE D O 1
ATOM 7680 N N . HIS C 1 245 ? 38.373 -81.451 7.078 1.00 62.08 245 HIS D N 1
ATOM 7681 C CA . HIS C 1 245 ? 38.783 -80.697 8.247 1.00 62.87 245 HIS D CA 1
ATOM 7682 C C . HIS C 1 245 ? 37.748 -79.665 8.718 1.00 63.15 245 HIS D C 1
ATOM 7683 O O . HIS C 1 245 ? 37.488 -79.558 9.929 1.00 63.58 245 HIS D O 1
ATOM 7690 N N . LEU C 1 246 ? 37.145 -78.941 7.777 1.00 62.89 246 LEU D N 1
ATOM 7691 C CA . LEU C 1 246 ? 36.140 -77.932 8.086 1.00 62.86 246 LEU D CA 1
ATOM 7692 C C . LEU C 1 246 ? 34.899 -78.550 8.717 1.00 63.15 246 LEU D C 1
ATOM 7693 O O . LEU C 1 246 ? 34.199 -77.929 9.518 1.00 63.68 246 LEU D O 1
ATOM 7698 N N . LEU C 1 247 ? 34.634 -79.788 8.334 1.00 63.16 247 LEU D N 1
ATOM 7699 C CA . LEU C 1 247 ? 33.454 -80.510 8.745 1.00 62.51 247 LEU D CA 1
ATOM 7700 C C . LEU C 1 247 ? 33.717 -81.319 10.032 1.00 63.40 247 LEU D C 1
ATOM 7701 O O . LEU C 1 247 ? 32.809 -81.578 10.809 1.00 63.64 247 LEU D O 1
ATOM 7706 N N . ASN C 1 248 ? 34.959 -81.720 10.242 1.00 64.25 248 ASN D N 1
ATOM 7707 C CA . ASN C 1 248 ? 35.354 -82.436 11.439 1.00 65.41 248 ASN D CA 1
ATOM 7708 C C . ASN C 1 248 ? 35.393 -81.489 12.621 1.00 66.81 248 ASN D C 1
ATOM 7709 O O . ASN C 1 248 ? 35.069 -81.885 13.754 1.00 67.36 248 ASN D O 1
ATOM 7714 N N . GLU C 1 249 ? 35.809 -80.251 12.332 1.00 68.06 249 GLU D N 1
ATOM 7715 C CA . GLU C 1 249 ? 35.894 -79.155 13.290 1.00 69.12 249 GLU D CA 1
ATOM 7716 C C . GLU C 1 249 ? 34.508 -78.753 13.775 1.00 68.99 249 GLU D C 1
ATOM 7717 O O . GLU C 1 249 ? 34.291 -78.579 14.980 1.00 69.13 249 GLU D O 1
ATOM 7723 N N . GLU C 1 250 ? 33.570 -78.630 12.834 1.00 69.14 250 GLU D N 1
ATOM 7724 C CA . GLU C 1 250 ? 32.161 -78.434 13.170 1.00 69.61 250 GLU D CA 1
ATOM 7725 C C . GLU C 1 250 ? 31.579 -79.572 13.994 1.00 69.28 250 GLU D C 1
ATOM 7726 O O . GLU C 1 250 ? 30.728 -79.350 14.854 1.00 69.37 250 GLU D O 1
ATOM 7732 N N . ARG C 1 251 ? 32.021 -80.795 13.698 1.00 69.05 251 ARG D N 1
ATOM 7733 C CA . ARG C 1 251 ? 31.556 -81.979 14.397 1.00 68.77 251 ARG D CA 1
ATOM 7734 C C . ARG C 1 251 ? 32.005 -81.939 15.860 1.00 68.93 251 ARG D C 1
ATOM 7735 O O . ARG C 1 251 ? 31.286 -82.378 16.734 1.00 69.91 251 ARG D O 1
ATOM 7743 N N . LYS C 1 252 ? 33.198 -81.423 16.123 1.00 69.13 252 LYS D N 1
ATOM 7744 C CA . LYS C 1 252 ? 33.766 -81.442 17.468 1.00 69.28 252 LYS D CA 1
ATOM 7745 C C . LYS C 1 252 ? 32.983 -80.566 18.454 1.00 69.10 252 LYS D C 1
ATOM 7746 O O . LYS C 1 252 ? 33.092 -80.749 19.672 1.00 69.58 252 LYS D O 1
ATOM 7752 N N . LYS C 1 253 ? 32.208 -79.620 17.925 1.00 68.39 253 LYS D N 1
ATOM 7753 C CA . LYS C 1 253 ? 31.454 -78.674 18.741 1.00 67.66 253 LYS D CA 1
ATOM 7754 C C . LYS C 1 253 ? 30.186 -79.301 19.325 1.00 67.09 253 LYS D C 1
ATOM 7755 O O . LYS C 1 253 ? 29.530 -80.127 18.690 1.00 66.99 253 LYS D O 1
ATOM 7761 N N . ILE C 1 254 ? 29.882 -78.924 20.563 1.00 66.54 254 ILE D N 1
ATOM 7762 C CA . ILE C 1 254 ? 28.656 -79.331 21.234 1.00 65.66 254 ILE D CA 1
ATOM 7763 C C . ILE C 1 254 ? 27.565 -78.340 20.822 1.00 64.53 254 ILE D C 1
ATOM 7764 O O . ILE C 1 254 ? 27.772 -77.111 20.878 1.00 64.26 254 ILE D O 1
ATOM 7769 N N . CYS C 1 255 ? 26.420 -78.884 20.400 1.00 62.43 255 CYS D N 1
ATOM 7770 C CA . CYS C 1 255 ? 25.413 -78.087 19.715 1.00 60.89 255 CYS D CA 1
ATOM 7771 C C . CYS C 1 255 ? 24.045 -78.500 20.235 1.00 59.96 255 CYS D C 1
ATOM 7772 O O . CYS C 1 255 ? 23.927 -79.513 20.956 1.00 59.96 255 CYS D O 1
ATOM 7775 N N . SER C 1 256 ? 23.019 -77.722 19.891 1.00 58.25 256 SER D N 1
ATOM 7776 C CA . SER C 1 256 ? 21.669 -77.986 20.383 1.00 57.23 256 SER D CA 1
ATOM 7777 C C . SER C 1 256 ? 21.049 -79.258 19.782 1.00 55.98 256 SER D C 1
ATOM 7778 O O . SER C 1 256 ? 21.508 -79.778 18.784 1.00 55.88 256 SER D O 1
ATOM 7781 N N . PHE C 1 257 ? 19.997 -79.751 20.410 1.00 54.70 257 PHE D N 1
ATOM 7782 C CA . PHE C 1 257 ? 19.291 -80.937 19.947 1.00 53.35 257 PHE D CA 1
ATOM 7783 C C . PHE C 1 257 ? 18.792 -80.852 18.477 1.00 53.58 257 PHE D C 1
ATOM 7784 O O . PHE C 1 257 ? 18.672 -81.879 17.772 1.00 52.90 257 PHE D O 1
ATOM 7792 N N . ASP C 1 258 ? 18.512 -79.630 18.027 1.00 53.59 258 ASP D N 1
ATOM 7793 C CA . ASP C 1 258 ? 17.990 -79.410 16.677 1.00 54.15 258 ASP D CA 1
ATOM 7794 C C . ASP C 1 258 ? 18.948 -78.640 15.756 1.00 54.02 258 ASP D C 1
ATOM 7795 O O . ASP C 1 258 ? 18.518 -77.976 14.803 1.00 54.60 258 ASP D O 1
ATOM 7800 N N . ALA C 1 259 ? 20.244 -78.745 16.036 1.00 53.36 259 ALA D N 1
ATOM 7801 C CA . ALA C 1 259 ? 21.260 -78.062 15.257 1.00 53.29 259 ALA D CA 1
ATOM 7802 C C . ALA C 1 259 ? 21.463 -78.759 13.899 1.00 53.68 259 ALA D C 1
ATOM 7803 O O . ALA C 1 259 ? 21.153 -79.969 13.723 1.00 53.20 259 ALA D O 1
ATOM 7805 N N . LYS C 1 260 ? 21.963 -77.979 12.937 1.00 53.27 260 LYS D N 1
ATOM 7806 C CA . LYS C 1 260 ? 22.237 -78.507 11.596 1.00 53.16 260 LYS D CA 1
ATOM 7807 C C . LYS C 1 260 ? 23.381 -79.538 11.597 1.00 51.99 260 LYS D C 1
ATOM 7808 O O . LYS C 1 260 ? 23.322 -80.545 10.892 1.00 51.89 260 LYS D O 1
ATOM 7814 N N . ALA C 1 261 ? 24.374 -79.306 12.451 1.00 51.72 261 ALA D N 1
ATOM 7815 C CA . ALA C 1 261 ? 25.550 -80.163 12.543 1.00 50.80 261 ALA D CA 1
ATOM 7816 C C . ALA C 1 261 ? 25.332 -81.543 13.211 1.00 50.79 261 ALA D C 1
ATOM 7817 O O . ALA C 1 261 ? 26.277 -82.288 13.412 1.00 51.40 261 ALA D O 1
ATOM 7819 N N . ASN C 1 262 ? 24.089 -81.886 13.540 1.00 50.20 262 ASN D N 1
ATOM 7820 C CA . ASN C 1 262 ? 23.779 -83.171 14.141 1.00 49.55 262 ASN D CA 1
ATOM 7821 C C . ASN C 1 262 ? 23.928 -84.346 13.196 1.00 49.76 262 ASN D C 1
ATOM 7822 O O . ASN C 1 262 ? 24.294 -85.436 13.630 1.00 49.98 262 ASN D O 1
ATOM 7827 N N . ILE C 1 263 ? 23.614 -84.123 11.903 1.00 49.71 263 ILE D N 1
ATOM 7828 C CA . ILE C 1 263 ? 23.890 -85.117 10.843 1.00 48.56 263 ILE D CA 1
ATOM 7829 C C . ILE C 1 263 ? 25.368 -85.494 10.766 1.00 48.04 263 ILE D C 1
ATOM 7830 O O . ILE C 1 263 ? 25.680 -86.594 10.411 1.00 49.05 263 ILE D O 1
ATOM 7835 N N . LEU C 1 264 ? 26.271 -84.590 11.120 1.00 48.39 264 LEU D N 1
ATOM 7836 C CA . LEU C 1 264 ? 27.692 -84.889 11.082 1.00 49.11 264 LEU D CA 1
ATOM 7837 C C . LEU C 1 264 ? 28.096 -85.877 12.152 1.00 50.38 264 LEU D C 1
ATOM 7838 O O . LEU C 1 264 ? 28.992 -86.680 11.940 1.00 51.58 264 LEU D O 1
ATOM 7843 N N . LYS C 1 265 ? 27.442 -85.803 13.317 1.00 52.38 265 LYS D N 1
ATOM 7844 C CA . LYS C 1 265 ? 27.709 -86.698 14.459 1.00 52.62 265 LYS D CA 1
ATOM 7845 C C . LYS C 1 265 ? 27.354 -88.146 14.156 1.00 52.69 265 LYS D C 1
ATOM 7846 O O . LYS C 1 265 ? 28.014 -89.070 14.626 1.00 52.19 265 LYS D O 1
ATOM 7852 N N . LEU C 1 266 ? 26.333 -88.328 13.328 1.00 52.86 266 LEU D N 1
ATOM 7853 C CA . LEU C 1 266 ? 25.952 -89.654 12.837 1.00 53.60 266 LEU D CA 1
ATOM 7854 C C . LEU C 1 266 ? 27.042 -90.342 11.966 1.00 52.87 266 LEU D C 1
ATOM 7855 O O . LEU C 1 266 ? 27.060 -91.587 11.818 1.00 52.09 266 LEU D O 1
ATOM 7860 N N . ILE C 1 267 ? 27.945 -89.526 11.406 1.00 52.08 267 ILE D N 1
ATOM 7861 C CA . ILE C 1 267 ? 29.056 -90.039 10.620 1.00 51.49 267 ILE D CA 1
ATOM 7862 C C . ILE C 1 267 ? 30.277 -90.231 11.473 1.00 50.43 267 ILE D C 1
ATOM 7863 O O . ILE C 1 267 ? 30.722 -89.316 12.101 1.00 49.32 267 ILE D O 1
ATOM 7868 N N . ASP C 1 268 ? 30.812 -91.444 11.465 1.00 51.39 268 ASP D N 1
ATOM 7869 C CA . ASP C 1 268 ? 32.115 -91.753 12.095 1.00 52.30 268 ASP D CA 1
ATOM 7870 C C . ASP C 1 268 ? 33.304 -91.199 11.264 1.00 52.68 268 ASP D C 1
ATOM 7871 O O . ASP C 1 268 ? 33.717 -91.792 10.255 1.00 52.06 268 ASP D O 1
ATOM 7876 N N . PHE C 1 269 ? 33.823 -90.059 11.712 1.00 53.80 269 PHE D N 1
ATOM 7877 C CA . PHE C 1 269 ? 34.897 -89.305 11.040 1.00 55.32 269 PHE D CA 1
ATOM 7878 C C . PHE C 1 269 ? 36.296 -89.927 11.161 1.00 56.56 269 PHE D C 1
ATOM 7879 O O . PHE C 1 269 ? 37.222 -89.503 10.461 1.00 57.50 269 PHE D O 1
ATOM 7887 N N . ASP C 1 270 ? 36.448 -90.906 12.052 1.00 57.53 270 ASP D N 1
ATOM 7888 C CA . ASP C 1 270 ? 37.689 -91.660 12.178 1.00 58.54 270 ASP D CA 1
ATOM 7889 C C . ASP C 1 270 ? 37.782 -92.703 11.058 1.00 57.72 270 ASP D C 1
ATOM 7890 O O . ASP C 1 270 ? 38.863 -92.921 10.505 1.00 58.21 270 ASP D O 1
ATOM 7895 N N . VAL C 1 271 ? 36.659 -93.351 10.754 1.00 56.42 271 VAL D N 1
ATOM 7896 C CA . VAL C 1 271 ? 36.549 -94.293 9.663 1.00 55.84 271 VAL D CA 1
ATOM 7897 C C . VAL C 1 271 ? 36.587 -93.565 8.312 1.00 56.00 271 VAL D C 1
ATOM 7898 O O . VAL C 1 271 ? 37.241 -94.019 7.384 1.00 56.25 271 VAL D O 1
ATOM 7902 N N . LEU C 1 272 ? 35.856 -92.455 8.217 1.00 55.72 272 LEU D N 1
ATOM 7903 C CA . LEU C 1 272 ? 35.884 -91.550 7.080 1.00 55.13 272 LEU D CA 1
ATOM 7904 C C . LEU C 1 272 ? 37.295 -91.110 6.748 1.00 55.46 272 LEU D C 1
ATOM 7905 O O . LEU C 1 272 ? 37.681 -91.133 5.574 1.00 54.62 272 LEU D O 1
ATOM 7910 N N . ARG C 1 273 ? 38.049 -90.705 7.785 1.00 55.90 273 ARG D N 1
ATOM 7911 C CA . ARG C 1 273 ? 39.477 -90.430 7.631 1.00 56.44 273 ARG D CA 1
ATOM 7912 C C . ARG C 1 273 ? 40.221 -91.620 6.990 1.00 56.58 273 ARG D C 1
ATOM 7913 O O . ARG C 1 273 ? 40.945 -91.444 6.006 1.00 57.42 273 ARG D O 1
ATOM 7921 N N . ASP C 1 274 ? 40.024 -92.823 7.520 1.00 56.42 274 ASP D N 1
ATOM 7922 C CA . ASP C 1 274 ? 40.700 -93.999 6.984 1.00 56.36 274 ASP D CA 1
ATOM 7923 C C . ASP C 1 274 ? 40.276 -94.314 5.571 1.00 55.87 274 ASP D C 1
ATOM 7924 O O . ASP C 1 274 ? 41.075 -94.845 4.808 1.00 57.12 274 ASP D O 1
ATOM 7929 N N . SER C 1 275 ? 39.010 -94.055 5.259 1.00 54.75 275 SER D N 1
ATOM 7930 C CA . SER C 1 275 ? 38.452 -94.268 3.949 1.00 53.98 275 SER D CA 1
ATOM 7931 C C . SER C 1 275 ? 39.071 -93.316 2.886 1.00 53.97 275 SER D C 1
ATOM 7932 O O . SER C 1 275 ? 39.282 -93.717 1.761 1.00 53.04 275 SER D O 1
ATOM 7935 N N . ILE C 1 276 ? 39.338 -92.067 3.262 1.00 54.41 276 ILE D N 1
ATOM 7936 C CA . ILE C 1 276 ? 39.944 -91.106 2.369 1.00 55.31 276 ILE D CA 1
ATOM 7937 C C . ILE C 1 276 ? 41.439 -91.403 2.203 1.00 57.09 276 ILE D C 1
ATOM 7938 O O . ILE C 1 276 ? 41.953 -91.348 1.073 1.00 57.75 276 ILE D O 1
ATOM 7943 N N . VAL C 1 277 ? 42.121 -91.715 3.315 1.00 56.86 277 VAL D N 1
ATOM 7944 C CA . VAL C 1 277 ? 43.502 -92.171 3.259 1.00 57.69 277 VAL D CA 1
ATOM 7945 C C . VAL C 1 277 ? 43.679 -93.379 2.312 1.00 58.00 277 VAL D C 1
ATOM 7946 O O . VAL C 1 277 ? 44.638 -93.440 1.533 1.00 58.22 277 VAL D O 1
ATOM 7950 N N . GLU C 1 278 ? 42.743 -94.309 2.373 1.00 57.93 278 GLU D N 1
ATOM 7951 C CA . GLU C 1 278 ? 42.808 -95.478 1.547 1.00 58.43 278 GLU D CA 1
ATOM 7952 C C . GLU C 1 278 ? 42.422 -95.207 0.100 1.00 58.71 278 GLU D C 1
ATOM 7953 O O . GLU C 1 278 ? 42.976 -95.818 -0.787 1.00 59.63 278 GLU D O 1
ATOM 7959 N N . VAL C 1 279 ? 41.454 -94.326 -0.141 1.00 59.33 279 VAL D N 1
ATOM 7960 C CA . VAL C 1 279 ? 41.042 -94.043 -1.501 1.00 59.38 279 VAL D CA 1
ATOM 7961 C C . VAL C 1 279 ? 42.133 -93.227 -2.200 1.00 58.82 279 VAL D C 1
ATOM 7962 O O . VAL C 1 279 ? 42.365 -93.398 -3.395 1.00 59.25 279 VAL D O 1
ATOM 7966 N N . GLU C 1 280 ? 42.815 -92.372 -1.440 1.00 58.56 280 GLU D N 1
ATOM 7967 C CA . GLU C 1 280 ? 43.941 -91.594 -1.950 1.00 58.52 280 GLU D CA 1
ATOM 7968 C C . GLU C 1 280 ? 45.110 -92.480 -2.388 1.00 59.38 280 GLU D C 1
ATOM 7969 O O . GLU C 1 280 ? 45.771 -92.212 -3.392 1.00 59.75 280 GLU D O 1
ATOM 7975 N N . SER C 1 281 ? 45.363 -93.534 -1.613 1.00 60.07 281 SER D N 1
ATOM 7976 C CA . SER C 1 281 ? 46.446 -94.451 -1.883 1.00 60.14 281 SER D CA 1
ATOM 7977 C C . SER C 1 281 ? 46.124 -95.333 -3.112 1.00 59.96 281 SER D C 1
ATOM 7978 O O . SER C 1 281 ? 46.988 -95.587 -3.937 1.00 60.08 281 SER D O 1
ATOM 7981 N N . LEU C 1 282 ? 44.880 -95.777 -3.233 1.00 59.46 282 LEU D N 1
ATOM 7982 C CA . LEU C 1 282 ? 44.443 -96.563 -4.367 1.00 59.53 282 LEU D CA 1
ATOM 7983 C C . LEU C 1 282 ? 44.400 -95.740 -5.674 1.00 59.87 282 LEU D C 1
ATOM 7984 O O . LEU C 1 282 ? 44.614 -96.270 -6.768 1.00 59.80 282 LEU D O 1
ATOM 7989 N N . CYS C 1 283 ? 44.105 -94.449 -5.540 1.00 59.74 283 CYS D N 1
ATOM 7990 C CA . CYS C 1 283 ? 44.134 -93.509 -6.642 1.00 59.58 283 CYS D CA 1
ATOM 7991 C C . CYS C 1 283 ? 45.572 -93.173 -7.113 1.00 59.51 283 CYS D C 1
ATOM 7992 O O . CYS C 1 283 ? 45.867 -93.190 -8.327 1.00 59.31 283 CYS D O 1
ATOM 7995 N N . LYS C 1 284 ? 46.458 -92.870 -6.167 1.00 59.38 284 LYS D N 1
ATOM 7996 C CA . LYS C 1 284 ? 47.858 -92.568 -6.496 1.00 60.08 284 LYS D CA 1
ATOM 7997 C C . LYS C 1 284 ? 48.641 -93.773 -7.044 1.00 61.00 284 LYS D C 1
ATOM 7998 O O . LYS C 1 284 ? 49.702 -93.619 -7.651 1.00 62.11 284 LYS D O 1
ATOM 8004 N N . ARG C 1 285 ? 48.104 -94.968 -6.843 1.00 61.94 285 ARG D N 1
ATOM 8005 C CA . ARG C 1 285 ? 48.691 -96.194 -7.336 1.00 62.91 285 ARG D CA 1
ATOM 8006 C C . ARG C 1 285 ? 48.498 -96.283 -8.860 1.00 62.88 285 ARG D C 1
ATOM 8007 O O . ARG C 1 285 ? 49.208 -97.037 -9.542 1.00 63.60 285 ARG D O 1
ATOM 8015 N N . GLU C 1 286 ? 47.567 -95.483 -9.391 1.00 62.60 286 GLU D N 1
ATOM 8016 C CA . GLU C 1 286 ? 47.178 -95.526 -10.807 1.00 62.29 286 GLU D CA 1
ATOM 8017 C C . GLU C 1 286 ? 48.024 -94.599 -11.685 1.00 62.30 286 GLU D C 1
ATOM 8018 O O . GLU C 1 286 ? 48.034 -94.754 -12.920 1.00 62.51 286 GLU D O 1
ATOM 8024 N N . ASN C 1 287 ? 48.722 -93.665 -11.029 1.00 62.05 287 ASN D N 1
ATOM 8025 C CA . ASN C 1 287 ? 49.629 -92.674 -11.634 1.00 62.59 287 ASN D CA 1
ATOM 8026 C C . ASN C 1 287 ? 48.989 -91.865 -12.767 1.00 62.49 287 ASN D C 1
ATOM 8027 O O . ASN C 1 287 ? 49.497 -91.849 -13.899 1.00 63.16 287 ASN D O 1
ATOM 8032 N N . SER C 1 288 ? 47.871 -91.209 -12.463 1.00 62.23 288 SER D N 1
ATOM 8033 C CA . SER C 1 288 ? 47.106 -90.477 -13.463 1.00 60.71 288 SER D CA 1
ATOM 8034 C C . SER C 1 288 ? 47.744 -89.125 -13.612 1.00 60.55 288 SER D C 1
ATOM 8035 O O . SER C 1 288 ? 47.941 -88.443 -12.614 1.00 61.40 288 SER D O 1
ATOM 8038 N N . PRO C 1 289 ? 48.148 -88.768 -14.859 1.00 60.10 289 PRO D N 1
ATOM 8039 C CA . PRO C 1 289 ? 48.709 -87.479 -15.221 1.00 59.01 289 PRO D CA 1
ATOM 8040 C C . PRO C 1 289 ? 47.850 -86.338 -14.720 1.00 58.47 289 PRO D C 1
ATOM 8041 O O . PRO C 1 289 ? 46.626 -86.336 -14.964 1.00 58.03 289 PRO D O 1
ATOM 8045 N N . ILE C 1 290 ? 48.488 -85.381 -14.037 1.00 57.93 290 ILE D N 1
ATOM 8046 C CA . ILE C 1 290 ? 47.803 -84.185 -13.574 1.00 57.85 290 ILE D CA 1
ATOM 8047 C C . ILE C 1 290 ? 47.647 -83.199 -14.728 1.00 58.12 290 ILE D C 1
ATOM 8048 O O . ILE C 1 290 ? 48.633 -82.724 -15.318 1.00 58.60 290 ILE D O 1
ATOM 8053 N N . VAL C 1 291 ? 46.388 -82.903 -15.028 1.00 57.58 291 VAL D N 1
ATOM 8054 C CA . VAL C 1 291 ? 46.002 -82.005 -16.103 1.00 57.23 291 VAL D CA 1
ATOM 8055 C C . VAL C 1 291 ? 45.003 -80.969 -15.574 1.00 57.26 291 VAL D C 1
ATOM 8056 O O . VAL C 1 291 ? 44.432 -81.149 -14.491 1.00 58.61 291 VAL D O 1
ATOM 8060 N N . LEU C 1 292 ? 44.777 -79.904 -16.336 1.00 56.24 292 LEU D N 1
ATOM 8061 C CA . LEU C 1 292 ? 43.769 -78.915 -16.007 1.00 55.27 292 LEU D CA 1
ATOM 8062 C C . LEU C 1 292 ? 42.391 -79.509 -16.217 1.00 54.52 292 LEU D C 1
ATOM 8063 O O . LEU C 1 292 ? 41.934 -79.686 -17.353 1.00 53.90 292 LEU D O 1
ATOM 8068 N N . CYS C 1 293 ? 41.719 -79.800 -15.104 1.00 53.73 293 CYS D N 1
ATOM 8069 C CA . CYS C 1 293 ? 40.387 -80.391 -15.134 1.00 52.62 293 CYS D CA 1
ATOM 8070 C C . CYS C 1 293 ? 39.271 -79.355 -14.969 1.00 52.60 293 CYS D C 1
ATOM 8071 O O . CYS C 1 293 ? 39.491 -78.275 -14.426 1.00 51.79 293 CYS D O 1
ATOM 8074 N N . HIS C 1 294 ? 38.082 -79.703 -15.475 1.00 53.16 294 HIS D N 1
ATOM 8075 C CA . HIS C 1 294 ? 36.860 -78.941 -15.235 1.00 53.96 294 HIS D CA 1
ATOM 8076 C C . HIS C 1 294 ? 36.340 -79.132 -13.784 1.00 54.24 294 HIS D C 1
ATOM 8077 O O . HIS C 1 294 ? 35.944 -78.162 -13.144 1.00 54.39 294 HIS D O 1
ATOM 8084 N N . CYS C 1 295 ? 36.328 -80.391 -13.312 1.00 54.15 295 CYS D N 1
ATOM 8085 C CA . CYS C 1 295 ? 36.035 -80.767 -11.916 1.00 53.87 295 CYS D CA 1
ATOM 8086 C C . CYS C 1 295 ? 34.556 -80.805 -11.593 1.00 53.52 295 CYS D C 1
ATOM 8087 O O . CYS C 1 295 ? 34.176 -81.253 -10.534 1.00 54.01 295 CYS D O 1
ATOM 8090 N N . ASP C 1 296 ? 33.714 -80.363 -12.514 1.00 53.71 296 ASP D N 1
ATOM 8091 C CA . ASP C 1 296 ? 32.284 -80.371 -12.260 1.00 53.86 296 ASP D CA 1
ATOM 8092 C C . ASP C 1 296 ? 31.489 -80.608 -13.531 1.00 53.88 296 ASP D C 1
ATOM 8093 O O . ASP C 1 296 ? 30.549 -79.872 -13.862 1.00 53.87 296 ASP D O 1
ATOM 8098 N N . LEU C 1 297 ? 31.831 -81.697 -14.206 1.00 54.92 297 LEU D N 1
ATOM 8099 C CA . LEU C 1 297 ? 31.261 -81.995 -15.518 1.00 55.46 297 LEU D CA 1
ATOM 8100 C C . LEU C 1 297 ? 29.902 -82.622 -15.476 1.00 55.70 297 LEU D C 1
ATOM 8101 O O . LEU C 1 297 ? 29.696 -83.725 -16.018 1.00 55.51 297 LEU D O 1
ATOM 8106 N N . LEU C 1 298 ? 28.949 -81.907 -14.881 1.00 56.62 298 LEU D N 1
ATOM 8107 C CA . LEU C 1 298 ? 27.549 -82.354 -14.935 1.00 57.34 298 LEU D CA 1
ATOM 8108 C C . LEU C 1 298 ? 26.840 -81.916 -16.224 1.00 57.47 298 LEU D C 1
ATOM 8109 O O . LEU C 1 298 ? 27.295 -80.978 -16.885 1.00 56.72 298 LEU D O 1
ATOM 8114 N N . SER C 1 299 ? 25.732 -82.609 -16.539 1.00 57.81 299 SER D N 1
ATOM 8115 C CA . SER C 1 299 ? 24.846 -82.297 -17.673 1.00 58.83 299 SER D CA 1
ATOM 8116 C C . SER C 1 299 ? 24.609 -80.831 -17.955 1.00 58.74 299 SER D C 1
ATOM 8117 O O . SER C 1 299 ? 24.701 -80.403 -19.082 1.00 59.22 299 SER D O 1
ATOM 8120 N N . SER C 1 300 ? 24.266 -80.073 -16.935 1.00 58.98 300 SER D N 1
ATOM 8121 C CA . SER C 1 300 ? 23.884 -78.687 -17.111 1.00 58.94 300 SER D CA 1
ATOM 8122 C C . SER C 1 300 ? 25.118 -77.774 -17.207 1.00 58.72 300 SER D C 1
ATOM 8123 O O . SER C 1 300 ? 24.984 -76.565 -17.362 1.00 59.67 300 SER D O 1
ATOM 8126 N N . ASN C 1 301 ? 26.318 -78.347 -17.130 1.00 58.41 301 ASN D N 1
ATOM 8127 C CA . ASN C 1 301 ? 27.545 -77.602 -17.384 1.00 57.62 301 ASN D CA 1
ATOM 8128 C C . ASN C 1 301 ? 28.114 -77.864 -18.787 1.00 58.12 301 ASN D C 1
ATOM 8129 O O . ASN C 1 301 ? 29.181 -77.358 -19.156 1.00 57.64 301 ASN D O 1
ATOM 8134 N N . ILE C 1 302 ? 27.387 -78.675 -19.547 1.00 58.48 302 ILE D N 1
ATOM 8135 C CA . ILE C 1 302 ? 27.743 -79.035 -20.905 1.00 59.47 302 ILE D CA 1
ATOM 8136 C C . ILE C 1 302 ? 26.683 -78.480 -21.890 1.00 60.69 302 ILE D C 1
ATOM 8137 O O . ILE C 1 302 ? 25.517 -78.938 -21.918 1.00 60.10 302 ILE D O 1
ATOM 8142 N N . ILE C 1 303 ? 27.094 -77.497 -22.694 1.00 61.94 303 ILE D N 1
ATOM 8143 C CA . ILE C 1 303 ? 26.157 -76.830 -23.619 1.00 64.30 303 ILE D CA 1
ATOM 8144 C C . ILE C 1 303 ? 26.235 -77.264 -25.105 1.00 64.99 303 ILE D C 1
ATOM 8145 O O . ILE C 1 303 ? 27.308 -77.279 -25.715 1.00 64.59 303 ILE D O 1
ATOM 8150 N N . ASN C 1 304 ? 25.086 -77.618 -25.671 1.00 66.44 304 ASN D N 1
ATOM 8151 C CA . ASN C 1 304 ? 25.002 -77.840 -27.115 1.00 68.64 304 ASN D CA 1
ATOM 8152 C C . ASN C 1 304 ? 24.532 -76.597 -27.910 1.00 70.18 304 ASN D C 1
ATOM 8153 O O . ASN C 1 304 ? 23.355 -76.195 -27.804 1.00 70.86 304 ASN D O 1
ATOM 8158 N N . THR C 1 305 ? 25.431 -75.992 -28.696 1.00 71.43 305 THR D N 1
ATOM 8159 C CA . THR C 1 305 ? 25.037 -74.921 -29.637 1.00 72.86 305 THR D CA 1
ATOM 8160 C C . THR C 1 305 ? 24.715 -75.539 -31.011 1.00 73.68 305 THR D C 1
ATOM 8161 O O . THR C 1 305 ? 25.615 -75.763 -31.829 1.00 73.96 305 THR D O 1
ATOM 8165 N N . VAL C 1 306 ? 23.431 -75.830 -31.242 1.00 74.57 306 VAL D N 1
ATOM 8166 C CA . VAL C 1 306 ? 23.022 -76.677 -32.390 1.00 75.79 306 VAL D CA 1
ATOM 8167 C C . VAL C 1 306 ? 22.685 -75.852 -33.669 1.00 76.04 306 VAL D C 1
ATOM 8168 O O . VAL C 1 306 ? 23.626 -75.174 -34.180 1.00 76.05 306 VAL D O 1
ATOM 8172 N N . GLY C 1 344 ? 25.569 -78.603 -37.250 1.00 72.94 344 GLY D N 1
ATOM 8173 C CA . GLY C 1 344 ? 25.564 -79.992 -36.728 1.00 73.22 344 GLY D CA 1
ATOM 8174 C C . GLY C 1 344 ? 25.320 -79.980 -35.228 1.00 73.04 344 GLY D C 1
ATOM 8175 O O . GLY C 1 344 ? 24.282 -79.507 -34.760 1.00 73.41 344 GLY D O 1
ATOM 8176 N N . ASP C 1 345 ? 26.285 -80.517 -34.480 1.00 72.70 345 ASP D N 1
ATOM 8177 C CA . ASP C 1 345 ? 26.234 -80.555 -33.003 1.00 71.60 345 ASP D CA 1
ATOM 8178 C C . ASP C 1 345 ? 27.572 -80.055 -32.489 1.00 70.37 345 ASP D C 1
ATOM 8179 O O . ASP C 1 345 ? 28.632 -80.626 -32.809 1.00 70.36 345 ASP D O 1
ATOM 8184 N N . SER C 1 346 ? 27.527 -78.958 -31.738 1.00 68.45 346 SER D N 1
ATOM 8185 C CA . SER C 1 346 ? 28.735 -78.406 -31.149 1.00 66.77 346 SER D CA 1
ATOM 8186 C C . SER C 1 346 ? 28.623 -78.259 -29.610 1.00 65.78 346 SER D C 1
ATOM 8187 O O . SER C 1 346 ? 27.654 -77.711 -29.085 1.00 65.42 346 SER D O 1
ATOM 8190 N N . ILE C 1 347 ? 29.651 -78.748 -28.918 1.00 64.61 347 ILE D N 1
ATOM 8191 C CA . ILE C 1 347 ? 29.624 -78.906 -27.480 1.00 63.08 347 ILE D CA 1
ATOM 8192 C C . ILE C 1 347 ? 30.686 -78.117 -26.759 1.00 62.38 347 ILE D C 1
ATOM 8193 O O . ILE C 1 347 ? 31.868 -78.154 -27.101 1.00 61.79 347 ILE D O 1
ATOM 8198 N N . SER C 1 348 ? 30.228 -77.391 -25.744 1.00 61.41 348 SER D N 1
ATOM 8199 C CA . SER C 1 348 ? 31.087 -76.553 -24.974 1.00 60.91 348 SER D CA 1
ATOM 8200 C C . SER C 1 348 ? 30.801 -76.716 -23.482 1.00 60.39 348 SER D C 1
ATOM 8201 O O . SER C 1 348 ? 29.675 -77.044 -23.069 1.00 59.93 348 SER D O 1
ATOM 8204 N N . PHE C 1 349 ? 31.837 -76.471 -22.686 1.00 59.65 349 PHE D N 1
ATOM 8205 C CA . PHE C 1 349 ? 31.733 -76.516 -21.232 1.00 59.19 349 PHE D CA 1
ATOM 8206 C C . PHE C 1 349 ? 31.644 -75.111 -20.614 1.00 60.14 349 PHE D C 1
ATOM 8207 O O . PHE C 1 349 ? 32.344 -74.192 -21.011 1.00 60.36 349 PHE D O 1
ATOM 8215 N N . ILE C 1 350 ? 30.783 -74.957 -19.622 1.00 61.63 350 ILE D N 1
ATOM 8216 C CA . ILE C 1 350 ? 30.667 -73.689 -18.890 1.00 62.32 350 ILE D CA 1
ATOM 8217 C C . ILE C 1 350 ? 30.921 -73.965 -17.421 1.00 63.48 350 ILE D C 1
ATOM 8218 O O . ILE C 1 350 ? 31.048 -75.146 -17.049 1.00 63.91 350 ILE D O 1
ATOM 8223 N N . ASP C 1 351 ? 30.988 -72.894 -16.609 1.00 64.27 351 ASP D N 1
ATOM 8224 C CA . ASP C 1 351 ? 31.080 -72.969 -15.144 1.00 65.61 351 ASP D CA 1
ATOM 8225 C C . ASP C 1 351 ? 32.384 -73.591 -14.673 1.00 65.54 351 ASP D C 1
ATOM 8226 O O . ASP C 1 351 ? 32.400 -74.731 -14.213 1.00 65.73 351 ASP D O 1
ATOM 8231 N N . PHE C 1 352 ? 33.473 -72.838 -14.771 1.00 65.95 352 PHE D N 1
ATOM 8232 C CA . PHE C 1 352 ? 34.799 -73.351 -14.415 1.00 65.86 352 PHE D CA 1
ATOM 8233 C C . PHE C 1 352 ? 35.149 -72.918 -13.003 1.00 65.89 352 PHE D C 1
ATOM 8234 O O . PHE C 1 352 ? 36.303 -72.565 -12.694 1.00 66.47 352 PHE D O 1
ATOM 8242 N N . GLU C 1 353 ? 34.130 -72.953 -12.140 1.00 66.12 353 GLU D N 1
ATOM 8243 C CA . GLU C 1 353 ? 34.242 -72.501 -10.750 1.00 65.69 353 GLU D CA 1
ATOM 8244 C C . GLU C 1 353 ? 35.168 -73.408 -9.929 1.00 64.73 353 GLU D C 1
ATOM 8245 O O . GLU C 1 353 ? 35.900 -72.929 -9.053 1.00 64.33 353 GLU D O 1
ATOM 8251 N N . TYR C 1 354 ? 35.146 -74.713 -10.231 1.00 63.63 354 TYR D N 1
ATOM 8252 C CA . TYR C 1 354 ? 35.983 -75.697 -9.516 1.00 62.86 354 TYR D CA 1
ATOM 8253 C C . TYR C 1 354 ? 37.242 -76.101 -10.257 1.00 62.35 354 TYR D C 1
ATOM 8254 O O . TYR C 1 354 ? 38.067 -76.844 -9.724 1.00 61.98 354 TYR D O 1
ATOM 8263 N N . SER C 1 355 ? 37.367 -75.600 -11.488 1.00 62.73 355 SER D N 1
ATOM 8264 C CA . SER C 1 355 ? 38.445 -75.953 -12.415 1.00 62.45 355 SER D CA 1
ATOM 8265 C C . SER C 1 355 ? 39.850 -75.719 -11.885 1.00 61.41 355 SER D C 1
ATOM 8266 O O . SER C 1 355 ? 40.179 -74.612 -11.430 1.00 61.51 355 SER D O 1
ATOM 8269 N N . CYS C 1 356 ? 40.678 -76.774 -11.949 1.00 60.52 356 CYS D N 1
ATOM 8270 C CA . CYS C 1 356 ? 42.062 -76.696 -11.452 1.00 60.15 356 CYS D CA 1
ATOM 8271 C C . CYS C 1 356 ? 42.812 -78.013 -11.730 1.00 59.69 356 CYS D C 1
ATOM 8272 O O . CYS C 1 356 ? 42.187 -79.035 -12.058 1.00 59.55 356 CYS D O 1
ATOM 8275 N N . PRO C 1 357 ? 44.154 -77.987 -11.636 1.00 59.35 357 PRO D N 1
ATOM 8276 C CA . PRO C 1 357 ? 44.938 -79.186 -11.910 1.00 60.05 357 PRO D CA 1
ATOM 8277 C C . PRO C 1 357 ? 44.622 -80.361 -10.985 1.00 60.44 357 PRO D C 1
ATOM 8278 O O . PRO C 1 357 ? 44.863 -80.288 -9.780 1.00 60.68 357 PRO D O 1
ATOM 8282 N N . MET C 1 358 ? 44.086 -81.436 -11.561 1.00 60.42 358 MET D N 1
ATOM 8283 C CA . MET C 1 358 ? 43.882 -82.701 -10.842 1.00 59.89 358 MET D CA 1
ATOM 8284 C C . MET C 1 358 ? 44.262 -83.869 -11.742 1.00 59.50 358 MET D C 1
ATOM 8285 O O . MET C 1 358 ? 44.480 -83.685 -12.939 1.00 60.40 358 MET D O 1
ATOM 8290 N N . GLU C 1 359 ? 44.306 -85.068 -11.179 1.00 58.58 359 GLU D N 1
ATOM 8291 C CA . GLU C 1 359 ? 44.483 -86.266 -11.955 1.00 57.26 359 GLU D CA 1
ATOM 8292 C C . GLU C 1 359 ? 43.411 -86.286 -13.023 1.00 57.14 359 GLU D C 1
ATOM 8293 O O . GLU C 1 359 ? 42.255 -85.991 -12.733 1.00 58.99 359 GLU D O 1
ATOM 8299 N N . ARG C 1 360 ? 43.774 -86.671 -14.250 1.00 56.02 360 ARG D N 1
ATOM 8300 C CA . ARG C 1 360 ? 42.835 -86.608 -15.377 1.00 53.60 360 ARG D CA 1
ATOM 8301 C C . ARG C 1 360 ? 41.739 -87.612 -15.197 1.00 52.55 360 ARG D C 1
ATOM 8302 O O . ARG C 1 360 ? 40.666 -87.466 -15.753 1.00 52.33 360 ARG D O 1
ATOM 8310 N N . ALA C 1 361 ? 42.036 -88.657 -14.427 1.00 52.80 361 ALA D N 1
ATOM 8311 C CA . ALA C 1 361 ? 41.124 -89.784 -14.183 1.00 51.78 361 ALA D CA 1
ATOM 8312 C C . ALA C 1 361 ? 39.960 -89.346 -13.299 1.00 51.38 361 ALA D C 1
ATOM 8313 O O . ALA C 1 361 ? 38.846 -89.887 -13.390 1.00 50.94 361 ALA D O 1
ATOM 8315 N N . TYR C 1 362 ? 40.212 -88.340 -12.472 1.00 50.94 362 TYR D N 1
ATOM 8316 C CA . TYR C 1 362 ? 39.159 -87.772 -11.631 1.00 51.20 362 TYR D CA 1
ATOM 8317 C C . TYR C 1 362 ? 38.040 -87.133 -12.453 1.00 50.32 362 TYR D C 1
ATOM 8318 O O . TYR C 1 362 ? 36.847 -87.359 -12.172 1.00 50.36 362 TYR D O 1
ATOM 8327 N N . ASP C 1 363 ? 38.442 -86.339 -13.449 1.00 49.38 363 ASP D N 1
ATOM 8328 C CA . ASP C 1 363 ? 37.527 -85.587 -14.302 1.00 48.69 363 ASP D CA 1
ATOM 8329 C C . ASP C 1 363 ? 36.660 -86.531 -15.106 1.00 48.32 363 ASP D C 1
ATOM 8330 O O . ASP C 1 363 ? 35.473 -86.261 -15.304 1.00 49.90 363 ASP D O 1
ATOM 8335 N N . ILE C 1 364 ? 37.220 -87.657 -15.516 1.00 47.06 364 ILE D N 1
ATOM 8336 C CA . ILE C 1 364 ? 36.458 -88.675 -16.222 1.00 46.75 364 ILE D CA 1
ATOM 8337 C C . ILE C 1 364 ? 35.495 -89.466 -15.313 1.00 46.55 364 ILE D C 1
ATOM 8338 O O . ILE C 1 364 ? 34.311 -89.585 -15.637 1.00 46.93 364 ILE D O 1
ATOM 8343 N N . ALA C 1 365 ? 36.022 -90.030 -14.205 1.00 46.67 365 ALA D N 1
ATOM 8344 C CA . ALA C 1 365 ? 35.224 -90.754 -13.194 1.00 46.10 365 ALA D CA 1
ATOM 8345 C C . ALA C 1 365 ? 34.133 -89.887 -12.567 1.00 45.98 365 ALA D C 1
ATOM 8346 O O . ALA C 1 365 ? 33.010 -90.360 -12.356 1.00 45.88 365 ALA D O 1
ATOM 8348 N N . ASN C 1 366 ? 34.459 -88.621 -12.304 1.00 46.18 366 ASN D N 1
ATOM 8349 C CA . ASN C 1 366 ? 33.456 -87.660 -11.851 1.00 47.28 366 ASN D CA 1
ATOM 8350 C C . ASN C 1 366 ? 32.299 -87.401 -12.825 1.00 47.22 366 ASN D C 1
ATOM 8351 O O . ASN C 1 366 ? 31.132 -87.409 -12.422 1.00 48.02 366 ASN D O 1
ATOM 8356 N N . HIS C 1 367 ? 32.623 -87.183 -14.106 1.00 47.36 367 HIS D N 1
ATOM 8357 C CA . HIS C 1 367 ? 31.628 -87.029 -15.164 1.00 45.83 367 HIS D CA 1
ATOM 8358 C C . HIS C 1 367 ? 30.807 -88.296 -15.335 1.00 45.52 367 HIS D C 1
ATOM 8359 O O . HIS C 1 367 ? 29.590 -88.246 -15.572 1.00 45.05 367 HIS D O 1
ATOM 8366 N N . PHE C 1 368 ? 31.460 -89.439 -15.218 1.00 45.54 368 PHE D N 1
ATOM 8367 C CA . PHE C 1 368 ? 30.727 -90.700 -15.294 1.00 47.84 368 PHE D CA 1
ATOM 8368 C C . PHE C 1 368 ? 29.717 -90.935 -14.173 1.00 47.49 368 PHE D C 1
ATOM 8369 O O . PHE C 1 368 ? 28.675 -91.534 -14.420 1.00 46.98 368 PHE D O 1
ATOM 8377 N N . ASN C 1 369 ? 30.042 -90.485 -12.954 1.00 47.58 369 ASN D N 1
ATOM 8378 C CA . ASN C 1 369 ? 29.098 -90.539 -11.820 1.00 47.69 369 ASN D CA 1
ATOM 8379 C C . ASN C 1 369 ? 27.871 -89.713 -12.126 1.00 48.43 369 ASN D C 1
ATOM 8380 O O . ASN C 1 369 ? 26.752 -90.024 -11.716 1.00 49.26 369 ASN D O 1
ATOM 8385 N N . GLU C 1 370 ? 28.091 -88.663 -12.899 1.00 49.21 370 GLU D N 1
ATOM 8386 C CA . GLU C 1 370 ? 27.061 -87.694 -13.175 1.00 49.18 370 GLU D CA 1
ATOM 8387 C C . GLU C 1 370 ? 26.100 -88.162 -14.277 1.00 49.61 370 GLU D C 1
ATOM 8388 O O . GLU C 1 370 ? 25.123 -87.477 -14.611 1.00 50.33 370 GLU D O 1
ATOM 8394 N N . TYR C 1 371 ? 26.317 -89.377 -14.779 1.00 49.85 371 TYR D N 1
ATOM 8395 C CA . TYR C 1 371 ? 25.329 -90.049 -15.615 1.00 50.75 371 TYR D CA 1
ATOM 8396 C C . TYR C 1 371 ? 24.034 -90.334 -14.859 1.00 51.51 371 TYR D C 1
ATOM 8397 O O . TYR C 1 371 ? 22.973 -90.492 -15.468 1.00 52.06 371 TYR D O 1
ATOM 8406 N N . ALA C 1 372 ? 24.140 -90.413 -13.531 1.00 52.46 372 ALA D N 1
ATOM 8407 C CA . ALA C 1 372 ? 23.013 -90.653 -12.602 1.00 52.96 372 ALA D CA 1
ATOM 8408 C C . ALA C 1 372 ? 22.146 -89.411 -12.308 1.00 53.37 372 ALA D C 1
ATOM 8409 O O . ALA C 1 372 ? 20.952 -89.529 -11.996 1.00 53.51 372 ALA D O 1
ATOM 8411 N N . GLY C 1 373 ? 22.752 -88.228 -12.372 1.00 53.65 373 GLY D N 1
ATOM 8412 C CA . GLY C 1 373 ? 22.003 -87.006 -12.147 1.00 54.47 373 GLY D CA 1
ATOM 8413 C C . GLY C 1 373 ? 22.043 -86.621 -10.695 1.00 55.10 373 GLY D C 1
ATOM 8414 O O . GLY C 1 373 ? 22.764 -87.242 -9.918 1.00 55.88 373 GLY D O 1
ATOM 8415 N N . PHE C 1 374 ? 21.272 -85.603 -10.320 1.00 55.50 374 PHE D N 1
ATOM 8416 C CA . PHE C 1 374 ? 21.179 -85.227 -8.910 1.00 56.65 374 PHE D CA 1
ATOM 8417 C C . PHE C 1 374 ? 20.331 -86.219 -8.133 1.00 56.76 374 PHE D C 1
ATOM 8418 O O . PHE C 1 374 ? 20.386 -86.271 -6.912 1.00 56.77 374 PHE D O 1
ATOM 8426 N N . ASN C 1 375 ? 19.580 -87.022 -8.872 1.00 57.06 375 ASN D N 1
ATOM 8427 C CA . ASN C 1 375 ? 18.766 -88.087 -8.321 1.00 57.42 375 ASN D CA 1
ATOM 8428 C C . ASN C 1 375 ? 19.566 -89.308 -7.868 1.00 56.75 375 ASN D C 1
ATOM 8429 O O . ASN C 1 375 ? 19.041 -90.190 -7.183 1.00 56.78 375 ASN D O 1
ATOM 8434 N N . CYS C 1 376 ? 20.827 -89.373 -8.291 1.00 56.34 376 CYS D N 1
ATOM 8435 C CA . CYS C 1 376 ? 21.749 -90.461 -7.922 1.00 55.61 376 CYS D CA 1
ATOM 8436 C C . CYS C 1 376 ? 21.263 -91.873 -8.269 1.00 56.05 376 CYS D C 1
ATOM 8437 O O . CYS C 1 376 ? 21.342 -92.781 -7.457 1.00 55.98 376 CYS D O 1
ATOM 8440 N N . ASP C 1 377 ? 20.747 -92.043 -9.483 1.00 56.77 377 ASP D N 1
ATOM 8441 C CA . ASP C 1 377 ? 20.333 -93.346 -9.938 1.00 58.09 377 ASP D CA 1
ATOM 8442 C C . ASP C 1 377 ? 21.571 -94.053 -10.478 1.00 58.45 377 ASP D C 1
ATOM 8443 O O . ASP C 1 377 ? 21.925 -93.863 -11.638 1.00 59.34 377 ASP D O 1
ATOM 8448 N N . TRP C 1 378 ? 22.232 -94.853 -9.639 1.00 58.22 378 TRP D N 1
ATOM 8449 C CA . TRP C 1 378 ? 23.540 -95.406 -9.969 1.00 57.76 378 TRP D CA 1
ATOM 8450 C C . TRP C 1 378 ? 23.534 -96.495 -11.040 1.00 58.48 378 TRP D C 1
ATOM 8451 O O . TRP C 1 378 ? 24.595 -96.880 -11.534 1.00 58.74 378 TRP D O 1
ATOM 8462 N N . ASP C 1 379 ? 22.344 -96.986 -11.401 1.00 59.91 379 ASP D N 1
ATOM 8463 C CA . ASP C 1 379 ? 22.198 -97.878 -12.565 1.00 61.17 379 ASP D CA 1
ATOM 8464 C C . ASP C 1 379 ? 22.614 -97.203 -13.895 1.00 60.71 379 ASP D C 1
ATOM 8465 O O . ASP C 1 379 ? 22.926 -97.900 -14.859 1.00 60.17 379 ASP D O 1
ATOM 8470 N N . LEU C 1 380 ? 22.585 -95.863 -13.931 1.00 60.17 380 LEU D N 1
ATOM 8471 C CA . LEU C 1 380 ? 22.871 -95.069 -15.138 1.00 59.77 380 LEU D CA 1
ATOM 8472 C C . LEU C 1 380 ? 24.359 -94.808 -15.345 1.00 59.24 380 LEU D C 1
ATOM 8473 O O . LEU C 1 380 ? 24.759 -94.392 -16.443 1.00 59.78 380 LEU D O 1
ATOM 8478 N N . THR C 1 381 ? 25.171 -95.033 -14.312 1.00 57.68 381 THR D N 1
ATOM 8479 C CA . THR C 1 381 ? 26.625 -94.912 -14.461 1.00 56.72 381 THR D CA 1
ATOM 8480 C C . THR C 1 381 ? 27.118 -95.938 -15.520 1.00 56.67 381 THR D C 1
ATOM 8481 O O . THR C 1 381 ? 26.597 -97.062 -15.604 1.00 56.44 381 THR D O 1
ATOM 8485 N N . PRO C 1 382 ? 28.103 -95.547 -16.351 1.00 56.77 382 PRO D N 1
ATOM 8486 C CA . PRO C 1 382 ? 28.423 -96.412 -17.507 1.00 57.15 382 PRO D CA 1
ATOM 8487 C C . PRO C 1 382 ? 28.955 -97.819 -17.177 1.00 57.19 382 PRO D C 1
ATOM 8488 O O . PRO C 1 382 ? 29.685 -98.017 -16.194 1.00 56.18 382 PRO D O 1
ATOM 8492 N N . SER C 1 383 ? 28.571 -98.772 -18.022 1.00 57.71 383 SER D N 1
ATOM 8493 C CA . SER C 1 383 ? 29.187 -100.094 -18.046 1.00 57.76 383 SER D CA 1
ATOM 8494 C C . SER C 1 383 ? 30.599 -100.013 -18.619 1.00 57.52 383 SER D C 1
ATOM 8495 O O . SER C 1 383 ? 31.078 -98.937 -19.006 1.00 56.82 383 SER D O 1
ATOM 8498 N N . LYS C 1 384 ? 31.287 -101.151 -18.630 1.00 57.86 384 LYS D N 1
ATOM 8499 C CA . LYS C 1 384 ? 32.607 -101.215 -19.274 1.00 58.79 384 LYS D CA 1
ATOM 8500 C C . LYS C 1 384 ? 32.647 -100.732 -20.740 1.00 58.80 384 LYS D C 1
ATOM 8501 O O . LYS C 1 384 ? 33.517 -99.945 -21.092 1.00 58.66 384 LYS D O 1
ATOM 8507 N N . GLU C 1 385 ? 31.709 -101.204 -21.567 1.00 58.83 385 GLU D N 1
ATOM 8508 C CA . GLU C 1 385 ? 31.690 -100.867 -22.985 1.00 60.17 385 GLU D CA 1
ATOM 8509 C C . GLU C 1 385 ? 31.364 -99.399 -23.215 1.00 59.93 385 GLU D C 1
ATOM 8510 O O . GLU C 1 385 ? 31.802 -98.827 -24.211 1.00 60.86 385 GLU D O 1
ATOM 8516 N N . GLU C 1 386 ? 30.591 -98.790 -22.312 1.00 59.71 386 GLU D N 1
ATOM 8517 C CA . GLU C 1 386 ? 30.252 -97.365 -22.392 1.00 59.04 386 GLU D CA 1
ATOM 8518 C C . GLU C 1 386 ? 31.393 -96.483 -21.861 1.00 58.73 386 GLU D C 1
ATOM 8519 O O . GLU C 1 386 ? 31.500 -95.313 -22.229 1.00 59.55 386 GLU D O 1
ATOM 8525 N N . GLU C 1 387 ? 32.228 -97.027 -20.978 1.00 58.30 387 GLU D N 1
ATOM 8526 C CA . GLU C 1 387 ? 33.450 -96.336 -20.557 1.00 58.43 387 GLU D CA 1
ATOM 8527 C C . GLU C 1 387 ? 34.422 -96.338 -21.734 1.00 58.52 387 GLU D C 1
ATOM 8528 O O . GLU C 1 387 ? 35.076 -95.315 -22.041 1.00 58.68 387 GLU D O 1
ATOM 8534 N N . TYR C 1 388 ? 34.482 -97.507 -22.385 1.00 58.21 388 TYR D N 1
ATOM 8535 C CA . TYR C 1 388 ? 35.308 -97.769 -23.557 1.00 58.27 388 TYR D CA 1
ATOM 8536 C C . TYR C 1 388 ? 35.039 -96.785 -24.709 1.00 57.19 388 TYR D C 1
ATOM 8537 O O . TYR C 1 388 ? 35.964 -96.123 -25.183 1.00 57.26 388 TYR D O 1
ATOM 8546 N N . HIS C 1 389 ? 33.776 -96.679 -25.120 1.00 56.71 389 HIS D N 1
ATOM 8547 C CA . HIS C 1 389 ? 33.374 -95.762 -26.159 1.00 56.84 389 HIS D CA 1
ATOM 8548 C C . HIS C 1 389 ? 33.779 -94.322 -25.883 1.00 56.40 389 HIS D C 1
ATOM 8549 O O . HIS C 1 389 ? 34.221 -93.606 -26.788 1.00 57.37 389 HIS D O 1
ATOM 8556 N N . PHE C 1 390 ? 33.613 -93.869 -24.644 1.00 54.87 390 PHE D N 1
ATOM 8557 C CA . PHE C 1 390 ? 33.982 -92.493 -24.284 1.00 52.32 390 PHE D CA 1
ATOM 8558 C C . PHE C 1 390 ? 35.503 -92.311 -24.292 1.00 52.54 390 PHE D C 1
ATOM 8559 O O . PHE C 1 390 ? 36.012 -91.238 -24.651 1.00 52.63 390 PHE D O 1
ATOM 8567 N N . ILE C 1 391 ? 36.227 -93.340 -23.856 1.00 52.82 391 ILE D N 1
ATOM 8568 C CA . ILE C 1 391 ? 37.691 -93.215 -23.673 1.00 53.68 391 ILE D CA 1
ATOM 8569 C C . ILE C 1 391 ? 38.457 -93.309 -25.015 1.00 53.98 391 ILE D C 1
ATOM 8570 O O . ILE C 1 391 ? 39.523 -92.690 -25.177 1.00 54.35 391 ILE D O 1
ATOM 8575 N N . MET C 1 392 ? 37.920 -94.089 -25.960 1.00 54.72 392 MET D N 1
ATOM 8576 C CA . MET C 1 392 ? 38.479 -94.149 -27.311 1.00 55.27 392 MET D CA 1
ATOM 8577 C C . MET C 1 392 ? 38.354 -92.807 -28.038 1.00 53.91 392 MET D C 1
ATOM 8578 O O . MET C 1 392 ? 39.284 -92.402 -28.702 1.00 54.52 392 MET D O 1
ATOM 8583 N N . HIS C 1 393 ? 37.240 -92.103 -27.873 1.00 52.86 393 HIS D N 1
ATOM 8584 C CA . HIS C 1 393 ? 37.086 -90.765 -28.456 1.00 52.48 393 HIS D CA 1
ATOM 8585 C C . HIS C 1 393 ? 37.875 -89.699 -27.703 1.00 52.41 393 HIS D C 1
ATOM 8586 O O . HIS C 1 393 ? 38.320 -88.709 -28.295 1.00 52.76 393 HIS D O 1
ATOM 8593 N N . TYR C 1 394 ? 38.058 -89.915 -26.398 1.00 52.18 394 TYR D N 1
ATOM 8594 C CA . TYR C 1 394 ? 38.886 -89.062 -25.541 1.00 51.32 394 TYR D CA 1
ATOM 8595 C C . TYR C 1 394 ? 40.345 -89.127 -25.965 1.00 51.68 394 TYR D C 1
ATOM 8596 O O . TYR C 1 394 ? 40.922 -88.117 -26.319 1.00 51.95 394 TYR D O 1
ATOM 8605 N N . LEU C 1 395 ? 40.929 -90.319 -25.912 1.00 52.74 395 LEU D N 1
ATOM 8606 C CA . LEU C 1 395 ? 42.340 -90.516 -26.269 1.00 54.42 395 LEU D CA 1
ATOM 8607 C C . LEU C 1 395 ? 42.668 -90.212 -27.752 1.00 55.21 395 LEU D C 1
ATOM 8608 O O . LEU C 1 395 ? 43.789 -89.849 -28.066 1.00 54.86 395 LEU D O 1
ATOM 8613 N N . GLY C 1 396 ? 41.678 -90.372 -28.630 1.00 56.20 396 GLY D N 1
ATOM 8614 C CA . GLY C 1 396 ? 41.830 -90.100 -30.048 1.00 58.20 396 GLY D CA 1
ATOM 8615 C C . GLY C 1 396 ? 42.593 -91.209 -30.733 1.00 58.93 396 GLY D C 1
ATOM 8616 O O . GLY C 1 396 ? 43.432 -90.948 -31.577 1.00 59.24 396 GLY D O 1
ATOM 8617 N N . THR C 1 397 ? 42.301 -92.444 -30.334 1.00 59.67 397 THR D N 1
ATOM 8618 C CA . THR C 1 397 ? 43.017 -93.627 -30.780 1.00 60.73 397 THR D CA 1
ATOM 8619 C C . THR C 1 397 ? 42.112 -94.851 -30.631 1.00 61.32 397 THR D C 1
ATOM 8620 O O . THR C 1 397 ? 41.057 -94.792 -30.009 1.00 62.52 397 THR D O 1
ATOM 8624 N N . ASP C 1 398 ? 42.546 -95.964 -31.192 1.00 61.40 398 ASP D N 1
ATOM 8625 C CA . ASP C 1 398 ? 41.743 -97.171 -31.315 1.00 60.89 398 ASP D CA 1
ATOM 8626 C C . ASP C 1 398 ? 42.358 -98.264 -30.425 1.00 60.15 398 ASP D C 1
ATOM 8627 O O . ASP C 1 398 ? 41.799 -99.365 -30.286 1.00 59.55 398 ASP D O 1
ATOM 8632 N N . ASP C 1 399 ? 43.534 -97.959 -29.880 1.00 59.35 399 ASP D N 1
ATOM 8633 C CA . ASP C 1 399 ? 44.386 -98.948 -29.238 1.00 60.46 399 ASP D CA 1
ATOM 8634 C C . ASP C 1 399 ? 43.735 -99.494 -27.964 1.00 61.19 399 ASP D C 1
ATOM 8635 O O . ASP C 1 399 ? 43.507 -98.762 -27.003 1.00 60.86 399 ASP D O 1
ATOM 8640 N N . GLU C 1 400 ? 43.425 -100.782 -28.000 1.00 62.19 400 GLU D N 1
ATOM 8641 C CA . GLU C 1 400 ? 42.775 -101.478 -26.917 1.00 63.33 400 GLU D CA 1
ATOM 8642 C C . GLU C 1 400 ? 43.640 -101.466 -25.666 1.00 63.44 400 GLU D C 1
ATOM 8643 O O . GLU C 1 400 ? 43.113 -101.410 -24.570 1.00 64.04 400 GLU D O 1
ATOM 8649 N N . GLU C 1 401 ? 44.958 -101.518 -25.822 1.00 63.86 401 GLU D N 1
ATOM 8650 C CA . GLU C 1 401 ? 45.867 -101.418 -24.675 1.00 64.35 401 GLU D CA 1
ATOM 8651 C C . GLU C 1 401 ? 45.783 -100.076 -23.976 1.00 63.41 401 GLU D C 1
ATOM 8652 O O . GLU C 1 401 ? 45.781 -99.991 -22.752 1.00 63.43 401 GLU D O 1
ATOM 8658 N N . LEU C 1 402 ? 45.751 -99.024 -24.768 1.00 62.70 402 LEU D N 1
ATOM 8659 C CA . LEU C 1 402 ? 45.833 -97.701 -24.237 1.00 61.74 402 LEU D CA 1
ATOM 8660 C C . LEU C 1 402 ? 44.481 -97.288 -23.626 1.00 60.53 402 LEU D C 1
ATOM 8661 O O . LEU C 1 402 ? 44.429 -96.591 -22.599 1.00 59.82 402 LEU D O 1
ATOM 8666 N N . ILE C 1 403 ? 43.402 -97.750 -24.252 1.00 58.92 403 ILE D N 1
ATOM 8667 C CA . ILE C 1 403 ? 42.052 -97.533 -23.744 1.00 58.11 403 ILE D CA 1
ATOM 8668 C C . ILE C 1 403 ? 41.819 -98.298 -22.416 1.00 57.90 403 ILE D C 1
ATOM 8669 O O . ILE C 1 403 ? 41.319 -97.715 -21.463 1.00 57.90 403 ILE D O 1
ATOM 8674 N N . ASN C 1 404 ? 42.171 -99.589 -22.386 1.00 56.78 404 ASN D N 1
ATOM 8675 C CA . ASN C 1 404 ? 42.095 -100.394 -21.192 1.00 56.42 404 ASN D CA 1
ATOM 8676 C C . ASN C 1 404 ? 43.000 -99.934 -20.056 1.00 56.63 404 ASN D C 1
ATOM 8677 O O . ASN C 1 404 ? 42.693 -100.187 -18.887 1.00 57.04 404 ASN D O 1
ATOM 8682 N N . GLN C 1 405 ? 44.082 -99.231 -20.388 1.00 57.00 405 GLN D N 1
ATOM 8683 C CA . GLN C 1 405 ? 44.964 -98.638 -19.381 1.00 58.09 405 GLN D CA 1
ATOM 8684 C C . GLN C 1 405 ? 44.337 -97.431 -18.687 1.00 58.13 405 GLN D C 1
ATOM 8685 O O . GLN C 1 405 ? 44.709 -97.106 -17.565 1.00 58.69 405 GLN D O 1
ATOM 8691 N N . LEU C 1 406 ? 43.433 -96.746 -19.385 1.00 57.66 406 LEU D N 1
ATOM 8692 C CA . LEU C 1 406 ? 42.743 -95.590 -18.828 1.00 57.21 406 LEU D CA 1
ATOM 8693 C C . LEU C 1 406 ? 41.430 -96.019 -18.158 1.00 57.19 406 LEU D C 1
ATOM 8694 O O . LEU C 1 406 ? 40.975 -95.354 -17.242 1.00 57.24 406 LEU D O 1
ATOM 8699 N N . ILE C 1 407 ? 40.840 -97.126 -18.615 1.00 56.83 407 ILE D N 1
ATOM 8700 C CA . ILE C 1 407 ? 39.704 -97.735 -17.931 1.00 57.15 407 ILE D CA 1
ATOM 8701 C C . ILE C 1 407 ? 40.087 -98.207 -16.515 1.00 57.07 407 ILE D C 1
ATOM 8702 O O . ILE C 1 407 ? 39.350 -97.990 -15.580 1.00 57.82 407 ILE D O 1
ATOM 8707 N N . ARG C 1 408 ? 41.246 -98.836 -16.384 1.00 57.07 408 ARG D N 1
ATOM 8708 C CA . ARG C 1 408 ? 41.824 -99.232 -15.112 1.00 56.99 408 ARG D CA 1
ATOM 8709 C C . ARG C 1 408 ? 42.145 -98.025 -14.274 1.00 55.92 408 ARG D C 1
ATOM 8710 O O . ARG C 1 408 ? 41.973 -98.036 -13.064 1.00 56.94 408 ARG D O 1
ATOM 8718 N N . GLU C 1 409 ? 42.657 -96.991 -14.913 1.00 54.78 409 GLU D N 1
ATOM 8719 C CA . GLU C 1 409 ? 43.117 -95.791 -14.215 1.00 53.11 409 GLU D CA 1
ATOM 8720 C C . GLU C 1 409 ? 42.001 -95.055 -13.468 1.00 51.87 409 GLU D C 1
ATOM 8721 O O . GLU C 1 409 ? 42.235 -94.435 -12.441 1.00 52.68 409 GLU D O 1
ATOM 8727 N N . ILE C 1 410 ? 40.806 -95.053 -14.026 1.00 50.59 410 ILE D N 1
ATOM 8728 C CA . ILE C 1 410 ? 39.730 -94.241 -13.469 1.00 49.75 410 ILE D CA 1
ATOM 8729 C C . ILE C 1 410 ? 38.917 -94.955 -12.370 1.00 49.11 410 ILE D C 1
ATOM 8730 O O . ILE C 1 410 ? 38.134 -94.327 -11.680 1.00 49.24 410 ILE D O 1
ATOM 8735 N N . GLN C 1 411 ? 39.119 -96.261 -12.234 1.00 49.55 411 GLN D N 1
ATOM 8736 C CA . GLN C 1 411 ? 38.323 -97.105 -11.353 1.00 50.40 411 GLN D CA 1
ATOM 8737 C C . GLN C 1 411 ? 38.171 -96.643 -9.882 1.00 49.87 411 GLN D C 1
ATOM 8738 O O . GLN C 1 411 ? 37.042 -96.542 -9.414 1.00 49.59 411 GLN D O 1
ATOM 8744 N N . PRO C 1 412 ? 39.283 -96.355 -9.178 1.00 49.02 412 PRO D N 1
ATOM 8745 C CA . PRO C 1 412 ? 39.143 -95.886 -7.787 1.00 49.30 412 PRO D CA 1
ATOM 8746 C C . PRO C 1 412 ? 38.680 -94.416 -7.678 1.00 48.86 412 PRO D C 1
ATOM 8747 O O . PRO C 1 412 ? 38.390 -93.946 -6.593 1.00 49.56 412 PRO D O 1
ATOM 8751 N N . PHE C 1 413 ? 38.588 -93.714 -8.803 1.00 47.36 413 PHE D N 1
ATOM 8752 C CA . PHE C 1 413 ? 38.283 -92.286 -8.784 1.00 45.26 413 PHE D CA 1
ATOM 8753 C C . PHE C 1 413 ? 36.774 -92.070 -8.713 1.00 44.77 413 PHE D C 1
ATOM 8754 O O . PHE C 1 413 ? 36.304 -90.955 -8.450 1.00 44.22 413 PHE D O 1
ATOM 8762 N N . TYR C 1 414 ? 36.018 -93.135 -8.944 1.00 44.72 414 TYR D N 1
ATOM 8763 C CA . TYR C 1 414 ? 34.568 -93.104 -8.723 1.00 46.27 414 TYR D CA 1
ATOM 8764 C C . TYR C 1 414 ? 34.206 -92.762 -7.254 1.00 47.25 414 TYR D C 1
ATOM 8765 O O . TYR C 1 414 ? 33.447 -91.815 -6.986 1.00 47.94 414 TYR D O 1
ATOM 8774 N N . ILE C 1 415 ? 34.772 -93.545 -6.331 1.00 47.53 415 ILE D N 1
ATOM 8775 C CA . ILE C 1 415 ? 34.614 -93.387 -4.898 1.00 48.01 415 ILE D CA 1
ATOM 8776 C C . ILE C 1 415 ? 35.188 -92.039 -4.414 1.00 48.08 415 ILE D C 1
ATOM 8777 O O . ILE C 1 415 ? 34.664 -91.409 -3.494 1.00 47.97 415 ILE D O 1
ATOM 8782 N N . CYS C 1 416 ? 36.275 -91.619 -5.040 1.00 47.44 416 CYS D N 1
ATOM 8783 C CA . CYS C 1 416 ? 36.898 -90.347 -4.729 1.00 47.10 416 CYS D CA 1
ATOM 8784 C C . CYS C 1 416 ? 35.946 -89.170 -5.068 1.00 46.36 416 CYS D C 1
ATOM 8785 O O . CYS C 1 416 ? 35.877 -88.170 -4.385 1.00 46.48 416 CYS D O 1
ATOM 8788 N N . SER C 1 417 ? 35.207 -89.321 -6.153 1.00 46.31 417 SER D N 1
ATOM 8789 C CA . SER C 1 417 ? 34.227 -88.340 -6.605 1.00 44.52 417 SER D CA 1
ATOM 8790 C C . SER C 1 417 ? 33.041 -88.296 -5.627 1.00 43.39 417 SER D C 1
ATOM 8791 O O . SER C 1 417 ? 32.499 -87.244 -5.330 1.00 41.99 417 SER D O 1
ATOM 8794 N N . HIS C 1 418 ? 32.629 -89.472 -5.162 1.00 43.10 418 HIS D N 1
ATOM 8795 C CA . HIS C 1 418 ? 31.543 -89.569 -4.191 1.00 43.30 418 HIS D CA 1
ATOM 8796 C C . HIS C 1 418 ? 31.841 -88.886 -2.849 1.00 43.87 418 HIS D C 1
ATOM 8797 O O . HIS C 1 418 ? 31.011 -88.110 -2.352 1.00 43.27 418 HIS D O 1
ATOM 8804 N N . ILE C 1 419 ? 33.043 -89.121 -2.319 1.00 44.12 419 ILE D N 1
ATOM 8805 C CA . ILE C 1 419 ? 33.501 -88.511 -1.095 1.00 45.71 419 ILE D CA 1
ATOM 8806 C C . ILE C 1 419 ? 33.583 -86.992 -1.212 1.00 47.09 419 ILE D C 1
ATOM 8807 O O . ILE C 1 419 ? 32.959 -86.252 -0.416 1.00 48.90 419 ILE D O 1
ATOM 8812 N N . ASN C 1 420 ? 34.341 -86.513 -2.202 1.00 47.42 420 ASN D N 1
ATOM 8813 C CA . ASN C 1 420 ? 34.470 -85.085 -2.474 1.00 46.78 420 ASN D CA 1
ATOM 8814 C C . ASN C 1 420 ? 33.149 -84.335 -2.469 1.00 46.60 420 ASN D C 1
ATOM 8815 O O . ASN C 1 420 ? 33.025 -83.314 -1.824 1.00 46.81 420 ASN D O 1
ATOM 8820 N N . TRP C 1 421 ? 32.177 -84.829 -3.232 1.00 47.17 421 TRP D N 1
ATOM 8821 C CA . TRP C 1 421 ? 30.878 -84.176 -3.366 1.00 47.34 421 TRP D CA 1
ATOM 8822 C C . TRP C 1 421 ? 29.901 -84.475 -2.223 1.00 47.97 421 TRP D C 1
ATOM 8823 O O . TRP C 1 421 ? 28.968 -83.691 -1.993 1.00 48.11 421 TRP D O 1
ATOM 8834 N N . GLY C 1 422 ? 30.093 -85.628 -1.552 1.00 47.84 422 GLY D N 1
ATOM 8835 C CA . GLY C 1 422 ? 29.475 -85.889 -0.265 1.00 46.83 422 GLY D CA 1
ATOM 8836 C C . GLY C 1 422 ? 29.869 -84.862 0.803 1.00 47.11 422 GLY D C 1
ATOM 8837 O O . GLY C 1 422 ? 28.996 -84.288 1.453 1.00 46.84 422 GLY D O 1
ATOM 8838 N N . LEU C 1 423 ? 31.172 -84.611 0.970 1.00 47.08 423 LEU D N 1
ATOM 8839 C CA . LEU C 1 423 ? 31.660 -83.622 1.922 1.00 47.33 423 LEU D CA 1
ATOM 8840 C C . LEU C 1 423 ? 31.312 -82.202 1.525 1.00 47.87 423 LEU D C 1
ATOM 8841 O O . LEU C 1 423 ? 31.059 -81.363 2.371 1.00 49.66 423 LEU D O 1
ATOM 8846 N N . TRP C 1 424 ? 31.340 -81.915 0.231 1.00 48.33 424 TRP D N 1
ATOM 8847 C CA . TRP C 1 424 ? 31.046 -80.582 -0.297 1.00 47.23 424 TRP D CA 1
ATOM 8848 C C . TRP C 1 424 ? 29.612 -80.241 0.024 1.00 47.22 424 TRP D C 1
ATOM 8849 O O . TRP C 1 424 ? 29.332 -79.174 0.520 1.00 47.81 424 TRP D O 1
ATOM 8860 N N . SER C 1 425 ? 28.704 -81.153 -0.298 1.00 47.85 425 SER D N 1
ATOM 8861 C CA . SER C 1 425 ? 27.272 -80.948 -0.066 1.00 48.81 425 SER D CA 1
ATOM 8862 C C . SER C 1 425 ? 26.861 -80.777 1.449 1.00 49.96 425 SER D C 1
ATOM 8863 O O . SER C 1 425 ? 26.058 -79.921 1.791 1.00 50.02 425 SER D O 1
ATOM 8866 N N . LEU C 1 426 ? 27.450 -81.574 2.335 1.00 51.36 426 LEU D N 1
ATOM 8867 C CA . LEU C 1 426 ? 27.297 -81.401 3.784 1.00 52.70 426 LEU D CA 1
ATOM 8868 C C . LEU C 1 426 ? 27.848 -80.081 4.301 1.00 54.12 426 LEU D C 1
ATOM 8869 O O . LEU C 1 426 ? 27.261 -79.485 5.214 1.00 54.41 426 LEU D O 1
ATOM 8874 N N . LEU C 1 427 ? 28.979 -79.630 3.749 1.00 55.81 427 LEU D N 1
ATOM 8875 C CA . LEU C 1 427 ? 29.499 -78.279 4.084 1.00 57.24 427 LEU D CA 1
ATOM 8876 C C . LEU C 1 427 ? 28.525 -77.162 3.707 1.00 58.04 427 LEU D C 1
ATOM 8877 O O . LEU C 1 427 ? 28.339 -76.207 4.465 1.00 58.32 427 LEU D O 1
ATOM 8882 N N . GLN C 1 428 ? 27.929 -77.298 2.528 1.00 59.33 428 GLN D N 1
ATOM 8883 C CA . GLN C 1 428 ? 26.855 -76.430 2.090 1.00 61.17 428 GLN D CA 1
ATOM 8884 C C . GLN C 1 428 ? 25.672 -76.487 3.052 1.00 61.98 428 GLN D C 1
ATOM 8885 O O . GLN C 1 428 ? 25.104 -75.463 3.395 1.00 61.90 428 GLN D O 1
ATOM 8891 N N . GLY C 1 429 ? 25.306 -77.703 3.455 1.00 63.90 429 GLY D N 1
ATOM 8892 C CA . GLY C 1 429 ? 24.173 -77.960 4.342 1.00 65.90 429 GLY D CA 1
ATOM 8893 C C . GLY C 1 429 ? 24.305 -77.359 5.727 1.00 67.47 429 GLY D C 1
ATOM 8894 O O . GLY C 1 429 ? 23.309 -77.154 6.392 1.00 67.65 429 GLY D O 1
ATOM 8895 N N . MET C 1 430 ? 25.534 -77.051 6.146 1.00 70.02 430 MET D N 1
ATOM 8896 C CA . MET C 1 430 ? 25.799 -76.392 7.440 1.00 72.34 430 MET D CA 1
ATOM 8897 C C . MET C 1 430 ? 25.438 -74.923 7.442 1.00 74.90 430 MET D C 1
ATOM 8898 O O . MET C 1 430 ? 24.735 -74.456 8.328 1.00 75.35 430 MET D O 1
ATOM 8903 N N . HIS C 1 431 ? 25.952 -74.196 6.456 1.00 78.59 431 HIS D N 1
ATOM 8904 C CA . HIS C 1 431 ? 25.715 -72.761 6.308 1.00 81.61 431 HIS D CA 1
ATOM 8905 C C . HIS C 1 431 ? 24.740 -72.539 5.154 1.00 83.25 431 HIS D C 1
ATOM 8906 O O . HIS C 1 431 ? 25.116 -72.039 4.079 1.00 83.26 431 HIS D O 1
ATOM 8913 N N . SER C 1 432 ? 23.491 -72.936 5.378 1.00 85.42 432 SER D N 1
ATOM 8914 C CA . SER C 1 432 ? 22.473 -72.848 4.330 1.00 88.18 432 SER D CA 1
ATOM 8915 C C . SER C 1 432 ? 21.405 -71.774 4.582 1.00 89.55 432 SER D C 1
ATOM 8916 O O . SER C 1 432 ? 21.143 -71.368 5.739 1.00 89.79 432 SER D O 1
ATOM 8919 N N . SER C 1 433 ? 20.792 -71.319 3.483 1.00 90.66 433 SER D N 1
ATOM 8920 C CA . SER C 1 433 ? 19.719 -70.330 3.551 1.00 91.49 433 SER D CA 1
ATOM 8921 C C . SER C 1 433 ? 18.673 -70.542 2.443 1.00 92.07 433 SER D C 1
ATOM 8922 O O . SER C 1 433 ? 18.348 -71.688 2.074 1.00 92.56 433 SER D O 1
ATOM 8925 N N . ASP C 1 435 ? 17.623 -72.850 -2.123 1.00 75.00 435 ASP D N 1
ATOM 8926 C CA . ASP C 1 435 ? 17.174 -74.116 -1.538 1.00 75.23 435 ASP D CA 1
ATOM 8927 C C . ASP C 1 435 ? 17.513 -75.342 -2.393 1.00 74.26 435 ASP D C 1
ATOM 8928 O O . ASP C 1 435 ? 16.894 -75.590 -3.436 1.00 74.92 435 ASP D O 1
ATOM 8933 N N . PHE C 1 436 ? 18.510 -76.090 -1.924 1.00 72.62 436 PHE D N 1
ATOM 8934 C CA . PHE C 1 436 ? 18.817 -77.436 -2.398 1.00 70.76 436 PHE D CA 1
ATOM 8935 C C . PHE C 1 436 ? 18.978 -78.343 -1.146 1.00 69.14 436 PHE D C 1
ATOM 8936 O O . PHE C 1 436 ? 19.470 -77.883 -0.093 1.00 68.60 436 PHE D O 1
ATOM 8944 N N . ASP C 1 437 ? 18.536 -79.606 -1.245 1.00 66.60 437 ASP D N 1
ATOM 8945 C CA . ASP C 1 437 ? 18.663 -80.556 -0.134 1.00 63.79 437 ASP D CA 1
ATOM 8946 C C . ASP C 1 437 ? 20.094 -81.071 0.018 1.00 61.94 437 ASP D C 1
ATOM 8947 O O . ASP C 1 437 ? 20.385 -82.255 -0.264 1.00 61.80 437 ASP D O 1
ATOM 8952 N N . PHE C 1 438 ? 20.968 -80.167 0.484 1.00 59.51 438 PHE D N 1
ATOM 8953 C CA . PHE C 1 438 ? 22.370 -80.471 0.667 1.00 58.52 438 PHE D CA 1
ATOM 8954 C C . PHE C 1 438 ? 22.717 -81.630 1.597 1.00 56.94 438 PHE D C 1
ATOM 8955 O O . PHE C 1 438 ? 23.736 -82.293 1.382 1.00 56.93 438 PHE D O 1
ATOM 8963 N N . ILE C 1 439 ? 21.904 -81.862 2.629 1.00 54.49 439 ILE D N 1
ATOM 8964 C CA . ILE C 1 439 ? 22.202 -82.908 3.601 1.00 52.11 439 ILE D CA 1
ATOM 8965 C C . ILE C 1 439 ? 21.851 -84.296 3.068 1.00 50.47 439 ILE D C 1
ATOM 8966 O O . ILE C 1 439 ? 22.624 -85.220 3.200 1.00 48.93 439 ILE D O 1
ATOM 8971 N N . ASN C 1 440 ? 20.685 -84.424 2.459 1.00 49.84 440 ASN D N 1
ATOM 8972 C CA . ASN C 1 440 ? 20.296 -85.665 1.839 1.00 49.92 440 ASN D CA 1
ATOM 8973 C C . ASN C 1 440 ? 21.109 -86.021 0.584 1.00 49.61 440 ASN D C 1
ATOM 8974 O O . ASN C 1 440 ? 21.295 -87.198 0.297 1.00 50.06 440 ASN D O 1
ATOM 8979 N N . TYR C 1 441 ? 21.557 -85.020 -0.181 1.00 49.53 441 TYR D N 1
ATOM 8980 C CA . TYR C 1 441 ? 22.412 -85.254 -1.355 1.00 48.64 441 TYR D CA 1
ATOM 8981 C C . TYR C 1 441 ? 23.777 -85.693 -0.876 1.00 48.00 441 TYR D C 1
ATOM 8982 O O . TYR C 1 441 ? 24.317 -86.632 -1.429 1.00 49.21 441 TYR D O 1
ATOM 8991 N N . GLY C 1 442 ? 24.327 -85.026 0.136 1.00 47.40 442 GLY D N 1
ATOM 8992 C CA . GLY C 1 442 ? 25.625 -85.392 0.696 1.00 47.58 442 GLY D CA 1
ATOM 8993 C C . GLY C 1 442 ? 25.662 -86.799 1.297 1.00 48.50 442 GLY D C 1
ATOM 8994 O O . GLY C 1 442 ? 26.677 -87.495 1.216 1.00 48.80 442 GLY D O 1
ATOM 8995 N N . MET C 1 443 ? 24.549 -87.241 1.875 1.00 48.51 443 MET D N 1
ATOM 8996 C CA . MET C 1 443 ? 24.516 -88.547 2.515 1.00 48.43 443 MET D CA 1
ATOM 8997 C C . MET C 1 443 ? 24.391 -89.602 1.463 1.00 47.91 443 MET D C 1
ATOM 8998 O O . MET C 1 443 ? 24.944 -90.700 1.606 1.00 48.04 443 MET D O 1
ATOM 9003 N N . THR C 1 444 ? 23.623 -89.284 0.424 1.00 47.44 444 THR D N 1
ATOM 9004 C CA . THR C 1 444 ? 23.487 -90.166 -0.743 1.00 47.11 444 THR D CA 1
ATOM 9005 C C . THR C 1 444 ? 24.843 -90.458 -1.455 1.00 46.25 444 THR D C 1
ATOM 9006 O O . THR C 1 444 ? 25.127 -91.615 -1.823 1.00 45.81 444 THR D O 1
ATOM 9010 N N . ARG C 1 445 ? 25.676 -89.423 -1.565 1.00 44.53 445 ARG D N 1
ATOM 9011 C CA . ARG C 1 445 ? 27.016 -89.555 -2.108 1.00 43.37 445 ARG D CA 1
ATOM 9012 C C . ARG C 1 445 ? 27.947 -90.350 -1.211 1.00 43.33 445 ARG D C 1
ATOM 9013 O O . ARG C 1 445 ? 28.632 -91.260 -1.674 1.00 44.58 445 ARG D O 1
ATOM 9021 N N . LEU C 1 446 ? 27.999 -90.001 0.078 1.00 43.83 446 LEU D N 1
ATOM 9022 C CA . LEU C 1 446 ? 28.816 -90.742 1.070 1.00 42.48 446 LEU D CA 1
ATOM 9023 C C . LEU C 1 446 ? 28.432 -92.205 1.215 1.00 41.98 446 LEU D C 1
ATOM 9024 O O . LEU C 1 446 ? 29.299 -93.045 1.452 1.00 41.52 446 LEU D O 1
ATOM 9029 N N . THR C 1 447 ? 27.141 -92.493 1.050 1.00 41.54 447 THR D N 1
ATOM 9030 C CA . THR C 1 447 ? 26.626 -93.839 1.004 1.00 40.98 447 THR D CA 1
ATOM 9031 C C . THR C 1 447 ? 27.165 -94.504 -0.251 1.00 42.25 447 THR D C 1
ATOM 9032 O O . THR C 1 447 ? 27.564 -95.670 -0.200 1.00 42.45 447 THR D O 1
ATOM 9036 N N . ALA C 1 448 ? 27.173 -93.764 -1.375 1.00 42.43 448 ALA D N 1
ATOM 9037 C CA . ALA C 1 448 ? 27.657 -94.301 -2.663 1.00 42.33 448 ALA D CA 1
ATOM 9038 C C . ALA C 1 448 ? 29.115 -94.743 -2.593 1.00 41.57 448 ALA D C 1
ATOM 9039 O O . ALA C 1 448 ? 29.492 -95.755 -3.172 1.00 43.11 448 ALA D O 1
ATOM 9041 N N . SER C 1 449 ? 29.925 -94.031 -1.837 1.00 42.01 449 SER D N 1
ATOM 9042 C CA . SER C 1 449 ? 31.324 -94.389 -1.681 1.00 42.88 449 SER D CA 1
ATOM 9043 C C . SER C 1 449 ? 31.562 -95.681 -0.897 1.00 43.38 449 SER D C 1
ATOM 9044 O O . SER C 1 449 ? 32.677 -96.176 -0.856 1.00 44.48 449 SER D O 1
ATOM 9047 N N . CYS C 1 450 ? 30.523 -96.219 -0.269 1.00 44.48 450 CYS D N 1
ATOM 9048 C CA . CYS C 1 450 ? 30.616 -97.465 0.508 1.00 44.55 450 CYS D CA 1
ATOM 9049 C C . CYS C 1 450 ? 29.875 -98.561 -0.208 1.00 44.79 450 CYS D C 1
ATOM 9050 O O . CYS C 1 450 ? 29.961 -99.700 0.216 1.00 45.50 450 CYS D O 1
ATOM 9053 N N . LEU C 1 451 ? 29.111 -98.220 -1.241 1.00 45.35 451 LEU D N 1
ATOM 9054 C CA . LEU C 1 451 ? 28.291 -99.207 -1.917 1.00 47.27 451 LEU D CA 1
ATOM 9055 C C . LEU C 1 451 ? 29.110 -100.236 -2.734 1.00 49.39 451 LEU D C 1
ATOM 9056 O O . LEU C 1 451 ? 30.159 -99.884 -3.286 1.00 49.31 451 LEU D O 1
ATOM 9061 N N . PRO C 1 452 ? 28.671 -101.523 -2.752 1.00 51.36 452 PRO D N 1
ATOM 9062 C CA . PRO C 1 452 ? 29.365 -102.600 -3.474 1.00 52.61 452 PRO D CA 1
ATOM 9063 C C . PRO C 1 452 ? 29.529 -102.356 -4.969 1.00 53.52 452 PRO D C 1
ATOM 9064 O O . PRO C 1 452 ? 30.519 -102.802 -5.539 1.00 54.56 452 PRO D O 1
ATOM 9068 N N . ILE C 1 453 ? 28.590 -101.647 -5.593 1.00 53.97 453 ILE D N 1
ATOM 9069 C CA . ILE C 1 453 ? 28.698 -101.318 -7.015 1.00 54.22 453 ILE D CA 1
ATOM 9070 C C . ILE C 1 453 ? 29.856 -100.383 -7.357 1.00 53.42 453 ILE D C 1
ATOM 9071 O O . ILE C 1 453 ? 30.374 -100.464 -8.451 1.00 53.36 453 ILE D O 1
ATOM 9076 N N . PHE C 1 454 ? 30.231 -99.504 -6.425 1.00 52.45 454 PHE D N 1
ATOM 9077 C CA . PHE C 1 454 ? 31.381 -98.625 -6.577 1.00 52.09 454 PHE D CA 1
ATOM 9078 C C . PHE C 1 454 ? 32.634 -99.196 -5.970 1.00 52.32 454 PHE D C 1
ATOM 9079 O O . PHE C 1 454 ? 33.732 -98.961 -6.484 1.00 53.22 454 PHE D O 1
ATOM 9087 N N . ARG C 1 455 ? 32.493 -99.953 -4.884 1.00 52.51 455 ARG D N 1
ATOM 9088 C CA . ARG C 1 455 ? 33.670 -100.517 -4.214 1.00 52.48 455 ARG D CA 1
ATOM 9089 C C . ARG C 1 455 ? 34.353 -101.627 -5.023 1.00 52.59 455 ARG D C 1
ATOM 9090 O O . ARG C 1 455 ? 35.592 -101.695 -5.071 1.00 53.38 455 ARG D O 1
ATOM 9098 N N . SER C 1 456 ? 33.549 -102.475 -5.663 1.00 52.54 456 SER D N 1
ATOM 9099 C CA . SER C 1 456 ? 34.072 -103.572 -6.453 1.00 53.16 456 SER D CA 1
ATOM 9100 C C . SER C 1 456 ? 34.767 -103.166 -7.778 1.00 53.96 456 SER D C 1
ATOM 9101 O O . SER C 1 456 ? 35.363 -104.020 -8.461 1.00 54.57 456 SER D O 1
ATOM 9104 N N . LYS C 1 457 ? 34.676 -101.885 -8.146 1.00 53.60 457 LYS D N 1
ATOM 9105 C CA . LYS C 1 457 ? 35.350 -101.330 -9.327 1.00 52.74 457 LYS D CA 1
ATOM 9106 C C . LYS C 1 457 ? 36.856 -101.365 -9.178 1.00 53.49 457 LYS D C 1
ATOM 9107 O O . LYS C 1 457 ? 37.579 -101.373 -10.182 1.00 54.47 457 LYS D O 1
ATOM 9113 N N . VAL C 1 458 ? 37.318 -101.337 -7.931 1.00 53.79 458 VAL D N 1
ATOM 9114 C CA . VAL C 1 458 ? 38.722 -101.141 -7.653 1.00 55.26 458 VAL D CA 1
ATOM 9115 C C . VAL C 1 458 ? 39.485 -102.461 -7.867 1.00 56.30 458 VAL D C 1
ATOM 9116 O O . VAL C 1 458 ? 38.976 -103.536 -7.499 1.00 58.00 458 VAL D O 1
ATOM 9120 N N . TYR D 1 50 ? 25.412 -77.304 25.895 1.00 78.37 50 TYR E N 1
ATOM 9121 C CA . TYR D 1 50 ? 26.657 -76.488 26.208 1.00 78.34 50 TYR E CA 1
ATOM 9122 C C . TYR D 1 50 ? 27.768 -77.237 26.971 1.00 76.84 50 TYR E C 1
ATOM 9123 O O . TYR D 1 50 ? 28.778 -77.598 26.361 1.00 77.19 50 TYR E O 1
ATOM 9132 N N . PRO D 1 51 ? 27.600 -77.466 28.295 1.00 75.44 51 PRO E N 1
ATOM 9133 C CA . PRO D 1 51 ? 28.777 -77.958 29.009 1.00 74.10 51 PRO E CA 1
ATOM 9134 C C . PRO D 1 51 ? 28.943 -79.477 28.937 1.00 72.66 51 PRO E C 1
ATOM 9135 O O . PRO D 1 51 ? 28.002 -80.193 28.553 1.00 72.70 51 PRO E O 1
ATOM 9139 N N . ILE D 1 52 ? 30.146 -79.947 29.271 1.00 70.70 52 ILE E N 1
ATOM 9140 C CA . ILE D 1 52 ? 30.419 -81.364 29.507 1.00 68.89 52 ILE E CA 1
ATOM 9141 C C . ILE D 1 52 ? 29.906 -81.712 30.919 1.00 68.79 52 ILE E C 1
ATOM 9142 O O . ILE D 1 52 ? 30.114 -80.946 31.888 1.00 68.44 52 ILE E O 1
ATOM 9147 N N . THR D 1 53 ? 29.256 -82.878 31.021 1.00 67.81 53 THR E N 1
ATOM 9148 C CA . THR D 1 53 ? 28.621 -83.327 32.248 1.00 67.01 53 THR E CA 1
ATOM 9149 C C . THR D 1 53 ? 29.468 -84.359 32.961 1.00 66.13 53 THR E C 1
ATOM 9150 O O . THR D 1 53 ? 30.322 -84.970 32.347 1.00 66.13 53 THR E O 1
ATOM 9154 N N . GLU D 1 54 ? 29.231 -84.534 34.262 1.00 65.60 54 GLU E N 1
ATOM 9155 C CA . GLU D 1 54 ? 29.822 -85.606 35.039 1.00 65.38 54 GLU E CA 1
ATOM 9156 C C . GLU D 1 54 ? 29.438 -87.005 34.514 1.00 65.49 54 GLU E C 1
ATOM 9157 O O . GLU D 1 54 ? 30.253 -87.948 34.567 1.00 65.56 54 GLU E O 1
ATOM 9163 N N . SER D 1 55 ? 28.201 -87.132 34.014 1.00 64.70 55 SER E N 1
ATOM 9164 C CA . SER D 1 55 ? 27.725 -88.372 33.402 1.00 63.57 55 SER E CA 1
ATOM 9165 C C . SER D 1 55 ? 28.281 -88.579 31.988 1.00 63.37 55 SER E C 1
ATOM 9166 O O . SER D 1 55 ? 28.373 -89.723 31.531 1.00 63.27 55 SER E O 1
ATOM 9169 N N . ASN D 1 56 ? 28.632 -87.487 31.289 1.00 62.64 56 ASN E N 1
ATOM 9170 C CA . ASN D 1 56 ? 29.380 -87.613 30.040 1.00 61.92 56 ASN E CA 1
ATOM 9171 C C . ASN D 1 56 ? 30.683 -88.371 30.267 1.00 61.80 56 ASN E C 1
ATOM 9172 O O . ASN D 1 56 ? 31.059 -89.234 29.458 1.00 61.82 56 ASN E O 1
ATOM 9177 N N . LEU D 1 57 ? 31.356 -88.060 31.376 1.00 61.66 57 LEU E N 1
ATOM 9178 C CA . LEU D 1 57 ? 32.713 -88.571 31.656 1.00 62.00 57 LEU E CA 1
ATOM 9179 C C . LEU D 1 57 ? 32.756 -89.810 32.559 1.00 62.46 57 LEU E C 1
ATOM 9180 O O . LEU D 1 57 ? 33.815 -90.206 33.049 1.00 62.38 57 LEU E O 1
ATOM 9185 N N . ARG D 1 58 ? 31.603 -90.433 32.763 1.00 63.45 58 ARG E N 1
ATOM 9186 C CA . ARG D 1 58 ? 31.487 -91.541 33.695 1.00 63.45 58 ARG E CA 1
ATOM 9187 C C . ARG D 1 58 ? 32.082 -92.818 33.103 1.00 63.34 58 ARG E C 1
ATOM 9188 O O . ARG D 1 58 ? 31.813 -93.174 31.954 1.00 63.63 58 ARG E O 1
ATOM 9196 N N . ILE D 1 59 ? 32.905 -93.494 33.893 1.00 63.43 59 ILE E N 1
ATOM 9197 C CA . ILE D 1 59 ? 33.443 -94.799 33.519 1.00 63.47 59 ILE E CA 1
ATOM 9198 C C . ILE D 1 59 ? 32.806 -95.885 34.424 1.00 63.53 59 ILE E C 1
ATOM 9199 O O . ILE D 1 59 ? 32.980 -95.879 35.653 1.00 63.67 59 ILE E O 1
ATOM 9204 N N . LEU D 1 60 ? 32.069 -96.805 33.799 1.00 63.15 60 LEU E N 1
ATOM 9205 C CA . LEU D 1 60 ? 31.308 -97.827 34.521 1.00 63.14 60 LEU E CA 1
ATOM 9206 C C . LEU D 1 60 ? 32.162 -99.042 34.862 1.00 64.35 60 LEU E C 1
ATOM 9207 O O . LEU D 1 60 ? 33.255 -99.232 34.299 1.00 63.94 60 LEU E O 1
ATOM 9212 N N . GLU D 1 61 ? 31.656 -99.844 35.806 1.00 65.59 61 GLU E N 1
ATOM 9213 C CA . GLU D 1 61 ? 32.356 -101.021 36.321 1.00 66.56 61 GLU E CA 1
ATOM 9214 C C . GLU D 1 61 ? 32.589 -101.996 35.166 1.00 66.91 61 GLU E C 1
ATOM 9215 O O . GLU D 1 61 ? 31.729 -102.149 34.276 1.00 65.98 61 GLU E O 1
ATOM 9221 N N . GLY D 1 62 ? 33.776 -102.611 35.156 1.00 67.65 62 GLY E N 1
ATOM 9222 C CA . GLY D 1 62 ? 34.119 -103.589 34.126 1.00 69.41 62 GLY E CA 1
ATOM 9223 C C . GLY D 1 62 ? 34.727 -103.035 32.831 1.00 70.08 62 GLY E C 1
ATOM 9224 O O . GLY D 1 62 ? 35.444 -103.743 32.131 1.00 70.01 62 GLY E O 1
ATOM 9225 N N . GLU D 1 63 ? 34.415 -101.782 32.495 1.00 70.57 63 GLU E N 1
ATOM 9226 C CA . GLU D 1 63 ? 35.037 -101.112 31.364 1.00 71.01 63 GLU E CA 1
ATOM 9227 C C . GLU D 1 63 ? 36.528 -100.879 31.627 1.00 71.85 63 GLU E C 1
ATOM 9228 O O . GLU D 1 63 ? 36.936 -100.713 32.790 1.00 72.24 63 GLU E O 1
ATOM 9234 N N . ASP D 1 64 ? 37.343 -100.886 30.559 1.00 73.03 64 ASP E N 1
ATOM 9235 C CA . ASP D 1 64 ? 38.780 -100.616 30.711 1.00 73.87 64 ASP E CA 1
ATOM 9236 C C . ASP D 1 64 ? 38.976 -99.115 30.919 1.00 73.56 64 ASP E C 1
ATOM 9237 O O . ASP D 1 64 ? 38.673 -98.311 30.018 1.00 73.41 64 ASP E O 1
ATOM 9242 N N . ARG D 1 65 ? 39.450 -98.745 32.114 1.00 73.16 65 ARG E N 1
ATOM 9243 C CA . ARG D 1 65 ? 39.530 -97.345 32.512 1.00 72.85 65 ARG E CA 1
ATOM 9244 C C . ARG D 1 65 ? 40.408 -96.496 31.575 1.00 73.18 65 ARG E C 1
ATOM 9245 O O . ARG D 1 65 ? 40.049 -95.354 31.264 1.00 73.12 65 ARG E O 1
ATOM 9253 N N . SER D 1 66 ? 41.532 -97.064 31.120 1.00 73.43 66 SER E N 1
ATOM 9254 C CA . SER D 1 66 ? 42.487 -96.378 30.234 1.00 73.77 66 SER E CA 1
ATOM 9255 C C . SER D 1 66 ? 41.989 -96.270 28.806 1.00 73.44 66 SER E C 1
ATOM 9256 O O . SER D 1 66 ? 42.192 -95.253 28.163 1.00 74.02 66 SER E O 1
ATOM 9259 N N . GLU D 1 67 ? 41.366 -97.336 28.310 1.00 73.34 67 GLU E N 1
ATOM 9260 C CA . GLU D 1 67 ? 40.726 -97.325 27.004 1.00 73.17 67 GLU E CA 1
ATOM 9261 C C . GLU D 1 67 ? 39.536 -96.364 26.965 1.00 72.47 67 GLU E C 1
ATOM 9262 O O . GLU D 1 67 ? 39.311 -95.690 25.948 1.00 72.56 67 GLU E O 1
ATOM 9268 N N . LYS D 1 68 ? 38.786 -96.301 28.074 1.00 71.71 68 LYS E N 1
ATOM 9269 C CA . LYS D 1 68 ? 37.616 -95.408 28.193 1.00 70.70 68 LYS E CA 1
ATOM 9270 C C . LYS D 1 68 ? 37.964 -93.947 28.415 1.00 69.92 68 LYS E C 1
ATOM 9271 O O . LYS D 1 68 ? 37.246 -93.067 27.925 1.00 69.59 68 LYS E O 1
ATOM 9277 N N . ALA D 1 69 ? 39.040 -93.690 29.171 1.00 69.58 69 ALA E N 1
ATOM 9278 C CA . ALA D 1 69 ? 39.517 -92.328 29.406 1.00 69.25 69 ALA E CA 1
ATOM 9279 C C . ALA D 1 69 ? 40.068 -91.758 28.110 1.00 69.44 69 ALA E C 1
ATOM 9280 O O . ALA D 1 69 ? 39.893 -90.568 27.817 1.00 69.27 69 ALA E O 1
ATOM 9282 N N . LYS D 1 70 ? 40.707 -92.635 27.331 1.00 69.47 70 LYS E N 1
ATOM 9283 C CA . LYS D 1 70 ? 41.207 -92.313 26.007 1.00 69.52 70 LYS E CA 1
ATOM 9284 C C . LYS D 1 70 ? 40.101 -91.791 25.089 1.00 69.75 70 LYS E C 1
ATOM 9285 O O . LYS D 1 70 ? 40.215 -90.668 24.597 1.00 70.49 70 LYS E O 1
ATOM 9291 N N . GLU D 1 71 ? 39.039 -92.579 24.872 1.00 69.68 71 GLU E N 1
ATOM 9292 C CA . GLU D 1 71 ? 37.922 -92.156 23.991 1.00 69.78 71 GLU E CA 1
ATOM 9293 C C . GLU D 1 71 ? 37.005 -91.041 24.538 1.00 68.84 71 GLU E C 1
ATOM 9294 O O . GLU D 1 71 ? 36.341 -90.336 23.759 1.00 68.74 71 GLU E O 1
ATOM 9300 N N . LEU D 1 72 ? 36.979 -90.871 25.858 1.00 68.26 72 LEU E N 1
ATOM 9301 C CA . LEU D 1 72 ? 36.235 -89.751 26.479 1.00 67.77 72 LEU E CA 1
ATOM 9302 C C . LEU D 1 72 ? 36.957 -88.418 26.312 1.00 67.58 72 LEU E C 1
ATOM 9303 O O . LEU D 1 72 ? 36.313 -87.381 26.198 1.00 67.76 72 LEU E O 1
ATOM 9308 N N . LEU D 1 73 ? 38.288 -88.463 26.293 1.00 67.65 73 LEU E N 1
ATOM 9309 C CA . LEU D 1 73 ? 39.119 -87.274 26.056 1.00 67.65 73 LEU E CA 1
ATOM 9310 C C . LEU D 1 73 ? 39.015 -86.788 24.629 1.00 68.21 73 LEU E C 1
ATOM 9311 O O . LEU D 1 73 ? 39.126 -85.590 24.376 1.00 68.88 73 LEU E O 1
ATOM 9316 N N . LYS D 1 74 ? 38.821 -87.731 23.710 1.00 68.99 74 LYS E N 1
ATOM 9317 C CA . LYS D 1 74 ? 38.696 -87.454 22.276 1.00 69.31 74 LYS E CA 1
ATOM 9318 C C . LYS D 1 74 ? 37.286 -86.997 21.924 1.00 68.77 74 LYS E C 1
ATOM 9319 O O . LYS D 1 74 ? 37.099 -86.222 20.986 1.00 68.90 74 LYS E O 1
ATOM 9325 N N . LYS D 1 75 ? 36.297 -87.477 22.673 1.00 68.56 75 LYS E N 1
ATOM 9326 C CA . LYS D 1 75 ? 34.913 -87.094 22.412 1.00 68.38 75 LYS E CA 1
ATOM 9327 C C . LYS D 1 75 ? 34.519 -85.723 22.970 1.00 67.74 75 LYS E C 1
ATOM 9328 O O . LYS D 1 75 ? 33.664 -85.058 22.388 1.00 67.71 75 LYS E O 1
ATOM 9334 N N . TYR D 1 76 ? 35.133 -85.310 24.086 1.00 67.55 76 TYR E N 1
ATOM 9335 C CA . TYR D 1 76 ? 34.750 -84.063 24.779 1.00 67.36 76 TYR E CA 1
ATOM 9336 C C . TYR D 1 76 ? 35.892 -83.073 24.829 1.00 67.67 76 TYR E C 1
ATOM 9337 O O . TYR D 1 76 ? 36.645 -83.011 25.798 1.00 68.33 76 TYR E O 1
ATOM 9346 N N . VAL D 1 77 ? 35.994 -82.274 23.774 1.00 67.87 77 VAL E N 1
ATOM 9347 C CA . VAL D 1 77 ? 37.183 -81.454 23.520 1.00 67.46 77 VAL E CA 1
ATOM 9348 C C . VAL D 1 77 ? 36.865 -79.966 23.602 1.00 67.80 77 VAL E C 1
ATOM 9349 O O . VAL D 1 77 ? 37.719 -79.129 23.302 1.00 67.97 77 VAL E O 1
ATOM 9353 N N . SER D 1 78 ? 35.638 -79.646 24.013 1.00 68.21 78 SER E N 1
ATOM 9354 C CA . SER D 1 78 ? 35.153 -78.267 24.026 1.00 68.63 78 SER E CA 1
ATOM 9355 C C . SER D 1 78 ? 35.723 -77.467 25.198 1.00 68.71 78 SER E C 1
ATOM 9356 O O . SER D 1 78 ? 35.793 -76.230 25.143 1.00 69.09 78 SER E O 1
ATOM 9359 N N . ASN D 1 79 ? 36.139 -78.190 26.238 1.00 68.43 79 ASN E N 1
ATOM 9360 C CA . ASN D 1 79 ? 36.670 -77.616 27.486 1.00 67.74 79 ASN E CA 1
ATOM 9361 C C . ASN D 1 79 ? 35.679 -76.732 28.248 1.00 68.05 79 ASN E C 1
ATOM 9362 O O . ASN D 1 79 ? 36.073 -75.982 29.150 1.00 68.52 79 ASN E O 1
ATOM 9367 N N . VAL D 1 80 ? 34.394 -76.820 27.893 1.00 68.05 80 VAL E N 1
ATOM 9368 C CA . VAL D 1 80 ? 33.347 -76.188 28.703 1.00 67.90 80 VAL E CA 1
ATOM 9369 C C . VAL D 1 80 ? 32.742 -77.268 29.595 1.00 67.79 80 VAL E C 1
ATOM 9370 O O . VAL D 1 80 ? 32.296 -78.310 29.105 1.00 67.28 80 VAL E O 1
ATOM 9374 N N . PHE D 1 81 ? 32.774 -77.010 30.904 1.00 68.00 81 PHE E N 1
ATOM 9375 C CA . PHE D 1 81 ? 32.455 -78.010 31.932 1.00 68.17 81 PHE E CA 1
ATOM 9376 C C . PHE D 1 81 ? 31.238 -77.608 32.771 1.00 68.69 81 PHE E C 1
ATOM 9377 O O . PHE D 1 81 ? 30.980 -76.423 32.966 1.00 68.90 81 PHE E O 1
ATOM 9385 N N . GLU D 1 82 ? 30.482 -78.602 33.230 1.00 69.17 82 GLU E N 1
ATOM 9386 C CA . GLU D 1 82 ? 29.281 -78.363 34.032 1.00 70.16 82 GLU E CA 1
ATOM 9387 C C . GLU D 1 82 ? 29.617 -77.722 35.402 1.00 70.31 82 GLU E C 1
ATOM 9388 O O . GLU D 1 82 ? 28.943 -76.777 35.849 1.00 70.47 82 GLU E O 1
ATOM 9394 N N . ASN D 1 83 ? 30.667 -78.237 36.042 1.00 69.97 83 ASN E N 1
ATOM 9395 C CA . ASN D 1 83 ? 31.146 -77.737 37.325 1.00 69.62 83 ASN E CA 1
ATOM 9396 C C . ASN D 1 83 ? 32.636 -78.008 37.489 1.00 69.64 83 ASN E C 1
ATOM 9397 O O . ASN D 1 83 ? 33.279 -78.537 36.580 1.00 69.50 83 ASN E O 1
ATOM 9402 N N . GLU D 1 84 ? 33.166 -77.634 38.658 1.00 69.97 84 GLU E N 1
ATOM 9403 C CA . GLU D 1 84 ? 34.565 -77.851 39.025 1.00 69.74 84 GLU E CA 1
ATOM 9404 C C . GLU D 1 84 ? 34.929 -79.329 39.164 1.00 68.79 84 GLU E C 1
ATOM 9405 O O . GLU D 1 84 ? 36.068 -79.706 38.928 1.00 69.29 84 GLU E O 1
ATOM 9411 N N . LYS D 1 85 ? 33.962 -80.155 39.551 1.00 67.88 85 LYS E N 1
ATOM 9412 C CA . LYS D 1 85 ? 34.184 -81.580 39.784 1.00 67.53 85 LYS E CA 1
ATOM 9413 C C . LYS D 1 85 ? 34.301 -82.368 38.465 1.00 66.78 85 LYS E C 1
ATOM 9414 O O . LYS D 1 85 ? 35.086 -83.343 38.353 1.00 66.55 85 LYS E O 1
ATOM 9420 N N . THR D 1 86 ? 33.496 -81.953 37.484 1.00 65.43 86 THR E N 1
ATOM 9421 C CA . THR D 1 86 ? 33.562 -82.493 36.129 1.00 64.04 86 THR E CA 1
ATOM 9422 C C . THR D 1 86 ? 34.917 -82.150 35.459 1.00 62.85 86 THR E C 1
ATOM 9423 O O . THR D 1 86 ? 35.502 -82.991 34.775 1.00 62.06 86 THR E O 1
ATOM 9427 N N . LEU D 1 87 ? 35.400 -80.928 35.690 1.00 61.71 87 LEU E N 1
ATOM 9428 C CA . LEU D 1 87 ? 36.718 -80.467 35.226 1.00 60.99 87 LEU E CA 1
ATOM 9429 C C . LEU D 1 87 ? 37.849 -81.370 35.710 1.00 60.60 87 LEU E C 1
ATOM 9430 O O . LEU D 1 87 ? 38.622 -81.899 34.898 1.00 59.80 87 LEU E O 1
ATOM 9435 N N . TYR D 1 88 ? 37.893 -81.554 37.038 1.00 60.76 88 TYR E N 1
ATOM 9436 C CA . TYR D 1 88 ? 38.872 -82.386 37.717 1.00 60.59 88 TYR E CA 1
ATOM 9437 C C . TYR D 1 88 ? 38.846 -83.836 37.273 1.00 60.53 88 TYR E C 1
ATOM 9438 O O . TYR D 1 88 ? 39.891 -84.490 37.258 1.00 60.52 88 TYR E O 1
ATOM 9447 N N . ILE D 1 89 ? 37.661 -84.356 36.949 1.00 60.86 89 ILE E N 1
ATOM 9448 C CA . ILE D 1 89 ? 37.548 -85.717 36.395 1.00 60.88 89 ILE E CA 1
ATOM 9449 C C . ILE D 1 89 ? 38.183 -85.756 34.990 1.00 61.07 89 ILE E C 1
ATOM 9450 O O . ILE D 1 89 ? 38.920 -86.698 34.652 1.00 60.82 89 ILE E O 1
ATOM 9455 N N . TYR D 1 90 ? 37.897 -84.723 34.184 1.00 61.23 90 TYR E N 1
ATOM 9456 C CA . TYR D 1 90 ? 38.511 -84.575 32.862 1.00 61.53 90 TYR E CA 1
ATOM 9457 C C . TYR D 1 90 ? 40.032 -84.515 32.996 1.00 61.26 90 TYR E C 1
ATOM 9458 O O . TYR D 1 90 ? 40.768 -85.119 32.211 1.00 60.62 90 TYR E O 1
ATOM 9467 N N . CYS D 1 91 ? 40.472 -83.802 34.029 1.00 61.79 91 CYS E N 1
ATOM 9468 C CA . CYS D 1 91 ? 41.883 -83.680 34.386 1.00 62.37 91 CYS E CA 1
ATOM 9469 C C . CYS D 1 91 ? 42.546 -84.970 34.825 1.00 63.01 91 CYS E C 1
ATOM 9470 O O . CYS D 1 91 ? 43.726 -85.176 34.541 1.00 64.02 91 CYS E O 1
ATOM 9473 N N . LYS D 1 92 ? 41.805 -85.824 35.526 1.00 63.71 92 LYS E N 1
ATOM 9474 C CA . LYS D 1 92 ? 42.294 -87.151 35.898 1.00 64.54 92 LYS E CA 1
ATOM 9475 C C . LYS D 1 92 ? 42.590 -87.993 34.675 1.00 64.37 92 LYS E C 1
ATOM 9476 O O . LYS D 1 92 ? 43.507 -88.804 34.701 1.00 64.59 92 LYS E O 1
ATOM 9482 N N . TYR D 1 93 ? 41.770 -87.842 33.633 1.00 64.76 93 TYR E N 1
ATOM 9483 C CA . TYR D 1 93 ? 41.928 -88.591 32.382 1.00 65.00 93 TYR E CA 1
ATOM 9484 C C . TYR D 1 93 ? 43.064 -88.040 31.521 1.00 64.94 93 TYR E C 1
ATOM 9485 O O . TYR D 1 93 ? 43.720 -88.799 30.791 1.00 64.67 93 TYR E O 1
ATOM 9494 N N . VAL D 1 94 ? 43.265 -86.718 31.587 1.00 64.83 94 VAL E N 1
ATOM 9495 C CA . VAL D 1 94 ? 44.410 -86.071 30.950 1.00 64.63 94 VAL E CA 1
ATOM 9496 C C . VAL D 1 94 ? 45.674 -86.693 31.507 1.00 64.46 94 VAL E C 1
ATOM 9497 O O . VAL D 1 94 ? 46.541 -87.130 30.741 1.00 65.21 94 VAL E O 1
ATOM 9501 N N . MET D 1 95 ? 45.745 -86.790 32.828 1.00 64.02 95 MET E N 1
ATOM 9502 C CA . MET D 1 95 ? 46.896 -87.387 33.504 1.00 64.57 95 MET E CA 1
ATOM 9503 C C . MET D 1 95 ? 47.037 -88.901 33.287 1.00 65.02 95 MET E C 1
ATOM 9504 O O . MET D 1 95 ? 48.138 -89.462 33.352 1.00 65.34 95 MET E O 1
ATOM 9509 N N . LEU D 1 96 ? 45.917 -89.569 33.063 1.00 65.56 96 LEU E N 1
ATOM 9510 C CA . LEU D 1 96 ? 45.932 -91.012 32.910 1.00 66.31 96 LEU E CA 1
ATOM 9511 C C . LEU D 1 96 ? 46.403 -91.434 31.512 1.00 66.70 96 LEU E C 1
ATOM 9512 O O . LEU D 1 96 ? 47.152 -92.407 31.378 1.00 67.42 96 LEU E O 1
ATOM 9517 N N . HIS D 1 97 ? 45.955 -90.710 30.485 1.00 66.77 97 HIS E N 1
ATOM 9518 C CA . HIS D 1 97 ? 46.253 -91.043 29.098 1.00 66.94 97 HIS E CA 1
ATOM 9519 C C . HIS D 1 97 ? 47.432 -90.217 28.582 1.00 67.25 97 HIS E C 1
ATOM 9520 O O . HIS D 1 97 ? 48.483 -90.768 28.219 1.00 67.92 97 HIS E O 1
ATOM 9527 N N . TYR D 1 98 ? 47.259 -88.896 28.557 1.00 67.26 98 TYR E N 1
ATOM 9528 C CA . TYR D 1 98 ? 48.268 -87.992 27.990 1.00 67.22 98 TYR E CA 1
ATOM 9529 C C . TYR D 1 98 ? 49.561 -87.931 28.830 1.00 67.69 98 TYR E C 1
ATOM 9530 O O . TYR D 1 98 ? 50.672 -88.021 28.288 1.00 66.92 98 TYR E O 1
ATOM 9539 N N . GLY D 1 99 ? 49.383 -87.796 30.146 1.00 68.30 99 GLY E N 1
ATOM 9540 C CA . GLY D 1 99 ? 50.473 -87.712 31.095 1.00 69.45 99 GLY E CA 1
ATOM 9541 C C . GLY D 1 99 ? 50.750 -89.030 31.784 1.00 70.41 99 GLY E C 1
ATOM 9542 O O . GLY D 1 99 ? 50.961 -89.071 32.993 1.00 70.04 99 GLY E O 1
ATOM 9543 N N . LYS D 1 100 ? 50.766 -90.103 30.999 1.00 71.85 100 LYS E N 1
ATOM 9544 C CA . LYS D 1 100 ? 50.950 -91.466 31.510 1.00 73.42 100 LYS E CA 1
ATOM 9545 C C . LYS D 1 100 ? 52.383 -91.719 31.979 1.00 74.00 100 LYS E C 1
ATOM 9546 O O . LYS D 1 100 ? 52.598 -92.419 32.972 1.00 74.12 100 LYS E O 1
ATOM 9552 N N . ASP D 1 101 ? 53.354 -91.140 31.267 1.00 75.04 101 ASP E 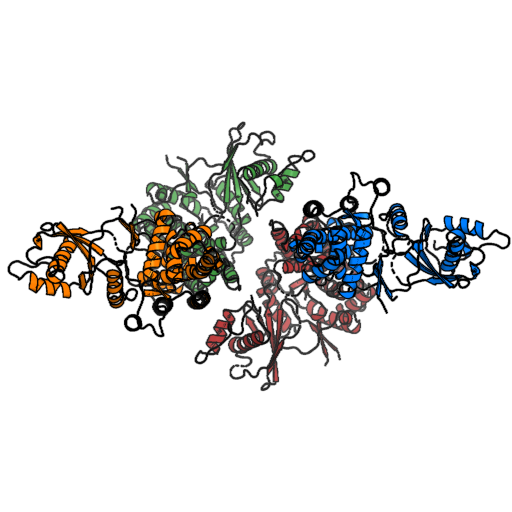N 1
ATOM 9553 C CA . ASP D 1 101 ? 54.783 -91.281 31.601 1.00 75.73 101 ASP E CA 1
ATOM 9554 C C . ASP D 1 101 ? 55.221 -90.210 32.586 1.00 76.00 101 ASP E C 1
ATOM 9555 O O . ASP D 1 101 ? 56.412 -90.000 32.789 1.00 76.29 101 ASP E O 1
ATOM 9560 N N . LEU D 1 102 ? 54.242 -89.550 33.200 1.00 76.28 102 LEU E N 1
ATOM 9561 C CA . LEU D 1 102 ? 54.482 -88.501 34.185 1.00 76.71 102 LEU E CA 1
ATOM 9562 C C . LEU D 1 102 ? 53.936 -88.845 35.574 1.00 76.93 102 LEU E C 1
ATOM 9563 O O . LEU D 1 102 ? 54.473 -88.372 36.598 1.00 76.89 102 LEU E O 1
ATOM 9568 N N . VAL D 1 103 ? 52.852 -89.639 35.597 1.00 77.31 103 VAL E N 1
ATOM 9569 C CA . VAL D 1 103 ? 52.244 -90.109 36.847 1.00 77.90 103 VAL E CA 1
ATOM 9570 C C . VAL D 1 103 ? 51.892 -91.589 36.709 1.00 77.79 103 VAL E C 1
ATOM 9571 O O . VAL D 1 103 ? 52.767 -92.451 36.815 1.00 77.66 103 VAL E O 1
ATOM 9575 N N . ASN D 1 106 ? 49.954 -94.337 36.637 1.00 100.12 106 ASN E N 1
ATOM 9576 C CA . ASN D 1 106 ? 48.661 -94.913 36.281 1.00 100.48 106 ASN E CA 1
ATOM 9577 C C . ASN D 1 106 ? 47.871 -95.315 37.527 1.00 100.79 106 ASN E C 1
ATOM 9578 O O . ASN D 1 106 ? 46.644 -95.141 37.579 1.00 100.67 106 ASN E O 1
ATOM 9580 N N . GLU D 1 107 ? 48.595 -95.850 38.520 1.00 101.20 107 GLU E N 1
ATOM 9581 C CA . GLU D 1 107 ? 48.034 -96.290 39.807 1.00 101.35 107 GLU E CA 1
ATOM 9582 C C . GLU D 1 107 ? 47.482 -95.118 40.629 1.00 100.91 107 GLU E C 1
ATOM 9583 O O . GLU D 1 107 ? 46.463 -95.257 41.310 1.00 100.77 107 GLU E O 1
ATOM 9589 N N . VAL D 1 108 ? 48.147 -93.967 40.558 1.00 100.61 108 VAL E N 1
ATOM 9590 C CA . VAL D 1 108 ? 47.754 -92.820 41.386 1.00 100.12 108 VAL E CA 1
ATOM 9591 C C . VAL D 1 108 ? 46.628 -91.963 40.785 1.00 99.54 108 VAL E C 1
ATOM 9592 O O . VAL D 1 108 ? 46.768 -91.377 39.706 1.00 99.21 108 VAL E O 1
ATOM 9596 N N . ASP D 1 109 ? 45.500 -91.945 41.497 1.00 99.03 109 ASP E N 1
ATOM 9597 C CA . ASP D 1 109 ? 44.439 -90.956 41.315 1.00 98.08 109 ASP E CA 1
ATOM 9598 C C . ASP D 1 109 ? 44.221 -90.288 42.686 1.00 97.25 109 ASP E C 1
ATOM 9599 O O . ASP D 1 109 ? 43.073 -89.929 43.097 1.00 96.91 109 ASP E O 1
ATOM 9604 N N . SER D 1 110 ? 45.363 -90.147 43.385 1.00 96.08 110 SER E N 1
ATOM 9605 C CA . SER D 1 110 ? 45.470 -89.384 44.627 1.00 94.90 110 SER E CA 1
ATOM 9606 C C . SER D 1 110 ? 46.074 -88.004 44.328 1.00 93.52 110 SER E C 1
ATOM 9607 O O . SER D 1 110 ? 46.725 -87.381 45.192 1.00 93.33 110 SER E O 1
ATOM 9610 N N . LEU D 1 111 ? 45.865 -87.543 43.093 1.00 91.74 111 LEU E N 1
ATOM 9611 C CA . LEU D 1 111 ? 46.394 -86.262 42.667 1.00 90.06 111 LEU E CA 1
ATOM 9612 C C . LEU D 1 111 ? 45.460 -85.158 43.132 1.00 89.41 111 LEU E C 1
ATOM 9613 O O . LEU D 1 111 ? 44.242 -85.291 43.054 1.00 89.09 111 LEU E O 1
ATOM 9618 N N . GLU D 1 112 ? 46.050 -84.089 43.651 1.00 88.63 112 GLU E N 1
ATOM 9619 C CA . GLU D 1 112 ? 45.325 -82.902 44.059 1.00 88.17 112 GLU E CA 1
ATOM 9620 C C . GLU D 1 112 ? 45.175 -81.977 42.853 1.00 87.26 112 GLU E C 1
ATOM 9621 O O . GLU D 1 112 ? 46.170 -81.605 42.230 1.00 87.05 112 GLU E O 1
ATOM 9627 N N . PHE D 1 113 ? 43.937 -81.620 42.520 1.00 86.10 113 PHE E N 1
ATOM 9628 C CA . PHE D 1 113 ? 43.673 -80.696 41.426 1.00 85.05 113 PHE E CA 1
ATOM 9629 C C . PHE D 1 113 ? 43.162 -79.378 41.948 1.00 84.82 113 PHE E C 1
ATOM 9630 O O . PHE D 1 113 ? 42.235 -79.353 42.748 1.00 84.71 113 PHE E O 1
ATOM 9638 N N . GLN D 1 114 ? 43.773 -78.283 41.492 1.00 84.85 114 GLN E N 1
ATOM 9639 C CA . GLN D 1 114 ? 43.303 -76.940 41.832 1.00 84.94 114 GLN E CA 1
ATOM 9640 C C . GLN D 1 114 ? 43.231 -76.001 40.609 1.00 85.15 114 GLN E C 1
ATOM 9641 O O . GLN D 1 114 ? 44.232 -75.754 39.927 1.00 84.82 114 GLN E O 1
ATOM 9647 N N . ILE D 1 115 ? 42.025 -75.504 40.333 1.00 85.71 115 ILE E N 1
ATOM 9648 C CA . ILE D 1 115 ? 41.823 -74.502 39.287 1.00 86.40 115 ILE E CA 1
ATOM 9649 C C . ILE D 1 115 ? 42.473 -73.169 39.672 1.00 86.86 115 ILE E C 1
ATOM 9650 O O . ILE D 1 115 ? 42.116 -72.544 40.676 1.00 86.79 115 ILE E O 1
ATOM 9655 N N . ILE D 1 116 ? 43.442 -72.752 38.865 1.00 87.60 116 ILE E N 1
ATOM 9656 C CA . ILE D 1 116 ? 44.188 -71.526 39.139 1.00 88.11 116 ILE E CA 1
ATOM 9657 C C . ILE D 1 116 ? 43.994 -70.491 38.024 1.00 88.26 116 ILE E C 1
ATOM 9658 O O . ILE D 1 116 ? 43.562 -70.827 36.910 1.00 88.19 116 ILE E O 1
ATOM 9663 N N . ASN D 1 117 ? 44.315 -69.239 38.341 1.00 88.65 117 ASN E N 1
ATOM 9664 C CA . ASN D 1 117 ? 44.043 -68.096 37.470 1.00 89.11 117 ASN E CA 1
ATOM 9665 C C . ASN D 1 117 ? 45.124 -67.866 36.422 1.00 88.43 117 ASN E C 1
ATOM 9666 O O . ASN D 1 117 ? 44.816 -67.450 35.297 1.00 88.23 117 ASN E O 1
ATOM 9671 N N . GLY D 1 119 ? 44.839 -67.230 32.465 1.00 76.30 119 GLY E N 1
ATOM 9672 C CA . GLY D 1 119 ? 44.526 -66.165 31.516 1.00 76.78 119 GLY E CA 1
ATOM 9673 C C . GLY D 1 119 ? 43.031 -65.839 31.508 1.00 76.90 119 GLY E C 1
ATOM 9674 O O . GLY D 1 119 ? 42.369 -65.869 32.567 1.00 76.72 119 GLY E O 1
ATOM 9675 N N . ILE D 1 120 ? 42.508 -65.521 30.315 1.00 76.61 120 ILE E N 1
ATOM 9676 C CA . ILE D 1 120 ? 41.063 -65.318 30.104 1.00 76.24 120 ILE E CA 1
ATOM 9677 C C . ILE D 1 120 ? 40.524 -66.297 29.072 1.00 76.03 120 ILE E C 1
ATOM 9678 O O . ILE D 1 120 ? 39.356 -66.694 29.143 1.00 76.17 120 ILE E O 1
ATOM 9683 N N . THR D 1 121 ? 41.376 -66.697 28.130 1.00 75.53 121 THR E N 1
ATOM 9684 C CA . THR D 1 121 ? 40.950 -67.597 27.058 1.00 75.55 121 THR E CA 1
ATOM 9685 C C . THR D 1 121 ? 41.383 -69.073 27.266 1.00 75.80 121 THR E C 1
ATOM 9686 O O . THR D 1 121 ? 41.164 -69.934 26.401 1.00 76.21 121 THR E O 1
ATOM 9690 N N . ASN D 1 122 ? 41.992 -69.342 28.423 1.00 75.65 122 ASN E N 1
ATOM 9691 C CA . ASN D 1 122 ? 42.502 -70.658 28.793 1.00 75.13 122 ASN E CA 1
ATOM 9692 C C . ASN D 1 122 ? 41.948 -71.007 30.159 1.00 74.30 122 ASN E C 1
ATOM 9693 O O . ASN D 1 122 ? 41.534 -70.112 30.920 1.00 73.72 122 ASN E O 1
ATOM 9698 N N . ILE D 1 123 ? 41.940 -72.312 30.455 1.00 73.52 123 ILE E N 1
ATOM 9699 C CA . ILE D 1 123 ? 41.693 -72.803 31.814 1.00 72.98 123 ILE E CA 1
ATOM 9700 C C . ILE D 1 123 ? 42.967 -73.477 32.315 1.00 72.06 123 ILE E C 1
ATOM 9701 O O . ILE D 1 123 ? 43.509 -74.363 31.637 1.00 71.16 123 ILE E O 1
ATOM 9706 N N . LEU D 1 124 ? 43.447 -73.027 33.481 1.00 71.49 124 LEU E N 1
ATOM 9707 C CA . LEU D 1 124 ? 44.664 -73.567 34.098 1.00 71.51 124 LEU E CA 1
ATOM 9708 C C . LEU D 1 124 ? 44.394 -74.409 35.339 1.00 71.28 124 LEU E C 1
ATOM 9709 O O . LEU D 1 124 ? 43.735 -73.961 36.282 1.00 70.53 124 LEU E O 1
ATOM 9714 N N . ILE D 1 125 ? 44.926 -75.629 35.331 1.00 71.52 125 ILE E N 1
ATOM 9715 C CA . ILE D 1 125 ? 44.704 -76.541 36.437 1.00 72.42 125 ILE E CA 1
ATOM 9716 C C . ILE D 1 125 ? 46.027 -77.093 36.939 1.00 73.30 125 ILE E C 1
ATOM 9717 O O . ILE D 1 125 ? 46.751 -77.788 36.203 1.00 72.98 125 ILE E O 1
ATOM 9722 N N . LYS D 1 126 ? 46.307 -76.738 38.201 1.00 74.30 126 LYS E N 1
ATOM 9723 C CA . LYS D 1 126 ? 47.470 -77.184 38.971 1.00 75.71 126 LYS E CA 1
ATOM 9724 C C . LYS D 1 126 ? 47.244 -78.624 39.481 1.00 76.26 126 LYS E C 1
ATOM 9725 O O . LYS D 1 126 ? 46.213 -78.930 40.078 1.00 75.87 126 LYS E O 1
ATOM 9731 N N . VAL D 1 127 ? 48.209 -79.495 39.215 1.00 77.68 127 VAL E N 1
ATOM 9732 C CA . VAL D 1 127 ? 48.140 -80.906 39.583 1.00 79.42 127 VAL E CA 1
ATOM 9733 C C . VAL D 1 127 ? 49.234 -81.178 40.612 1.00 81.46 127 VAL E C 1
ATOM 9734 O O . VAL D 1 127 ? 50.410 -80.985 40.323 1.00 81.19 127 VAL E O 1
ATOM 9738 N N . LYS D 1 128 ? 48.851 -81.618 41.810 1.00 84.51 128 LYS E N 1
ATOM 9739 C CA . LYS D 1 128 ? 49.836 -81.948 42.857 1.00 87.66 128 LYS E CA 1
ATOM 9740 C C . LYS D 1 128 ? 49.951 -83.463 43.041 1.00 89.18 128 LYS E C 1
ATOM 9741 O O . LYS D 1 128 ? 48.973 -84.180 42.866 1.00 89.34 128 LYS E O 1
ATOM 9747 N N . ASP D 1 129 ? 51.143 -83.951 43.380 1.00 91.73 129 ASP E N 1
ATOM 9748 C CA . ASP D 1 129 ? 51.307 -85.370 43.755 1.00 94.06 129 ASP E CA 1
ATOM 9749 C C . ASP D 1 129 ? 51.880 -85.516 45.170 1.00 95.30 129 ASP E C 1
ATOM 9750 O O . ASP D 1 129 ? 52.921 -84.923 45.488 1.00 95.59 129 ASP E O 1
ATOM 9755 N N A MET D 1 130 ? 51.174 -86.289 46.008 0.50 96.13 130 MET E N 1
ATOM 9756 N N B MET D 1 130 ? 51.204 -86.304 46.015 0.50 96.01 130 MET E N 1
ATOM 9757 C CA A MET D 1 130 ? 51.621 -86.574 47.372 0.50 96.99 130 MET E CA 1
ATOM 9758 C CA B MET D 1 130 ? 51.679 -86.513 47.385 0.50 96.75 130 MET E CA 1
ATOM 9759 C C A MET D 1 130 ? 52.906 -87.416 47.358 0.50 97.38 130 MET E C 1
ATOM 9760 C C B MET D 1 130 ? 52.876 -87.477 47.463 0.50 97.25 130 MET E C 1
ATOM 9761 O O A MET D 1 130 ? 53.947 -87.013 47.916 0.50 97.50 130 MET E O 1
ATOM 9762 O O B MET D 1 130 ? 53.842 -87.215 48.196 0.50 97.37 130 MET E O 1
ATOM 9771 N N . SER D 1 131 ? 52.816 -88.575 46.704 1.00 97.62 131 SER E N 1
ATOM 9772 C CA . SER D 1 131 ? 53.854 -89.620 46.760 1.00 98.12 131 SER E CA 1
ATOM 9773 C C . SER D 1 131 ? 55.204 -89.250 46.129 1.00 98.08 131 SER E C 1
ATOM 9774 O O . SER D 1 131 ? 56.253 -89.754 46.560 1.00 98.41 131 SER E O 1
ATOM 9777 N N . LYS D 1 132 ? 55.169 -88.383 45.116 1.00 97.70 132 LYS E N 1
ATOM 9778 C CA . LYS D 1 132 ? 56.381 -87.936 44.417 1.00 97.16 132 LYS E CA 1
ATOM 9779 C C . LYS D 1 132 ? 56.666 -86.467 44.700 1.00 96.54 132 LYS E C 1
ATOM 9780 O O . LYS D 1 132 ? 57.727 -85.957 44.322 1.00 96.28 132 LYS E O 1
ATOM 9786 N N . GLN D 1 133 ? 55.715 -85.808 45.379 1.00 96.08 133 GLN E N 1
ATOM 9787 C CA . GLN D 1 133 ? 55.793 -84.374 45.723 1.00 95.48 133 GLN E CA 1
ATOM 9788 C C . GLN D 1 133 ? 56.251 -83.503 44.523 1.00 94.53 133 GLN E C 1
ATOM 9789 O O . GLN D 1 133 ? 57.209 -82.702 44.626 1.00 94.39 133 GLN E O 1
ATOM 9795 N N . ALA D 1 134 ? 55.564 -83.692 43.388 1.00 92.90 134 ALA E N 1
ATOM 9796 C CA . ALA D 1 134 ? 55.927 -83.036 42.131 1.00 91.22 134 ALA E CA 1
ATOM 9797 C C . ALA D 1 134 ? 54.683 -82.427 41.479 1.00 90.04 134 ALA E C 1
ATOM 9798 O O . ALA D 1 134 ? 53.608 -83.056 41.459 1.00 90.01 134 ALA E O 1
ATOM 9800 N N . LYS D 1 135 ? 54.836 -81.209 40.946 1.00 87.93 135 LYS E N 1
ATOM 9801 C CA . LYS D 1 135 ? 53.702 -80.450 40.439 1.00 85.80 135 LYS E CA 1
ATOM 9802 C C . LYS D 1 135 ? 53.733 -80.260 38.929 1.00 84.52 135 LYS E C 1
ATOM 9803 O O . LYS D 1 135 ? 54.777 -79.947 38.343 1.00 84.37 135 LYS E O 1
ATOM 9809 N N . TYR D 1 136 ? 52.575 -80.489 38.308 1.00 82.94 136 TYR E N 1
ATOM 9810 C CA . TYR D 1 136 ? 52.360 -80.271 36.866 1.00 81.18 136 TYR E CA 1
ATOM 9811 C C . TYR D 1 136 ? 51.258 -79.242 36.678 1.00 79.88 136 TYR E C 1
ATOM 9812 O O . TYR D 1 136 ? 50.643 -78.799 37.648 1.00 79.58 136 TYR E O 1
ATOM 9821 N N . LEU D 1 137 ? 51.032 -78.843 35.431 1.00 78.91 137 LEU E N 1
ATOM 9822 C CA . LEU D 1 137 ? 50.012 -77.845 35.100 1.00 77.65 137 LEU E CA 1
ATOM 9823 C C . LEU D 1 137 ? 49.251 -78.312 33.863 1.00 76.82 137 LEU E C 1
ATOM 9824 O O . LEU D 1 137 ? 49.871 -78.736 32.860 1.00 77.05 137 LEU E O 1
ATOM 9829 N N . ILE D 1 138 ? 47.917 -78.267 33.933 1.00 75.33 138 ILE E N 1
ATOM 9830 C CA . ILE D 1 138 ? 47.129 -78.580 32.761 1.00 74.34 138 ILE E CA 1
ATOM 9831 C C . ILE D 1 138 ? 46.552 -77.292 32.205 1.00 74.27 138 ILE E C 1
ATOM 9832 O O . ILE D 1 138 ? 45.952 -76.495 32.934 1.00 73.74 138 ILE E O 1
ATOM 9837 N N . ARG D 1 139 ? 46.762 -77.099 30.906 1.00 74.06 139 ARG E N 1
ATOM 9838 C CA . ARG D 1 139 ? 46.225 -75.959 30.216 1.00 74.20 139 ARG E CA 1
ATOM 9839 C C . ARG D 1 139 ? 45.242 -76.450 29.170 1.00 74.50 139 ARG E C 1
ATOM 9840 O O . ARG D 1 139 ? 45.590 -77.227 28.268 1.00 73.97 139 ARG E O 1
ATOM 9848 N N . LEU D 1 140 ? 44.003 -75.995 29.319 1.00 75.25 140 LEU E N 1
ATOM 9849 C CA . LEU D 1 140 ? 42.915 -76.367 28.429 1.00 75.90 140 LEU E CA 1
ATOM 9850 C C . LEU D 1 140 ? 42.514 -75.135 27.649 1.00 76.88 140 LEU E C 1
ATOM 9851 O O . LEU D 1 140 ? 42.188 -74.094 28.232 1.00 76.88 140 LEU E O 1
ATOM 9856 N N . TYR D 1 141 ? 42.563 -75.252 26.327 1.00 78.59 141 TYR E N 1
ATOM 9857 C CA . TYR D 1 141 ? 42.271 -74.126 25.438 1.00 80.32 141 TYR E CA 1
ATOM 9858 C C . TYR D 1 141 ? 40.772 -73.826 25.359 1.00 82.48 141 TYR E C 1
ATOM 9859 O O . TYR D 1 141 ? 39.946 -74.737 25.511 1.00 82.40 141 TYR E O 1
ATOM 9868 N N . GLY D 1 142 ? 40.432 -72.548 25.116 1.00 85.39 142 GLY E N 1
ATOM 9869 C CA . GLY D 1 142 ? 39.038 -72.154 24.846 1.00 89.61 142 GLY E CA 1
ATOM 9870 C C . GLY D 1 142 ? 38.553 -72.508 23.434 1.00 92.55 142 GLY E C 1
ATOM 9871 O O . GLY D 1 142 ? 39.216 -73.265 22.705 1.00 93.09 142 GLY E O 1
ATOM 9872 N N . PRO D 1 143 ? 37.368 -71.994 23.038 1.00 94.96 143 PRO E N 1
ATOM 9873 C CA . PRO D 1 143 ? 36.855 -72.139 21.652 1.00 96.68 143 PRO E CA 1
ATOM 9874 C C . PRO D 1 143 ? 37.409 -71.058 20.691 1.00 98.36 143 PRO E C 1
ATOM 9875 O O . PRO D 1 143 ? 36.799 -70.751 19.659 1.00 98.57 143 PRO E O 1
ATOM 9879 N N . LYS D 1 144 ? 38.560 -70.489 21.049 1.00 100.22 144 LYS E N 1
ATOM 9880 C CA . LYS D 1 144 ? 39.233 -69.467 20.255 1.00 101.87 144 LYS E CA 1
ATOM 9881 C C . LYS D 1 144 ? 40.652 -69.982 19.996 1.00 102.43 144 LYS E C 1
ATOM 9882 O O . LYS D 1 144 ? 41.634 -69.483 20.555 1.00 102.24 144 LYS E O 1
ATOM 9888 N N . THR D 1 145 ? 40.728 -71.001 19.136 1.00 103.42 145 THR E N 1
ATOM 9889 C CA . THR D 1 145 ? 41.911 -71.878 19.042 1.00 104.23 145 THR E CA 1
ATOM 9890 C C . THR D 1 145 ? 42.682 -71.757 17.706 1.00 104.34 145 THR E C 1
ATOM 9891 O O . THR D 1 145 ? 43.842 -72.195 17.608 1.00 104.63 145 THR E O 1
ATOM 9895 N N . ASP D 1 146 ? 42.030 -71.162 16.696 1.00 104.00 146 ASP E N 1
ATOM 9896 C CA . ASP D 1 146 ? 42.601 -71.008 15.348 1.00 103.26 146 ASP E CA 1
ATOM 9897 C C . ASP D 1 146 ? 42.395 -69.580 14.851 1.00 102.50 146 ASP E C 1
ATOM 9898 O O . ASP D 1 146 ? 43.294 -68.984 14.227 1.00 102.35 146 ASP E O 1
ATOM 9903 N N . GLU D 1 147 ? 41.212 -69.036 15.153 1.00 101.43 147 GLU E N 1
ATOM 9904 C CA . GLU D 1 147 ? 40.839 -67.682 14.740 1.00 100.81 147 GLU E CA 1
ATOM 9905 C C . GLU D 1 147 ? 41.837 -66.608 15.243 1.00 99.50 147 GLU E C 1
ATOM 9906 O O . GLU D 1 147 ? 42.184 -65.647 14.522 1.00 99.15 147 GLU E O 1
ATOM 9912 N N . ILE D 1 148 ? 42.310 -66.801 16.474 1.00 97.71 148 ILE E N 1
ATOM 9913 C CA . ILE D 1 148 ? 43.192 -65.841 17.119 1.00 95.84 148 ILE E CA 1
ATOM 9914 C C . ILE D 1 148 ? 44.588 -66.407 17.417 1.00 94.41 148 ILE E C 1
ATOM 9915 O O . ILE D 1 148 ? 45.560 -65.638 17.522 1.00 94.51 148 ILE E O 1
ATOM 9920 N N . ILE D 1 149 ? 44.667 -67.740 17.545 1.00 92.27 149 ILE E N 1
ATOM 9921 C CA . ILE D 1 149 ? 45.916 -68.461 17.877 1.00 90.08 149 ILE E CA 1
ATOM 9922 C C . ILE D 1 149 ? 46.292 -69.524 16.828 1.00 88.68 149 ILE E C 1
ATOM 9923 O O . ILE D 1 149 ? 45.453 -70.305 16.382 1.00 88.90 149 ILE E O 1
ATOM 9928 N N . ASN D 1 150 ? 47.554 -69.522 16.422 1.00 86.77 150 ASN E N 1
ATOM 9929 C CA . ASN D 1 150 ? 48.098 -70.554 15.543 1.00 84.79 150 ASN E CA 1
ATOM 9930 C C . ASN D 1 150 ? 48.920 -71.540 16.389 1.00 83.30 150 ASN E C 1
ATOM 9931 O O . ASN D 1 150 ? 50.049 -71.232 16.801 1.00 83.12 150 ASN E O 1
ATOM 9936 N N . ARG D 1 151 ? 48.332 -72.708 16.652 1.00 81.29 151 ARG E N 1
ATOM 9937 C CA . ARG D 1 151 ? 48.862 -73.692 17.609 1.00 79.35 151 ARG E CA 1
ATOM 9938 C C . ARG D 1 151 ? 50.167 -74.325 17.162 1.00 78.47 151 ARG E C 1
ATOM 9939 O O . ARG D 1 151 ? 51.014 -74.649 17.994 1.00 78.34 151 ARG E O 1
ATOM 9947 N N . GLU D 1 152 ? 50.308 -74.498 15.847 1.00 77.28 152 GLU E N 1
ATOM 9948 C CA . GLU D 1 152 ? 51.492 -75.079 15.223 1.00 76.22 152 GLU E CA 1
ATOM 9949 C C . GLU D 1 152 ? 52.673 -74.117 15.279 1.00 74.56 152 GLU E C 1
ATOM 9950 O O . GLU D 1 152 ? 53.818 -74.522 15.463 1.00 74.71 152 GLU E O 1
ATOM 9956 N N . ARG D 1 153 ? 52.376 -72.832 15.129 1.00 72.98 153 ARG E N 1
ATOM 9957 C CA . ARG D 1 153 ? 53.359 -71.770 15.323 1.00 70.77 153 ARG E CA 1
ATOM 9958 C C . ARG D 1 153 ? 53.687 -71.562 16.823 1.00 69.27 153 ARG E C 1
ATOM 9959 O O . ARG D 1 153 ? 54.848 -71.322 17.181 1.00 68.77 153 ARG E O 1
ATOM 9967 N N . GLU D 1 154 ? 52.682 -71.679 17.692 1.00 67.15 154 GLU E N 1
ATOM 9968 C CA . GLU D 1 154 ? 52.903 -71.550 19.126 1.00 65.84 154 GLU E CA 1
ATOM 9969 C C . GLU D 1 154 ? 53.824 -72.645 19.669 1.00 64.93 154 GLU E C 1
ATOM 9970 O O . GLU D 1 154 ? 54.582 -72.424 20.617 1.00 63.48 154 GLU E O 1
ATOM 9976 N N . LYS D 1 155 ? 53.739 -73.820 19.034 1.00 64.70 155 LYS E N 1
ATOM 9977 C CA . LYS D 1 155 ? 54.470 -75.026 19.407 1.00 63.77 155 LYS E CA 1
ATOM 9978 C C . LYS D 1 155 ? 55.966 -74.886 19.104 1.00 63.01 155 LYS E C 1
ATOM 9979 O O . LYS D 1 155 ? 56.821 -75.251 19.931 1.00 63.26 155 LYS E O 1
ATOM 9985 N N . LYS D 1 156 ? 56.266 -74.330 17.935 1.00 62.22 156 LYS E N 1
ATOM 9986 C CA . LYS D 1 156 ? 57.631 -74.057 17.509 1.00 61.72 156 LYS E CA 1
ATOM 9987 C C . LYS D 1 156 ? 58.341 -73.015 18.376 1.00 61.09 156 LYS E C 1
ATOM 9988 O O . LYS D 1 156 ? 59.492 -73.239 18.804 1.00 61.56 156 LYS E O 1
ATOM 9994 N N . ILE D 1 157 ? 57.652 -71.889 18.617 1.00 60.04 157 ILE E N 1
ATOM 9995 C CA . ILE D 1 157 ? 58.111 -70.816 19.496 1.00 58.75 157 ILE E CA 1
ATOM 9996 C C . ILE D 1 157 ? 58.420 -71.325 20.903 1.00 59.34 157 ILE E C 1
ATOM 9997 O O . ILE D 1 157 ? 59.429 -70.936 21.504 1.00 59.50 157 ILE E O 1
ATOM 10002 N N . SER D 1 158 ? 57.536 -72.180 21.417 1.00 59.73 158 SER E N 1
ATOM 10003 C CA . SER D 1 158 ? 57.611 -72.761 22.767 1.00 60.34 158 SER E CA 1
ATOM 10004 C C . SER D 1 158 ? 58.908 -73.480 23.071 1.00 60.45 158 SER E C 1
ATOM 10005 O O . SER D 1 158 ? 59.460 -73.338 24.165 1.00 60.22 158 SER E O 1
ATOM 10008 N N . CYS D 1 159 ? 59.393 -74.253 22.101 1.00 60.71 159 CYS E N 1
ATOM 10009 C CA . CYS D 1 159 ? 60.634 -74.997 22.305 1.00 61.96 159 CYS E CA 1
ATOM 10010 C C . CYS D 1 159 ? 61.857 -74.096 22.174 1.00 60.13 159 CYS E C 1
ATOM 10011 O O . CYS D 1 159 ? 62.784 -74.233 22.973 1.00 59.91 159 CYS E O 1
ATOM 10014 N N . ILE D 1 160 ? 61.845 -73.175 21.195 1.00 58.73 160 ILE E N 1
ATOM 10015 C CA . ILE D 1 160 ? 62.850 -72.104 21.154 1.00 58.38 160 ILE E CA 1
ATOM 10016 C C . ILE D 1 160 ? 62.995 -71.397 22.526 1.00 57.90 160 ILE E C 1
ATOM 10017 O O . ILE D 1 160 ? 64.089 -71.235 23.043 1.00 57.84 160 ILE E O 1
ATOM 10022 N N . LEU D 1 161 ? 61.872 -71.012 23.127 1.00 57.59 161 LEU E N 1
ATOM 10023 C CA . LEU D 1 161 ? 61.882 -70.279 24.389 1.00 56.63 161 LEU E CA 1
ATOM 10024 C C . LEU D 1 161 ? 62.399 -71.100 25.568 1.00 56.28 161 LEU E C 1
ATOM 10025 O O . LEU D 1 161 ? 63.056 -70.571 26.451 1.00 56.35 161 LEU E O 1
ATOM 10030 N N . TYR D 1 162 ? 62.039 -72.376 25.593 1.00 56.40 162 TYR E N 1
ATOM 10031 C CA . TYR D 1 162 ? 62.491 -73.324 26.597 1.00 56.39 162 TYR E CA 1
ATOM 10032 C C . TYR D 1 162 ? 64.015 -73.599 26.496 1.00 57.11 162 TYR E C 1
ATOM 10033 O O . TYR D 1 162 ? 64.748 -73.635 27.505 1.00 57.61 162 TYR E O 1
ATOM 10042 N N . ASN D 1 163 ? 64.485 -73.791 25.269 1.00 57.59 163 ASN E N 1
ATOM 10043 C CA . ASN D 1 163 ? 65.903 -73.977 24.991 1.00 57.70 163 ASN E CA 1
ATOM 10044 C C . ASN D 1 163 ? 66.729 -72.733 25.287 1.00 58.42 163 ASN E C 1
ATOM 10045 O O . ASN D 1 163 ? 67.920 -72.837 25.607 1.00 58.37 163 ASN E O 1
ATOM 10050 N N . LYS D 1 164 ? 66.088 -71.560 25.189 1.00 59.07 164 LYS E N 1
ATOM 10051 C CA . LYS D 1 164 ? 66.722 -70.283 25.503 1.00 59.44 164 LYS E CA 1
ATOM 10052 C C . LYS D 1 164 ? 66.436 -69.841 26.936 1.00 59.66 164 LYS E C 1
ATOM 10053 O O . LYS D 1 164 ? 66.848 -68.762 27.367 1.00 59.76 164 LYS E O 1
ATOM 10059 N N . ASN D 1 165 ? 65.725 -70.698 27.669 1.00 59.99 165 ASN E N 1
ATOM 10060 C CA . ASN D 1 165 ? 65.486 -70.518 29.097 1.00 60.46 165 ASN E CA 1
ATOM 10061 C C . ASN D 1 165 ? 64.584 -69.366 29.498 1.00 60.43 165 ASN E C 1
ATOM 10062 O O . ASN D 1 165 ? 64.891 -68.664 30.452 1.00 60.63 165 ASN E O 1
ATOM 10067 N N . ILE D 1 166 ? 63.468 -69.170 28.794 1.00 60.41 166 ILE E N 1
ATOM 10068 C CA . ILE D 1 166 ? 62.502 -68.123 29.197 1.00 61.04 166 ILE E CA 1
ATOM 10069 C C . ILE D 1 166 ? 61.077 -68.673 29.347 1.00 60.81 166 ILE E C 1
ATOM 10070 O O . ILE D 1 166 ? 60.259 -68.109 30.088 1.00 59.91 166 ILE E O 1
ATOM 10075 N N . ALA D 1 167 ? 60.820 -69.784 28.640 1.00 60.30 167 ALA E N 1
ATOM 10076 C CA . ALA D 1 167 ? 59.624 -70.599 28.834 1.00 59.84 167 ALA E CA 1
ATOM 10077 C C . ALA D 1 167 ? 59.965 -71.877 29.618 1.00 59.72 167 ALA E C 1
ATOM 10078 O O . ALA D 1 167 ? 61.088 -72.403 29.535 1.00 60.23 167 ALA E O 1
ATOM 10080 N N . LYS D 1 168 ? 59.000 -72.362 30.398 1.00 59.98 168 LYS E N 1
ATOM 10081 C CA . LYS D 1 168 ? 59.113 -73.641 31.097 1.00 59.41 168 LYS E CA 1
ATOM 10082 C C . LYS D 1 168 ? 58.848 -74.787 30.120 1.00 59.30 168 LYS E C 1
ATOM 10083 O O . LYS D 1 168 ? 58.480 -74.553 28.937 1.00 57.97 168 LYS E O 1
ATOM 10089 N N . LYS D 1 169 ? 59.066 -76.024 30.592 1.00 60.13 169 LYS E N 1
ATOM 10090 C CA . LYS D 1 169 ? 58.919 -77.196 29.704 1.00 61.12 169 LYS E CA 1
ATOM 10091 C C . LYS D 1 169 ? 57.473 -77.599 29.531 1.00 60.62 169 LYS E C 1
ATOM 10092 O O . LYS D 1 169 ? 56.728 -77.686 30.495 1.00 60.21 169 LYS E O 1
ATOM 10098 N N . ILE D 1 170 ? 57.090 -77.832 28.287 1.00 60.83 170 ILE E N 1
ATOM 10099 C CA . ILE D 1 170 ? 55.798 -78.417 27.980 1.00 61.37 170 ILE E CA 1
ATOM 10100 C C . ILE D 1 170 ? 55.988 -79.899 27.686 1.00 61.82 170 ILE E C 1
ATOM 10101 O O . ILE D 1 170 ? 56.711 -80.254 26.755 1.00 62.76 170 ILE E O 1
ATOM 10106 N N . TYR D 1 171 ? 55.327 -80.756 28.468 1.00 62.05 171 TYR E N 1
ATOM 10107 C CA . TYR D 1 171 ? 55.515 -82.210 28.383 1.00 61.32 171 TYR E CA 1
ATOM 10108 C C . TYR D 1 171 ? 54.734 -82.865 27.227 1.00 61.40 171 TYR E C 1
ATOM 10109 O O . TYR D 1 171 ? 55.321 -83.604 26.415 1.00 61.63 171 TYR E O 1
ATOM 10118 N N . VAL D 1 172 ? 53.424 -82.575 27.138 1.00 60.69 172 VAL E N 1
ATOM 10119 C CA . VAL D 1 172 ? 52.546 -83.187 26.125 1.00 60.06 172 VAL E CA 1
ATOM 10120 C C . VAL D 1 172 ? 51.629 -82.164 25.431 1.00 59.95 172 VAL E C 1
ATOM 10121 O O . VAL D 1 172 ? 51.060 -81.298 26.082 1.00 59.15 172 VAL E O 1
ATOM 10125 N N . PHE D 1 173 ? 51.490 -82.299 24.107 1.00 60.23 173 PHE E N 1
ATOM 10126 C CA . PHE D 1 173 ? 50.567 -81.484 23.321 1.00 60.22 173 PHE E CA 1
ATOM 10127 C C . PHE D 1 173 ? 49.389 -82.345 22.837 1.00 59.74 173 PHE E C 1
ATOM 10128 O O . PHE D 1 173 ? 49.603 -83.427 22.293 1.00 60.00 173 PHE E O 1
ATOM 10136 N N . PHE D 1 174 ? 48.154 -81.867 23.045 1.00 58.80 174 PHE E N 1
ATOM 10137 C CA . PHE D 1 174 ? 46.961 -82.497 22.461 1.00 57.46 174 PHE E CA 1
ATOM 10138 C C . PHE D 1 174 ? 46.013 -81.454 21.891 1.00 58.20 174 PHE E C 1
ATOM 10139 O O . PHE D 1 174 ? 46.133 -80.255 22.196 1.00 58.11 174 PHE E O 1
ATOM 10147 N N . THR D 1 175 ? 45.066 -81.902 21.063 1.00 58.52 175 THR E N 1
ATOM 10148 C CA . THR D 1 175 ? 44.315 -80.947 20.211 1.00 59.61 175 THR E CA 1
ATOM 10149 C C . THR D 1 175 ? 43.529 -79.895 20.973 1.00 58.53 175 THR E C 1
ATOM 10150 O O . THR D 1 175 ? 43.070 -78.896 20.376 1.00 59.12 175 THR E O 1
ATOM 10154 N N . ASN D 1 176 ? 43.387 -80.100 22.288 1.00 57.08 176 ASN E N 1
ATOM 10155 C CA . ASN D 1 176 ? 42.534 -79.223 23.086 1.00 55.07 176 ASN E CA 1
ATOM 10156 C C . ASN D 1 176 ? 43.226 -78.701 24.362 1.00 54.39 176 ASN E C 1
ATOM 10157 O O . ASN D 1 176 ? 42.634 -77.984 25.179 1.00 53.47 176 ASN E O 1
ATOM 10162 N N . GLY D 1 177 ? 44.507 -79.020 24.500 1.00 53.79 177 GLY E N 1
ATOM 10163 C CA . GLY D 1 177 ? 45.259 -78.509 25.625 1.00 53.76 177 GLY E CA 1
ATOM 10164 C C . GLY D 1 177 ? 46.639 -79.066 25.685 1.00 54.25 177 GLY E C 1
ATOM 10165 O O . GLY D 1 177 ? 47.114 -79.674 24.719 1.00 54.16 177 GLY E O 1
ATOM 10166 N N . ARG D 1 178 ? 47.291 -78.872 26.827 1.00 55.33 178 ARG E N 1
ATOM 10167 C CA . ARG D 1 178 ? 48.640 -79.410 27.038 1.00 56.75 178 ARG E CA 1
ATOM 10168 C C . ARG D 1 178 ? 48.960 -79.673 28.506 1.00 57.81 178 ARG E C 1
ATOM 10169 O O . ARG D 1 178 ? 48.265 -79.175 29.414 1.00 57.87 178 ARG E O 1
ATOM 10177 N N . ILE D 1 179 ? 50.033 -80.435 28.729 1.00 58.85 179 ILE E N 1
ATOM 10178 C CA . ILE D 1 179 ? 50.570 -80.646 30.074 1.00 60.28 179 ILE E CA 1
ATOM 10179 C C . ILE D 1 179 ? 51.963 -80.020 30.164 1.00 61.06 179 ILE E C 1
ATOM 10180 O O . ILE D 1 179 ? 52.888 -80.389 29.421 1.00 60.85 179 ILE E O 1
ATOM 10185 N N . GLU D 1 180 ? 52.112 -79.089 31.095 1.00 62.06 180 GLU E N 1
ATOM 10186 C CA . GLU D 1 180 ? 53.332 -78.304 31.185 1.00 62.92 180 GLU E CA 1
ATOM 10187 C C . GLU D 1 180 ? 53.838 -78.232 32.618 1.00 63.73 180 GLU E C 1
ATOM 10188 O O . GLU D 1 180 ? 53.131 -78.574 33.571 1.00 63.36 180 GLU E O 1
ATOM 10194 N N . GLU D 1 181 ? 55.086 -77.793 32.737 1.00 65.29 181 GLU E N 1
ATOM 10195 C CA . GLU D 1 181 ? 55.823 -77.709 33.991 1.00 66.35 181 GLU E CA 1
ATOM 10196 C C . GLU D 1 181 ? 55.251 -76.601 34.834 1.00 66.49 181 GLU E C 1
ATOM 10197 O O . GLU D 1 181 ? 55.075 -75.470 34.359 1.00 67.24 181 GLU E O 1
ATOM 10203 N N . PHE D 1 182 ? 54.967 -76.932 36.088 1.00 66.32 182 PHE E N 1
ATOM 10204 C CA . PHE D 1 182 ? 54.485 -75.955 37.033 1.00 65.98 182 PHE E CA 1
ATOM 10205 C C . PHE D 1 182 ? 55.632 -75.072 37.482 1.00 66.80 182 PHE E C 1
ATOM 10206 O O . PHE D 1 182 ? 56.757 -75.548 37.755 1.00 67.23 182 PHE E O 1
ATOM 10214 N N . MET D 1 183 ? 55.349 -73.773 37.548 1.00 67.21 183 MET E N 1
ATOM 10215 C CA . MET D 1 183 ? 56.288 -72.819 38.108 1.00 67.06 183 MET E CA 1
ATOM 10216 C C . MET D 1 183 ? 55.622 -72.066 39.263 1.00 66.20 183 MET E C 1
ATOM 10217 O O . MET D 1 183 ? 54.547 -71.485 39.117 1.00 66.52 183 MET E O 1
ATOM 10222 N N . ASP D 1 184 ? 56.267 -72.086 40.419 1.00 65.44 184 ASP E N 1
ATOM 10223 C CA . ASP D 1 184 ? 55.789 -71.342 41.591 1.00 64.09 184 ASP E CA 1
ATOM 10224 C C . ASP D 1 184 ? 56.028 -69.832 41.425 1.00 62.20 184 ASP E C 1
ATOM 10225 O O . ASP D 1 184 ? 56.869 -69.408 40.625 1.00 61.57 184 ASP E O 1
ATOM 10230 N N . GLY D 1 185 ? 55.277 -69.033 42.185 1.00 60.24 185 GLY E N 1
ATOM 10231 C CA . GLY D 1 185 ? 55.374 -67.574 42.141 1.00 57.81 185 GLY E CA 1
ATOM 10232 C C . GLY D 1 185 ? 54.009 -66.910 42.027 1.00 56.57 185 GLY E C 1
ATOM 10233 O O . GLY D 1 185 ? 52.989 -67.580 41.897 1.00 55.86 185 GLY E O 1
ATOM 10234 N N . TYR D 1 186 ? 53.982 -65.580 42.076 1.00 55.31 186 TYR E N 1
ATOM 10235 C CA . TYR D 1 186 ? 52.719 -64.866 41.996 1.00 53.82 186 TYR E CA 1
ATOM 10236 C C . TYR D 1 186 ? 52.685 -63.879 40.825 1.00 53.27 186 TYR E C 1
ATOM 10237 O O . TYR D 1 186 ? 53.729 -63.312 40.427 1.00 52.89 186 TYR E O 1
ATOM 10246 N N . ALA D 1 187 ? 51.492 -63.685 40.268 1.00 52.13 187 ALA E N 1
ATOM 10247 C CA . ALA D 1 187 ? 51.325 -62.811 39.121 1.00 51.39 187 ALA E CA 1
ATOM 10248 C C . ALA D 1 187 ? 51.294 -61.394 39.612 1.00 51.27 187 ALA E C 1
ATOM 10249 O O . ALA D 1 187 ? 50.792 -61.132 40.696 1.00 52.14 187 ALA E O 1
ATOM 10251 N N . LEU D 1 188 ? 51.864 -60.491 38.813 1.00 50.80 188 LEU E N 1
ATOM 10252 C CA . LEU D 1 188 ? 52.036 -59.107 39.185 1.00 50.06 188 LEU E CA 1
ATOM 10253 C C . LEU D 1 188 ? 50.757 -58.308 38.916 1.00 50.00 188 LEU E C 1
ATOM 10254 O O . LEU D 1 188 ? 49.933 -58.706 38.088 1.00 50.09 188 LEU E O 1
ATOM 10259 N N . SER D 1 189 ? 50.611 -57.179 39.616 1.00 49.13 189 SER E N 1
ATOM 10260 C CA . SER D 1 189 ? 49.482 -56.281 39.414 1.00 48.88 189 SER E CA 1
ATOM 10261 C C . SER D 1 189 ? 49.939 -55.163 38.520 1.00 49.22 189 SER E C 1
ATOM 10262 O O . SER D 1 189 ? 51.129 -55.034 38.282 1.00 50.45 189 SER E O 1
ATOM 10265 N N . ARG D 1 190 ? 49.019 -54.366 37.999 1.00 48.76 190 ARG E N 1
ATOM 10266 C CA . ARG D 1 190 ? 49.410 -53.286 37.128 1.00 48.94 190 ARG E CA 1
ATOM 10267 C C . ARG D 1 190 ? 50.156 -52.223 37.917 1.00 49.60 190 ARG E C 1
ATOM 10268 O O . ARG D 1 190 ? 50.890 -51.436 37.341 1.00 50.52 190 ARG E O 1
ATOM 10276 N N . GLU D 1 191 ? 49.985 -52.196 39.233 1.00 50.13 191 GLU E N 1
ATOM 10277 C CA . GLU D 1 191 ? 50.778 -51.281 40.016 1.00 51.80 191 GLU E CA 1
ATOM 10278 C C . GLU D 1 191 ? 52.169 -51.837 40.229 1.00 51.99 191 GLU E C 1
ATOM 10279 O O . GLU D 1 191 ? 53.098 -51.044 40.420 1.00 53.92 191 GLU E O 1
ATOM 10285 N N . ASP D 1 192 ? 52.334 -53.172 40.184 1.00 51.16 192 ASP E N 1
ATOM 10286 C CA . ASP D 1 192 ? 53.668 -53.753 40.261 1.00 50.16 192 ASP E CA 1
ATOM 10287 C C . ASP D 1 192 ? 54.503 -53.448 39.029 1.00 49.88 192 ASP E C 1
ATOM 10288 O O . ASP D 1 192 ? 55.664 -53.076 39.164 1.00 50.54 192 ASP E O 1
ATOM 10293 N N . ILE D 1 193 ? 53.930 -53.633 37.838 1.00 48.25 193 ILE E N 1
ATOM 10294 C CA . ILE D 1 193 ? 54.651 -53.386 36.597 1.00 47.64 193 ILE E CA 1
ATOM 10295 C C . ILE D 1 193 ? 55.090 -51.940 36.397 1.00 48.23 193 ILE E C 1
ATOM 10296 O O . ILE D 1 193 ? 56.026 -51.666 35.651 1.00 48.56 193 ILE E O 1
ATOM 10301 N N . LYS D 1 194 ? 54.407 -51.023 37.077 1.00 49.65 194 LYS E N 1
ATOM 10302 C CA . LYS D 1 194 ? 54.675 -49.603 37.001 1.00 50.08 194 LYS E CA 1
ATOM 10303 C C . LYS D 1 194 ? 55.767 -49.222 38.002 1.00 50.49 194 LYS E C 1
ATOM 10304 O O . LYS D 1 194 ? 56.445 -48.216 37.851 1.00 50.51 194 LYS E O 1
ATOM 10310 N N . ASN D 1 195 ? 55.891 -50.039 39.039 1.00 52.07 195 ASN E N 1
ATOM 10311 C CA . ASN D 1 195 ? 56.886 -49.906 40.105 1.00 52.78 195 ASN E CA 1
ATOM 10312 C C . ASN D 1 195 ? 58.330 -50.098 39.583 1.00 52.61 195 ASN E C 1
ATOM 10313 O O . ASN D 1 195 ? 58.654 -51.139 39.004 1.00 51.65 195 ASN E O 1
ATOM 10318 N N . PRO D 1 196 ? 59.170 -49.049 39.721 1.00 53.31 196 PRO E N 1
ATOM 10319 C CA . PRO D 1 196 ? 60.576 -49.006 39.224 1.00 53.53 196 PRO E CA 1
ATOM 10320 C C . PRO D 1 196 ? 61.436 -50.236 39.602 1.00 52.72 196 PRO E C 1
ATOM 10321 O O . PRO D 1 196 ? 62.330 -50.622 38.865 1.00 52.77 196 PRO E O 1
ATOM 10325 N N . LYS D 1 197 ? 61.139 -50.826 40.740 1.00 52.65 197 LYS E N 1
ATOM 10326 C CA . LYS D 1 197 ? 61.734 -52.062 41.204 1.00 52.77 197 LYS E CA 1
ATOM 10327 C C . LYS D 1 197 ? 61.462 -53.234 40.233 1.00 52.48 197 LYS E C 1
ATOM 10328 O O . LYS D 1 197 ? 62.363 -54.033 39.942 1.00 53.61 197 LYS E O 1
ATOM 10334 N N . PHE D 1 198 ? 60.243 -53.333 39.708 1.00 51.03 198 PHE E N 1
ATOM 10335 C CA . PHE D 1 198 ? 59.906 -54.394 38.738 1.00 49.37 198 PHE E CA 1
ATOM 10336 C C . PHE D 1 198 ? 60.174 -53.983 37.285 1.00 47.96 198 PHE E C 1
ATOM 10337 O O . PHE D 1 198 ? 60.454 -54.834 36.452 1.00 46.70 198 PHE E O 1
ATOM 10345 N N . GLN D 1 199 ? 60.069 -52.686 36.986 1.00 47.47 199 GLN E N 1
ATOM 10346 C CA . GLN D 1 199 ? 60.419 -52.174 35.654 1.00 47.47 199 GLN E CA 1
ATOM 10347 C C . GLN D 1 199 ? 61.795 -52.665 35.239 1.00 47.19 199 GLN E C 1
ATOM 10348 O O . GLN D 1 199 ? 61.975 -53.226 34.157 1.00 47.25 199 GLN E O 1
ATOM 10354 N N . LYS D 1 200 ? 62.767 -52.427 36.131 1.00 47.50 200 LYS E N 1
ATOM 10355 C CA . LYS D 1 200 ? 64.130 -52.968 36.032 1.00 46.61 200 LYS E CA 1
ATOM 10356 C C . LYS D 1 200 ? 64.162 -54.462 35.674 1.00 44.84 200 LYS E C 1
ATOM 10357 O O . LYS D 1 200 ? 64.796 -54.848 34.711 1.00 45.28 200 LYS E O 1
ATOM 10363 N N . LEU D 1 201 ? 63.426 -55.278 36.408 1.00 44.51 201 LEU E N 1
ATOM 10364 C CA . LEU D 1 201 ? 63.461 -56.742 36.280 1.00 44.64 201 LEU E CA 1
ATOM 10365 C C . LEU D 1 201 ? 62.719 -57.267 35.065 1.00 43.98 201 LEU E C 1
ATOM 10366 O O . LEU D 1 201 ? 63.094 -58.292 34.494 1.00 43.78 201 LEU E O 1
ATOM 10371 N N . ILE D 1 202 ? 61.669 -56.545 34.675 1.00 44.15 202 ILE E N 1
ATOM 10372 C CA . ILE D 1 202 ? 60.873 -56.879 33.497 1.00 43.86 202 ILE E CA 1
ATOM 10373 C C . ILE D 1 202 ? 61.650 -56.584 32.215 1.00 43.43 202 ILE E C 1
ATOM 10374 O O . ILE D 1 202 ? 61.654 -57.396 31.278 1.00 43.00 202 ILE E O 1
ATOM 10379 N N . ALA D 1 203 ? 62.279 -55.409 32.188 1.00 44.07 203 ALA E N 1
ATOM 10380 C CA . ALA D 1 203 ? 63.081 -54.917 31.051 1.00 44.63 203 ALA E CA 1
ATOM 10381 C C . ALA D 1 203 ? 64.276 -55.819 30.769 1.00 45.17 203 ALA E C 1
ATOM 10382 O O . ALA D 1 203 ? 64.534 -56.180 29.603 1.00 45.68 203 ALA E O 1
ATOM 10384 N N . LYS D 1 204 ? 64.985 -56.219 31.835 1.00 45.98 204 LYS E N 1
ATOM 10385 C CA . LYS D 1 204 ? 66.141 -57.152 31.704 1.00 45.80 204 LYS E CA 1
ATOM 10386 C C . LYS D 1 204 ? 65.751 -58.498 31.120 1.00 45.39 204 LYS E C 1
ATOM 10387 O O . LYS D 1 204 ? 66.471 -59.025 30.256 1.00 46.06 204 LYS E O 1
ATOM 10393 N N . ASN D 1 205 ? 64.626 -59.053 31.594 1.00 44.44 205 ASN E N 1
ATOM 10394 C CA . ASN D 1 205 ? 64.076 -60.315 31.058 1.00 43.42 205 ASN E CA 1
ATOM 10395 C C . ASN D 1 205 ? 63.552 -60.174 29.649 1.00 42.94 205 ASN E C 1
ATOM 10396 O O . ASN D 1 205 ? 63.636 -61.090 28.836 1.00 43.07 205 ASN E O 1
ATOM 10401 N N . LEU D 1 206 ? 63.022 -58.996 29.352 1.00 44.30 206 LEU E N 1
ATOM 10402 C CA . LEU D 1 206 ? 62.486 -58.692 28.016 1.00 45.25 206 LEU E CA 1
ATOM 10403 C C . LEU D 1 206 ? 63.611 -58.568 27.001 1.00 46.17 206 LEU E C 1
ATOM 10404 O O . LEU D 1 206 ? 63.442 -58.960 25.861 1.00 47.20 206 LEU E O 1
ATOM 10409 N N . LYS D 1 207 ? 64.761 -58.021 27.419 1.00 48.13 207 LYS E N 1
ATOM 10410 C CA . LYS D 1 207 ? 65.951 -57.990 26.558 1.00 49.20 207 LYS E CA 1
ATOM 10411 C C . LYS D 1 207 ? 66.480 -59.398 26.260 1.00 49.26 207 LYS E C 1
ATOM 10412 O O . LYS D 1 207 ? 66.790 -59.709 25.096 1.00 48.88 207 LYS E O 1
ATOM 10418 N N . LEU D 1 208 ? 66.576 -60.237 27.309 1.00 48.91 208 LEU E N 1
ATOM 10419 C CA . LEU D 1 208 ? 66.863 -61.654 27.129 1.00 49.52 208 LEU E CA 1
ATOM 10420 C C . LEU D 1 208 ? 65.985 -62.339 26.072 1.00 50.16 208 LEU E C 1
ATOM 10421 O O . LEU D 1 208 ? 66.478 -63.121 25.276 1.00 51.11 208 LEU E O 1
ATOM 10426 N N . LEU D 1 209 ? 64.675 -62.067 26.085 1.00 50.40 209 LEU E N 1
ATOM 10427 C CA . LEU D 1 209 ? 63.776 -62.537 25.058 1.00 49.92 209 LEU E CA 1
ATOM 10428 C C . LEU D 1 209 ? 64.119 -61.920 23.709 1.00 50.27 209 LEU E C 1
ATOM 10429 O O . LEU D 1 209 ? 64.167 -62.598 22.681 1.00 50.48 209 LEU E O 1
ATOM 10434 N N . HIS D 1 210 ? 64.367 -60.619 23.711 1.00 51.42 210 HIS E N 1
ATOM 10435 C CA . HIS D 1 210 ? 64.639 -59.921 22.462 1.00 52.17 210 HIS E CA 1
ATOM 10436 C C . HIS D 1 210 ? 66.009 -60.248 21.835 1.00 52.65 210 HIS E C 1
ATOM 10437 O O . HIS D 1 210 ? 66.229 -59.987 20.650 1.00 51.96 210 HIS E O 1
ATOM 10444 N N . ASP D 1 211 ? 66.907 -60.830 22.636 1.00 54.27 211 ASP E N 1
ATOM 10445 C CA . ASP D 1 211 ? 68.264 -61.209 22.208 1.00 55.22 211 ASP E CA 1
ATOM 10446 C C . ASP D 1 211 ? 68.311 -62.520 21.453 1.00 56.16 211 ASP E C 1
ATOM 10447 O O . ASP D 1 211 ? 69.297 -62.821 20.801 1.00 57.07 211 ASP E O 1
ATOM 10452 N N . ILE D 1 212 ? 67.252 -63.304 21.548 1.00 57.98 212 ILE E N 1
ATOM 10453 C CA . ILE D 1 212 ? 67.158 -64.575 20.853 1.00 59.91 212 ILE E CA 1
ATOM 10454 C C . ILE D 1 212 ? 67.269 -64.363 19.348 1.00 62.91 212 ILE E C 1
ATOM 10455 O O . ILE D 1 212 ? 66.435 -63.684 18.739 1.00 63.29 212 ILE E O 1
ATOM 10460 N N . LYS D 1 213 ? 68.308 -64.963 18.764 1.00 66.18 213 LYS E N 1
ATOM 10461 C CA . LYS D 1 213 ? 68.583 -64.859 17.337 1.00 69.40 213 LYS E CA 1
ATOM 10462 C C . LYS D 1 213 ? 67.585 -65.629 16.502 1.00 70.68 213 LYS E C 1
ATOM 10463 O O . LYS D 1 213 ? 67.185 -66.760 16.853 1.00 70.12 213 LYS E O 1
ATOM 10469 N N . LEU D 1 214 ? 67.196 -64.997 15.384 1.00 73.28 214 LEU E N 1
ATOM 10470 C CA . LEU D 1 214 ? 66.210 -65.593 14.481 1.00 76.03 214 LEU E CA 1
ATOM 10471 C C . LEU D 1 214 ? 66.849 -65.859 13.141 1.00 77.70 214 LEU E C 1
ATOM 10472 O O . LEU D 1 214 ? 67.052 -64.938 12.333 1.00 77.71 214 LEU E O 1
ATOM 10477 N N . ASN D 1 215 ? 67.172 -67.136 12.922 1.00 80.12 215 ASN E N 1
ATOM 10478 C CA . ASN D 1 215 ? 67.887 -67.552 11.715 1.00 82.10 215 ASN E CA 1
ATOM 10479 C C . ASN D 1 215 ? 66.909 -67.971 10.624 1.00 83.38 215 ASN E C 1
ATOM 10480 O O . ASN D 1 215 ? 65.711 -68.088 10.879 1.00 83.17 215 ASN E O 1
ATOM 10485 N N . GLU D 1 216 ? 67.446 -68.216 9.425 1.00 85.25 216 GLU E N 1
ATOM 10486 C CA . GLU D 1 216 ? 66.658 -68.406 8.203 1.00 86.71 216 GLU E CA 1
ATOM 10487 C C . GLU D 1 216 ? 65.747 -69.612 8.198 1.00 87.24 216 GLU E C 1
ATOM 10488 O O . GLU D 1 216 ? 64.715 -69.609 7.518 1.00 87.20 216 GLU E O 1
ATOM 10494 N N . ASN D 1 217 ? 66.129 -70.645 8.945 1.00 88.19 217 ASN E N 1
ATOM 10495 C CA . ASN D 1 217 ? 65.405 -71.912 8.898 1.00 89.06 217 ASN E CA 1
ATOM 10496 C C . ASN D 1 217 ? 64.168 -71.942 9.787 1.00 89.44 217 ASN E C 1
ATOM 10497 O O . ASN D 1 217 ? 63.108 -72.441 9.372 1.00 89.45 217 ASN E O 1
ATOM 10502 N N . LEU D 1 218 ? 64.308 -71.422 11.007 1.00 89.83 218 LEU E N 1
ATOM 10503 C CA . LEU D 1 218 ? 63.160 -71.297 11.918 1.00 90.31 218 LEU E CA 1
ATOM 10504 C C . LEU D 1 218 ? 62.224 -70.178 11.481 1.00 90.18 218 LEU E C 1
ATOM 10505 O O . LEU D 1 218 ? 61.023 -70.252 11.725 1.00 90.17 218 LEU E O 1
ATOM 10510 N N . TYR D 1 219 ? 62.782 -69.167 10.816 1.00 89.97 219 TYR E N 1
ATOM 10511 C CA . TYR D 1 219 ? 61.999 -68.064 10.304 1.00 90.10 219 TYR E CA 1
ATOM 10512 C C . TYR D 1 219 ? 61.091 -68.533 9.187 1.00 90.82 219 TYR E C 1
ATOM 10513 O O . TYR D 1 219 ? 59.973 -68.039 9.064 1.00 91.27 219 TYR E O 1
ATOM 10522 N N . LYS D 1 220 ? 61.575 -69.477 8.381 1.00 91.44 220 LYS E N 1
ATOM 10523 C CA . LYS D 1 220 ? 60.797 -70.058 7.289 1.00 92.37 220 LYS E CA 1
ATOM 10524 C C . LYS D 1 220 ? 59.676 -70.943 7.845 1.00 92.75 220 LYS E C 1
ATOM 10525 O O . LYS D 1 220 ? 58.554 -70.949 7.316 1.00 92.70 220 LYS E O 1
ATOM 10531 N N . GLU D 1 221 ? 59.990 -71.677 8.917 1.00 93.50 221 GLU E N 1
ATOM 10532 C CA . GLU D 1 221 ? 59.026 -72.559 9.597 1.00 94.20 221 GLU E CA 1
ATOM 10533 C C . GLU D 1 221 ? 57.846 -71.778 10.157 1.00 94.61 221 GLU E C 1
ATOM 10534 O O . GLU D 1 221 ? 56.724 -72.273 10.180 1.00 94.91 221 GLU E O 1
ATOM 10540 N N . LEU D 1 222 ? 58.123 -70.561 10.617 1.00 95.36 222 LEU E N 1
ATOM 10541 C CA . LEU D 1 222 ? 57.107 -69.672 11.182 1.00 95.82 222 LEU E CA 1
ATOM 10542 C C . LEU D 1 222 ? 56.280 -68.986 10.092 1.00 96.61 222 LEU E C 1
ATOM 10543 O O . LEU D 1 222 ? 55.064 -68.791 10.263 1.00 96.82 222 LEU E O 1
ATOM 10548 N N . GLN D 1 223 ? 56.954 -68.628 8.984 1.00 97.67 223 GLN E N 1
ATOM 10549 C CA . GLN D 1 223 ? 56.299 -68.058 7.796 1.00 98.49 223 GLN E CA 1
ATOM 10550 C C . GLN D 1 223 ? 55.287 -69.022 7.159 1.00 99.06 223 GLN E C 1
ATOM 10551 O O . GLN D 1 223 ? 54.195 -68.595 6.785 1.00 99.31 223 GLN E O 1
ATOM 10557 N N . VAL D 1 224 ? 55.648 -70.306 7.035 1.00 99.64 224 VAL E N 1
ATOM 10558 C CA . VAL D 1 224 ? 54.758 -71.303 6.405 1.00 100.28 224 VAL E CA 1
ATOM 10559 C C . VAL D 1 224 ? 53.496 -71.649 7.224 1.00 100.50 224 VAL E C 1
ATOM 10560 O O . VAL D 1 224 ? 52.467 -72.005 6.638 1.00 100.91 224 VAL E O 1
ATOM 10564 N N . THR D 1 225 ? 53.575 -71.558 8.563 1.00 100.85 225 THR E N 1
ATOM 10565 C CA . THR D 1 225 ? 52.419 -71.879 9.433 1.00 100.77 225 THR E CA 1
ATOM 10566 C C . THR D 1 225 ? 51.354 -70.775 9.429 1.00 101.04 225 THR E C 1
ATOM 10567 O O . THR D 1 225 ? 50.158 -71.061 9.528 1.00 101.05 225 THR E O 1
ATOM 10571 N N . GLN D 1 226 ? 51.800 -69.522 9.299 1.00 101.34 226 GLN E N 1
ATOM 10572 C CA . GLN D 1 226 ? 50.924 -68.347 9.383 1.00 101.28 226 GLN E CA 1
ATOM 10573 C C . GLN D 1 226 ? 50.619 -67.674 8.038 1.00 101.36 226 GLN E C 1
ATOM 10574 O O . GLN D 1 226 ? 49.653 -66.905 7.941 1.00 101.67 226 GLN E O 1
ATOM 10580 N N . LYS D 1 227 ? 51.441 -67.958 7.021 1.00 101.25 227 LYS E N 1
ATOM 10581 C CA . LYS D 1 227 ? 51.310 -67.389 5.653 1.00 100.96 227 LYS E CA 1
ATOM 10582 C C . LYS D 1 227 ? 51.857 -65.954 5.552 1.00 100.46 227 LYS E C 1
ATOM 10583 O O . LYS D 1 227 ? 51.157 -65.033 5.089 1.00 100.87 227 LYS E O 1
ATOM 10589 N N . VAL D 1 228 ? 53.111 -65.772 5.987 1.00 99.68 228 VAL E N 1
ATOM 10590 C CA . VAL D 1 228 ? 53.773 -64.462 5.858 1.00 98.75 228 VAL E CA 1
ATOM 10591 C C . VAL D 1 228 ? 54.835 -64.500 4.718 1.00 98.18 228 VAL E C 1
ATOM 10592 O O . VAL D 1 228 ? 55.811 -65.271 4.791 1.00 97.75 228 VAL E O 1
ATOM 10596 N N . PRO D 1 229 ? 54.606 -63.701 3.640 1.00 97.58 229 PRO E N 1
ATOM 10597 C CA . PRO D 1 229 ? 55.550 -63.524 2.526 1.00 96.70 229 PRO E CA 1
ATOM 10598 C C . PRO D 1 229 ? 56.483 -62.296 2.712 1.00 95.56 229 PRO E C 1
ATOM 10599 O O . PRO D 1 229 ? 56.031 -61.212 3.150 1.00 95.61 229 PRO E O 1
ATOM 10603 N N . GLY D 1 230 ? 57.764 -62.481 2.370 1.00 93.74 230 GLY E N 1
ATOM 10604 C CA . GLY D 1 230 ? 58.797 -61.461 2.565 1.00 91.32 230 GLY E CA 1
ATOM 10605 C C . GLY D 1 230 ? 60.033 -62.096 3.182 1.00 89.81 230 GLY E C 1
ATOM 10606 O O . GLY D 1 230 ? 59.982 -63.265 3.617 1.00 89.86 230 GLY E O 1
ATOM 10607 N N . THR D 1 231 ? 61.138 -61.339 3.215 1.00 87.77 231 THR E N 1
ATOM 10608 C CA . THR D 1 231 ? 62.390 -61.776 3.872 1.00 85.86 231 THR E CA 1
ATOM 10609 C C . THR D 1 231 ? 62.521 -61.230 5.302 1.00 84.09 231 THR E C 1
ATOM 10610 O O . THR D 1 231 ? 62.467 -60.014 5.509 1.00 84.28 231 THR E O 1
ATOM 10614 N N . ARG D 1 232 ? 62.701 -62.131 6.275 1.00 81.64 232 ARG E N 1
ATOM 10615 C CA . ARG D 1 232 ? 62.774 -61.774 7.711 1.00 79.22 232 ARG E CA 1
ATOM 10616 C C . ARG D 1 232 ? 61.722 -60.721 8.175 1.00 77.28 232 ARG E C 1
ATOM 10617 O O . ARG D 1 232 ? 62.081 -59.686 8.764 1.00 77.75 232 ARG E O 1
ATOM 10619 N N . PRO D 1 233 ? 60.418 -60.991 7.944 1.00 75.08 233 PRO E N 1
ATOM 10620 C CA . PRO D 1 233 ? 59.460 -59.926 8.207 1.00 73.20 233 PRO E CA 1
ATOM 10621 C C . PRO D 1 233 ? 58.787 -59.991 9.605 1.00 71.18 233 PRO E C 1
ATOM 10622 O O . PRO D 1 233 ? 58.935 -60.982 10.345 1.00 70.46 233 PRO E O 1
ATOM 10626 N N . SER D 1 234 ? 58.091 -58.898 9.944 1.00 68.73 234 SER E N 1
ATOM 10627 C CA . SER D 1 234 ? 57.280 -58.779 11.138 1.00 65.75 234 SER E CA 1
ATOM 10628 C C . SER D 1 234 ? 55.964 -59.527 10.925 1.00 64.80 234 SER E C 1
ATOM 10629 O O . SER D 1 234 ? 55.448 -59.609 9.791 1.00 64.82 234 SER E O 1
ATOM 10632 N N . PHE D 1 235 ? 55.430 -60.085 12.018 1.00 62.63 235 PHE E N 1
ATOM 10633 C CA . PHE D 1 235 ? 54.167 -60.818 11.993 1.00 59.89 235 PHE E CA 1
ATOM 10634 C C . PHE D 1 235 ? 52.995 -59.911 12.418 1.00 58.65 235 PHE E C 1
ATOM 10635 O O . PHE D 1 235 ? 51.841 -60.352 12.431 1.00 58.53 235 PHE E O 1
ATOM 10643 N N . LEU D 1 236 ? 53.308 -58.661 12.748 1.00 55.83 236 LEU E N 1
ATOM 10644 C CA . LEU D 1 236 ? 52.384 -57.731 13.353 1.00 54.69 236 LEU E CA 1
ATOM 10645 C C . LEU D 1 236 ? 51.283 -57.263 12.414 1.00 54.65 236 LEU E C 1
ATOM 10646 O O . LEU D 1 236 ? 50.095 -57.301 12.766 1.00 53.72 236 LEU E O 1
ATOM 10651 N N . TRP D 1 237 ? 51.684 -56.826 11.225 1.00 54.54 237 TRP E N 1
ATOM 10652 C CA . TRP D 1 237 ? 50.757 -56.242 10.260 1.00 54.55 237 TRP E CA 1
ATOM 10653 C C . TRP D 1 237 ? 49.911 -57.293 9.581 1.00 55.38 237 TRP E C 1
ATOM 10654 O O . TRP D 1 237 ? 48.785 -57.035 9.214 1.00 55.94 237 TRP E O 1
ATOM 10665 N N . ASN D 1 238 ? 50.473 -58.479 9.405 1.00 56.43 238 ASN E N 1
ATOM 10666 C CA . ASN D 1 238 ? 49.717 -59.635 8.972 1.00 57.44 238 ASN E CA 1
ATOM 10667 C C . ASN D 1 238 ? 48.600 -59.969 9.956 1.00 57.51 238 ASN E C 1
ATOM 10668 O O . ASN D 1 238 ? 47.538 -60.417 9.546 1.00 58.27 238 ASN E O 1
ATOM 10673 N N . THR D 1 239 ? 48.862 -59.776 11.251 1.00 57.20 239 THR E N 1
ATOM 10674 C CA . THR D 1 239 ? 47.925 -60.110 12.328 1.00 57.40 239 THR E CA 1
ATOM 10675 C C . THR D 1 239 ? 46.847 -59.034 12.445 1.00 57.59 239 THR E C 1
ATOM 10676 O O . THR D 1 239 ? 45.662 -59.362 12.520 1.00 57.76 239 THR E O 1
ATOM 10680 N N . ILE D 1 240 ? 47.264 -57.765 12.434 1.00 57.59 240 ILE E N 1
ATOM 10681 C CA . ILE D 1 240 ? 46.322 -56.641 12.454 1.00 57.69 240 ILE E CA 1
ATOM 10682 C C . ILE D 1 240 ? 45.356 -56.671 11.267 1.00 57.56 240 ILE E C 1
ATOM 10683 O O . ILE D 1 240 ? 44.158 -56.507 11.445 1.00 57.98 240 ILE E O 1
ATOM 10688 N N . TRP D 1 241 ? 45.880 -56.877 10.065 1.00 57.75 241 TRP E N 1
ATOM 10689 C CA . TRP D 1 241 ? 45.033 -57.032 8.867 1.00 57.27 241 TRP E CA 1
ATOM 10690 C C . TRP D 1 241 ? 44.170 -58.271 8.899 1.00 57.06 241 TRP E C 1
ATOM 10691 O O . TRP D 1 241 ? 43.076 -58.265 8.339 1.00 57.61 241 TRP E O 1
ATOM 10702 N N . LYS D 1 242 ? 44.637 -59.332 9.560 1.00 56.81 242 LYS E N 1
ATOM 10703 C CA . LYS D 1 242 ? 43.830 -60.543 9.678 1.00 56.14 242 LYS E CA 1
ATOM 10704 C C . LYS D 1 242 ? 42.579 -60.232 10.506 1.00 55.28 242 LYS E C 1
ATOM 10705 O O . LYS D 1 242 ? 41.486 -60.645 10.163 1.00 55.19 242 LYS E O 1
ATOM 10711 N N . TYR D 1 243 ? 42.754 -59.518 11.612 1.00 54.21 243 TYR E N 1
ATOM 10712 C CA . TYR D 1 243 ? 41.630 -59.143 12.461 1.00 54.12 243 TYR E CA 1
ATOM 10713 C C . TYR D 1 243 ? 40.635 -58.221 11.706 1.00 54.17 243 TYR E C 1
ATOM 10714 O O . TYR D 1 243 ? 39.428 -58.391 11.808 1.00 53.27 243 TYR E O 1
ATOM 10723 N N . PHE D 1 244 ? 41.175 -57.275 10.936 1.00 54.52 244 PHE E N 1
ATOM 10724 C CA . PHE D 1 244 ? 40.402 -56.334 10.187 1.00 55.20 244 PHE E CA 1
ATOM 10725 C C . PHE D 1 244 ? 39.508 -57.075 9.212 1.00 56.71 244 PHE E C 1
ATOM 10726 O O . PHE D 1 244 ? 38.291 -56.843 9.188 1.00 57.29 244 PHE E O 1
ATOM 10734 N N . HIS D 1 245 ? 40.109 -57.973 8.427 1.00 57.66 245 HIS E N 1
ATOM 10735 C CA . HIS D 1 245 ? 39.395 -58.729 7.388 1.00 58.10 245 HIS E CA 1
ATOM 10736 C C . HIS D 1 245 ? 38.347 -59.708 7.945 1.00 58.49 245 HIS E C 1
ATOM 10737 O O . HIS D 1 245 ? 37.304 -59.886 7.343 1.00 59.07 245 HIS E O 1
ATOM 10744 N N . LEU D 1 246 ? 38.613 -60.331 9.082 1.00 58.53 246 LEU E N 1
ATOM 10745 C CA . LEU D 1 246 ? 37.632 -61.191 9.712 1.00 58.94 246 LEU E CA 1
ATOM 10746 C C . LEU D 1 246 ? 36.434 -60.398 10.267 1.00 59.49 246 LEU E C 1
ATOM 10747 O O . LEU D 1 246 ? 35.282 -60.883 10.263 1.00 60.30 246 LEU E O 1
ATOM 10752 N N . LEU D 1 247 ? 36.691 -59.174 10.710 1.00 59.27 247 LEU E N 1
ATOM 10753 C CA . LEU D 1 247 ? 35.646 -58.319 11.222 1.00 58.76 247 LEU E CA 1
ATOM 10754 C C . LEU D 1 247 ? 34.883 -57.645 10.116 1.00 59.85 247 LEU E C 1
ATOM 10755 O O . LEU D 1 247 ? 33.677 -57.464 10.231 1.00 59.89 247 LEU E O 1
ATOM 10760 N N . ASN D 1 248 ? 35.575 -57.271 9.046 1.00 61.17 248 ASN E N 1
ATOM 10761 C CA . ASN D 1 248 ? 34.916 -56.599 7.911 1.00 62.65 248 ASN E CA 1
ATOM 10762 C C . ASN D 1 248 ? 33.989 -57.540 7.126 1.00 63.59 248 ASN E C 1
ATOM 10763 O O . ASN D 1 248 ? 32.943 -57.129 6.652 1.00 63.88 248 ASN E O 1
ATOM 10768 N N . GLU D 1 249 ? 34.375 -58.801 7.005 1.00 64.40 249 GLU E N 1
ATOM 10769 C CA . GLU D 1 249 ? 33.544 -59.794 6.348 1.00 65.74 249 GLU E CA 1
ATOM 10770 C C . GLU D 1 249 ? 32.373 -60.185 7.253 1.00 65.57 249 GLU E C 1
ATOM 10771 O O . GLU D 1 249 ? 31.351 -60.671 6.779 1.00 65.85 249 GLU E O 1
ATOM 10777 N N . GLU D 1 250 ? 32.525 -59.969 8.552 1.00 65.45 250 GLU E N 1
ATOM 10778 C CA . GLU D 1 250 ? 31.409 -60.159 9.478 1.00 65.86 250 GLU E CA 1
ATOM 10779 C C . GLU D 1 250 ? 30.451 -58.929 9.467 1.00 65.60 250 GLU E C 1
ATOM 10780 O O . GLU D 1 250 ? 29.221 -59.080 9.546 1.00 65.60 250 GLU E O 1
ATOM 10786 N N . ARG D 1 251 ? 31.031 -57.729 9.361 1.00 65.48 251 ARG E N 1
ATOM 10787 C CA . ARG D 1 251 ? 30.288 -56.474 9.292 1.00 65.70 251 ARG E CA 1
ATOM 10788 C C . ARG D 1 251 ? 29.381 -56.450 8.060 1.00 65.98 251 ARG E C 1
ATOM 10789 O O . ARG D 1 251 ? 28.366 -55.769 8.041 1.00 66.03 251 ARG E O 1
ATOM 10797 N N . LYS D 1 252 ? 29.781 -57.186 7.028 1.00 66.24 252 LYS E N 1
ATOM 10798 C CA . LYS D 1 252 ? 29.080 -57.214 5.750 1.00 66.59 252 LYS E CA 1
ATOM 10799 C C . LYS D 1 252 ? 27.735 -57.941 5.806 1.00 66.39 252 LYS E C 1
ATOM 10800 O O . LYS D 1 252 ? 26.811 -57.575 5.085 1.00 67.19 252 LYS E O 1
ATOM 10806 N N . LYS D 1 253 ? 27.638 -58.971 6.645 1.00 66.11 253 LYS E N 1
ATOM 10807 C CA . LYS D 1 253 ? 26.399 -59.724 6.830 1.00 65.98 253 LYS E CA 1
ATOM 10808 C C . LYS D 1 253 ? 25.292 -58.836 7.382 1.00 65.84 253 LYS E C 1
ATOM 10809 O O . LYS D 1 253 ? 25.518 -58.006 8.289 1.00 66.27 253 LYS E O 1
ATOM 10815 N N . ILE D 1 254 ? 24.098 -58.988 6.819 1.00 65.14 254 ILE E N 1
ATOM 10816 C CA . ILE D 1 254 ? 22.920 -58.363 7.399 1.00 64.09 254 ILE E CA 1
ATOM 10817 C C . ILE D 1 254 ? 22.452 -59.285 8.521 1.00 62.27 254 ILE E C 1
ATOM 10818 O O . ILE D 1 254 ? 22.290 -60.484 8.328 1.00 62.34 254 ILE E O 1
ATOM 10823 N N . CYS D 1 255 ? 22.271 -58.705 9.703 1.00 60.97 255 CYS E N 1
ATOM 10824 C CA . CYS D 1 255 ? 21.925 -59.466 10.885 1.00 58.85 255 CYS E CA 1
ATOM 10825 C C . CYS D 1 255 ? 20.649 -58.902 11.518 1.00 57.82 255 CYS E C 1
ATOM 10826 O O . CYS D 1 255 ? 20.108 -57.886 11.071 1.00 57.31 255 CYS E O 1
ATOM 10829 N N . SER D 1 256 ? 20.173 -59.582 12.559 1.00 56.67 256 SER E N 1
ATOM 10830 C CA . SER D 1 256 ? 19.028 -59.135 13.328 1.00 55.41 256 SER E CA 1
ATOM 10831 C C . SER D 1 256 ? 19.294 -57.861 14.145 1.00 55.45 256 SER E C 1
ATOM 10832 O O . SER D 1 256 ? 20.437 -57.472 14.391 1.00 56.10 256 SER E O 1
ATOM 10835 N N . PHE D 1 257 ? 18.221 -57.207 14.560 1.00 54.47 257 PHE E N 1
ATOM 10836 C CA . PHE D 1 257 ? 18.305 -55.991 15.328 1.00 53.40 257 PHE E CA 1
ATOM 10837 C C . PHE D 1 257 ? 19.090 -56.178 16.639 1.00 52.93 257 PHE E C 1
ATOM 10838 O O . PHE D 1 257 ? 19.635 -55.225 17.177 1.00 53.04 257 PHE E O 1
ATOM 10846 N N . ASP D 1 258 ? 19.142 -57.386 17.165 1.00 52.83 258 ASP E N 1
ATOM 10847 C CA . ASP D 1 258 ? 19.789 -57.583 18.468 1.00 52.95 258 ASP E CA 1
ATOM 10848 C C . ASP D 1 258 ? 21.014 -58.514 18.435 1.00 52.06 258 ASP E C 1
ATOM 10849 O O . ASP D 1 258 ? 21.385 -59.119 19.454 1.00 52.35 258 ASP E O 1
ATOM 10854 N N . ALA D 1 259 ? 21.638 -58.617 17.268 1.00 50.75 259 ALA E N 1
ATOM 10855 C CA . ALA D 1 259 ? 22.830 -59.440 17.073 1.00 50.22 259 ALA E CA 1
ATOM 10856 C C . ALA D 1 259 ? 24.106 -58.785 17.612 1.00 49.62 259 ALA E C 1
ATOM 10857 O O . ALA D 1 259 ? 24.234 -57.546 17.679 1.00 50.06 259 ALA E O 1
ATOM 10859 N N . LYS D 1 260 ? 25.045 -59.642 17.999 1.00 49.19 260 LYS E N 1
ATOM 10860 C CA . LYS D 1 260 ? 26.374 -59.216 18.491 1.00 48.55 260 LYS E CA 1
ATOM 10861 C C . LYS D 1 260 ? 27.166 -58.356 17.523 1.00 47.61 260 LYS E C 1
ATOM 10862 O O . LYS D 1 260 ? 27.877 -57.464 17.957 1.00 48.41 260 LYS E O 1
ATOM 10868 N N . ALA D 1 261 ? 27.022 -58.605 16.226 1.00 47.29 261 ALA E N 1
ATOM 10869 C CA . ALA D 1 261 ? 27.744 -57.876 15.180 1.00 46.78 261 ALA E CA 1
ATOM 10870 C C . ALA D 1 261 ? 27.286 -56.441 14.892 1.00 47.85 261 ALA E C 1
ATOM 10871 O O . ALA D 1 261 ? 27.889 -55.772 14.058 1.00 48.88 261 ALA E O 1
ATOM 10873 N N . ASN D 1 262 ? 26.240 -55.954 15.575 1.00 48.68 262 ASN E N 1
ATOM 10874 C CA . ASN D 1 262 ? 25.701 -54.610 15.349 1.00 49.14 262 ASN E CA 1
ATOM 10875 C C . ASN D 1 262 ? 26.641 -53.481 15.762 1.00 49.72 262 ASN E C 1
ATOM 10876 O O . ASN D 1 262 ? 26.524 -52.365 15.255 1.00 50.56 262 ASN E O 1
ATOM 10881 N N . ILE D 1 263 ? 27.550 -53.774 16.694 1.00 49.88 263 ILE E N 1
ATOM 10882 C CA . ILE D 1 263 ? 28.626 -52.842 17.114 1.00 49.17 263 ILE E CA 1
ATOM 10883 C C . ILE D 1 263 ? 29.616 -52.544 15.978 1.00 49.59 263 ILE E C 1
ATOM 10884 O O . ILE D 1 263 ? 30.175 -51.447 15.890 1.00 50.46 263 ILE E O 1
ATOM 10889 N N . LEU D 1 264 ? 29.794 -53.501 15.077 1.00 49.02 264 LEU E N 1
ATOM 10890 C CA . LEU D 1 264 ? 30.724 -53.333 13.986 1.00 48.88 264 LEU E CA 1
ATOM 10891 C C . LEU D 1 264 ? 30.236 -52.321 12.969 1.00 48.75 264 LEU E C 1
ATOM 10892 O O . LEU D 1 264 ? 31.034 -51.650 12.310 1.00 49.94 264 LEU E O 1
ATOM 10897 N N . LYS D 1 265 ? 28.922 -52.242 12.815 1.00 48.96 265 LYS E N 1
ATOM 10898 C CA . LYS D 1 265 ? 28.278 -51.388 11.831 1.00 48.35 265 LYS E CA 1
ATOM 10899 C C . LYS D 1 265 ? 28.390 -49.935 12.199 1.00 47.48 265 LYS E C 1
ATOM 10900 O O . LYS D 1 265 ? 28.432 -49.082 11.358 1.00 47.69 265 LYS E O 1
ATOM 10906 N N . LEU D 1 266 ? 28.480 -49.661 13.484 1.00 48.30 266 LEU E N 1
ATOM 10907 C CA . LEU D 1 266 ? 28.697 -48.309 13.972 1.00 48.55 266 LEU E CA 1
ATOM 10908 C C . LEU D 1 266 ? 30.131 -47.767 13.667 1.00 48.90 266 LEU E C 1
ATOM 10909 O O . LEU D 1 266 ? 30.369 -46.552 13.705 1.00 49.10 266 LEU E O 1
ATOM 10914 N N . ILE D 1 267 ? 31.071 -48.670 13.363 1.00 48.78 267 ILE E N 1
ATOM 10915 C CA . ILE D 1 267 ? 32.443 -48.304 13.057 1.00 49.19 267 ILE E CA 1
ATOM 10916 C C . ILE D 1 267 ? 32.593 -48.112 11.565 1.00 48.97 267 ILE E C 1
ATOM 10917 O O . ILE D 1 267 ? 32.207 -48.994 10.793 1.00 49.10 267 ILE E O 1
ATOM 10922 N N . ASP D 1 268 ? 33.175 -46.983 11.156 1.00 49.02 268 ASP E N 1
ATOM 10923 C CA . ASP D 1 268 ? 33.469 -46.759 9.725 1.00 49.74 268 ASP E CA 1
ATOM 10924 C C . ASP D 1 268 ? 34.740 -47.513 9.341 1.00 50.13 268 ASP E C 1
ATOM 10925 O O . ASP D 1 268 ? 35.851 -47.117 9.706 1.00 49.16 268 ASP E O 1
ATOM 10930 N N . PHE D 1 269 ? 34.561 -48.640 8.663 1.00 51.48 269 PHE E N 1
ATOM 10931 C CA . PHE D 1 269 ? 35.679 -49.523 8.337 1.00 52.94 269 PHE E CA 1
ATOM 10932 C C . PHE D 1 269 ? 36.610 -48.966 7.257 1.00 54.01 269 PHE E C 1
ATOM 10933 O O . PHE D 1 269 ? 37.779 -49.342 7.226 1.00 55.17 269 PHE E O 1
ATOM 10941 N N . ASP D 1 270 ? 36.116 -48.062 6.410 1.00 54.56 270 ASP E N 1
ATOM 10942 C CA . ASP D 1 270 ? 36.943 -47.393 5.414 1.00 55.46 270 ASP E CA 1
ATOM 10943 C C . ASP D 1 270 ? 37.944 -46.469 6.084 1.00 55.59 270 ASP E C 1
ATOM 10944 O O . ASP D 1 270 ? 39.098 -46.371 5.646 1.00 55.60 270 ASP E O 1
ATOM 10949 N N . VAL D 1 271 ? 37.484 -45.770 7.122 1.00 55.45 271 VAL E N 1
ATOM 10950 C CA . VAL D 1 271 ? 38.334 -44.897 7.938 1.00 55.38 271 VAL E CA 1
ATOM 10951 C C . VAL D 1 271 ? 39.275 -45.727 8.836 1.00 55.53 271 VAL E C 1
ATOM 10952 O O . VAL D 1 271 ? 40.410 -45.298 9.148 1.00 56.12 271 VAL E O 1
ATOM 10956 N N . LEU D 1 272 ? 38.803 -46.897 9.250 1.00 54.43 272 LEU E N 1
ATOM 10957 C CA . LEU D 1 272 ? 39.618 -47.797 10.004 1.00 54.33 272 LEU E CA 1
ATOM 10958 C C . LEU D 1 272 ? 40.750 -48.336 9.106 1.00 54.66 272 LEU E C 1
ATOM 10959 O O . LEU D 1 272 ? 41.915 -48.357 9.535 1.00 54.59 272 LEU E O 1
ATOM 10964 N N . ARG D 1 273 ? 40.391 -48.763 7.881 1.00 54.81 273 ARG E N 1
ATOM 10965 C CA . ARG D 1 273 ? 41.356 -49.193 6.862 1.00 54.99 273 ARG E CA 1
ATOM 10966 C C . ARG D 1 273 ? 42.413 -48.149 6.617 1.00 54.75 273 ARG E C 1
ATOM 10967 O O . ARG D 1 273 ? 43.576 -48.477 6.547 1.00 55.46 273 ARG E O 1
ATOM 10975 N N . ASP D 1 274 ? 42.014 -46.893 6.519 1.00 54.79 274 ASP E N 1
ATOM 10976 C CA . ASP D 1 274 ? 42.938 -45.780 6.346 1.00 54.80 274 ASP E CA 1
ATOM 10977 C C . ASP D 1 274 ? 43.839 -45.550 7.545 1.00 54.73 274 ASP E C 1
ATOM 10978 O O . ASP D 1 274 ? 44.991 -45.140 7.399 1.00 55.37 274 ASP E O 1
ATOM 10983 N N . SER D 1 275 ? 43.284 -45.748 8.737 1.00 55.02 275 SER E N 1
ATOM 10984 C CA . SER D 1 275 ? 43.979 -45.530 9.992 1.00 54.55 275 SER E CA 1
ATOM 10985 C C . SER D 1 275 ? 45.047 -46.581 10.247 1.00 54.13 275 SER E C 1
ATOM 10986 O O . SER D 1 275 ? 46.094 -46.272 10.789 1.00 54.40 275 SER E O 1
ATOM 10989 N N . ILE D 1 276 ? 44.765 -47.821 9.876 1.00 54.20 276 ILE E N 1
ATOM 10990 C CA . ILE D 1 276 ? 45.745 -48.906 9.992 1.00 54.49 276 ILE E CA 1
ATOM 10991 C C . ILE D 1 276 ? 46.923 -48.723 9.011 1.00 55.45 276 ILE E C 1
ATOM 10992 O O . ILE D 1 276 ? 48.094 -48.917 9.386 1.00 55.83 276 ILE E O 1
ATOM 10997 N N . VAL D 1 277 ? 46.596 -48.341 7.776 1.00 55.38 277 VAL E N 1
ATOM 10998 C CA . VAL D 1 277 ? 47.573 -47.926 6.782 1.00 55.29 277 VAL E CA 1
ATOM 10999 C C . VAL D 1 277 ? 48.428 -46.761 7.311 1.00 55.66 277 VAL E C 1
ATOM 11000 O O . VAL D 1 277 ? 49.653 -46.786 7.197 1.00 56.72 277 VAL E O 1
ATOM 11004 N N . GLU D 1 278 ? 47.792 -45.757 7.896 1.00 55.83 278 GLU E N 1
ATOM 11005 C CA . GLU D 1 278 ? 48.523 -44.633 8.492 1.00 56.75 278 GLU E CA 1
ATOM 11006 C C . GLU D 1 278 ? 49.454 -45.023 9.661 1.00 56.54 278 GLU E C 1
ATOM 11007 O O . GLU D 1 278 ? 50.545 -44.450 9.810 1.00 56.92 278 GLU E O 1
ATOM 11013 N N . VAL D 1 279 ? 48.997 -45.953 10.510 1.00 55.56 279 VAL E N 1
ATOM 11014 C CA . VAL D 1 279 ? 49.767 -46.382 11.670 1.00 55.07 279 VAL E CA 1
ATOM 11015 C C . VAL D 1 279 ? 50.939 -47.257 11.222 1.00 54.26 279 VAL E C 1
ATOM 11016 O O . VAL D 1 279 ? 52.078 -46.999 11.639 1.00 53.22 279 VAL E O 1
ATOM 11020 N N . GLU D 1 280 ? 50.644 -48.225 10.339 1.00 53.78 280 GLU E N 1
ATOM 11021 C CA . GLU D 1 280 ? 51.648 -49.085 9.695 1.00 53.85 280 GLU E CA 1
ATOM 11022 C C . GLU D 1 280 ? 52.799 -48.312 9.107 1.00 54.87 280 GLU E C 1
ATOM 11023 O O . GLU D 1 280 ? 53.959 -48.648 9.358 1.00 55.25 280 GLU E O 1
ATOM 11029 N N . SER D 1 281 ? 52.467 -47.282 8.324 1.00 55.31 281 SER E N 1
ATOM 11030 C CA . SER D 1 281 ? 53.448 -46.358 7.778 1.00 55.43 281 SER E CA 1
ATOM 11031 C C . SER D 1 281 ? 54.232 -45.577 8.838 1.00 55.26 281 SER E C 1
ATOM 11032 O O . SER D 1 281 ? 55.462 -45.417 8.747 1.00 55.54 281 SER E O 1
ATOM 11035 N N . LEU D 1 282 ? 53.554 -45.093 9.866 1.00 55.28 282 LEU E N 1
ATOM 11036 C CA . LEU D 1 282 ? 54.277 -44.297 10.853 1.00 55.62 282 LEU E CA 1
ATOM 11037 C C . LEU D 1 282 ? 55.200 -45.147 11.741 1.00 55.39 282 LEU E C 1
ATOM 11038 O O . LEU D 1 282 ? 56.183 -44.651 12.283 1.00 55.09 282 LEU E O 1
ATOM 11043 N N . CYS D 1 283 ? 54.837 -46.417 11.901 1.00 55.25 283 CYS E N 1
ATOM 11044 C CA . CYS D 1 283 ? 55.549 -47.350 12.748 1.00 54.83 283 CYS E CA 1
ATOM 11045 C C . CYS D 1 283 ? 56.757 -47.909 11.990 1.00 55.13 283 CYS E C 1
ATOM 11046 O O . CYS D 1 283 ? 57.855 -48.074 12.565 1.00 55.63 283 CYS E O 1
ATOM 11049 N N . LYS D 1 284 ? 56.544 -48.200 10.705 1.00 54.77 284 LYS E N 1
ATOM 11050 C CA . LYS D 1 284 ? 57.592 -48.696 9.831 1.00 54.73 284 LYS E CA 1
ATOM 11051 C C . LYS D 1 284 ? 58.697 -47.657 9.554 1.00 55.69 284 LYS E C 1
ATOM 11052 O O . LYS D 1 284 ? 59.828 -48.013 9.254 1.00 57.17 284 LYS E O 1
ATOM 11058 N N . ARG D 1 285 ? 58.387 -46.383 9.683 1.00 56.68 285 ARG E N 1
ATOM 11059 C CA . ARG D 1 285 ? 59.362 -45.334 9.434 1.00 58.25 285 ARG E CA 1
ATOM 11060 C C . ARG D 1 285 ? 60.317 -45.144 10.608 1.00 58.16 285 ARG E C 1
ATOM 11061 O O . ARG D 1 285 ? 61.284 -44.326 10.523 1.00 58.56 285 ARG E O 1
ATOM 11069 N N . GLU D 1 286 ? 60.038 -45.868 11.706 1.00 57.37 286 GLU E N 1
ATOM 11070 C CA . GLU D 1 286 ? 60.918 -45.837 12.881 1.00 56.39 286 GLU E CA 1
ATOM 11071 C C . GLU D 1 286 ? 62.014 -46.902 12.776 1.00 55.28 286 GLU E C 1
ATOM 11072 O O . GLU D 1 286 ? 62.942 -46.864 13.541 1.00 54.80 286 GLU E O 1
ATOM 11078 N N . ASN D 1 287 ? 61.898 -47.811 11.799 1.00 55.61 287 ASN E N 1
ATOM 11079 C CA . ASN D 1 287 ? 62.795 -48.972 11.612 1.00 56.59 287 ASN E CA 1
ATOM 11080 C C . ASN D 1 287 ? 63.170 -49.639 12.955 1.00 55.96 287 ASN E C 1
ATOM 11081 O O . ASN D 1 287 ? 64.296 -49.443 13.508 1.00 55.94 287 ASN E O 1
ATOM 11086 N N . SER D 1 288 ? 62.210 -50.397 13.484 1.00 53.95 288 SER E N 1
ATOM 11087 C CA . SER D 1 288 ? 62.414 -51.085 14.731 1.00 52.60 288 SER E CA 1
ATOM 11088 C C . SER D 1 288 ? 62.806 -52.509 14.388 1.00 51.44 288 SER E C 1
ATOM 11089 O O . SER D 1 288 ? 62.107 -53.191 13.620 1.00 51.98 288 SER E O 1
ATOM 11092 N N . PRO D 1 289 ? 63.932 -52.969 14.963 1.00 50.39 289 PRO E N 1
ATOM 11093 C CA . PRO D 1 289 ? 64.408 -54.340 14.744 1.00 49.58 289 PRO E CA 1
ATOM 11094 C C . PRO D 1 289 ? 63.345 -55.388 15.086 1.00 48.95 289 PRO E C 1
ATOM 11095 O O . PRO D 1 289 ? 62.753 -55.337 16.151 1.00 47.60 289 PRO E O 1
ATOM 11099 N N . ILE D 1 290 ? 63.119 -56.311 14.155 1.00 49.83 290 ILE E N 1
ATOM 11100 C CA . ILE D 1 290 ? 62.209 -57.437 14.318 1.00 51.18 290 ILE E CA 1
ATOM 11101 C C . ILE D 1 290 ? 62.878 -58.477 15.216 1.00 52.13 290 ILE E C 1
ATOM 11102 O O . ILE D 1 290 ? 63.925 -59.028 14.872 1.00 52.78 290 ILE E O 1
ATOM 11107 N N . VAL D 1 291 ? 62.289 -58.702 16.391 1.00 52.20 291 VAL E N 1
ATOM 11108 C CA . VAL D 1 291 ? 62.812 -59.635 17.390 1.00 51.68 291 VAL E CA 1
ATOM 11109 C C . VAL D 1 291 ? 61.723 -60.615 17.784 1.00 51.38 291 VAL E C 1
ATOM 11110 O O . VAL D 1 291 ? 60.576 -60.509 17.323 1.00 52.71 291 VAL E O 1
ATOM 11114 N N . LEU D 1 292 ? 62.066 -61.609 18.593 1.00 51.00 292 LEU E N 1
ATOM 11115 C CA . LEU D 1 292 ? 61.043 -62.514 19.111 1.00 48.74 292 LEU E CA 1
ATOM 11116 C C . LEU D 1 292 ? 60.402 -61.766 20.249 1.00 48.06 292 LEU E C 1
ATOM 11117 O O . LEU D 1 292 ? 61.043 -61.515 21.299 1.00 47.61 292 LEU E O 1
ATOM 11122 N N . CYS D 1 293 ? 59.145 -61.383 20.029 1.00 46.89 293 CYS E N 1
ATOM 11123 C CA . CYS D 1 293 ? 58.370 -60.640 21.022 1.00 45.45 293 CYS E CA 1
ATOM 11124 C C . CYS D 1 293 ? 57.465 -61.556 21.845 1.00 44.53 293 CYS E C 1
ATOM 11125 O O . CYS D 1 293 ? 57.105 -62.630 21.415 1.00 44.48 293 CYS E O 1
ATOM 11128 N N . HIS D 1 294 ? 57.123 -61.139 23.057 1.00 44.72 294 HIS E N 1
ATOM 11129 C CA . HIS D 1 294 ? 56.085 -61.826 23.825 1.00 44.32 294 HIS E CA 1
ATOM 11130 C C . HIS D 1 294 ? 54.658 -61.550 23.307 1.00 44.25 294 HIS E C 1
ATOM 11131 O O . HIS D 1 294 ? 53.849 -62.491 23.116 1.00 44.34 294 HIS E O 1
ATOM 11138 N N . CYS D 1 295 ? 54.365 -60.263 23.081 1.00 43.97 295 CYS E N 1
ATOM 11139 C CA . CYS D 1 295 ? 53.133 -59.772 22.396 1.00 44.05 295 CYS E CA 1
ATOM 11140 C C . CYS D 1 295 ? 51.886 -59.578 23.256 1.00 43.68 295 CYS E C 1
ATOM 11141 O O . CYS D 1 295 ? 50.906 -59.041 22.764 1.00 43.83 295 CYS E O 1
ATOM 11144 N N . ASP D 1 296 ? 51.946 -60.028 24.516 1.00 43.87 296 ASP E N 1
ATOM 11145 C CA . ASP D 1 296 ? 50.849 -59.970 25.466 1.00 44.02 296 ASP E CA 1
ATOM 11146 C C . ASP D 1 296 ? 51.383 -59.770 26.879 1.00 44.15 296 ASP E C 1
ATOM 11147 O O . ASP D 1 296 ? 51.076 -60.490 27.837 1.00 43.82 296 ASP E O 1
ATOM 11152 N N . LEU D 1 297 ? 52.217 -58.761 27.013 1.00 45.12 297 LEU E N 1
ATOM 11153 C CA . LEU D 1 297 ? 52.944 -58.596 28.255 1.00 45.29 297 LEU E CA 1
ATOM 11154 C C . LEU D 1 297 ? 52.152 -57.766 29.246 1.00 45.32 297 LEU E C 1
ATOM 11155 O O . LEU D 1 297 ? 52.595 -56.718 29.706 1.00 45.21 297 LEU E O 1
ATOM 11160 N N . LEU D 1 298 ? 50.957 -58.254 29.560 1.00 45.83 298 LEU E N 1
ATOM 11161 C CA . LEU D 1 298 ? 50.150 -57.712 30.663 1.00 45.64 298 LEU E CA 1
ATOM 11162 C C . LEU D 1 298 ? 50.660 -58.224 31.998 1.00 44.67 298 LEU E C 1
ATOM 11163 O O . LEU D 1 298 ? 51.377 -59.203 32.049 1.00 44.06 298 LEU E O 1
ATOM 11168 N N . SER D 1 299 ? 50.277 -57.545 33.074 1.00 44.86 299 SER E N 1
ATOM 11169 C CA . SER D 1 299 ? 50.857 -57.780 34.400 1.00 46.04 299 SER E CA 1
ATOM 11170 C C . SER D 1 299 ? 50.630 -59.167 34.954 1.00 46.02 299 SER E C 1
ATOM 11171 O O . SER D 1 299 ? 51.457 -59.680 35.675 1.00 46.80 299 SER E O 1
ATOM 11174 N N . SER D 1 300 ? 49.505 -59.769 34.605 1.00 46.78 300 SER E N 1
ATOM 11175 C CA . SER D 1 300 ? 49.162 -61.134 35.006 1.00 46.43 300 SER E CA 1
ATOM 11176 C C . SER D 1 300 ? 49.942 -62.192 34.236 1.00 45.86 300 SER E C 1
ATOM 11177 O O . SER D 1 300 ? 49.953 -63.338 34.628 1.00 45.79 300 SER E O 1
ATOM 11180 N N . ASN D 1 301 ? 50.604 -61.791 33.147 1.00 45.96 301 ASN E N 1
ATOM 11181 C CA . ASN D 1 301 ? 51.586 -62.622 32.431 1.00 44.70 301 ASN E CA 1
ATOM 11182 C C . ASN D 1 301 ? 53.040 -62.534 32.926 1.00 44.67 301 ASN E C 1
ATOM 11183 O O . ASN D 1 301 ? 53.931 -63.141 32.352 1.00 44.19 301 ASN E O 1
ATOM 11188 N N . ILE D 1 302 ? 53.255 -61.785 34.011 1.00 45.37 302 ILE E N 1
ATOM 11189 C CA . ILE D 1 302 ? 54.567 -61.584 34.605 1.00 45.89 302 ILE E CA 1
ATOM 11190 C C . ILE D 1 302 ? 54.532 -62.092 36.039 1.00 47.00 302 ILE E C 1
ATOM 11191 O O . ILE D 1 302 ? 53.771 -61.622 36.840 1.00 46.32 302 ILE E O 1
ATOM 11196 N N . ILE D 1 303 ? 55.378 -63.073 36.330 1.00 49.31 303 ILE E N 1
ATOM 11197 C CA . ILE D 1 303 ? 55.359 -63.832 37.593 1.00 50.47 303 ILE E CA 1
ATOM 11198 C C . ILE D 1 303 ? 56.600 -63.481 38.402 1.00 52.00 303 ILE E C 1
ATOM 11199 O O . ILE D 1 303 ? 57.717 -63.490 37.878 1.00 52.20 303 ILE E O 1
ATOM 11204 N N . ASN D 1 304 ? 56.400 -63.131 39.667 1.00 53.56 304 ASN E N 1
ATOM 11205 C CA . ASN D 1 304 ? 57.512 -62.910 40.568 1.00 55.14 304 ASN E CA 1
ATOM 11206 C C . ASN D 1 304 ? 57.709 -64.138 41.436 1.00 56.65 304 ASN E C 1
ATOM 11207 O O . ASN D 1 304 ? 56.885 -64.411 42.302 1.00 57.04 304 ASN E O 1
ATOM 11212 N N . THR D 1 305 ? 58.788 -64.883 41.200 1.00 59.09 305 THR E N 1
ATOM 11213 C CA . THR D 1 305 ? 59.099 -66.060 42.020 1.00 61.49 305 THR E CA 1
ATOM 11214 C C . THR D 1 305 ? 60.178 -65.691 43.014 1.00 63.32 305 THR E C 1
ATOM 11215 O O . THR D 1 305 ? 61.355 -65.626 42.656 1.00 63.78 305 THR E O 1
ATOM 11219 N N . VAL D 1 306 ? 59.763 -65.435 44.255 1.00 65.44 306 VAL E N 1
ATOM 11220 C CA . VAL D 1 306 ? 60.659 -64.915 45.289 1.00 67.45 306 VAL E CA 1
ATOM 11221 C C . VAL D 1 306 ? 61.561 -66.046 45.831 1.00 68.76 306 VAL E C 1
ATOM 11222 O O . VAL D 1 306 ? 61.064 -67.077 46.315 1.00 69.62 306 VAL E O 1
ATOM 11226 N N . GLY D 1 307 ? 62.878 -65.847 45.716 1.00 69.46 307 GLY E N 1
ATOM 11227 C CA . GLY D 1 307 ? 63.866 -66.844 46.100 1.00 70.28 307 GLY E CA 1
ATOM 11228 C C . GLY D 1 307 ? 65.053 -66.859 45.145 1.00 70.80 307 GLY E C 1
ATOM 11229 O O . GLY D 1 307 ? 65.700 -67.900 44.957 1.00 71.08 307 GLY E O 1
ATOM 11230 N N . GLY D 1 344 ? 64.586 -61.767 47.723 1.00 61.74 344 GLY E N 1
ATOM 11231 C CA . GLY D 1 344 ? 65.045 -61.411 46.367 1.00 61.53 344 GLY E CA 1
ATOM 11232 C C . GLY D 1 344 ? 64.019 -61.778 45.299 1.00 61.01 344 GLY E C 1
ATOM 11233 O O . GLY D 1 344 ? 63.614 -62.952 45.172 1.00 61.59 344 GLY E O 1
ATOM 11234 N N . ASP D 1 345 ? 63.603 -60.769 44.530 1.00 59.79 345 ASP E N 1
ATOM 11235 C CA . ASP D 1 345 ? 62.618 -60.934 43.458 1.00 58.20 345 ASP E CA 1
ATOM 11236 C C . ASP D 1 345 ? 63.243 -61.512 42.203 1.00 57.19 345 ASP E C 1
ATOM 11237 O O . ASP D 1 345 ? 64.358 -61.136 41.818 1.00 58.05 345 ASP E O 1
ATOM 11242 N N . SER D 1 346 ? 62.525 -62.417 41.560 1.00 55.08 346 SER E N 1
ATOM 11243 C CA . SER D 1 346 ? 62.979 -62.955 40.293 1.00 53.36 346 SER E CA 1
ATOM 11244 C C . SER D 1 346 ? 61.789 -62.984 39.322 1.00 51.86 346 SER E C 1
ATOM 11245 O O . SER D 1 346 ? 60.762 -63.571 39.637 1.00 51.39 346 SER E O 1
ATOM 11248 N N . ILE D 1 347 ? 61.962 -62.376 38.148 1.00 49.51 347 ILE E N 1
ATOM 11249 C CA . ILE D 1 347 ? 60.901 -62.187 37.184 1.00 48.07 347 ILE E CA 1
ATOM 11250 C C . ILE D 1 347 ? 60.999 -63.121 35.984 1.00 47.89 347 ILE E C 1
ATOM 11251 O O . ILE D 1 347 ? 62.049 -63.248 35.386 1.00 47.44 347 ILE E O 1
ATOM 11256 N N . SER D 1 348 ? 59.883 -63.766 35.630 1.00 47.35 348 SER E N 1
ATOM 11257 C CA . SER D 1 348 ? 59.777 -64.505 34.382 1.00 46.49 348 SER E CA 1
ATOM 11258 C C . SER D 1 348 ? 58.404 -64.299 33.728 1.00 46.03 348 SER E C 1
ATOM 11259 O O . SER D 1 348 ? 57.460 -63.891 34.379 1.00 46.25 348 SER E O 1
ATOM 11262 N N . PHE D 1 349 ? 58.322 -64.566 32.429 1.00 45.07 349 PHE E N 1
ATOM 11263 C CA . PHE D 1 349 ? 57.097 -64.415 31.680 1.00 44.31 349 PHE E CA 1
ATOM 11264 C C . PHE D 1 349 ? 56.426 -65.761 31.412 1.00 43.94 349 PHE E C 1
ATOM 11265 O O . PHE D 1 349 ? 57.090 -66.783 31.285 1.00 44.07 349 PHE E O 1
ATOM 11273 N N . ILE D 1 350 ? 55.102 -65.726 31.304 1.00 44.25 350 ILE E N 1
ATOM 11274 C CA . ILE D 1 350 ? 54.255 -66.894 30.982 1.00 43.99 350 ILE E CA 1
ATOM 11275 C C . ILE D 1 350 ? 53.316 -66.524 29.849 1.00 45.05 350 ILE E C 1
ATOM 11276 O O . ILE D 1 350 ? 53.206 -65.366 29.462 1.00 45.81 350 ILE E O 1
ATOM 11281 N N . ASP D 1 351 ? 52.644 -67.523 29.318 1.00 46.75 351 ASP E N 1
ATOM 11282 C CA . ASP D 1 351 ? 51.627 -67.378 28.290 1.00 48.58 351 ASP E CA 1
ATOM 11283 C C . ASP D 1 351 ? 52.114 -66.752 26.982 1.00 49.02 351 ASP E C 1
ATOM 11284 O O . ASP D 1 351 ? 51.851 -65.580 26.666 1.00 49.98 351 ASP E O 1
ATOM 11289 N N . PHE D 1 352 ? 52.805 -67.569 26.200 1.00 49.36 352 PHE E N 1
ATOM 11290 C CA . PHE D 1 352 ? 53.431 -67.139 24.947 1.00 48.57 352 PHE E CA 1
ATOM 11291 C C . PHE D 1 352 ? 52.588 -67.521 23.746 1.00 48.94 352 PHE E C 1
ATOM 11292 O O . PHE D 1 352 ? 53.132 -67.870 22.693 1.00 48.99 352 PHE E O 1
ATOM 11300 N N . GLU D 1 353 ? 51.263 -67.466 23.912 1.00 49.37 353 GLU E N 1
ATOM 11301 C CA . GLU D 1 353 ? 50.334 -67.801 22.818 1.00 50.20 353 GLU E CA 1
ATOM 11302 C C . GLU D 1 353 ? 50.314 -66.787 21.683 1.00 49.22 353 GLU E C 1
ATOM 11303 O O . GLU D 1 353 ? 49.901 -67.121 20.586 1.00 49.58 353 GLU E O 1
ATOM 11309 N N . TYR D 1 354 ? 50.766 -65.556 21.951 1.00 47.96 354 TYR E N 1
ATOM 11310 C CA . TYR D 1 354 ? 50.825 -64.533 20.908 1.00 47.22 354 TYR E CA 1
ATOM 11311 C C . TYR D 1 354 ? 52.222 -64.291 20.391 1.00 47.06 354 TYR E C 1
ATOM 11312 O O . TYR D 1 354 ? 52.394 -63.537 19.444 1.00 47.79 354 TYR E O 1
ATOM 11321 N N . SER D 1 355 ? 53.202 -64.952 21.002 1.00 47.95 355 SER E N 1
ATOM 11322 C CA . SER D 1 355 ? 54.622 -64.779 20.673 1.00 48.38 355 SER E CA 1
ATOM 11323 C C . SER D 1 355 ? 54.976 -65.089 19.245 1.00 48.04 355 SER E C 1
ATOM 11324 O O . SER D 1 355 ? 54.674 -66.168 18.718 1.00 48.50 355 SER E O 1
ATOM 11327 N N . CYS D 1 356 ? 55.603 -64.107 18.617 1.00 47.86 356 CYS E N 1
ATOM 11328 C CA . CYS D 1 356 ? 56.066 -64.235 17.247 1.00 48.00 356 CYS E CA 1
ATOM 11329 C C . CYS D 1 356 ? 56.995 -63.083 16.964 1.00 47.41 356 CYS E C 1
ATOM 11330 O O . CYS D 1 356 ? 57.207 -62.217 17.830 1.00 47.04 356 CYS E O 1
ATOM 11333 N N . PRO D 1 357 ? 57.649 -63.121 15.801 1.00 47.67 357 PRO E N 1
ATOM 11334 C CA . PRO D 1 357 ? 58.582 -62.050 15.433 1.00 47.46 357 PRO E CA 1
ATOM 11335 C C . PRO D 1 357 ? 57.893 -60.734 15.079 1.00 47.26 357 PRO E C 1
ATOM 11336 O O . PRO D 1 357 ? 57.145 -60.669 14.143 1.00 48.11 357 PRO E O 1
ATOM 11340 N N . MET D 1 358 ? 58.145 -59.692 15.851 1.00 47.93 358 MET E N 1
ATOM 11341 C CA . MET D 1 358 ? 57.581 -58.379 15.573 1.00 47.72 358 MET E CA 1
ATOM 11342 C C . MET D 1 358 ? 58.648 -57.358 15.892 1.00 46.96 358 MET E C 1
ATOM 11343 O O . MET D 1 358 ? 59.661 -57.710 16.477 1.00 47.78 358 MET E O 1
ATOM 11348 N N . GLU D 1 359 ? 58.382 -56.097 15.558 1.00 46.50 359 GLU E N 1
ATOM 11349 C CA . GLU D 1 359 ? 59.153 -54.955 15.994 1.00 44.85 359 GLU E CA 1
ATOM 11350 C C . GLU D 1 359 ? 59.268 -54.939 17.506 1.00 45.36 359 GLU E C 1
ATOM 11351 O O . GLU D 1 359 ? 58.282 -55.102 18.208 1.00 45.80 359 GLU E O 1
ATOM 11357 N N . ARG D 1 360 ? 60.480 -54.715 18.002 1.00 45.22 360 ARG E N 1
ATOM 11358 C CA . ARG D 1 360 ? 60.756 -54.683 19.421 1.00 44.16 360 ARG E CA 1
ATOM 11359 C C . ARG D 1 360 ? 60.037 -53.557 20.093 1.00 43.84 360 ARG E C 1
ATOM 11360 O O . ARG D 1 360 ? 59.784 -53.611 21.312 1.00 44.68 360 ARG E O 1
ATOM 11368 N N . ALA D 1 361 ? 59.721 -52.524 19.319 1.00 42.63 361 ALA E N 1
ATOM 11369 C CA . ALA D 1 361 ? 59.074 -51.328 19.853 1.00 42.01 361 ALA E CA 1
ATOM 11370 C C . ALA D 1 361 ? 57.573 -51.587 20.118 1.00 42.39 361 ALA E C 1
ATOM 11371 O O . ALA D 1 361 ? 57.016 -51.035 21.075 1.00 42.41 361 ALA E O 1
ATOM 11373 N N . TYR D 1 362 ? 56.943 -52.450 19.306 1.00 42.32 362 TYR E N 1
ATOM 11374 C CA . TYR D 1 362 ? 55.606 -52.948 19.627 1.00 42.82 362 TYR E CA 1
ATOM 11375 C C . TYR D 1 362 ? 55.462 -53.604 21.034 1.00 42.74 362 TYR E C 1
ATOM 11376 O O . TYR D 1 362 ? 54.524 -53.285 21.776 1.00 41.69 362 TYR E O 1
ATOM 11385 N N . ASP D 1 363 ? 56.387 -54.507 21.378 1.00 41.70 363 ASP E N 1
ATOM 11386 C CA . ASP D 1 363 ? 56.338 -55.224 22.636 1.00 40.96 363 ASP E CA 1
ATOM 11387 C C . ASP D 1 363 ? 56.509 -54.334 23.853 1.00 40.56 363 ASP E C 1
ATOM 11388 O O . ASP D 1 363 ? 55.922 -54.595 24.894 1.00 42.25 363 ASP E O 1
ATOM 11393 N N . ILE D 1 364 ? 57.292 -53.286 23.727 1.00 40.76 364 ILE E N 1
ATOM 11394 C CA . ILE D 1 364 ? 57.521 -52.345 24.801 1.00 40.96 364 ILE E CA 1
ATOM 11395 C C . ILE D 1 364 ? 56.335 -51.373 24.995 1.00 40.95 364 ILE E C 1
ATOM 11396 O O . ILE D 1 364 ? 55.902 -51.149 26.128 1.00 41.38 364 ILE E O 1
ATOM 11401 N N . ALA D 1 365 ? 55.829 -50.808 23.904 1.00 40.80 365 ALA E N 1
ATOM 11402 C CA . ALA D 1 365 ? 54.683 -49.903 23.937 1.00 40.73 365 ALA E CA 1
ATOM 11403 C C . ALA D 1 365 ? 53.385 -50.628 24.340 1.00 40.52 365 ALA E C 1
ATOM 11404 O O . ALA D 1 365 ? 52.555 -50.064 25.058 1.00 40.94 365 ALA E O 1
ATOM 11406 N N . ASN D 1 366 ? 53.210 -51.867 23.868 1.00 40.18 366 ASN E N 1
ATOM 11407 C CA . ASN D 1 366 ? 52.118 -52.718 24.297 1.00 39.20 366 ASN E CA 1
ATOM 11408 C C . ASN D 1 366 ? 52.199 -52.977 25.795 1.00 39.79 366 ASN E C 1
ATOM 11409 O O . ASN D 1 366 ? 51.187 -52.901 26.467 1.00 41.89 366 ASN E O 1
ATOM 11414 N N . HIS D 1 367 ? 53.391 -53.184 26.340 1.00 39.49 367 HIS E N 1
ATOM 11415 C CA . HIS D 1 367 ? 53.579 -53.378 27.746 1.00 39.40 367 HIS E CA 1
ATOM 11416 C C . HIS D 1 367 ? 53.258 -52.109 28.530 1.00 39.68 367 HIS E C 1
ATOM 11417 O O . HIS D 1 367 ? 52.708 -52.148 29.633 1.00 39.92 367 HIS E O 1
ATOM 11424 N N . PHE D 1 368 ? 53.613 -50.975 27.961 1.00 40.42 368 PHE E N 1
ATOM 11425 C CA . PHE D 1 368 ? 53.350 -49.697 28.586 1.00 40.44 368 PHE E CA 1
ATOM 11426 C C . PHE D 1 368 ? 51.851 -49.338 28.588 1.00 40.40 368 PHE E C 1
ATOM 11427 O O . PHE D 1 368 ? 51.367 -48.707 29.526 1.00 40.79 368 PHE E O 1
ATOM 11435 N N . ASN D 1 369 ? 51.127 -49.763 27.556 1.00 39.58 369 ASN E N 1
ATOM 11436 C CA . ASN D 1 369 ? 49.680 -49.662 27.599 1.00 39.81 369 ASN E CA 1
ATOM 11437 C C . ASN D 1 369 ? 49.043 -50.452 28.741 1.00 38.95 369 ASN E C 1
ATOM 11438 O O . ASN D 1 369 ? 47.968 -50.105 29.180 1.00 39.68 369 ASN E O 1
ATOM 11443 N N . GLU D 1 370 ? 49.700 -51.508 29.190 1.00 38.17 370 GLU E N 1
ATOM 11444 C CA . GLU D 1 370 ? 49.119 -52.426 30.149 1.00 37.88 370 GLU E CA 1
ATOM 11445 C C . GLU D 1 370 ? 49.290 -51.940 31.569 1.00 37.22 370 GLU E C 1
ATOM 11446 O O . GLU D 1 370 ? 48.952 -52.612 32.501 1.00 38.97 370 GLU E O 1
ATOM 11452 N N . TYR D 1 371 ? 49.844 -50.767 31.740 1.00 39.32 371 TYR E N 1
ATOM 11453 C CA . TYR D 1 371 ? 49.989 -50.124 33.022 1.00 40.75 371 TYR E CA 1
ATOM 11454 C C . TYR D 1 371 ? 48.589 -49.664 33.442 1.00 41.95 371 TYR E C 1
ATOM 11455 O O . TYR D 1 371 ? 48.283 -49.553 34.662 1.00 42.32 371 TYR E O 1
ATOM 11464 N N . ALA D 1 372 ? 47.780 -49.346 32.423 1.00 41.32 372 ALA E N 1
ATOM 11465 C CA . ALA D 1 372 ? 46.358 -48.982 32.560 1.00 41.63 372 ALA E CA 1
ATOM 11466 C C . ALA D 1 372 ? 45.481 -50.141 33.035 1.00 41.53 372 ALA E C 1
ATOM 11467 O O . ALA D 1 372 ? 44.416 -49.904 33.606 1.00 40.83 372 ALA E O 1
ATOM 11469 N N . GLY D 1 373 ? 45.921 -51.382 32.774 1.00 41.21 373 GLY E N 1
ATOM 11470 C CA . GLY D 1 373 ? 45.147 -52.567 33.118 1.00 40.62 373 GLY E CA 1
ATOM 11471 C C . GLY D 1 373 ? 43.959 -52.744 32.182 1.00 41.40 373 GLY E C 1
ATOM 11472 O O . GLY D 1 373 ? 43.819 -52.027 31.178 1.00 40.13 373 GLY E O 1
ATOM 11473 N N . PHE D 1 374 ? 43.117 -53.728 32.492 1.00 41.96 374 PHE E N 1
ATOM 11474 C CA . PHE D 1 374 ? 41.888 -53.967 31.700 1.00 43.44 374 PHE E CA 1
ATOM 11475 C C . PHE D 1 374 ? 40.863 -52.850 31.891 1.00 43.92 374 PHE E C 1
ATOM 11476 O O . PHE D 1 374 ? 39.967 -52.698 31.101 1.00 44.91 374 PHE E O 1
ATOM 11484 N N . ASN D 1 375 ? 41.021 -52.070 32.946 1.00 44.92 375 ASN E N 1
ATOM 11485 C CA . ASN D 1 375 ? 40.145 -50.954 33.234 1.00 46.01 375 ASN E CA 1
ATOM 11486 C C . ASN D 1 375 ? 40.464 -49.738 32.389 1.00 45.06 375 ASN E C 1
ATOM 11487 O O . ASN D 1 375 ? 39.705 -48.775 32.361 1.00 45.79 375 ASN E O 1
ATOM 11492 N N . CYS D 1 376 ? 41.601 -49.773 31.720 1.00 45.16 376 CYS E N 1
ATOM 11493 C CA . CYS D 1 376 ? 42.039 -48.735 30.770 1.00 43.82 376 CYS E CA 1
ATOM 11494 C C . CYS D 1 376 ? 42.183 -47.337 31.376 1.00 44.35 376 CYS E C 1
ATOM 11495 O O . CYS D 1 376 ? 41.804 -46.323 30.799 1.00 44.05 376 CYS E O 1
ATOM 11498 N N . ASP D 1 377 ? 42.738 -47.278 32.580 1.00 46.21 377 ASP E N 1
ATOM 11499 C CA . ASP D 1 377 ? 43.054 -45.998 33.202 1.00 47.54 377 ASP E CA 1
ATOM 11500 C C . ASP D 1 377 ? 44.302 -45.386 32.563 1.00 47.49 377 ASP E C 1
ATOM 11501 O O . ASP D 1 377 ? 45.385 -45.599 33.050 1.00 48.13 377 ASP E O 1
ATOM 11506 N N . TRP D 1 378 ? 44.134 -44.644 31.467 1.00 48.26 378 TRP E N 1
ATOM 11507 C CA . TRP D 1 378 ? 45.238 -44.261 30.582 1.00 48.93 378 TRP E CA 1
ATOM 11508 C C . TRP D 1 378 ? 46.260 -43.319 31.189 1.00 50.25 378 TRP E C 1
ATOM 11509 O O . TRP D 1 378 ? 47.373 -43.184 30.678 1.00 50.08 378 TRP E O 1
ATOM 11520 N N . ASP D 1 379 ? 45.891 -42.689 32.294 1.00 51.37 379 ASP E N 1
ATOM 11521 C CA . ASP D 1 379 ? 46.799 -41.799 33.017 1.00 53.08 379 ASP E CA 1
ATOM 11522 C C . ASP D 1 379 ? 47.895 -42.573 33.794 1.00 52.65 379 ASP E C 1
ATOM 11523 O O . ASP D 1 379 ? 48.845 -41.984 34.326 1.00 52.67 379 ASP E O 1
ATOM 11528 N N . LEU D 1 380 ? 47.753 -43.895 33.855 1.00 51.35 380 LEU E N 1
ATOM 11529 C CA . LEU D 1 380 ? 48.725 -44.746 34.503 1.00 50.29 380 LEU E CA 1
ATOM 11530 C C . LEU D 1 380 ? 49.843 -45.176 33.541 1.00 49.97 380 LEU E C 1
ATOM 11531 O O . LEU D 1 380 ? 50.829 -45.737 33.964 1.00 49.08 380 LEU E O 1
ATOM 11536 N N . THR D 1 381 ? 49.680 -44.912 32.247 1.00 49.94 381 THR E N 1
ATOM 11537 C CA . THR D 1 381 ? 50.711 -45.225 31.278 1.00 50.00 381 THR E CA 1
ATOM 11538 C C . THR D 1 381 ? 51.929 -44.314 31.533 1.00 50.70 381 THR E C 1
ATOM 11539 O O . THR D 1 381 ? 51.752 -43.172 31.980 1.00 50.14 381 THR E O 1
ATOM 11543 N N . PRO D 1 382 ? 53.170 -44.827 31.286 1.00 51.40 382 PRO E N 1
ATOM 11544 C CA . PRO D 1 382 ? 54.386 -44.082 31.752 1.00 51.78 382 PRO E CA 1
ATOM 11545 C C . PRO D 1 382 ? 54.602 -42.656 31.167 1.00 52.52 382 PRO E C 1
ATOM 11546 O O . PRO D 1 382 ? 54.391 -42.434 29.957 1.00 51.55 382 PRO E O 1
ATOM 11550 N N . SER D 1 383 ? 54.992 -41.705 32.053 1.00 54.00 383 SER E N 1
ATOM 11551 C CA . SER D 1 383 ? 55.664 -40.452 31.590 1.00 55.81 383 SER E CA 1
ATOM 11552 C C . SER D 1 383 ? 57.007 -40.716 30.894 1.00 56.60 383 SER E C 1
ATOM 11553 O O . SER D 1 383 ? 57.583 -41.797 31.036 1.00 56.80 383 SER E O 1
ATOM 11556 N N . LYS D 1 384 ? 57.493 -39.722 30.134 1.00 58.25 384 LYS E N 1
ATOM 11557 C CA . LYS D 1 384 ? 58.844 -39.740 29.507 1.00 59.69 384 LYS E CA 1
ATOM 11558 C C . LYS D 1 384 ? 59.932 -40.280 30.439 1.00 59.78 384 LYS E C 1
ATOM 11559 O O . LYS D 1 384 ? 60.793 -41.052 30.039 1.00 60.16 384 LYS E O 1
ATOM 11565 N N . GLU D 1 385 ? 59.852 -39.855 31.688 1.00 60.59 385 GLU E N 1
ATOM 11566 C CA . GLU D 1 385 ? 60.762 -40.217 32.748 1.00 61.55 385 GLU E CA 1
ATOM 11567 C C . GLU D 1 385 ? 60.666 -41.702 33.097 1.00 61.31 385 GLU E C 1
ATOM 11568 O O . GLU D 1 385 ? 61.691 -42.369 33.342 1.00 61.38 385 GLU E O 1
ATOM 11574 N N . GLU D 1 386 ? 59.426 -42.209 33.132 1.00 60.97 386 GLU E N 1
ATOM 11575 C CA . GLU D 1 386 ? 59.165 -43.617 33.412 1.00 59.18 386 GLU E CA 1
ATOM 11576 C C . GLU D 1 386 ? 59.496 -44.514 32.233 1.00 57.73 386 GLU E C 1
ATOM 11577 O O . GLU D 1 386 ? 59.946 -45.643 32.424 1.00 58.61 386 GLU E O 1
ATOM 11583 N N . GLU D 1 387 ? 59.269 -44.033 31.020 1.00 55.77 387 GLU E N 1
ATOM 11584 C CA . GLU D 1 387 ? 59.710 -44.755 29.842 1.00 54.68 387 GLU E CA 1
ATOM 11585 C C . GLU D 1 387 ? 61.252 -44.908 29.816 1.00 54.56 387 GLU E C 1
ATOM 11586 O O . GLU D 1 387 ? 61.804 -45.941 29.390 1.00 53.69 387 GLU E O 1
ATOM 11592 N N . TYR D 1 388 ? 61.929 -43.844 30.258 1.00 54.11 388 TYR E N 1
ATOM 11593 C CA . TYR D 1 388 ? 63.376 -43.781 30.340 1.00 52.98 388 TYR E CA 1
ATOM 11594 C C . TYR D 1 388 ? 63.961 -44.840 31.313 1.00 51.73 388 TYR E C 1
ATOM 11595 O O . TYR D 1 388 ? 64.882 -45.598 30.952 1.00 51.75 388 TYR E O 1
ATOM 11604 N N . HIS D 1 389 ? 63.432 -44.873 32.536 1.00 50.14 389 HIS E N 1
ATOM 11605 C CA . HIS D 1 389 ? 63.878 -45.818 33.522 1.00 49.64 389 HIS E CA 1
ATOM 11606 C C . HIS D 1 389 ? 63.787 -47.273 33.046 1.00 49.32 389 HIS E C 1
ATOM 11607 O O . HIS D 1 389 ? 64.643 -48.063 33.365 1.00 50.62 389 HIS E O 1
ATOM 11614 N N . PHE D 1 390 ? 62.758 -47.628 32.285 1.00 48.80 390 PHE E N 1
ATOM 11615 C CA . PHE D 1 390 ? 62.576 -49.004 31.792 1.00 47.49 390 PHE E CA 1
ATOM 11616 C C . PHE D 1 390 ? 63.592 -49.342 30.703 1.00 47.90 390 PHE E C 1
ATOM 11617 O O . PHE D 1 390 ? 64.197 -50.430 30.671 1.00 46.94 390 PHE E O 1
ATOM 11625 N N . ILE D 1 391 ? 63.730 -48.390 29.791 1.00 48.82 391 ILE E N 1
ATOM 11626 C CA . ILE D 1 391 ? 64.529 -48.556 28.588 1.00 49.40 391 ILE E CA 1
ATOM 11627 C C . ILE D 1 391 ? 66.024 -48.575 28.932 1.00 49.52 391 ILE E C 1
ATOM 11628 O O . ILE D 1 391 ? 66.801 -49.256 28.278 1.00 49.90 391 ILE E O 1
ATOM 11633 N N . MET D 1 392 ? 66.408 -47.834 29.963 1.00 50.08 392 MET E N 1
ATOM 11634 C CA . MET D 1 392 ? 67.765 -47.887 30.471 1.00 50.48 392 MET E CA 1
ATOM 11635 C C . MET D 1 392 ? 68.137 -49.327 30.875 1.00 49.46 392 MET E C 1
ATOM 11636 O O . MET D 1 392 ? 69.210 -49.828 30.490 1.00 49.38 392 MET E O 1
ATOM 11641 N N . HIS D 1 393 ? 67.263 -49.977 31.647 1.00 47.32 393 HIS E N 1
ATOM 11642 C CA . HIS D 1 393 ? 67.513 -51.347 32.078 1.00 45.88 393 HIS E CA 1
ATOM 11643 C C . HIS D 1 393 ? 67.177 -52.373 31.009 1.00 44.76 393 HIS E C 1
ATOM 11644 O O . HIS D 1 393 ? 67.546 -53.540 31.112 1.00 44.03 393 HIS E O 1
ATOM 11651 N N . TYR D 1 394 ? 66.491 -51.925 29.966 1.00 44.25 394 TYR E N 1
ATOM 11652 C CA . TYR D 1 394 ? 66.219 -52.788 28.818 1.00 43.22 394 TYR E CA 1
ATOM 11653 C C . TYR D 1 394 ? 67.483 -52.879 27.980 1.00 43.80 394 TYR E C 1
ATOM 11654 O O . TYR D 1 394 ? 67.933 -53.956 27.638 1.00 45.05 394 TYR E O 1
ATOM 11663 N N . LEU D 1 395 ? 68.035 -51.731 27.615 1.00 44.84 395 LEU E N 1
ATOM 11664 C CA . LEU D 1 395 ? 69.207 -51.691 26.772 1.00 45.10 395 LEU E CA 1
ATOM 11665 C C . LEU D 1 395 ? 70.498 -52.074 27.532 1.00 45.96 395 LEU E C 1
ATOM 11666 O O . LEU D 1 395 ? 71.411 -52.595 26.927 1.00 45.72 395 LEU E O 1
ATOM 11671 N N . GLY D 1 396 ? 70.563 -51.776 28.828 1.00 47.47 396 GLY E N 1
ATOM 11672 C CA . GLY D 1 396 ? 71.733 -52.087 29.632 1.00 50.06 396 GLY E CA 1
ATOM 11673 C C . GLY D 1 396 ? 72.771 -50.993 29.541 1.00 52.18 396 GLY E C 1
ATOM 11674 O O . GLY D 1 396 ? 73.974 -51.263 29.506 1.00 52.65 396 GLY E O 1
ATOM 11675 N N . THR D 1 397 ? 72.304 -49.750 29.493 1.00 54.04 397 THR E N 1
ATOM 11676 C CA . THR D 1 397 ? 73.178 -48.622 29.239 1.00 56.20 397 THR E CA 1
ATOM 11677 C C . THR D 1 397 ? 72.629 -47.358 29.848 1.00 57.58 397 THR E C 1
ATOM 11678 O O . THR D 1 397 ? 71.399 -47.167 29.918 1.00 57.81 397 THR E O 1
ATOM 11682 N N . ASP D 1 398 ? 73.538 -46.493 30.294 1.00 58.69 398 ASP E N 1
ATOM 11683 C CA . ASP D 1 398 ? 73.134 -45.184 30.802 1.00 60.16 398 ASP E CA 1
ATOM 11684 C C . ASP D 1 398 ? 73.266 -44.104 29.738 1.00 61.12 398 ASP E C 1
ATOM 11685 O O . ASP D 1 398 ? 73.027 -42.935 29.988 1.00 61.35 398 ASP E O 1
ATOM 11690 N N . ASP D 1 399 ? 73.605 -44.528 28.529 1.00 63.00 399 ASP E N 1
ATOM 11691 C CA . ASP D 1 399 ? 73.770 -43.631 27.407 1.00 65.61 399 ASP E CA 1
ATOM 11692 C C . ASP D 1 399 ? 72.434 -43.060 26.927 1.00 67.03 399 ASP E C 1
ATOM 11693 O O . ASP D 1 399 ? 71.717 -43.702 26.109 1.00 67.48 399 ASP E O 1
ATOM 11698 N N . GLU D 1 400 ? 72.111 -41.851 27.414 1.00 68.11 400 GLU E N 1
ATOM 11699 C CA . GLU D 1 400 ? 70.832 -41.196 27.067 1.00 69.10 400 GLU E CA 1
ATOM 11700 C C . GLU D 1 400 ? 70.564 -40.999 25.575 1.00 68.70 400 GLU E C 1
ATOM 11701 O O . GLU D 1 400 ? 69.415 -40.899 25.175 1.00 68.81 400 GLU E O 1
ATOM 11707 N N . GLU D 1 401 ? 71.595 -40.961 24.745 1.00 68.80 401 GLU E N 1
ATOM 11708 C CA . GLU D 1 401 ? 71.345 -40.823 23.295 1.00 69.17 401 GLU E CA 1
ATOM 11709 C C . GLU D 1 401 ? 70.774 -42.120 22.755 1.00 68.17 401 GLU E C 1
ATOM 11710 O O . GLU D 1 401 ? 70.045 -42.136 21.742 1.00 68.87 401 GLU E O 1
ATOM 11716 N N . LEU D 1 402 ? 71.144 -43.223 23.408 1.00 66.57 402 LEU E N 1
ATOM 11717 C CA . LEU D 1 402 ? 70.676 -44.516 22.958 1.00 64.96 402 LEU E CA 1
ATOM 11718 C C . LEU D 1 402 ? 69.286 -44.796 23.559 1.00 62.73 402 LEU E C 1
ATOM 11719 O O . LEU D 1 402 ? 68.399 -45.306 22.851 1.00 62.03 402 LEU E O 1
ATOM 11724 N N . ILE D 1 403 ? 69.125 -44.431 24.846 1.00 60.73 403 ILE E N 1
ATOM 11725 C CA . ILE D 1 403 ? 67.839 -44.458 25.530 1.00 59.36 403 ILE E CA 1
ATOM 11726 C C . ILE D 1 403 ? 66.771 -43.587 24.876 1.00 58.15 403 ILE E C 1
ATOM 11727 O O . ILE D 1 403 ? 65.727 -44.116 24.483 1.00 58.35 403 ILE E O 1
ATOM 11732 N N . ASN D 1 404 ? 67.036 -42.291 24.721 1.00 56.96 404 ASN E N 1
ATOM 11733 C CA . ASN D 1 404 ? 66.106 -41.352 24.041 1.00 56.06 404 ASN E CA 1
ATOM 11734 C C . ASN D 1 404 ? 65.721 -41.753 22.613 1.00 55.71 404 ASN E C 1
ATOM 11735 O O . ASN D 1 404 ? 64.677 -41.398 22.093 1.00 55.99 404 ASN E O 1
ATOM 11740 N N . GLN D 1 405 ? 66.567 -42.526 21.987 1.00 55.76 405 GLN E N 1
ATOM 11741 C CA . GLN D 1 405 ? 66.345 -42.855 20.615 1.00 56.47 405 GLN E CA 1
ATOM 11742 C C . GLN D 1 405 ? 65.358 -44.017 20.549 1.00 56.30 405 GLN E C 1
ATOM 11743 O O . GLN D 1 405 ? 64.610 -44.158 19.553 1.00 56.99 405 GLN E O 1
ATOM 11749 N N . LEU D 1 406 ? 65.376 -44.872 21.579 1.00 54.51 406 LEU E N 1
ATOM 11750 C CA . LEU D 1 406 ? 64.398 -45.947 21.649 1.00 53.64 406 LEU E CA 1
ATOM 11751 C C . LEU D 1 406 ? 63.042 -45.418 22.207 1.00 52.96 406 LEU E C 1
ATOM 11752 O O . LEU D 1 406 ? 61.977 -45.913 21.827 1.00 52.58 406 LEU E O 1
ATOM 11757 N N . ILE D 1 407 ? 63.111 -44.410 23.080 1.00 52.39 407 ILE E N 1
ATOM 11758 C CA . ILE D 1 407 ? 61.934 -43.631 23.473 1.00 53.44 407 ILE E CA 1
ATOM 11759 C C . ILE D 1 407 ? 61.106 -43.124 22.256 1.00 54.34 407 ILE E C 1
ATOM 11760 O O . ILE D 1 407 ? 59.909 -43.396 22.171 1.00 55.01 407 ILE E O 1
ATOM 11765 N N . ARG D 1 408 ? 61.762 -42.459 21.307 1.00 54.85 408 ARG E N 1
ATOM 11766 C CA . ARG D 1 408 ? 61.143 -42.017 20.072 1.00 55.89 408 ARG E CA 1
ATOM 11767 C C . ARG D 1 408 ? 60.536 -43.154 19.254 1.00 55.21 408 ARG E C 1
ATOM 11768 O O . ARG D 1 408 ? 59.490 -42.978 18.609 1.00 55.30 408 ARG E O 1
ATOM 11776 N N . GLU D 1 409 ? 61.240 -44.290 19.229 1.00 54.55 409 GLU E N 1
ATOM 11777 C CA . GLU D 1 409 ? 60.902 -45.433 18.382 1.00 53.12 409 GLU E CA 1
ATOM 11778 C C . GLU D 1 409 ? 59.592 -46.105 18.791 1.00 52.54 409 GLU E C 1
ATOM 11779 O O . GLU D 1 409 ? 58.872 -46.649 17.940 1.00 52.47 409 GLU E O 1
ATOM 11785 N N . ILE D 1 410 ? 59.296 -46.086 20.099 1.00 52.29 410 ILE E N 1
ATOM 11786 C CA . ILE D 1 410 ? 58.163 -46.868 20.643 1.00 51.95 410 ILE E CA 1
ATOM 11787 C C . ILE D 1 410 ? 56.846 -46.099 20.540 1.00 52.02 410 ILE E C 1
ATOM 11788 O O . ILE D 1 410 ? 55.758 -46.672 20.681 1.00 52.38 410 ILE E O 1
ATOM 11793 N N . GLN D 1 411 ? 56.972 -44.811 20.245 1.00 51.91 411 GLN E N 1
ATOM 11794 C CA . GLN D 1 411 ? 55.914 -43.807 20.431 1.00 51.29 411 GLN E CA 1
ATOM 11795 C C . GLN D 1 411 ? 54.655 -44.020 19.541 1.00 49.92 411 GLN E C 1
ATOM 11796 O O . GLN D 1 411 ? 53.546 -43.979 20.040 1.00 50.54 411 GLN E O 1
ATOM 11802 N N . PRO D 1 412 ? 54.824 -44.298 18.239 1.00 49.13 412 PRO E N 1
ATOM 11803 C CA . PRO D 1 412 ? 53.623 -44.631 17.465 1.00 47.71 412 PRO E CA 1
ATOM 11804 C C . PRO D 1 412 ? 53.059 -46.061 17.658 1.00 48.13 412 PRO E C 1
ATOM 11805 O O . PRO D 1 412 ? 52.009 -46.382 17.089 1.00 48.72 412 PRO E O 1
ATOM 11809 N N . PHE D 1 413 ? 53.768 -46.938 18.375 1.00 47.36 413 PHE E N 1
ATOM 11810 C CA . PHE D 1 413 ? 53.323 -48.320 18.573 1.00 46.31 413 PHE E CA 1
ATOM 11811 C C . PHE D 1 413 ? 52.271 -48.405 19.689 1.00 45.51 413 PHE E C 1
ATOM 11812 O O . PHE D 1 413 ? 51.594 -49.427 19.825 1.00 45.70 413 PHE E O 1
ATOM 11820 N N . TYR D 1 414 ? 52.148 -47.333 20.464 1.00 44.22 414 TYR E N 1
ATOM 11821 C CA . TYR D 1 414 ? 51.086 -47.194 21.430 1.00 44.25 414 TYR E CA 1
ATOM 11822 C C . TYR D 1 414 ? 49.694 -47.357 20.773 1.00 45.31 414 TYR E C 1
ATOM 11823 O O . TYR D 1 414 ? 48.863 -48.195 21.203 1.00 44.72 414 TYR E O 1
ATOM 11832 N N . ILE D 1 415 ? 49.475 -46.564 19.720 1.00 45.74 415 ILE E N 1
ATOM 11833 C CA . ILE D 1 415 ? 48.270 -46.644 18.893 1.00 47.42 415 ILE E CA 1
ATOM 11834 C C . ILE D 1 415 ? 48.121 -47.961 18.158 1.00 46.28 415 ILE E C 1
ATOM 11835 O O . ILE D 1 415 ? 47.012 -48.452 17.955 1.00 47.40 415 ILE E O 1
ATOM 11840 N N . CYS D 1 416 ? 49.236 -48.496 17.727 1.00 45.44 416 CYS E N 1
ATOM 11841 C CA . CYS D 1 416 ? 49.279 -49.802 17.059 1.00 45.76 416 CYS E CA 1
ATOM 11842 C C . CYS D 1 416 ? 48.776 -50.961 17.998 1.00 43.57 416 CYS E C 1
ATOM 11843 O O . CYS D 1 416 ? 48.034 -51.859 17.611 1.00 43.31 416 CYS E O 1
ATOM 11846 N N . SER D 1 417 ? 49.229 -50.913 19.236 1.00 42.28 417 SER E N 1
ATOM 11847 C CA . SER D 1 417 ? 48.789 -51.796 20.285 1.00 41.13 417 SER E CA 1
ATOM 11848 C C . SER D 1 417 ? 47.273 -51.630 20.609 1.00 40.73 417 SER E C 1
ATOM 11849 O O . SER D 1 417 ? 46.584 -52.616 20.830 1.00 41.51 417 SER E O 1
ATOM 11852 N N . HIS D 1 418 ? 46.765 -50.390 20.616 1.00 39.80 418 HIS E N 1
ATOM 11853 C CA . HIS D 1 418 ? 45.314 -50.143 20.718 1.00 39.09 418 HIS E CA 1
ATOM 11854 C C . HIS D 1 418 ? 44.473 -50.774 19.603 1.00 39.08 418 HIS E C 1
ATOM 11855 O O . HIS D 1 418 ? 43.437 -51.366 19.862 1.00 39.79 418 HIS E O 1
ATOM 11862 N N . ILE D 1 419 ? 44.901 -50.609 18.362 1.00 39.38 419 ILE E N 1
ATOM 11863 C CA . ILE D 1 419 ? 44.187 -51.163 17.247 1.00 39.74 419 ILE E CA 1
ATOM 11864 C C . ILE D 1 419 ? 44.204 -52.678 17.258 1.00 40.28 419 ILE E C 1
ATOM 11865 O O . ILE D 1 419 ? 43.175 -53.326 17.046 1.00 41.74 419 ILE E O 1
ATOM 11870 N N . ASN D 1 420 ? 45.373 -53.248 17.507 1.00 40.81 420 ASN E N 1
ATOM 11871 C CA . ASN D 1 420 ? 45.527 -54.695 17.608 1.00 40.45 420 ASN E CA 1
ATOM 11872 C C . ASN D 1 420 ? 44.570 -55.315 18.629 1.00 40.12 420 ASN E C 1
ATOM 11873 O O . ASN D 1 420 ? 43.873 -56.282 18.325 1.00 41.45 420 ASN E O 1
ATOM 11878 N N . TRP D 1 421 ? 44.562 -54.798 19.844 1.00 39.49 421 TRP E N 1
ATOM 11879 C CA . TRP D 1 421 ? 43.751 -55.391 20.882 1.00 40.32 421 TRP E CA 1
ATOM 11880 C C . TRP D 1 421 ? 42.289 -54.978 20.837 1.00 40.93 421 TRP E C 1
ATOM 11881 O O . TRP D 1 421 ? 41.453 -55.696 21.368 1.00 42.24 421 TRP E O 1
ATOM 11892 N N . GLY D 1 422 ? 41.997 -53.818 20.215 1.00 41.13 422 GLY E N 1
ATOM 11893 C CA . GLY D 1 422 ? 40.636 -53.467 19.842 1.00 40.18 422 GLY E CA 1
ATOM 11894 C C . GLY D 1 422 ? 39.964 -54.467 18.917 1.00 40.18 422 GLY E C 1
ATOM 11895 O O . GLY D 1 422 ? 38.828 -54.814 19.138 1.00 39.63 422 GLY E O 1
ATOM 11896 N N . LEU D 1 423 ? 40.658 -54.895 17.859 1.00 40.46 423 LEU E N 1
ATOM 11897 C CA . LEU D 1 423 ? 40.077 -55.746 16.851 1.00 40.98 423 LEU E CA 1
ATOM 11898 C C . LEU D 1 423 ? 40.042 -57.168 17.336 1.00 42.10 423 LEU E C 1
ATOM 11899 O O . LEU D 1 423 ? 39.108 -57.895 17.027 1.00 43.96 423 LEU E O 1
ATOM 11904 N N . TRP D 1 424 ? 41.060 -57.581 18.083 1.00 42.11 424 TRP E N 1
ATOM 11905 C CA . TRP D 1 424 ? 41.057 -58.888 18.713 1.00 41.66 424 TRP E CA 1
ATOM 11906 C C . TRP D 1 424 ? 39.852 -59.050 19.633 1.00 42.25 424 TRP E C 1
ATOM 11907 O O . TRP D 1 424 ? 39.143 -60.052 19.588 1.00 42.28 424 TRP E O 1
ATOM 11918 N N . SER D 1 425 ? 39.655 -58.068 20.497 1.00 43.42 425 SER E N 1
ATOM 11919 C CA . SER D 1 425 ? 38.559 -58.111 21.465 1.00 44.48 425 SER E CA 1
ATOM 11920 C C . SER D 1 425 ? 37.164 -58.100 20.831 1.00 44.27 425 SER E C 1
ATOM 11921 O O . SER D 1 425 ? 36.267 -58.798 21.267 1.00 44.64 425 SER E O 1
ATOM 11924 N N . LEU D 1 426 ? 37.004 -57.321 19.783 1.00 45.03 426 LEU E N 1
ATOM 11925 C CA . LEU D 1 426 ? 35.756 -57.322 19.046 1.00 45.86 426 LEU E CA 1
ATOM 11926 C C . LEU D 1 426 ? 35.482 -58.689 18.402 1.00 47.71 426 LEU E C 1
ATOM 11927 O O . LEU D 1 426 ? 34.326 -59.158 18.421 1.00 48.66 426 LEU E O 1
ATOM 11932 N N . LEU D 1 427 ? 36.515 -59.310 17.812 1.00 49.30 427 LEU E N 1
ATOM 11933 C CA . LEU D 1 427 ? 36.402 -60.642 17.198 1.00 51.42 427 LEU E CA 1
ATOM 11934 C C . LEU D 1 427 ? 36.013 -61.705 18.181 1.00 52.09 427 LEU E C 1
ATOM 11935 O O . LEU D 1 427 ? 35.284 -62.610 17.855 1.00 53.55 427 LEU E O 1
ATOM 11940 N N . GLN D 1 428 ? 36.538 -61.600 19.385 1.00 53.48 428 GLN E N 1
ATOM 11941 C CA . GLN D 1 428 ? 36.178 -62.472 20.483 1.00 54.36 428 GLN E CA 1
ATOM 11942 C C . GLN D 1 428 ? 34.742 -62.272 20.955 1.00 55.34 428 GLN E C 1
ATOM 11943 O O . GLN D 1 428 ? 34.087 -63.234 21.382 1.00 55.08 428 GLN E O 1
ATOM 11949 N N . GLY D 1 429 ? 34.283 -61.015 20.922 1.00 56.31 429 GLY E N 1
ATOM 11950 C CA . GLY D 1 429 ? 32.924 -60.679 21.259 1.00 58.03 429 GLY E CA 1
ATOM 11951 C C . GLY D 1 429 ? 31.868 -61.186 20.280 1.00 60.09 429 GLY E C 1
ATOM 11952 O O . GLY D 1 429 ? 30.690 -61.235 20.629 1.00 60.28 429 GLY E O 1
ATOM 11953 N N . MET D 1 430 ? 32.267 -61.543 19.060 1.00 62.14 430 MET E N 1
ATOM 11954 C CA . MET D 1 430 ? 31.349 -62.152 18.085 1.00 64.63 430 MET E CA 1
ATOM 11955 C C . MET D 1 430 ? 31.014 -63.601 18.440 1.00 67.20 430 MET E C 1
ATOM 11956 O O . MET D 1 430 ? 29.887 -64.067 18.194 1.00 66.41 430 MET E O 1
ATOM 11961 N N . HIS D 1 431 ? 32.010 -64.302 19.000 1.00 71.12 431 HIS E N 1
ATOM 11962 C CA . HIS D 1 431 ? 31.881 -65.731 19.324 1.00 75.26 431 HIS E CA 1
ATOM 11963 C C . HIS D 1 431 ? 32.170 -65.875 20.801 1.00 77.31 431 HIS E C 1
ATOM 11964 O O . HIS D 1 431 ? 33.181 -66.480 21.205 1.00 77.49 431 HIS E O 1
ATOM 11971 N N . SER D 1 432 ? 31.274 -65.297 21.600 1.00 80.04 432 SER E N 1
ATOM 11972 C CA . SER D 1 432 ? 31.543 -65.046 23.019 1.00 82.87 432 SER E CA 1
ATOM 11973 C C . SER D 1 432 ? 31.141 -66.171 23.998 1.00 84.36 432 SER E C 1
ATOM 11974 O O . SER D 1 432 ? 29.952 -66.605 24.063 1.00 84.84 432 SER E O 1
ATOM 11977 N N . SER D 1 433 ? 32.157 -66.617 24.753 1.00 85.71 433 SER E N 1
ATOM 11978 C CA . SER D 1 433 ? 32.009 -67.616 25.808 1.00 86.72 433 SER E CA 1
ATOM 11979 C C . SER D 1 433 ? 33.085 -67.390 26.892 1.00 87.03 433 SER E C 1
ATOM 11980 O O . SER D 1 433 ? 33.369 -66.247 27.303 1.00 87.32 433 SER E O 1
ATOM 11983 N N . ASP D 1 435 ? 33.248 -65.072 29.838 1.00 65.83 435 ASP E N 1
ATOM 11984 C CA . ASP D 1 435 ? 32.992 -64.200 31.020 1.00 66.60 435 ASP E CA 1
ATOM 11985 C C . ASP D 1 435 ? 33.838 -62.887 31.041 1.00 65.17 435 ASP E C 1
ATOM 11986 O O . ASP D 1 435 ? 34.388 -62.485 32.083 1.00 65.85 435 ASP E O 1
ATOM 11991 N N . PHE D 1 436 ? 33.925 -62.225 29.889 1.00 62.71 436 PHE E N 1
ATOM 11992 C CA . PHE D 1 436 ? 34.687 -60.994 29.758 1.00 60.06 436 PHE E CA 1
ATOM 11993 C C . PHE D 1 436 ? 33.901 -60.052 28.819 1.00 58.43 436 PHE E C 1
ATOM 11994 O O . PHE D 1 436 ? 33.318 -60.488 27.816 1.00 57.52 436 PHE E O 1
ATOM 12002 N N . ASP D 1 437 ? 33.872 -58.767 29.167 1.00 55.82 437 ASP E N 1
ATOM 12003 C CA . ASP D 1 437 ? 33.195 -57.783 28.341 1.00 53.97 437 ASP E CA 1
ATOM 12004 C C . ASP D 1 437 ? 34.068 -57.365 27.140 1.00 51.65 437 ASP E C 1
ATOM 12005 O O . ASP D 1 437 ? 34.554 -56.244 27.070 1.00 51.12 437 ASP E O 1
ATOM 12010 N N . PHE D 1 438 ? 34.208 -58.297 26.193 1.00 49.97 438 PHE E N 1
ATOM 12011 C CA . PHE D 1 438 ? 34.935 -58.102 24.956 1.00 48.54 438 PHE E CA 1
ATOM 12012 C C . PHE D 1 438 ? 34.555 -56.886 24.105 1.00 48.23 438 PHE E C 1
ATOM 12013 O O . PHE D 1 438 ? 35.444 -56.210 23.585 1.00 49.19 438 PHE E O 1
ATOM 12021 N N . ILE D 1 439 ? 33.260 -56.623 23.925 1.00 47.36 439 ILE E N 1
ATOM 12022 C CA . ILE D 1 439 ? 32.792 -55.520 23.060 1.00 45.84 439 ILE E CA 1
ATOM 12023 C C . ILE D 1 439 ? 33.193 -54.145 23.597 1.00 44.99 439 ILE E C 1
ATOM 12024 O O . ILE D 1 439 ? 33.698 -53.313 22.855 1.00 44.60 439 ILE E O 1
ATOM 12029 N N . ASN D 1 440 ? 32.922 -53.915 24.878 1.00 43.41 440 ASN E N 1
ATOM 12030 C CA . ASN D 1 440 ? 33.222 -52.691 25.525 1.00 42.78 440 ASN E CA 1
ATOM 12031 C C . ASN D 1 440 ? 34.735 -52.487 25.658 1.00 42.29 440 ASN E C 1
ATOM 12032 O O . ASN D 1 440 ? 35.232 -51.350 25.519 1.00 40.78 440 ASN E O 1
ATOM 12037 N N . TYR D 1 441 ? 35.449 -53.578 25.965 1.00 40.71 441 TYR E N 1
ATOM 12038 C CA . TYR D 1 441 ? 36.887 -53.504 26.076 1.00 40.03 441 TYR E CA 1
ATOM 12039 C C . TYR D 1 441 ? 37.479 -53.211 24.716 1.00 38.45 441 TYR E C 1
ATOM 12040 O O . TYR D 1 441 ? 38.389 -52.407 24.643 1.00 38.74 441 TYR E O 1
ATOM 12049 N N . GLY D 1 442 ? 36.953 -53.851 23.675 1.00 37.58 442 GLY E N 1
ATOM 12050 C CA . GLY D 1 442 ? 37.361 -53.628 22.272 1.00 37.93 442 GLY E CA 1
ATOM 12051 C C . GLY D 1 442 ? 37.177 -52.204 21.793 1.00 39.09 442 GLY E C 1
ATOM 12052 O O . GLY D 1 442 ? 38.049 -51.628 21.121 1.00 41.13 442 GLY E O 1
ATOM 12053 N N . MET D 1 443 ? 36.042 -51.614 22.164 1.00 39.12 443 MET E N 1
ATOM 12054 C CA . MET D 1 443 ? 35.647 -50.263 21.772 1.00 38.34 443 MET E CA 1
ATOM 12055 C C . MET D 1 443 ? 36.429 -49.230 22.522 1.00 37.69 443 MET E C 1
ATOM 12056 O O . MET D 1 443 ? 36.737 -48.206 21.971 1.00 38.03 443 MET E O 1
ATOM 12061 N N . THR D 1 444 ? 36.719 -49.494 23.788 1.00 38.16 444 THR E N 1
ATOM 12062 C CA . THR D 1 444 ? 37.579 -48.653 24.589 1.00 38.69 444 THR E CA 1
ATOM 12063 C C . THR D 1 444 ? 39.019 -48.586 24.043 1.00 39.52 444 THR E C 1
ATOM 12064 O O . THR D 1 444 ? 39.594 -47.485 24.013 1.00 39.72 444 THR E O 1
ATOM 12068 N N . ARG D 1 445 ? 39.581 -49.734 23.619 1.00 38.74 445 ARG E N 1
ATOM 12069 C CA . ARG D 1 445 ? 40.908 -49.758 22.972 1.00 39.40 445 ARG E CA 1
ATOM 12070 C C . ARG D 1 445 ? 40.902 -48.982 21.656 1.00 39.82 445 ARG E C 1
ATOM 12071 O O . ARG D 1 445 ? 41.813 -48.223 21.415 1.00 40.97 445 ARG E O 1
ATOM 12079 N N . LEU D 1 446 ? 39.895 -49.207 20.810 1.00 40.39 446 LEU E N 1
ATOM 12080 C CA . LEU D 1 446 ? 39.744 -48.484 19.553 1.00 41.14 446 LEU E CA 1
ATOM 12081 C C . LEU D 1 446 ? 39.549 -46.998 19.739 1.00 42.28 446 LEU E C 1
ATOM 12082 O O . LEU D 1 446 ? 40.018 -46.242 18.906 1.00 43.89 446 LEU E O 1
ATOM 12087 N N . THR D 1 447 ? 38.855 -46.587 20.813 1.00 42.43 447 THR E N 1
ATOM 12088 C CA . THR D 1 447 ? 38.682 -45.187 21.192 1.00 41.80 447 THR E CA 1
ATOM 12089 C C . THR D 1 447 ? 40.056 -44.590 21.547 1.00 42.36 447 THR E C 1
ATOM 12090 O O . THR D 1 447 ? 40.365 -43.458 21.159 1.00 42.49 447 THR E O 1
ATOM 12094 N N . ALA D 1 448 ? 40.843 -45.344 22.334 1.00 42.67 448 ALA E N 1
ATOM 12095 C CA . ALA D 1 448 ? 42.205 -44.960 22.719 1.00 41.94 448 ALA E CA 1
ATOM 12096 C C . ALA D 1 448 ? 43.124 -44.711 21.528 1.00 41.35 448 ALA E C 1
ATOM 12097 O O . ALA D 1 448 ? 44.012 -43.887 21.636 1.00 42.05 448 ALA E O 1
ATOM 12099 N N . SER D 1 449 ? 42.912 -45.407 20.416 1.00 41.22 449 SER E N 1
ATOM 12100 C CA . SER D 1 449 ? 43.687 -45.198 19.227 1.00 42.44 449 SER E CA 1
ATOM 12101 C C . SER D 1 449 ? 43.398 -43.858 18.552 1.00 43.29 449 SER E C 1
ATOM 12102 O O . SER D 1 449 ? 44.239 -43.341 17.817 1.00 45.14 449 SER E O 1
ATOM 12105 N N . CYS D 1 450 ? 42.228 -43.281 18.809 1.00 43.92 450 CYS E N 1
ATOM 12106 C CA . CYS D 1 450 ? 41.865 -41.953 18.294 1.00 42.93 450 CYS E CA 1
ATOM 12107 C C . CYS D 1 450 ? 42.115 -40.863 19.307 1.00 42.84 450 CYS E C 1
ATOM 12108 O O . CYS D 1 450 ? 41.951 -39.697 18.966 1.00 44.28 450 CYS E O 1
ATOM 12111 N N . LEU D 1 451 ? 42.481 -41.204 20.539 1.00 42.84 451 LEU E N 1
ATOM 12112 C CA . LEU D 1 451 ? 42.577 -40.171 21.577 1.00 44.27 451 LEU E CA 1
ATOM 12113 C C . LEU D 1 451 ? 43.840 -39.327 21.452 1.00 45.95 451 LEU E C 1
ATOM 12114 O O . LEU D 1 451 ? 44.885 -39.855 21.124 1.00 46.60 451 LEU E O 1
ATOM 12119 N N . PRO D 1 452 ? 43.735 -38.000 21.704 1.00 47.67 452 PRO E N 1
ATOM 12120 C CA . PRO D 1 452 ? 44.853 -37.054 21.651 1.00 47.83 452 PRO E CA 1
ATOM 12121 C C . PRO D 1 452 ? 46.063 -37.447 22.490 1.00 48.50 452 PRO E C 1
ATOM 12122 O O . PRO D 1 452 ? 47.205 -37.309 22.028 1.00 48.87 452 PRO E O 1
ATOM 12126 N N . ILE D 1 453 ? 45.813 -37.923 23.713 1.00 48.46 453 ILE E N 1
ATOM 12127 C CA . ILE D 1 453 ? 46.875 -38.368 24.598 1.00 47.23 453 ILE E CA 1
ATOM 12128 C C . ILE D 1 453 ? 47.754 -39.452 23.979 1.00 47.11 453 ILE E C 1
ATOM 12129 O O . ILE D 1 453 ? 48.882 -39.639 24.407 1.00 48.21 453 ILE E O 1
ATOM 12134 N N . PHE D 1 454 ? 47.263 -40.151 22.970 1.00 46.17 454 PHE E N 1
ATOM 12135 C CA . PHE D 1 454 ? 48.043 -41.176 22.334 1.00 46.07 454 PHE E CA 1
ATOM 12136 C C . PHE D 1 454 ? 48.455 -40.763 20.943 1.00 46.79 454 PHE E C 1
ATOM 12137 O O . PHE D 1 454 ? 49.502 -41.199 20.472 1.00 48.09 454 PHE E O 1
ATOM 12145 N N . ARG D 1 455 ? 47.646 -39.943 20.275 1.00 46.78 455 ARG E N 1
ATOM 12146 C CA . ARG D 1 455 ? 47.975 -39.481 18.929 1.00 46.53 455 ARG E CA 1
ATOM 12147 C C . ARG D 1 455 ? 49.091 -38.411 18.936 1.00 46.98 455 ARG E C 1
ATOM 12148 O O . ARG D 1 455 ? 49.806 -38.269 17.957 1.00 47.07 455 ARG E O 1
ATOM 12156 N N . SER D 1 456 ? 49.206 -37.648 20.017 1.00 47.44 456 SER E N 1
ATOM 12157 C CA . SER D 1 456 ? 50.178 -36.579 20.106 1.00 49.54 456 SER E CA 1
ATOM 12158 C C . SER D 1 456 ? 51.558 -37.062 20.576 1.00 51.68 456 SER E C 1
ATOM 12159 O O . SER D 1 456 ? 52.487 -36.257 20.805 1.00 52.45 456 SER E O 1
ATOM 12162 N N . LYS D 1 457 ? 51.665 -38.379 20.754 1.00 52.86 457 LYS E N 1
ATOM 12163 C CA . LYS D 1 457 ? 52.894 -39.030 21.124 1.00 52.33 457 LYS E CA 1
ATOM 12164 C C . LYS D 1 457 ? 53.773 -39.088 19.886 1.00 53.32 457 LYS E C 1
ATOM 12165 O O . LYS D 1 457 ? 54.983 -38.877 19.987 1.00 54.18 457 LYS E O 1
ATOM 12171 N N . VAL D 1 458 ? 53.156 -39.358 18.734 1.00 53.47 458 VAL E N 1
ATOM 12172 C CA . VAL D 1 458 ? 53.861 -39.530 17.468 1.00 54.61 458 VAL E CA 1
ATOM 12173 C C . VAL D 1 458 ? 54.579 -38.260 16.981 1.00 55.74 458 VAL E C 1
ATOM 12174 O O . VAL D 1 458 ? 54.114 -37.121 17.232 1.00 57.61 458 VAL E O 1
#

InterPro domains:
  IPR011009 Protein kinase-like domain superfamily [SSF56112] (70-447)